Protein AF-0000000080321360 (afdb_homodimer)

Sequence (866 aa):
MTESREVYEKALEIHRKYEGKVEVLPKIPYRGLEDFTYLYTPGVARACEEIEKNSDKAYELTWKSNSIAIVTDGSRTLGLGDIGSLASLPVMEGKALIFKLFGGVDAIPLPINEHDADRFIEIVEKISPSFGGINLEDIESPKCFYILEKLKERLDIPVWHDDQQGTATATLAALFGALDVVGKKLDEVRIAVIGVGAANTAAIRLMLEAGVPGDNIVAVDSKGTLYEGREGLEKNKYKMWIAERTNRSKIKGGIREAMRGADVVIAASKPGPGVIRKEWIREMNDDPVIFAEANPVPEILPEEAKEAGARVVGTGRSDYPNQINNSLVFPGIFRGVLTVRAREITDSMAIEAARALYEYAKPRLSEDYIIPRMDEFDVHERVAVRVAEKAIELGVARREMSREELKKEIDRVLDSTHEKVRVLSEVLSTLSPMTESREVYEKALEIHRKYEGKVEVLPKIPYRGLEDFTYLYTPGVARACEEIEKNSDKAYELTWKSNSIAIVTDGSRTLGLGDIGSLASLPVMEGKALIFKLFGGVDAIPLPINEHDADRFIEIVEKISPSFGGINLEDIESPKCFYILEKLKERLDIPVWHDDQQGTATATLAALFGALDVVGKKLDEVRIAVIGVGAANTAAIRLMLEAGVPGDNIVAVDSKGTLYEGREGLEKNKYKMWIAERTNRSKIKGGIREAMRGADVVIAASKPGPGVIRKEWIREMNDDPVIFAEANPVPEILPEEAKEAGARVVGTGRSDYPNQINNSLVFPGIFRGVLTVRAREITDSMAIEAARALYEYAKPRLSEDYIIPRMDEFDVHERVAVRVAEKAIELGVARREMSREELKKEIDRVLDSTHEKVRVLSEVLSTLSP

Organism: NCBI:txid113653

Secondary structure (DSSP, 8-state):
-HHHHHHHHHHHHHHHHHTSSEEEEESS----GGGHHHHSTTTHHHHHHHHHH-GGGHHHHSGGGTEEEEEE-STTBTTTB---TGGGHHHHHHHHHHHHHHH--EEEEEE-----HHHHHHHHHHTGGG-SEEEE-S--TTHHHHHHHHHHHH-SS-EEEIIIIIHHHHHHHHHHHHHHHHT--TTT--EEEE--SHHHHHHHHHHHHHT--GGGEEEEETTEE--TT-TTGGG-HHHHHHHHHS-TT---SSHHHHHTT-SEEEE-SS--TTSS-HHHHTTSPSS-EEEE--SSS-SS-HHHHHHTT-SEEEES-TTSSSB--GGGTHHHHHHHHHHTT-S---HHHHHHHHHHHHHHHGGG-BTTBSS--TT-THHHHHHHHHHHHHHHHHT--SS---HHHHHHHHHHHHHHHHHHHHHHHHHHHHS--/-HHHHHHHHHHHHHHHHHTSSEEEEESS----GGGHHHHSTTTHHHHHHHHHH-GGGHHHHSGGGTEEEEEE-STTBTTTB---TGGGHHHHHHHHHHHHHHH--EEEEEE-----HHHHHHHHHHTGGG-SEEEE-S--TTHHHHHHHHHHHH-SS-EEEIIIIIHHHHHHHHHHHHHHHHT--TTT--EEEE--SHHHHHHHHHHHHHT--GGGEEEEETTEE--TT-TTGGG-HHHHHHHHHS-TT---SSHHHHHTT-SEEEE-SS--TTSS-HHHHTTSPSS-EEEE--SSS-SS-HHHHHHTT-SEEEES-TTSSSB--GGGTHHHHHHHHHHTTBS---HHHHHHHHHHHHHHHGGG-BTTBSS--TT-THHHHHHHHHHHHHHHHHT-BSS---HHHHHHHHHHHHHHHHHHHHHHHHHHTTS--

Solvent-accessible surface area (backbone atoms only — not comparable to full-atom values): 40928 Å² total; per-residue (Å²): 112,70,68,58,49,52,39,28,52,51,16,42,50,50,24,49,53,53,28,21,47,51,40,52,44,70,60,52,59,76,86,53,75,72,51,38,44,29,51,23,75,67,10,25,53,47,52,21,51,49,16,53,76,35,66,72,43,38,48,41,43,20,37,20,36,48,19,28,37,36,34,25,38,10,44,27,34,79,81,73,30,64,54,35,18,59,23,33,42,47,56,36,34,29,51,23,45,47,25,24,77,56,25,46,30,28,41,40,51,41,24,27,66,45,84,52,60,69,60,38,46,51,45,54,63,29,50,37,61,43,34,41,28,38,36,39,40,36,49,38,71,69,59,41,57,56,44,52,54,53,46,48,73,72,40,79,30,23,52,43,42,42,60,22,53,19,34,17,27,28,47,50,12,32,47,52,26,45,29,60,65,68,70,52,52,70,68,71,53,27,34,15,31,36,27,69,44,53,30,41,49,37,28,52,52,49,39,44,75,73,49,31,50,33,61,34,31,30,39,20,46,99,88,18,38,41,22,68,84,50,84,81,35,82,86,34,68,66,59,39,54,46,11,68,51,18,14,71,82,48,65,70,49,40,69,57,56,39,31,48,59,13,34,32,38,45,30,48,48,69,54,24,66,63,70,51,50,49,73,43,53,60,46,25,37,82,64,20,32,40,32,24,41,14,54,91,39,23,20,38,49,66,71,53,42,43,72,33,52,38,55,31,52,30,25,44,42,80,92,44,54,25,40,45,38,31,80,60,32,50,21,8,47,51,38,9,34,39,73,24,50,19,33,56,69,52,70,68,32,39,52,38,28,16,48,38,40,22,60,69,22,54,90,63,53,39,63,63,29,23,35,58,58,73,83,47,63,68,53,22,55,48,18,10,44,43,21,29,52,43,32,43,73,74,63,43,28,76,42,89,72,52,72,67,52,42,50,52,53,52,4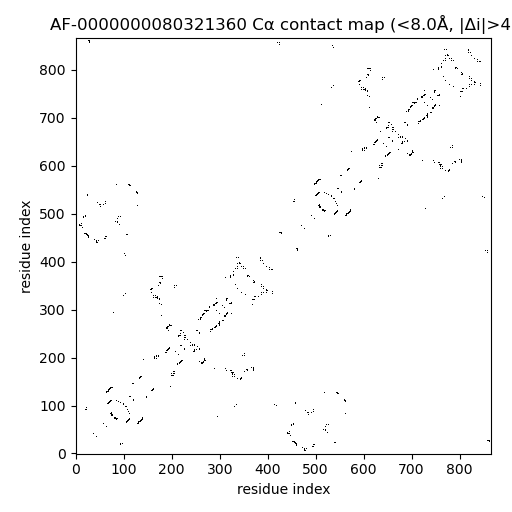6,50,48,42,50,50,40,51,51,53,49,51,56,47,22,58,51,46,70,69,47,80,112,113,71,68,58,49,52,39,28,54,50,16,43,50,51,24,49,54,51,29,21,48,52,39,52,44,70,61,54,58,74,88,53,75,72,52,39,42,29,50,24,74,68,9,28,54,47,51,23,51,50,16,55,76,35,66,72,43,38,50,41,42,20,37,22,37,49,20,29,38,36,35,25,37,9,45,28,34,80,81,72,30,64,54,35,17,59,23,34,42,45,57,36,34,28,50,24,46,48,24,23,78,55,25,46,29,28,42,39,52,41,24,28,67,46,85,52,62,69,60,38,46,51,46,53,61,28,49,38,61,44,34,41,28,40,35,39,40,36,49,37,70,69,59,39,57,55,42,51,56,52,46,47,73,72,38,78,32,22,50,44,40,42,60,22,53,19,34,16,26,26,47,52,12,32,48,55,25,44,29,60,66,68,70,52,53,69,68,71,50,26,35,16,30,37,27,69,43,54,31,40,50,35,27,53,52,49,40,44,75,73,50,32,50,34,61,35,31,30,40,19,47,100,90,20,39,40,21,68,83,51,83,82,36,80,85,35,68,67,60,39,54,46,12,68,50,17,14,73,81,48,65,69,49,38,67,57,56,38,31,48,59,13,34,32,38,45,31,51,48,67,53,25,66,64,69,51,49,49,73,43,53,59,46,25,38,82,65,20,32,39,33,24,40,14,56,92,39,23,19,37,48,63,70,54,42,42,72,32,54,36,55,31,54,29,23,45,43,80,94,44,54,24,41,48,40,30,79,61,32,50,22,8,44,51,37,8,36,38,73,24,50,18,32,55,68,51,71,67,32,38,50,39,29,16,48,38,41,22,60,68,23,55,90,64,53,39,62,64,29,22,35,58,58,74,83,48,63,69,53,23,56,48,18,10,43,44,21,28,50,42,31,43,73,72,63,42,28,76,42,88,71,53,71,67,53,42,48,51,53,52,48,49,48,43,52,52,40,53,51,51,50,50,56,49,23,58,51,47,70,71,47,79,111

Nearest PDB structures (foldseek):
  6zng-assembly1_D  TM=9.434E-01  e=2.049E-44  Bdellovibrio bacteriovorus HD100
  6zng-assembly1_E  TM=9.426E-01  e=1.829E-43  Bdellovibrio bacteriovorus HD100
  6zn4-assembly1_A  TM=9.429E-01  e=2.421E-43  Bdellovibrio bacteriovorus HD100
  6znj-assembly1_B  TM=9.129E-01  e=1.461E-43  Bdellovibrio bacteriovorus HD100
  6zng-assembly1_B  TM=9.429E-01  e=1.233E-42  Bdellovibrio bacteriovorus HD100

Structure (mmCIF, N/CA/C/O backbone):
data_AF-0000000080321360-model_v1
#
loop_
_entity.id
_entity.type
_entity.pdbx_description
1 polymer 'Malic enzyme'
#
loop_
_atom_site.group_PDB
_atom_site.id
_atom_site.type_symbol
_atom_site.label_atom_id
_atom_site.label_alt_id
_atom_site.label_comp_id
_atom_site.label_asym_id
_atom_site.label_entity_id
_atom_site.label_seq_id
_atom_site.pdbx_PDB_ins_code
_atom_site.Cartn_x
_atom_site.Cartn_y
_atom_site.Cartn_z
_atom_site.occupancy
_atom_site.B_iso_or_equiv
_atom_site.auth_seq_id
_atom_site.auth_comp_id
_atom_site.auth_asym_id
_atom_site.auth_atom_id
_atom_site.pdbx_PDB_model_num
ATOM 1 N N . MET A 1 1 ? -25.5 -25.953 -7.059 1 42.69 1 MET A N 1
ATOM 2 C CA . MET A 1 1 ? -26.109 -24.656 -7.324 1 42.69 1 MET A CA 1
ATOM 3 C C . MET A 1 1 ? -26.469 -23.953 -6.023 1 42.69 1 MET A C 1
ATOM 5 O O . MET A 1 1 ? -26.156 -22.766 -5.852 1 42.69 1 MET A O 1
ATOM 9 N N . THR A 1 2 ? -27.188 -24.703 -5.094 1 42.91 2 THR A N 1
ATOM 10 C CA . THR A 1 2 ? -27.656 -24.172 -3.816 1 42.91 2 THR A CA 1
ATOM 11 C C . THR A 1 2 ? -26.484 -23.938 -2.871 1 42.91 2 THR A C 1
ATOM 13 O O . THR A 1 2 ? -26.422 -22.906 -2.199 1 42.91 2 THR A O 1
ATOM 16 N N . GLU A 1 3 ? -25.453 -24.781 -2.842 1 52.53 3 GLU A N 1
ATOM 17 C CA . GLU A 1 3 ? -24.281 -24.703 -1.977 1 52.53 3 GLU A CA 1
ATOM 18 C C . GLU A 1 3 ? -23.375 -23.547 -2.367 1 52.53 3 GLU A C 1
ATOM 20 O O . GLU A 1 3 ? -22.859 -22.828 -1.5 1 52.53 3 GLU A O 1
ATOM 25 N N . SER A 1 4 ? -23.469 -23.344 -3.678 1 69 4 SER A N 1
ATOM 26 C CA . SER A 1 4 ? -22.656 -22.25 -4.184 1 69 4 SER A CA 1
ATOM 27 C C . SER A 1 4 ? -23.266 -20.891 -3.799 1 69 4 SER A C 1
ATOM 29 O O . SER A 1 4 ? -22.547 -19.969 -3.436 1 69 4 SER A O 1
ATOM 31 N N . ARG A 1 5 ? -24.641 -20.953 -3.602 1 77.69 5 ARG A N 1
ATOM 32 C CA . ARG A 1 5 ? -25.328 -19.703 -3.268 1 77.69 5 ARG A CA 1
ATOM 33 C C . ARG A 1 5 ? -25.094 -19.328 -1.81 1 77.69 5 ARG A C 1
ATOM 35 O O . ARG A 1 5 ? -24.891 -18.156 -1.494 1 77.69 5 ARG A O 1
ATOM 42 N N . GLU A 1 6 ? -25.031 -20.312 -0.982 1 87.31 6 GLU A N 1
ATOM 43 C CA . GLU A 1 6 ? -24.812 -20.062 0.44 1 87.31 6 GLU A CA 1
ATOM 44 C C . GLU A 1 6 ? -23.406 -19.547 0.702 1 87.31 6 GLU A C 1
ATOM 46 O O . GLU A 1 6 ? -23.203 -18.672 1.538 1 87.31 6 GLU A O 1
ATOM 51 N N . VAL A 1 7 ? -22.484 -20.062 0.013 1 87.88 7 VAL A N 1
ATOM 52 C CA . VAL A 1 7 ? -21.094 -19.641 0.154 1 87.88 7 VAL A CA 1
ATOM 53 C C . VAL A 1 7 ? -20.953 -18.188 -0.259 1 87.88 7 VAL A C 1
ATOM 55 O O . VAL A 1 7 ? -20.297 -17.391 0.43 1 87.88 7 VAL A O 1
ATOM 58 N N . TYR A 1 8 ? -21.609 -17.812 -1.316 1 90.38 8 TYR A N 1
ATOM 59 C CA . TYR A 1 8 ? -21.516 -16.453 -1.84 1 90.38 8 TYR A CA 1
ATOM 60 C C . TYR A 1 8 ? -22.188 -15.453 -0.896 1 90.38 8 TYR A C 1
ATOM 62 O O . TYR A 1 8 ? -21.656 -14.367 -0.663 1 90.38 8 TYR A O 1
ATOM 70 N N . GLU A 1 9 ? -23.328 -15.797 -0.365 1 94.06 9 GLU A N 1
ATOM 71 C CA . GLU A 1 9 ? -24.016 -14.922 0.568 1 94.06 9 GLU A CA 1
ATOM 72 C C . GLU A 1 9 ? -23.219 -14.742 1.859 1 94.06 9 GLU A C 1
ATOM 74 O O . GLU A 1 9 ? -23.125 -13.641 2.393 1 94.06 9 GLU A O 1
ATOM 79 N N . LYS A 1 10 ? -22.703 -15.852 2.34 1 93.69 10 LYS A N 1
ATOM 80 C CA . LYS A 1 10 ? -21.891 -15.789 3.547 1 93.69 10 LYS A CA 1
ATOM 81 C C . LYS A 1 10 ? -20.625 -14.961 3.311 1 93.69 10 LYS A C 1
ATOM 83 O O . LYS A 1 10 ? -20.203 -14.203 4.18 1 93.69 10 LYS A O 1
ATOM 88 N N . ALA A 1 11 ? -20 -15.141 2.164 1 93.69 11 ALA A N 1
ATOM 89 C CA . ALA A 1 11 ? -18.828 -14.352 1.8 1 93.69 11 ALA A CA 1
ATOM 90 C C . ALA A 1 11 ? -19.141 -12.859 1.837 1 93.69 11 ALA A C 1
ATOM 92 O O . ALA A 1 11 ? -18.375 -12.07 2.391 1 93.69 11 ALA A O 1
ATOM 93 N N . LEU A 1 12 ? -20.281 -12.523 1.243 1 95.88 12 LEU A N 1
ATOM 94 C CA . LEU A 1 12 ? -20.688 -11.125 1.199 1 95.88 12 LEU A CA 1
ATOM 95 C C . LEU A 1 12 ? -20.922 -10.578 2.604 1 95.88 12 LEU A C 1
ATOM 97 O O . LEU A 1 12 ? -20.562 -9.438 2.902 1 95.88 12 LEU A O 1
ATOM 101 N N . GLU A 1 13 ? -21.516 -11.359 3.445 1 95.31 13 GLU A N 1
ATOM 102 C CA . GLU A 1 13 ? -21.766 -10.969 4.828 1 95.31 13 GLU A CA 1
ATOM 103 C C . GLU A 1 13 ? -20.469 -10.703 5.574 1 95.31 13 GLU A C 1
ATOM 105 O O . GLU A 1 13 ? -20.359 -9.719 6.312 1 95.31 13 GLU A O 1
ATOM 110 N N . ILE A 1 14 ? -19.484 -11.539 5.391 1 94.25 14 ILE A N 1
ATOM 111 C CA . ILE A 1 14 ? -18.203 -11.406 6.07 1 94.25 14 ILE A CA 1
ATOM 112 C C . ILE A 1 14 ? -17.484 -10.156 5.578 1 94.25 14 ILE A C 1
ATOM 114 O O . ILE A 1 14 ? -16.953 -9.383 6.379 1 94.25 14 ILE A O 1
ATOM 118 N N . HIS A 1 15 ? -17.5 -9.945 4.27 1 95.56 15 HIS A N 1
ATOM 119 C CA . HIS A 1 15 ? -16.875 -8.758 3.695 1 95.56 15 HIS A CA 1
ATOM 120 C C . HIS A 1 15 ? -17.5 -7.48 4.238 1 95.56 15 HIS A C 1
ATOM 122 O O . HIS A 1 15 ? -16.797 -6.504 4.516 1 95.56 15 HIS A O 1
ATOM 128 N N . ARG A 1 16 ? -18.812 -7.492 4.332 1 95.12 16 ARG A N 1
ATOM 129 C CA . ARG A 1 16 ? -19.531 -6.328 4.844 1 95.12 16 ARG A CA 1
ATOM 130 C C . ARG A 1 16 ? -19.219 -6.102 6.324 1 95.12 16 ARG A C 1
ATOM 132 O O . ARG A 1 16 ? -19.031 -4.965 6.758 1 95.12 16 ARG A O 1
ATOM 139 N N . LYS A 1 17 ? -19.219 -7.203 7.031 1 93.75 17 LYS A N 1
ATOM 140 C CA . LYS A 1 17 ? -19.031 -7.148 8.477 1 93.75 17 LYS A CA 1
ATOM 141 C C . LYS A 1 17 ? -17.672 -6.559 8.836 1 93.75 17 LYS A C 1
ATOM 143 O O . LYS A 1 17 ? -17.562 -5.766 9.773 1 93.75 17 LYS A O 1
ATOM 148 N N . TYR A 1 18 ? -16.656 -6.887 8.086 1 93.94 18 TYR A N 1
ATOM 149 C CA . TYR A 1 18 ? -15.305 -6.516 8.492 1 93.94 18 TYR A CA 1
ATOM 150 C C . TYR A 1 18 ? -14.742 -5.426 7.586 1 93.94 18 TYR A C 1
ATOM 152 O O . TYR A 1 18 ? -13.688 -4.852 7.867 1 93.94 18 TYR A O 1
ATOM 160 N N . GLU A 1 19 ? -15.453 -5.062 6.449 1 94.75 19 GLU A N 1
ATOM 161 C CA . GLU A 1 19 ? -15.062 -4.008 5.52 1 94.75 19 GLU A CA 1
ATOM 162 C C . GLU A 1 19 ? -13.609 -4.184 5.07 1 94.75 19 GLU A C 1
ATOM 164 O O . GLU A 1 19 ? -12.812 -3.246 5.152 1 94.75 19 GLU A O 1
ATOM 169 N N . GLY A 1 20 ? -13.305 -5.398 4.602 1 94.38 20 GLY A N 1
ATOM 170 C CA . GLY A 1 20 ? -11.961 -5.746 4.16 1 94.38 20 GLY A CA 1
ATOM 171 C C . GLY A 1 20 ? -11.352 -6.887 4.953 1 94.38 20 GLY A C 1
ATOM 172 O O . GLY A 1 20 ? -11.953 -7.379 5.906 1 94.38 20 GLY A O 1
ATOM 173 N N . LYS A 1 21 ? -10.133 -7.312 4.551 1 96.94 21 LYS A N 1
ATOM 174 C CA . LYS A 1 21 ? -9.586 -8.547 5.102 1 96.94 21 LYS A CA 1
ATOM 175 C C . LYS A 1 21 ? -8.297 -8.289 5.871 1 96.94 21 LYS A C 1
ATOM 177 O O . LYS A 1 21 ? -7.891 -9.102 6.711 1 96.94 21 LYS A O 1
ATOM 182 N N . VAL A 1 22 ? -7.672 -7.164 5.574 1 97.69 22 VAL A N 1
ATOM 183 C CA . VAL A 1 22 ? -6.379 -6.875 6.184 1 97.69 22 VAL A CA 1
ATOM 184 C C . VAL A 1 22 ? -6.359 -5.441 6.703 1 97.69 22 VAL A C 1
ATOM 186 O O . VAL A 1 22 ? -7.234 -4.641 6.367 1 97.69 22 VAL A O 1
ATOM 189 N N . GLU A 1 23 ? -5.484 -5.141 7.535 1 98.19 23 GLU A N 1
ATOM 190 C CA . GLU A 1 23 ? -5.27 -3.797 8.062 1 98.19 23 GLU A CA 1
ATOM 191 C C . GLU A 1 23 ? -3.799 -3.559 8.383 1 98.19 23 GLU A C 1
ATOM 193 O O . GLU A 1 23 ? -2.994 -4.492 8.367 1 98.19 23 GLU A O 1
ATOM 198 N N . VAL A 1 24 ? -3.418 -2.34 8.562 1 98.38 24 VAL A N 1
ATOM 199 C CA . VAL A 1 24 ? -2.068 -1.93 8.945 1 98.38 24 VAL A CA 1
ATOM 200 C C . VAL A 1 24 ? -1.985 -1.756 10.453 1 98.38 24 VAL A C 1
ATOM 202 O O . VAL A 1 24 ? -2.803 -1.05 11.055 1 98.38 24 VAL A O 1
ATOM 205 N N . LEU A 1 25 ? -1.057 -2.393 11.094 1 98.19 25 LEU A N 1
ATOM 206 C CA . LEU A 1 25 ? -0.852 -2.287 12.539 1 98.19 25 LEU A CA 1
ATOM 207 C C . LEU A 1 25 ? 0.623 -2.08 12.867 1 98.19 25 LEU A C 1
ATOM 209 O O . LEU A 1 25 ? 1.489 -2.314 12.016 1 98.19 25 LEU A O 1
ATOM 213 N N . PRO A 1 26 ? 0.925 -1.599 14.086 1 96.44 26 PRO A N 1
ATOM 214 C CA . PRO A 1 26 ? 2.324 -1.433 14.477 1 96.44 26 PRO A CA 1
ATOM 215 C C . PRO A 1 26 ? 3.082 -2.758 14.539 1 96.44 26 PRO A C 1
ATOM 217 O O . PRO A 1 26 ? 2.527 -3.77 14.977 1 96.44 26 PRO A O 1
ATOM 220 N N . LYS A 1 27 ? 4.238 -2.68 14.055 1 94.94 27 LYS A N 1
ATOM 221 C CA . LYS A 1 27 ? 5.102 -3.848 14.18 1 94.94 27 LYS A CA 1
ATOM 222 C C . LYS A 1 27 ? 6.113 -3.666 15.312 1 94.94 27 LYS A C 1
ATOM 224 O O . LYS A 1 27 ? 7.012 -4.492 15.484 1 94.94 27 LYS A O 1
ATOM 229 N N . ILE A 1 28 ? 6.074 -2.535 16.016 1 94.19 28 ILE A N 1
ATOM 230 C CA . ILE A 1 28 ? 6.871 -2.18 17.188 1 94.19 28 ILE A CA 1
ATOM 231 C C . ILE A 1 28 ? 5.965 -2.029 18.406 1 94.19 28 ILE A C 1
ATOM 233 O O . ILE A 1 28 ? 4.859 -1.495 18.297 1 94.19 28 ILE A O 1
ATOM 237 N N . PRO A 1 29 ? 6.469 -2.527 19.547 1 93.56 29 PRO A N 1
ATOM 238 C CA . PRO A 1 29 ? 5.652 -2.281 20.75 1 93.56 29 PRO A CA 1
ATOM 239 C C . PRO A 1 29 ? 5.484 -0.793 21.047 1 93.56 29 PRO A C 1
ATOM 241 O O . PRO A 1 29 ? 6.465 -0.048 21.078 1 93.56 29 PRO A O 1
ATOM 244 N N . TYR A 1 30 ? 4.254 -0.424 21.219 1 88.94 30 TYR A N 1
ATOM 245 C CA . TYR A 1 30 ? 3.975 0.956 21.609 1 88.94 30 TYR A CA 1
ATOM 246 C C . TYR A 1 30 ? 4.035 1.124 23.109 1 88.94 30 TYR A C 1
ATOM 248 O O . TYR A 1 30 ? 3.311 0.452 23.859 1 88.94 30 TYR A O 1
ATOM 256 N N . ARG A 1 31 ? 4.871 2.021 23.672 1 86.31 31 ARG A N 1
ATOM 257 C CA . ARG A 1 31 ? 5.062 2.191 25.109 1 86.31 31 ARG A CA 1
ATOM 258 C C . ARG A 1 31 ? 4.586 3.566 25.562 1 86.31 31 ARG A C 1
ATOM 260 O O . ARG A 1 31 ? 4.379 3.793 26.766 1 86.31 31 ARG A O 1
ATOM 267 N N . GLY A 1 32 ? 4.461 4.422 24.531 1 84.81 32 GLY A N 1
ATOM 268 C CA . GLY A 1 32 ? 4.027 5.777 24.828 1 84.81 32 GLY A CA 1
ATOM 269 C C . GLY A 1 32 ? 4.469 6.789 23.781 1 84.81 32 GLY A C 1
ATOM 270 O O . GLY A 1 32 ? 5.152 6.438 22.828 1 84.81 32 GLY A O 1
ATOM 271 N N . LEU A 1 33 ? 4.168 7.984 24.016 1 82 33 LEU A N 1
ATOM 272 C CA . LEU A 1 33 ? 4.398 9.055 23.047 1 82 33 LEU A CA 1
ATOM 273 C C . LEU A 1 33 ? 5.891 9.305 22.859 1 82 33 LEU A C 1
ATOM 275 O O . LEU A 1 33 ? 6.316 9.766 21.812 1 82 33 LEU A O 1
ATOM 279 N N . GLU A 1 34 ? 6.625 8.992 23.844 1 83.88 34 GLU A N 1
ATOM 280 C CA . GLU A 1 34 ? 8.07 9.195 23.781 1 83.88 34 GLU A CA 1
ATOM 281 C C . GLU A 1 34 ? 8.688 8.375 22.656 1 83.88 34 GLU A C 1
ATOM 283 O O . GLU A 1 34 ? 9.766 8.711 22.156 1 83.88 34 GLU A O 1
ATOM 288 N N . ASP A 1 35 ? 8 7.359 22.266 1 87.38 35 ASP A N 1
ATOM 289 C CA . ASP A 1 35 ? 8.5 6.496 21.203 1 87.38 35 ASP A CA 1
ATOM 290 C C . ASP A 1 35 ? 8.641 7.273 19.891 1 87.38 35 ASP A C 1
ATOM 292 O O . ASP A 1 35 ? 9.5 6.957 19.062 1 87.38 35 ASP A O 1
ATOM 296 N N . PHE A 1 36 ? 7.867 8.297 19.734 1 87.19 36 PHE A N 1
ATOM 297 C CA . PHE A 1 36 ? 7.844 9.008 18.469 1 87.19 36 PHE A CA 1
ATOM 298 C C . PHE A 1 36 ? 9.086 9.875 18.312 1 87.19 36 PHE A C 1
ATOM 300 O O . PHE A 1 36 ? 9.422 10.289 17.203 1 87.19 36 PHE A O 1
ATOM 307 N N . THR A 1 37 ? 9.789 10.125 19.422 1 86.31 37 THR A N 1
ATOM 308 C CA . THR A 1 37 ? 11.078 10.797 19.344 1 86.31 37 THR A CA 1
ATOM 309 C C . THR A 1 37 ? 12.055 9.984 18.5 1 86.31 37 THR A C 1
ATOM 311 O O . THR A 1 37 ? 12.906 10.547 17.797 1 86.31 37 THR A O 1
ATOM 314 N N . TYR A 1 38 ? 11.812 8.68 18.531 1 89.88 38 TYR A N 1
ATOM 315 C CA . TYR A 1 38 ? 12.703 7.77 17.812 1 89.88 38 TYR A CA 1
ATOM 316 C C . TYR A 1 38 ? 12.078 7.324 16.484 1 89.88 38 TYR A C 1
ATOM 318 O O . TYR A 1 38 ? 12.773 7.18 15.484 1 89.88 38 TYR A O 1
ATOM 326 N N . LEU A 1 39 ? 10.805 7.137 16.516 1 90.56 39 LEU A N 1
ATOM 327 C CA . LEU A 1 39 ? 10.109 6.516 15.398 1 90.56 39 LEU A CA 1
ATOM 328 C C . LEU A 1 39 ? 9.656 7.566 14.391 1 90.56 39 LEU A C 1
ATOM 330 O O . LEU A 1 39 ? 9.32 7.238 13.25 1 90.56 39 LEU A O 1
ATOM 334 N N . TYR A 1 40 ? 9.633 8.781 14.844 1 88.94 40 TYR A N 1
ATOM 335 C CA . TYR A 1 40 ? 9.32 9.93 14.008 1 88.94 40 TYR A CA 1
ATOM 336 C C . TYR A 1 40 ? 10.32 11.055 14.227 1 88.94 40 TYR A C 1
ATOM 338 O O . TYR A 1 40 ? 11.523 10.82 14.312 1 88.94 40 TYR A O 1
ATOM 346 N N . THR A 1 41 ? 9.891 12.375 14.062 1 83.75 41 THR A N 1
ATOM 347 C CA . THR A 1 41 ? 10.844 13.461 14.273 1 83.75 41 THR A CA 1
ATOM 348 C C . THR A 1 41 ? 11.164 13.617 15.758 1 83.75 41 THR A C 1
ATOM 350 O O . THR A 1 41 ? 10.273 13.477 16.609 1 83.75 41 THR A O 1
ATOM 353 N N . PRO A 1 42 ? 12.43 13.734 16.062 1 84.38 42 PRO A N 1
ATOM 354 C CA . PRO A 1 42 ? 13.508 14.031 15.117 1 84.38 42 PRO A CA 1
ATOM 355 C C . PRO A 1 42 ? 14.289 12.789 14.695 1 84.38 42 PRO A C 1
ATOM 357 O O . PRO A 1 42 ? 15.039 12.836 13.719 1 84.38 42 PRO A O 1
ATOM 360 N N . GLY A 1 43 ? 14.148 11.633 15.375 1 88.44 43 GLY A N 1
ATOM 361 C CA . GLY A 1 43 ? 14.977 10.453 15.188 1 88.44 43 GLY A CA 1
ATOM 362 C C . GLY A 1 43 ? 14.906 9.883 13.789 1 88.44 43 GLY A C 1
ATOM 363 O O . GLY A 1 43 ? 15.906 9.391 13.258 1 88.44 43 GLY A O 1
ATOM 364 N N . VAL A 1 44 ? 13.789 10.039 13.172 1 92.5 44 VAL A N 1
ATOM 365 C CA . VAL A 1 44 ? 13.523 9.414 11.875 1 92.5 44 VAL A CA 1
ATOM 366 C C . VAL A 1 44 ? 14.461 10 10.82 1 92.5 44 VAL A C 1
ATOM 368 O O . VAL A 1 44 ? 14.781 9.344 9.828 1 92.5 44 VAL A O 1
ATOM 371 N N . ALA A 1 45 ? 14.938 11.203 10.992 1 91 45 ALA A N 1
ATOM 372 C CA . ALA A 1 45 ? 15.82 11.875 10.047 1 91 45 ALA A CA 1
ATOM 373 C C . ALA A 1 45 ? 17.094 11.062 9.82 1 91 45 ALA A C 1
ATOM 375 O O . ALA A 1 45 ? 17.641 11.047 8.711 1 91 45 ALA A O 1
ATOM 376 N N . ARG A 1 46 ? 17.547 10.453 10.859 1 93.31 46 ARG A N 1
ATOM 377 C CA . ARG A 1 46 ? 18.766 9.672 10.75 1 93.31 46 ARG A CA 1
ATOM 378 C C . ARG A 1 46 ? 18.594 8.492 9.805 1 93.31 46 ARG A C 1
ATOM 380 O O . ARG A 1 46 ? 19.484 8.172 9.023 1 93.31 46 ARG A O 1
ATOM 387 N N . ALA A 1 47 ? 17.516 7.797 9.914 1 96.5 47 ALA A N 1
ATOM 388 C CA . ALA A 1 47 ? 17.219 6.695 9 1 96.5 47 ALA A CA 1
ATOM 389 C C . ALA A 1 47 ? 17.156 7.184 7.555 1 96.5 47 ALA A C 1
ATOM 391 O O . ALA A 1 47 ? 17.688 6.523 6.652 1 96.5 47 ALA A O 1
ATOM 392 N N . CYS A 1 48 ? 16.547 8.344 7.32 1 97.12 48 CYS A N 1
ATOM 393 C CA . CYS A 1 48 ? 16.469 8.922 5.988 1 97.12 48 CYS A CA 1
ATOM 394 C C . CYS A 1 48 ? 17.859 9.211 5.434 1 97.12 48 CYS A C 1
ATOM 396 O O . CYS A 1 48 ? 18.156 8.891 4.281 1 97.12 48 CYS A O 1
ATOM 398 N N . GLU A 1 49 ? 18.656 9.766 6.258 1 96.44 49 GLU A N 1
ATOM 399 C CA . GLU A 1 49 ? 20.016 10.117 5.84 1 96.44 49 GLU A CA 1
ATOM 400 C C . GLU A 1 49 ? 20.812 8.875 5.445 1 96.44 49 GLU A C 1
ATOM 402 O O . GLU A 1 49 ? 21.547 8.891 4.453 1 96.44 49 GLU A O 1
ATOM 407 N N . GLU A 1 50 ? 20.734 7.867 6.242 1 97.62 50 GLU A N 1
ATOM 408 C CA . GLU A 1 50 ? 21.438 6.625 5.945 1 97.62 50 GLU A CA 1
ATOM 409 C C . GLU A 1 50 ? 21 6.047 4.602 1 97.62 50 GLU A C 1
ATOM 411 O O . GLU A 1 50 ? 21.828 5.57 3.826 1 97.62 50 GLU A O 1
ATOM 416 N N . ILE A 1 51 ? 19.75 6.082 4.293 1 98.38 51 ILE A N 1
ATOM 417 C CA . ILE A 1 51 ? 19.219 5.535 3.047 1 98.38 51 ILE A CA 1
ATOM 418 C C . ILE A 1 51 ? 19.641 6.426 1.877 1 98.38 51 ILE A C 1
ATOM 420 O O . ILE A 1 51 ? 19.938 5.93 0.79 1 98.38 51 ILE A O 1
ATOM 424 N N . GLU A 1 52 ? 19.594 7.715 2.113 1 97.88 52 GLU A N 1
ATOM 425 C CA . GLU A 1 52 ? 20.062 8.633 1.078 1 97.88 52 GLU A CA 1
ATOM 426 C C . GLU A 1 52 ? 21.5 8.328 0.671 1 97.88 52 GLU A C 1
ATOM 428 O O . GLU A 1 52 ? 21.844 8.359 -0.514 1 97.88 52 GLU A O 1
ATOM 433 N N . LYS A 1 53 ? 22.328 8 1.657 1 97.88 53 LYS A N 1
ATOM 434 C CA . LYS A 1 53 ? 23.734 7.699 1.425 1 97.88 53 LYS A CA 1
ATOM 435 C C . LYS A 1 53 ? 23.906 6.34 0.753 1 97.88 53 LYS A C 1
ATOM 437 O O . LYS A 1 53 ? 24.812 6.156 -0.072 1 97.88 53 LYS A O 1
ATOM 442 N N . ASN A 1 54 ? 23.109 5.461 1.18 1 98 54 ASN A N 1
ATOM 443 C CA . ASN A 1 54 ? 23.141 4.094 0.666 1 98 54 ASN A CA 1
ATOM 444 C C . ASN A 1 54 ? 21.734 3.508 0.562 1 98 54 ASN A C 1
ATOM 446 O O . ASN A 1 54 ? 21.156 3.074 1.563 1 98 54 ASN A O 1
ATOM 450 N N . SER A 1 55 ? 21.266 3.369 -0.65 1 97 55 SER A N 1
ATOM 451 C CA . SER A 1 55 ? 19.891 2.969 -0.909 1 97 55 SER A CA 1
ATOM 452 C C . SER A 1 55 ? 19.609 1.571 -0.365 1 97 55 SER A C 1
ATOM 454 O O . SER A 1 55 ? 18.469 1.257 -0.007 1 97 55 SER A O 1
ATOM 456 N N . ASP A 1 56 ? 20.594 0.717 -0.211 1 96.62 56 ASP A N 1
ATOM 457 C CA . ASP A 1 56 ? 20.406 -0.646 0.276 1 96.62 56 ASP A CA 1
ATOM 458 C C . ASP A 1 56 ? 19.969 -0.65 1.74 1 96.62 56 ASP A C 1
ATOM 460 O O . ASP A 1 56 ? 19.391 -1.631 2.219 1 96.62 56 ASP A O 1
ATOM 464 N N . LYS A 1 57 ? 20.25 0.449 2.441 1 97.94 57 LYS A N 1
ATOM 465 C CA . LYS A 1 57 ? 19.875 0.549 3.848 1 97.94 57 LYS A CA 1
ATOM 466 C C . LYS A 1 57 ? 18.359 0.564 4.012 1 97.94 57 LYS A C 1
ATOM 468 O O . LYS A 1 57 ? 17.844 0.31 5.105 1 97.94 57 LYS A O 1
ATOM 473 N N . ALA A 1 58 ? 17.656 0.82 2.92 1 98.19 58 ALA A N 1
ATOM 474 C CA . ALA A 1 58 ? 16.188 0.776 2.98 1 98.19 58 ALA A CA 1
ATOM 475 C C . ALA A 1 58 ? 15.703 -0.618 3.361 1 98.19 58 ALA A C 1
ATOM 477 O O . ALA A 1 58 ? 14.68 -0.76 4.031 1 98.19 58 ALA A O 1
ATOM 478 N N . TYR A 1 59 ? 16.438 -1.711 3.002 1 97.62 59 TYR A N 1
ATOM 479 C CA . TYR A 1 59 ? 16.062 -3.084 3.324 1 97.62 59 TYR A CA 1
ATOM 480 C C . TYR A 1 59 ? 16.281 -3.373 4.805 1 97.62 59 TYR A C 1
ATOM 482 O O . TYR A 1 59 ? 15.727 -4.332 5.344 1 97.62 59 TYR A O 1
ATOM 490 N N . GLU A 1 60 ? 17.047 -2.564 5.43 1 97.12 60 GLU A N 1
ATOM 491 C CA . GLU A 1 60 ? 17.406 -2.795 6.828 1 97.12 60 GLU A CA 1
ATOM 492 C C . GLU A 1 60 ? 16.578 -1.918 7.762 1 97.12 60 GLU A C 1
ATOM 494 O O . GLU A 1 60 ? 16.359 -2.275 8.922 1 97.12 60 GLU A O 1
ATOM 499 N N . LEU A 1 61 ? 16.172 -0.761 7.227 1 98.06 61 LEU A N 1
ATOM 500 C CA . LEU A 1 61 ? 15.695 0.262 8.148 1 98.06 61 LEU A CA 1
ATOM 501 C C . LEU A 1 61 ? 14.203 0.504 7.953 1 98.06 61 LEU A C 1
ATOM 503 O O . LEU A 1 61 ? 13.586 1.262 8.711 1 98.06 61 LEU A O 1
ATOM 507 N N . THR A 1 62 ? 13.586 -0.112 6.957 1 98.5 62 THR A N 1
ATOM 508 C CA . THR A 1 62 ? 12.18 0.136 6.652 1 98.5 62 THR A CA 1
ATOM 509 C C . THR A 1 62 ? 11.453 -1.172 6.363 1 98.5 62 THR A C 1
ATOM 511 O O . THR A 1 62 ? 12.07 -2.24 6.34 1 98.5 62 THR A O 1
ATOM 514 N N . TRP A 1 63 ? 10.148 -1.062 6.094 1 98.44 63 TRP A N 1
ATOM 515 C CA . TRP A 1 63 ? 9.344 -2.258 5.844 1 98.44 63 TRP A CA 1
ATOM 516 C C . TRP A 1 63 ? 9.602 -2.805 4.445 1 98.44 63 TRP A C 1
ATOM 518 O O . TRP A 1 63 ? 9.07 -3.854 4.074 1 98.44 63 TRP A O 1
ATOM 528 N N . LYS A 1 64 ? 10.477 -2.125 3.619 1 98.31 64 LYS A N 1
ATOM 529 C CA . LYS A 1 64 ? 10.828 -2.604 2.285 1 98.31 64 LYS A CA 1
ATOM 530 C C . LYS A 1 64 ? 11.344 -4.039 2.336 1 98.31 64 LYS A C 1
ATOM 532 O O . LYS A 1 64 ? 11.125 -4.81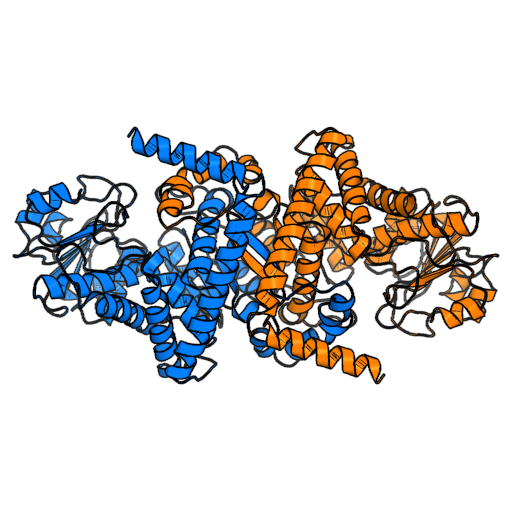2 1.401 1 98.31 64 LYS A O 1
ATOM 537 N N . SER A 1 65 ? 11.883 -4.414 3.41 1 97.62 65 SER A N 1
ATOM 538 C CA . SER A 1 65 ? 12.5 -5.73 3.572 1 97.62 65 SER A CA 1
ATOM 539 C C . SER A 1 65 ? 11.453 -6.84 3.494 1 97.62 65 SER A C 1
ATOM 541 O O . SER A 1 65 ? 11.781 -7.984 3.176 1 97.62 65 SER A O 1
ATOM 543 N N . ASN A 1 66 ? 10.188 -6.473 3.742 1 98.44 66 ASN A N 1
ATOM 544 C CA . ASN A 1 66 ? 9.195 -7.535 3.889 1 98.44 66 ASN A CA 1
ATOM 545 C C . ASN A 1 66 ? 7.883 -7.172 3.201 1 98.44 66 ASN A C 1
ATOM 547 O O . ASN A 1 66 ? 6.887 -7.887 3.342 1 98.44 66 ASN A O 1
ATOM 551 N N . SER A 1 67 ? 7.859 -6.047 2.496 1 98.69 67 SER A N 1
ATOM 552 C CA . SER A 1 67 ? 6.621 -5.609 1.861 1 98.69 67 SER A CA 1
ATOM 553 C C . SER A 1 67 ? 6.656 -5.852 0.356 1 98.69 67 SER A C 1
ATOM 555 O O . SER A 1 67 ? 7.703 -5.699 -0.278 1 98.69 67 SER A O 1
ATOM 557 N N . ILE A 1 68 ? 5.508 -6.211 -0.194 1 98.88 68 ILE A N 1
ATOM 558 C CA . ILE A 1 68 ? 5.355 -6.344 -1.639 1 98.88 68 ILE A CA 1
ATOM 559 C C . ILE A 1 68 ? 4.051 -5.688 -2.086 1 98.88 68 ILE A C 1
ATOM 561 O O . ILE A 1 68 ? 3.178 -5.402 -1.262 1 98.88 68 ILE A O 1
ATOM 565 N N . ALA A 1 69 ? 3.951 -5.367 -3.359 1 98.94 69 ALA A N 1
ATOM 566 C CA . ALA A 1 69 ? 2.705 -4.871 -3.939 1 98.94 69 ALA A CA 1
ATOM 567 C C . ALA A 1 69 ? 2.031 -5.949 -4.789 1 98.94 69 ALA A C 1
ATOM 569 O O . ALA A 1 69 ? 2.695 -6.648 -5.555 1 98.94 69 ALA A O 1
ATOM 570 N N . ILE A 1 70 ? 0.801 -6.152 -4.586 1 98.88 70 ILE A N 1
ATOM 571 C CA . ILE A 1 70 ? -0.022 -6.934 -5.5 1 98.88 70 ILE A CA 1
ATOM 572 C C . ILE A 1 70 ? -0.698 -6.012 -6.508 1 98.88 70 ILE A C 1
ATOM 574 O O . ILE A 1 70 ? -1.632 -5.281 -6.164 1 98.88 70 ILE A O 1
ATOM 578 N N . VAL A 1 71 ? -0.258 -6.055 -7.742 1 98.88 71 VAL A N 1
ATOM 579 C CA . VAL A 1 71 ? -0.756 -5.094 -8.719 1 98.88 71 VAL A CA 1
ATOM 580 C C . VAL A 1 71 ? -1.529 -5.82 -9.812 1 98.88 71 VAL A C 1
ATOM 582 O O . VAL A 1 71 ? -1.188 -6.949 -10.18 1 98.88 71 VAL A O 1
ATOM 585 N N . THR A 1 72 ? -2.592 -5.227 -10.273 1 98.81 72 THR A N 1
ATOM 586 C CA . THR A 1 72 ? -3.473 -5.738 -11.32 1 98.81 72 THR A CA 1
ATOM 587 C C . THR A 1 72 ? -4.168 -4.594 -12.055 1 98.81 72 THR A C 1
ATOM 589 O O . THR A 1 72 ? -4.312 -3.5 -11.508 1 98.81 72 THR A O 1
ATOM 592 N N . ASP A 1 73 ? -4.449 -4.809 -13.312 1 98.56 73 ASP A N 1
ATOM 593 C CA . ASP A 1 73 ? -5.32 -3.855 -14 1 98.56 73 ASP A CA 1
ATOM 594 C C . ASP A 1 73 ? -6.758 -4.363 -14.047 1 98.56 73 ASP A C 1
ATOM 596 O O . ASP A 1 73 ? -7.625 -3.725 -14.656 1 98.56 73 ASP A O 1
ATOM 600 N N . GLY A 1 74 ? -7.004 -5.535 -13.469 1 98.12 74 GLY A N 1
ATOM 601 C CA . GLY A 1 74 ? -8.344 -6.09 -13.352 1 98.12 74 GLY A CA 1
ATOM 602 C C . GLY A 1 74 ? -8.875 -6.645 -14.656 1 98.12 74 GLY A C 1
ATOM 603 O O . GLY A 1 74 ? -10.078 -6.863 -14.797 1 98.12 74 GLY A O 1
ATOM 604 N N . SER A 1 75 ? -8.008 -6.957 -15.602 1 97.81 75 SER A N 1
ATOM 605 C CA . SER A 1 75 ? -8.453 -7.312 -16.938 1 97.81 75 SER A CA 1
ATOM 606 C C . SER A 1 75 ? -8.758 -8.805 -17.047 1 97.81 75 SER A C 1
ATOM 608 O O . SER A 1 75 ? -9.367 -9.25 -18.016 1 97.81 75 SER A O 1
ATOM 610 N N . ARG A 1 76 ? -8.344 -9.594 -16.078 1 94.38 76 ARG A N 1
ATOM 611 C CA . ARG A 1 76 ? -8.633 -11.023 -16.062 1 94.38 76 ARG A CA 1
ATOM 612 C C . ARG A 1 76 ? -8.773 -11.547 -14.641 1 94.38 76 ARG A C 1
ATOM 614 O O . ARG A 1 76 ? -7.996 -12.398 -14.203 1 94.38 76 ARG A O 1
ATOM 621 N N . THR A 1 77 ? -9.852 -11.078 -14 1 92.62 77 THR A N 1
ATOM 622 C CA . THR A 1 77 ? -10.07 -11.422 -12.602 1 92.62 77 THR A CA 1
ATOM 623 C C . THR A 1 77 ? -10.883 -12.711 -12.477 1 92.62 77 THR A C 1
ATOM 625 O O . THR A 1 77 ? -12.062 -12.742 -12.82 1 92.62 77 THR A O 1
ATOM 628 N N . LEU A 1 78 ? -10.234 -13.719 -11.977 1 84.31 78 LEU A N 1
ATOM 629 C CA . LEU A 1 78 ? -10.914 -15 -11.812 1 84.31 78 LEU A CA 1
ATOM 630 C C . LEU A 1 78 ? -11.609 -15.414 -13.102 1 84.31 78 LEU A C 1
ATOM 632 O O . LEU A 1 78 ? -11.047 -15.289 -14.195 1 84.31 78 LEU A O 1
ATOM 636 N N . GLY A 1 79 ? -12.695 -16.031 -13.008 1 79.94 79 GLY A N 1
ATOM 637 C CA . GLY A 1 79 ? -13.5 -16.391 -14.164 1 79.94 79 GLY A CA 1
ATOM 638 C C . GLY A 1 79 ? -14.406 -15.266 -14.633 1 79.94 79 GLY A C 1
ATOM 639 O O . GLY A 1 79 ? -15.117 -15.406 -15.633 1 79.94 79 GLY A O 1
ATOM 640 N N . LEU A 1 80 ? -14.258 -14.047 -14.07 1 87.38 80 LEU A N 1
ATOM 641 C CA . LEU A 1 80 ? -15.148 -12.93 -14.344 1 87.38 80 LEU A CA 1
ATOM 642 C C . LEU A 1 80 ? -14.648 -12.117 -15.539 1 87.38 80 LEU A C 1
ATOM 644 O O . LEU A 1 80 ? -15.414 -11.359 -16.141 1 87.38 80 LEU A O 1
ATOM 648 N N . GLY A 1 81 ? -13.391 -12.273 -15.875 1 90.75 81 GLY A N 1
ATOM 649 C CA . GLY A 1 81 ? -12.844 -11.531 -17 1 90.75 81 GLY A CA 1
ATOM 650 C C . GLY A 1 81 ? -12.398 -10.125 -16.625 1 90.75 81 GLY A C 1
ATOM 651 O O . GLY A 1 81 ? -11.719 -9.938 -15.609 1 90.75 81 GLY A O 1
ATOM 652 N N . ASP A 1 82 ? -12.695 -9.234 -17.562 1 96.06 82 ASP A N 1
ATOM 653 C CA . ASP A 1 82 ? -12.312 -7.848 -17.328 1 96.06 82 ASP A CA 1
ATOM 654 C C . ASP A 1 82 ? -13.391 -7.113 -16.531 1 96.06 82 ASP A C 1
ATOM 656 O O . ASP A 1 82 ? -14.336 -6.57 -17.109 1 96.06 82 ASP A O 1
ATOM 660 N N . ILE A 1 83 ? -13.188 -7.016 -15.258 1 96.88 83 ILE A N 1
ATOM 661 C CA . ILE A 1 83 ? -14.195 -6.359 -14.43 1 96.88 83 ILE A CA 1
ATOM 662 C C . ILE A 1 83 ? -13.648 -5.031 -13.914 1 96.88 83 ILE A C 1
ATOM 664 O O . ILE A 1 83 ? -14.297 -4.348 -13.125 1 96.88 83 ILE A O 1
ATOM 668 N N . GLY A 1 84 ? -12.406 -4.699 -14.297 1 97.44 84 GLY A N 1
ATOM 669 C CA . GLY A 1 84 ? -11.781 -3.451 -13.875 1 97.44 84 GLY A CA 1
ATOM 670 C C . GLY A 1 84 ? -10.961 -3.592 -12.609 1 97.44 84 GLY A C 1
ATOM 671 O O . GLY A 1 84 ? -11.102 -4.574 -11.875 1 97.44 84 GLY A O 1
ATOM 672 N N . SER A 1 85 ? -10.133 -2.555 -12.391 1 97.88 85 SER A N 1
ATOM 673 C CA . SER A 1 85 ? -9.164 -2.578 -11.297 1 97.88 85 SER A CA 1
ATOM 674 C C . SER A 1 85 ? -9.867 -2.541 -9.938 1 97.88 85 SER A C 1
ATOM 676 O O . SER A 1 85 ? -9.539 -3.316 -9.039 1 97.88 85 SER A O 1
ATOM 678 N N . LEU A 1 86 ? -10.867 -1.687 -9.797 1 98.5 86 LEU A N 1
ATOM 679 C CA . LEU A 1 86 ? -11.539 -1.525 -8.516 1 98.5 86 LEU A CA 1
ATOM 680 C C . LEU A 1 86 ? -12.258 -2.811 -8.109 1 98.5 86 LEU A C 1
ATOM 682 O O . LEU A 1 86 ? -12.148 -3.254 -6.965 1 98.5 86 LEU A O 1
ATOM 686 N N . ALA A 1 87 ? -12.953 -3.404 -9.023 1 98.44 87 ALA A N 1
ATOM 687 C CA . ALA A 1 87 ? -13.75 -4.59 -8.727 1 98.44 87 ALA A CA 1
ATOM 688 C C . ALA A 1 87 ? -12.859 -5.797 -8.453 1 98.44 87 ALA A C 1
ATOM 690 O O . ALA A 1 87 ? -13.312 -6.797 -7.891 1 98.44 87 ALA A O 1
ATOM 691 N N . SER A 1 88 ? -11.594 -5.734 -8.797 1 98.38 88 SER A N 1
ATOM 692 C CA . SER A 1 88 ? -10.648 -6.82 -8.555 1 98.38 88 SER A CA 1
ATOM 693 C C . SER A 1 88 ? -10.102 -6.77 -7.129 1 98.38 88 SER A C 1
ATOM 695 O O . SER A 1 88 ? -9.484 -7.727 -6.66 1 98.38 88 SER A O 1
ATOM 697 N N . LEU A 1 89 ? -10.383 -5.723 -6.406 1 98.69 89 LEU A N 1
ATOM 698 C CA . LEU A 1 89 ? -9.742 -5.41 -5.133 1 98.69 89 LEU A CA 1
ATOM 699 C C . LEU A 1 89 ? -9.992 -6.52 -4.117 1 98.69 89 LEU A C 1
ATOM 701 O O . LEU A 1 89 ? -9.086 -6.902 -3.373 1 98.69 89 LEU A O 1
ATOM 705 N N . PRO A 1 90 ? -11.18 -7.148 -4.055 1 98.06 90 PRO A N 1
ATOM 706 C CA . PRO A 1 90 ? -11.391 -8.211 -3.066 1 98.06 90 PRO A CA 1
ATOM 707 C C . PRO A 1 90 ? -10.438 -9.383 -3.246 1 98.06 90 PRO A C 1
ATOM 709 O O . PRO A 1 90 ? -10 -9.984 -2.26 1 98.06 90 PRO A O 1
ATOM 712 N N . VAL A 1 91 ? -10.102 -9.711 -4.461 1 96.88 91 VAL A N 1
ATOM 713 C CA . VAL A 1 91 ? -9.188 -10.812 -4.742 1 96.88 91 VAL A CA 1
ATOM 714 C C . VAL A 1 91 ? -7.789 -10.461 -4.242 1 96.88 91 VAL A C 1
ATOM 716 O O . VAL A 1 91 ? -7.117 -11.289 -3.629 1 96.88 91 VAL A O 1
ATOM 719 N N . MET A 1 92 ? -7.379 -9.203 -4.504 1 98.38 92 MET A N 1
ATOM 720 C CA . MET A 1 92 ? -6.066 -8.75 -4.059 1 98.38 92 MET A CA 1
ATOM 721 C C . MET A 1 92 ? -5.965 -8.789 -2.537 1 98.38 92 MET A C 1
ATOM 723 O O . MET A 1 92 ? -4.922 -9.148 -1.988 1 98.38 92 MET A O 1
AT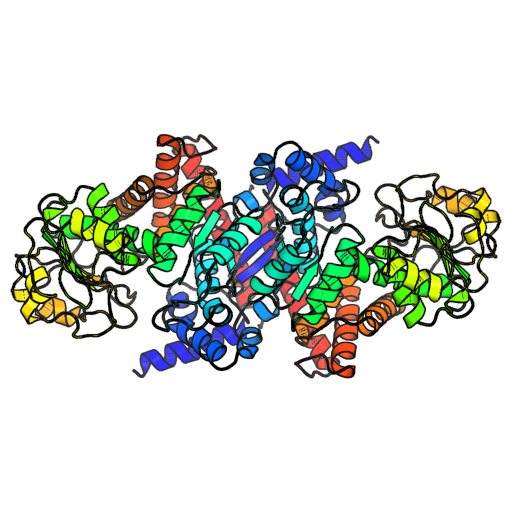OM 727 N N . GLU A 1 93 ? -7.055 -8.445 -1.839 1 98.12 93 GLU A N 1
ATOM 728 C CA . GLU A 1 93 ? -7.074 -8.5 -0.381 1 98.12 93 GLU A CA 1
ATOM 729 C C . GLU A 1 93 ? -6.941 -9.938 0.119 1 98.12 93 GLU A C 1
ATOM 731 O O . GLU A 1 93 ? -6.254 -10.195 1.108 1 98.12 93 GLU A O 1
ATOM 736 N N . GLY A 1 94 ? -7.695 -10.82 -0.544 1 96.25 94 GLY A N 1
ATOM 737 C CA . GLY A 1 94 ? -7.57 -12.219 -0.18 1 96.25 94 GLY A CA 1
ATOM 738 C C . GLY A 1 94 ? -6.156 -12.75 -0.33 1 96.25 94 GLY A C 1
ATOM 739 O O . GLY A 1 94 ? -5.664 -13.477 0.535 1 96.25 94 GLY A O 1
ATOM 740 N N . LYS A 1 95 ? -5.516 -12.398 -1.431 1 96.88 95 LYS A N 1
ATOM 741 C CA . LYS A 1 95 ? -4.133 -12.812 -1.66 1 96.88 95 LYS A CA 1
ATOM 742 C C . LYS A 1 95 ? -3.201 -12.227 -0.6 1 96.88 95 LYS A C 1
ATOM 744 O O . LYS A 1 95 ? -2.219 -12.867 -0.213 1 96.88 95 LYS A O 1
ATOM 749 N N . ALA A 1 96 ? -3.441 -10.992 -0.214 1 98.25 96 ALA A N 1
ATOM 750 C CA . ALA A 1 96 ? -2.641 -10.375 0.838 1 98.25 96 ALA A CA 1
ATOM 751 C C . ALA A 1 96 ? -2.74 -11.164 2.141 1 98.25 96 ALA A C 1
ATOM 753 O O . ALA A 1 96 ? -1.749 -11.32 2.855 1 98.25 96 ALA A O 1
ATOM 754 N N . LEU A 1 97 ? -3.932 -11.609 2.445 1 96.75 97 LEU A N 1
ATOM 755 C CA . LEU A 1 97 ? -4.145 -12.422 3.639 1 96.75 97 LEU A CA 1
ATOM 756 C C . LEU A 1 97 ? -3.35 -13.719 3.562 1 96.75 97 LEU A C 1
ATOM 758 O O . LEU A 1 97 ? -2.717 -14.125 4.543 1 96.75 97 LEU A O 1
ATOM 762 N N . ILE A 1 98 ? -3.348 -14.344 2.451 1 95.5 98 ILE A N 1
ATOM 763 C CA . ILE A 1 98 ? -2.625 -15.594 2.248 1 95.5 98 ILE A CA 1
ATOM 764 C C . ILE A 1 98 ? -1.122 -15.344 2.361 1 95.5 98 ILE A C 1
ATOM 766 O O . ILE A 1 98 ? -0.407 -16.109 3.014 1 95.5 98 ILE A O 1
ATOM 770 N N . PHE A 1 99 ? -0.62 -14.273 1.756 1 97.81 99 PHE A N 1
ATOM 771 C CA . PHE A 1 99 ? 0.784 -13.891 1.856 1 97.81 99 PHE A CA 1
ATOM 772 C C . PHE A 1 99 ? 1.213 -13.789 3.314 1 97.81 99 PHE A C 1
ATOM 774 O O . PHE A 1 99 ? 2.295 -14.25 3.684 1 97.81 99 PHE A O 1
ATOM 781 N N . LYS A 1 100 ? 0.365 -13.188 4.078 1 97.69 100 LYS A N 1
ATOM 782 C CA . LYS A 1 100 ? 0.728 -12.977 5.477 1 97.69 100 LYS A CA 1
ATOM 783 C C . LYS A 1 100 ? 0.689 -14.281 6.258 1 97.69 100 LYS A C 1
ATOM 785 O O . LYS A 1 100 ? 1.648 -14.625 6.957 1 97.69 100 LYS A O 1
ATOM 790 N N . LEU A 1 101 ? -0.351 -15 6.156 1 95.56 101 LEU A N 1
ATOM 791 C CA . LEU A 1 101 ? -0.577 -16.188 6.98 1 95.56 101 LEU A CA 1
ATOM 792 C C . LEU A 1 101 ? 0.46 -17.266 6.68 1 95.56 101 LEU A C 1
ATOM 794 O O . LEU A 1 101 ? 0.949 -17.938 7.594 1 95.56 101 LEU A O 1
ATOM 798 N N . PHE A 1 102 ? 0.805 -17.375 5.375 1 95.75 102 PHE A N 1
ATOM 799 C CA . PHE A 1 102 ? 1.604 -18.531 5.012 1 95.75 102 PHE A CA 1
ATOM 800 C C . PHE A 1 102 ? 3.043 -18.125 4.707 1 95.75 102 PHE A C 1
ATOM 802 O O . PHE A 1 102 ? 3.949 -18.969 4.75 1 95.75 102 PHE A O 1
ATOM 809 N N . GLY A 1 103 ? 3.289 -16.875 4.41 1 97.31 103 GLY A N 1
ATOM 810 C CA . GLY A 1 103 ? 4.633 -16.438 4.066 1 97.31 103 GLY A CA 1
ATOM 811 C C . GLY A 1 103 ? 5.168 -15.375 5.008 1 97.31 103 GLY A C 1
ATOM 812 O O . GLY A 1 103 ? 6.336 -14.992 4.922 1 97.31 103 GLY A O 1
ATOM 813 N N . GLY A 1 104 ? 4.293 -14.828 5.898 1 97.81 104 GLY A N 1
ATOM 814 C CA . GLY A 1 104 ? 4.711 -13.719 6.75 1 97.81 104 GLY A CA 1
ATOM 815 C C . GLY A 1 104 ? 5.055 -12.469 5.969 1 97.81 104 GLY A C 1
ATOM 816 O O . GLY A 1 104 ? 5.898 -11.672 6.395 1 97.81 104 GLY A O 1
ATOM 817 N N . VAL A 1 105 ? 4.484 -12.258 4.844 1 98.69 105 VAL A N 1
ATOM 818 C CA . VAL A 1 105 ? 4.816 -11.18 3.926 1 98.69 105 VAL A CA 1
ATOM 819 C C . VAL A 1 105 ? 3.783 -10.062 4.047 1 98.69 105 VAL A C 1
ATOM 821 O O . VAL A 1 105 ? 2.584 -10.328 4.152 1 98.69 105 VAL A O 1
ATOM 824 N N . ASP A 1 106 ? 4.219 -8.836 4.121 1 98.75 106 ASP A N 1
ATOM 825 C CA . ASP A 1 106 ? 3.334 -7.672 4.133 1 98.75 106 ASP A CA 1
ATOM 826 C C . ASP A 1 106 ? 2.963 -7.254 2.711 1 98.75 106 ASP A C 1
ATOM 828 O O . ASP A 1 106 ? 3.641 -6.418 2.107 1 98.75 106 ASP A O 1
ATOM 832 N N . ALA A 1 107 ? 1.846 -7.785 2.248 1 98.81 107 ALA A N 1
ATOM 833 C CA . ALA A 1 107 ? 1.421 -7.523 0.875 1 98.81 107 ALA A CA 1
ATOM 834 C C . ALA A 1 107 ? 0.343 -6.445 0.83 1 98.81 107 ALA A C 1
ATOM 836 O O . ALA A 1 107 ? -0.599 -6.465 1.627 1 98.81 107 ALA A O 1
ATOM 837 N N . ILE A 1 108 ? 0.473 -5.508 -0.102 1 98.81 108 ILE A N 1
ATOM 838 C CA . ILE A 1 108 ? -0.467 -4.402 -0.258 1 98.81 108 ILE A CA 1
ATOM 839 C C . ILE A 1 108 ? -1.306 -4.613 -1.517 1 98.81 108 ILE A C 1
ATOM 841 O O . ILE A 1 108 ? -0.767 -4.688 -2.623 1 98.81 108 ILE A O 1
ATOM 845 N N . PRO A 1 109 ? -2.652 -4.746 -1.359 1 98.81 109 PRO A N 1
ATOM 846 C CA . PRO A 1 109 ? -3.5 -4.762 -2.553 1 98.81 109 PRO A CA 1
ATOM 847 C C . PRO A 1 109 ? -3.504 -3.426 -3.293 1 98.81 109 PRO A C 1
ATOM 849 O O . PRO A 1 109 ? -3.957 -2.416 -2.746 1 98.81 109 PRO A O 1
ATOM 852 N N . LEU A 1 110 ? -3 -3.441 -4.492 1 98.75 110 LEU A N 1
ATOM 853 C CA . LEU A 1 110 ? -2.807 -2.178 -5.195 1 98.75 110 LEU A CA 1
ATOM 854 C C . LEU A 1 110 ? -3.223 -2.301 -6.656 1 98.75 110 LEU A C 1
ATOM 856 O O . LEU A 1 110 ? -2.383 -2.209 -7.555 1 98.75 110 LEU A O 1
ATOM 860 N N . PRO A 1 111 ? -4.562 -2.438 -6.906 1 98.81 111 PRO A N 1
ATOM 861 C CA . PRO A 1 111 ? -5.004 -2.393 -8.305 1 98.81 111 PRO A CA 1
ATOM 862 C C . PRO A 1 111 ? -4.695 -1.057 -8.977 1 98.81 111 PRO A C 1
ATOM 864 O O . PRO A 1 111 ? -4.797 -0.004 -8.344 1 98.81 111 PRO A O 1
ATOM 867 N N . ILE A 1 112 ? -4.305 -1.071 -10.18 1 98.88 112 ILE A N 1
ATOM 868 C CA . ILE A 1 112 ? -3.926 0.105 -10.953 1 98.88 112 ILE A CA 1
ATOM 869 C C . ILE A 1 112 ? -4.906 0.298 -12.109 1 98.88 112 ILE A C 1
ATOM 871 O O . ILE A 1 112 ? -5.047 -0.581 -12.961 1 98.88 112 ILE A O 1
ATOM 875 N N . ASN A 1 113 ? -5.598 1.45 -12.164 1 98.69 113 ASN A N 1
ATOM 876 C CA . ASN A 1 113 ? -6.582 1.747 -13.195 1 98.69 113 ASN A CA 1
ATOM 877 C C . ASN A 1 113 ? -5.91 2.197 -14.492 1 98.69 113 ASN A C 1
ATOM 879 O O . ASN A 1 113 ? -6.062 3.348 -14.906 1 98.69 113 ASN A O 1
ATOM 883 N N . GLU A 1 114 ? -5.156 1.347 -15.109 1 98.62 114 GLU A N 1
ATOM 884 C CA . GLU A 1 114 ? -4.43 1.567 -16.359 1 98.62 114 GLU A CA 1
ATOM 885 C C . GLU A 1 114 ? -4.352 0.288 -17.188 1 98.62 114 GLU A C 1
ATOM 887 O O . GLU A 1 114 ? -3.805 -0.719 -16.734 1 98.62 114 GLU A O 1
ATOM 892 N N . HIS A 1 115 ? -4.863 0.323 -18.484 1 97.69 115 HIS A N 1
ATOM 893 C CA . HIS A 1 115 ? -4.922 -0.882 -19.297 1 97.69 115 HIS A CA 1
ATOM 894 C C . HIS A 1 115 ? -3.826 -0.877 -20.359 1 97.69 115 HIS A C 1
ATOM 896 O O . HIS A 1 115 ? -3.539 -1.913 -20.969 1 97.69 115 HIS A O 1
ATOM 902 N N . ASP A 1 116 ? -3.25 0.283 -20.609 1 98.31 116 ASP A N 1
ATOM 903 C CA . ASP A 1 116 ? -2.109 0.323 -21.516 1 98.31 116 ASP A CA 1
ATOM 904 C C . ASP A 1 116 ? -0.878 -0.321 -20.875 1 98.31 116 ASP A C 1
ATOM 906 O O . ASP A 1 116 ? -0.45 0.08 -19.797 1 98.31 116 ASP A O 1
ATOM 910 N N . ALA A 1 117 ? -0.288 -1.287 -21.547 1 98.38 117 ALA A N 1
ATOM 911 C CA . ALA A 1 117 ? 0.789 -2.094 -20.969 1 98.38 117 ALA A CA 1
ATOM 912 C C . ALA A 1 117 ? 1.993 -1.227 -20.625 1 98.38 117 ALA A C 1
ATOM 914 O O . ALA A 1 117 ? 2.564 -1.362 -19.531 1 98.38 117 ALA A O 1
ATOM 915 N N . ASP A 1 118 ? 2.402 -0.365 -21.516 1 98.69 118 ASP A N 1
ATOM 916 C CA . ASP A 1 118 ? 3.588 0.457 -21.297 1 98.69 118 ASP A CA 1
ATOM 917 C C . ASP A 1 118 ? 3.381 1.421 -20.141 1 98.69 118 ASP A C 1
ATOM 919 O O . ASP A 1 118 ? 4.273 1.599 -19.297 1 98.69 118 ASP A O 1
ATOM 923 N N . ARG A 1 119 ? 2.24 2.076 -20.094 1 98.56 119 ARG A N 1
ATOM 924 C CA . ARG A 1 119 ? 1.928 2.994 -19 1 98.56 119 ARG A CA 1
ATOM 925 C C . ARG A 1 119 ? 1.821 2.25 -17.672 1 98.56 119 ARG A C 1
ATOM 927 O O . ARG A 1 119 ? 2.277 2.746 -16.641 1 98.56 119 ARG A O 1
ATOM 934 N N . PHE A 1 120 ? 1.159 1.091 -17.766 1 98.81 120 PHE A N 1
ATOM 935 C CA . PHE A 1 120 ? 1.075 0.242 -16.578 1 98.81 120 PHE A CA 1
ATOM 936 C C . PHE A 1 120 ? 2.465 -0.068 -16.031 1 98.81 120 PHE A C 1
ATOM 938 O O . PHE A 1 120 ? 2.711 0.064 -14.836 1 98.81 120 PHE A O 1
ATOM 945 N N . ILE A 1 121 ? 3.396 -0.476 -16.875 1 98.88 121 ILE A N 1
ATOM 946 C CA . ILE A 1 121 ? 4.77 -0.816 -16.516 1 98.88 121 ILE A CA 1
ATOM 947 C C . ILE A 1 121 ? 5.449 0.392 -15.883 1 98.88 121 ILE A C 1
ATOM 949 O O . ILE A 1 121 ? 6.113 0.263 -14.852 1 98.88 121 ILE A O 1
ATOM 953 N N . GLU A 1 122 ? 5.277 1.508 -16.422 1 98.75 122 GLU A N 1
ATOM 954 C CA . GLU A 1 122 ? 5.883 2.727 -15.891 1 98.75 122 GLU A CA 1
ATOM 955 C C . GLU A 1 122 ? 5.359 3.045 -14.492 1 98.75 122 GLU A C 1
ATOM 957 O O . GLU A 1 122 ? 6.133 3.414 -13.602 1 98.75 122 GLU A O 1
ATOM 962 N N . ILE A 1 123 ? 4.098 2.934 -14.32 1 98.88 123 ILE A N 1
ATOM 963 C CA . ILE A 1 123 ? 3.486 3.217 -13.031 1 98.88 123 ILE A CA 1
ATOM 964 C C . ILE A 1 123 ? 4.047 2.264 -11.977 1 98.88 123 ILE A C 1
ATOM 966 O O . ILE A 1 123 ? 4.449 2.693 -10.891 1 98.88 123 ILE A O 1
ATOM 970 N N . VAL A 1 124 ? 4.098 0.994 -12.312 1 98.94 124 VAL A N 1
ATOM 971 C CA . VAL A 1 124 ? 4.609 0.007 -11.367 1 98.94 124 VAL A CA 1
ATOM 972 C C . VAL A 1 124 ? 6.055 0.342 -11.008 1 98.94 124 VAL A C 1
ATOM 974 O O . VAL A 1 124 ? 6.441 0.269 -9.836 1 98.94 124 VAL A O 1
ATOM 977 N N . GLU A 1 125 ? 6.828 0.672 -11.992 1 98.81 125 GLU A N 1
ATOM 978 C CA . GLU A 1 125 ? 8.219 1.04 -11.758 1 98.81 125 GLU A CA 1
ATOM 979 C C . GLU A 1 125 ? 8.32 2.213 -10.789 1 98.81 125 GLU A C 1
ATOM 981 O O . GLU A 1 125 ? 9.133 2.188 -9.852 1 98.81 125 GLU A O 1
ATOM 986 N N . LYS A 1 126 ? 7.492 3.225 -10.938 1 98.88 126 LYS A N 1
ATOM 987 C CA . LYS A 1 126 ? 7.594 4.469 -10.18 1 98.88 126 LYS A CA 1
ATOM 988 C C . LYS A 1 126 ? 7.09 4.285 -8.75 1 98.88 126 LYS A C 1
ATOM 990 O O . LYS A 1 126 ? 7.492 5.02 -7.848 1 98.88 126 LYS A O 1
ATOM 995 N N . ILE A 1 127 ? 6.23 3.283 -8.469 1 98.75 127 ILE A N 1
ATOM 996 C CA . ILE A 1 127 ? 5.699 3.109 -7.125 1 98.75 127 ILE A CA 1
ATOM 997 C C . ILE A 1 127 ? 6.496 2.029 -6.391 1 98.75 127 ILE A C 1
ATOM 999 O O . ILE A 1 127 ? 6.16 1.662 -5.262 1 98.75 127 ILE A O 1
ATOM 1003 N N . SER A 1 128 ? 7.582 1.558 -6.934 1 98.62 128 SER A N 1
ATOM 1004 C CA . SER A 1 128 ? 8.25 0.351 -6.453 1 98.62 128 SER A CA 1
ATOM 1005 C C . SER A 1 128 ? 9.148 0.652 -5.262 1 98.62 128 SER A C 1
ATOM 1007 O O . SER A 1 128 ? 9.594 -0.263 -4.566 1 98.62 128 SER A O 1
ATOM 1009 N N . PRO A 1 129 ? 9.461 1.946 -4.902 1 98.38 129 PRO A N 1
ATOM 1010 C CA . PRO A 1 129 ? 10.453 2.221 -3.857 1 98.38 129 PRO A CA 1
ATOM 1011 C C . PRO A 1 129 ? 10.102 1.562 -2.525 1 98.38 129 PRO A C 1
ATOM 1013 O O . PRO A 1 129 ? 10.992 1.099 -1.81 1 98.38 129 PRO A O 1
ATOM 1016 N N . SER A 1 130 ? 8.875 1.437 -2.221 1 98.31 130 SER A N 1
ATOM 1017 C CA . SER A 1 130 ? 8.445 0.965 -0.908 1 98.31 130 SER A CA 1
ATOM 1018 C C . SER A 1 130 ? 8.531 -0.554 -0.811 1 98.31 130 SER A C 1
ATOM 1020 O O . SER A 1 130 ? 8.383 -1.12 0.275 1 98.31 130 SER A O 1
ATOM 1022 N N . PHE A 1 131 ? 8.797 -1.229 -1.894 1 98.75 131 PHE A N 1
ATOM 1023 C CA . PHE A 1 131 ? 8.508 -2.66 -1.912 1 98.75 131 PHE A CA 1
ATOM 1024 C C . PHE A 1 131 ? 9.773 -3.459 -2.205 1 98.75 131 PHE A C 1
ATOM 1026 O O . PHE A 1 131 ? 10.625 -3.021 -2.982 1 98.75 131 PHE A O 1
ATOM 1033 N N . GLY A 1 132 ? 9.859 -4.613 -1.539 1 98.62 132 GLY A N 1
ATOM 1034 C CA . GLY A 1 132 ? 10.93 -5.562 -1.807 1 98.62 132 GLY A CA 1
ATOM 1035 C C . GLY A 1 132 ? 10.609 -6.523 -2.938 1 98.62 132 GLY A C 1
ATOM 1036 O O . GLY A 1 132 ? 11.453 -7.324 -3.338 1 98.62 132 GLY A O 1
ATOM 1037 N N . GLY A 1 133 ? 9.398 -6.449 -3.471 1 98.81 133 GLY A N 1
ATOM 1038 C CA . GLY A 1 133 ? 8.961 -7.277 -4.582 1 98.81 133 GLY A CA 1
ATOM 1039 C C . GLY A 1 133 ? 7.617 -6.852 -5.148 1 98.81 133 GLY A C 1
ATOM 1040 O O . GLY A 1 133 ? 6.918 -6.035 -4.547 1 98.81 133 GLY A O 1
ATOM 1041 N N . ILE A 1 134 ? 7.305 -7.348 -6.328 1 98.94 134 ILE A N 1
ATOM 1042 C CA . ILE A 1 134 ? 6.047 -7.059 -7.008 1 98.94 134 ILE A CA 1
ATOM 1043 C C . ILE A 1 134 ? 5.359 -8.367 -7.402 1 98.94 134 ILE A C 1
ATOM 1045 O O . ILE A 1 134 ? 5.977 -9.234 -8.023 1 98.94 134 ILE A O 1
ATOM 1049 N N . ASN A 1 135 ? 4.172 -8.516 -7.027 1 98.88 135 ASN A N 1
ATOM 1050 C CA . ASN A 1 135 ? 3.34 -9.633 -7.473 1 98.88 135 ASN A CA 1
ATOM 1051 C C . ASN A 1 135 ? 2.275 -9.172 -8.469 1 98.88 135 ASN A C 1
ATOM 1053 O O . ASN A 1 135 ? 1.346 -8.453 -8.102 1 98.88 135 ASN A O 1
ATOM 1057 N N . LEU A 1 136 ? 2.406 -9.539 -9.711 1 98.81 136 LEU A N 1
ATOM 1058 C CA . LEU A 1 136 ? 1.385 -9.305 -10.727 1 98.81 136 LEU A CA 1
ATOM 1059 C C . LEU A 1 136 ? 0.245 -10.312 -10.586 1 98.81 136 LEU A C 1
ATOM 1061 O O . LEU A 1 136 ? 0.479 -11.484 -10.289 1 98.81 136 LEU A O 1
ATOM 1065 N N . GLU A 1 137 ? -0.944 -9.805 -10.805 1 98.19 137 GLU A N 1
ATOM 1066 C CA . GLU A 1 137 ? -2.123 -10.648 -10.609 1 98.19 137 GLU A CA 1
ATOM 1067 C C . GLU A 1 137 ? -3.229 -10.281 -11.594 1 98.19 137 GLU A C 1
ATOM 1069 O O . GLU A 1 137 ? -3.443 -9.102 -11.891 1 98.19 137 GLU A O 1
ATOM 1074 N N . ASP A 1 138 ? -3.926 -11.203 -12.156 1 96.56 138 ASP A N 1
ATOM 1075 C CA . ASP A 1 138 ? -5.191 -11.031 -12.867 1 96.56 138 ASP A CA 1
ATOM 1076 C C . ASP A 1 138 ? -5.051 -10.039 -14.016 1 96.56 138 ASP A C 1
ATOM 1078 O O . ASP A 1 138 ? -5.848 -9.109 -14.141 1 96.56 138 ASP A O 1
ATOM 1082 N N . ILE A 1 139 ? -4.094 -10.227 -14.812 1 98 139 ILE A N 1
ATOM 1083 C CA . ILE A 1 139 ? -3.879 -9.438 -16.016 1 98 139 ILE A CA 1
ATOM 1084 C C . ILE A 1 139 ? -4.059 -10.32 -17.25 1 98 139 ILE A C 1
ATOM 1086 O O . ILE A 1 139 ? -3.527 -11.43 -17.312 1 98 139 ILE A O 1
ATOM 1090 N N . GLU A 1 140 ? -4.695 -9.906 -18.203 1 95.75 140 GLU A N 1
ATOM 1091 C CA . GLU A 1 140 ? -5.07 -10.688 -19.375 1 95.75 140 GLU A CA 1
ATOM 1092 C C . GLU A 1 140 ? -3.844 -11.062 -20.203 1 95.75 140 GLU A C 1
ATOM 1094 O O . GLU A 1 140 ? -2.891 -10.289 -20.297 1 95.75 140 GLU A O 1
ATOM 1099 N N . SER A 1 141 ? -3.861 -12.273 -20.812 1 92.12 141 SER A N 1
ATOM 1100 C CA . SER A 1 141 ? -2.889 -12.688 -21.812 1 92.12 141 SER A CA 1
ATOM 1101 C C . SER A 1 141 ? -3.248 -12.133 -23.188 1 92.12 141 SER A C 1
ATOM 1103 O O . SER A 1 141 ? -4.426 -11.969 -23.516 1 92.12 141 SER A O 1
ATOM 1105 N N . PRO A 1 142 ? -2.281 -11.719 -24.016 1 93.62 142 PRO A N 1
ATOM 1106 C CA . PRO A 1 142 ? -0.851 -11.953 -23.812 1 93.62 142 PRO A CA 1
ATOM 1107 C C . PRO A 1 142 ? -0.147 -10.773 -23.156 1 93.62 142 PRO A C 1
ATOM 1109 O O . PRO A 1 142 ? 1.064 -10.82 -22.922 1 93.62 142 PRO A O 1
ATOM 1112 N N . LYS A 1 143 ? -0.912 -9.703 -22.859 1 95.5 143 LYS A N 1
ATOM 1113 C CA . LYS A 1 143 ? -0.368 -8.484 -22.266 1 95.5 143 LYS A CA 1
ATOM 1114 C C . LYS A 1 143 ? 0.432 -8.797 -21 1 95.5 143 LYS A C 1
ATOM 1116 O O . LYS A 1 143 ? 1.467 -8.172 -20.75 1 95.5 143 LYS A O 1
ATOM 1121 N N . CYS A 1 144 ? -0.038 -9.711 -20.25 1 97.5 144 CYS A N 1
ATOM 1122 C CA . CYS A 1 144 ? 0.582 -10.047 -18.969 1 97.5 144 CYS A CA 1
ATOM 1123 C C . CYS A 1 144 ? 2 -10.562 -19.172 1 97.5 144 CYS A C 1
ATOM 1125 O O . CYS A 1 144 ? 2.873 -10.336 -18.328 1 97.5 144 CYS A O 1
ATOM 1127 N N . PHE A 1 145 ? 2.303 -11.258 -20.312 1 97.75 145 PHE A N 1
ATOM 1128 C CA . PHE A 1 145 ? 3.645 -11.758 -20.594 1 97.75 145 PHE A CA 1
ATOM 1129 C C . PHE A 1 145 ? 4.621 -10.602 -20.797 1 97.75 145 PHE A C 1
ATOM 1131 O O . PHE A 1 145 ? 5.719 -10.602 -20.234 1 97.75 145 PHE A O 1
ATOM 1138 N N . TYR A 1 146 ? 4.156 -9.672 -21.594 1 97.81 146 TYR A N 1
ATOM 1139 C CA . TYR A 1 146 ? 4.957 -8.492 -21.906 1 97.81 146 TYR A CA 1
ATOM 1140 C C . TYR A 1 146 ? 5.238 -7.684 -20.641 1 97.81 146 TYR A C 1
ATOM 1142 O O . TYR A 1 146 ? 6.371 -7.266 -20.406 1 97.81 146 TYR A O 1
ATOM 1150 N N . ILE A 1 147 ? 4.297 -7.5 -19.812 1 98.69 147 ILE A N 1
ATOM 1151 C CA . ILE A 1 147 ? 4.414 -6.734 -18.578 1 98.69 147 ILE A CA 1
ATOM 1152 C C . ILE A 1 147 ? 5.418 -7.41 -17.641 1 98.69 147 ILE A C 1
ATOM 1154 O O . ILE A 1 147 ? 6.309 -6.754 -17.094 1 98.69 147 ILE A O 1
ATOM 1158 N N . LEU A 1 148 ? 5.258 -8.68 -17.5 1 98.62 148 LEU A N 1
ATOM 1159 C CA . LEU A 1 148 ? 6.176 -9.43 -16.641 1 98.62 148 LEU A CA 1
ATOM 1160 C C . LEU A 1 148 ? 7.609 -9.305 -17.141 1 98.62 148 LEU A C 1
ATOM 1162 O O . LEU A 1 148 ? 8.516 -9 -16.359 1 98.62 148 LEU A O 1
ATOM 1166 N N . GLU A 1 149 ? 7.797 -9.547 -18.406 1 97.88 149 GLU A N 1
ATOM 1167 C CA . GLU A 1 149 ? 9.117 -9.492 -19.016 1 97.88 149 GLU A CA 1
ATOM 1168 C C . GLU A 1 149 ? 9.758 -8.117 -18.812 1 97.88 149 GLU A C 1
ATOM 1170 O O . GLU A 1 149 ? 10.906 -8.023 -18.359 1 97.88 149 GLU A O 1
ATOM 1175 N N . LYS A 1 150 ? 9.047 -7.078 -19.109 1 98.69 150 LYS A N 1
ATOM 1176 C CA . LYS A 1 150 ? 9.594 -5.723 -19.078 1 98.69 150 LYS A CA 1
ATOM 1177 C C . LYS A 1 150 ? 9.852 -5.273 -17.641 1 98.69 150 LYS A C 1
ATOM 1179 O O . LYS A 1 150 ? 10.844 -4.586 -17.359 1 98.69 150 LYS A O 1
ATOM 1184 N N . LEU A 1 151 ? 9.023 -5.621 -16.672 1 98.81 151 LEU A N 1
ATOM 1185 C CA . LEU A 1 151 ? 9.227 -5.23 -15.289 1 98.81 151 LEU A CA 1
ATOM 1186 C C . LEU A 1 151 ? 10.422 -5.965 -14.688 1 98.81 151 LEU A C 1
ATOM 1188 O O . LEU A 1 151 ? 11.156 -5.402 -13.875 1 98.81 151 LEU A O 1
ATOM 1192 N N . LYS A 1 152 ? 10.602 -7.242 -15.07 1 98.44 152 LYS A N 1
ATOM 1193 C CA . LYS A 1 152 ? 11.781 -7.977 -14.617 1 98.44 152 LYS A CA 1
ATOM 1194 C C . LYS A 1 152 ? 13.062 -7.301 -15.094 1 98.44 152 LYS A C 1
ATOM 1196 O O . LYS A 1 152 ? 14.07 -7.293 -14.383 1 98.44 152 LYS A O 1
ATOM 1201 N N . GLU A 1 153 ? 13.016 -6.754 -16.297 1 98.12 153 GLU A N 1
ATOM 1202 C CA . GLU A 1 153 ? 14.172 -6.074 -16.875 1 98.12 153 GLU A CA 1
ATOM 1203 C C . GLU A 1 153 ? 14.43 -4.738 -16.188 1 98.12 153 GLU A C 1
ATOM 1205 O O . GLU A 1 153 ? 15.578 -4.34 -16 1 98.12 153 GLU A O 1
ATOM 1210 N N . ARG A 1 154 ? 13.398 -4.102 -15.781 1 98.06 154 ARG A N 1
ATOM 1211 C CA . ARG A 1 154 ? 13.492 -2.703 -15.375 1 98.06 154 ARG A CA 1
ATOM 1212 C C . ARG A 1 154 ? 13.711 -2.586 -13.867 1 98.06 154 ARG A C 1
ATOM 1214 O O . ARG A 1 154 ? 14.234 -1.576 -13.391 1 98.06 154 ARG A O 1
ATOM 1221 N N . LEU A 1 155 ? 13.312 -3.561 -13.109 1 98.31 155 LEU A N 1
ATOM 1222 C CA . LEU A 1 155 ? 13.375 -3.465 -11.656 1 98.31 155 LEU A CA 1
ATOM 1223 C C . LEU A 1 155 ? 14.484 -4.352 -11.102 1 98.31 155 LEU A C 1
ATOM 1225 O O . LEU A 1 155 ? 14.766 -5.422 -11.648 1 98.31 155 LEU A O 1
ATOM 1229 N N . ASP A 1 156 ? 15.047 -3.938 -9.992 1 97.38 156 ASP A N 1
ATOM 1230 C CA . ASP A 1 156 ? 16.094 -4.691 -9.312 1 97.38 156 ASP A CA 1
ATOM 1231 C C . ASP A 1 156 ? 15.539 -5.434 -8.102 1 97.38 156 ASP A C 1
ATOM 1233 O O . ASP A 1 156 ? 16.234 -5.621 -7.105 1 97.38 156 ASP A O 1
ATOM 1237 N N . ILE A 1 157 ? 14.273 -5.68 -8.055 1 98.62 157 ILE A N 1
ATOM 1238 C CA . ILE A 1 157 ? 13.562 -6.488 -7.07 1 98.62 157 ILE A CA 1
ATOM 1239 C C . ILE A 1 157 ? 12.789 -7.602 -7.781 1 98.62 157 ILE A C 1
ATOM 1241 O O . ILE A 1 157 ? 12.539 -7.52 -8.984 1 98.62 157 ILE A O 1
ATOM 1245 N N . PRO A 1 158 ? 12.438 -8.688 -7.07 1 98.75 158 PRO A N 1
ATOM 1246 C CA . PRO A 1 158 ? 11.703 -9.773 -7.711 1 98.75 158 PRO A CA 1
ATOM 1247 C C . PRO A 1 158 ? 10.336 -9.344 -8.227 1 98.75 158 PRO A C 1
ATOM 1249 O O . PRO A 1 158 ? 9.586 -8.672 -7.508 1 98.75 158 PRO A O 1
ATOM 1252 N N . VAL A 1 159 ? 10.102 -9.664 -9.445 1 98.88 159 VAL A N 1
ATOM 1253 C CA . VAL A 1 159 ? 8.789 -9.523 -10.062 1 98.88 159 VAL A CA 1
ATOM 1254 C C . VAL A 1 159 ? 8.234 -10.906 -10.422 1 98.88 159 VAL A C 1
ATOM 1256 O O . VAL A 1 159 ? 8.922 -11.703 -11.062 1 98.88 159 VAL A O 1
ATOM 1259 N N . TRP A 1 160 ? 7.051 -11.156 -9.969 1 98.5 160 TRP A N 1
ATOM 1260 C CA . TRP A 1 160 ? 6.395 -12.461 -10.055 1 98.5 160 TRP A CA 1
ATOM 1261 C C . TRP A 1 160 ? 4.957 -12.312 -10.547 1 98.5 160 TRP A C 1
ATOM 1263 O O . TRP A 1 160 ? 4.254 -11.383 -10.156 1 98.5 160 TRP A O 1
ATOM 1273 N N . HIS A 1 161 ? 4.551 -13.07 -11.5 1 98.31 161 HIS A N 1
ATOM 1274 C CA . HIS A 1 161 ? 3.145 -13.156 -11.875 1 98.31 161 HIS A CA 1
ATOM 1275 C C . HIS A 1 161 ? 2.527 -14.469 -11.406 1 98.31 161 HIS A C 1
ATOM 1277 O O . HIS A 1 161 ? 2.701 -15.508 -12.047 1 98.31 161 HIS A O 1
ATOM 1283 N N . ASP A 1 162 ? 1.707 -14.391 -10.445 1 96.81 162 ASP A N 1
ATOM 1284 C CA . ASP A 1 162 ? 1.279 -15.594 -9.734 1 96.81 162 ASP A CA 1
ATOM 1285 C C . ASP A 1 162 ? 0.412 -16.469 -10.633 1 96.81 162 ASP A C 1
ATOM 1287 O O . ASP A 1 162 ? 0.543 -17.703 -10.617 1 96.81 162 ASP A O 1
ATOM 1291 N N . ASP A 1 163 ? -0.46 -15.875 -11.43 1 94.94 163 ASP A N 1
ATOM 1292 C CA . ASP A 1 163 ? -1.319 -16.641 -12.328 1 94.94 163 ASP A CA 1
ATOM 1293 C C . ASP A 1 163 ? -0.491 -17.422 -13.344 1 94.94 163 ASP A C 1
ATOM 1295 O O . ASP A 1 163 ? -0.903 -18.5 -13.797 1 94.94 163 ASP A O 1
ATOM 1299 N N . GLN A 1 164 ? 0.622 -16.938 -13.68 1 96.69 164 GLN A N 1
ATOM 1300 C CA . GLN A 1 164 ? 1.531 -17.609 -14.609 1 96.69 164 GLN A CA 1
ATOM 1301 C C . GLN A 1 164 ? 2.473 -18.547 -13.875 1 96.69 164 GLN A C 1
ATOM 1303 O O . GLN A 1 164 ? 2.271 -19.766 -13.883 1 96.69 164 GLN A O 1
ATOM 1308 N N . GLN A 1 165 ? 3.32 -17.953 -13.125 1 98.19 165 GLN A N 1
ATOM 1309 C CA . GLN A 1 165 ? 4.473 -18.641 -12.562 1 98.19 165 GLN A CA 1
ATOM 1310 C C . GLN A 1 165 ? 4.082 -19.469 -11.336 1 98.19 165 GLN A C 1
ATOM 1312 O O . GLN A 1 165 ? 4.574 -20.578 -11.148 1 98.19 165 GLN A O 1
ATOM 1317 N N . GLY A 1 166 ? 3.234 -18.891 -10.531 1 98 166 GLY A N 1
ATOM 1318 C CA . GLY A 1 166 ? 2.752 -19.641 -9.383 1 98 166 GLY A CA 1
ATOM 1319 C C . GLY A 1 166 ? 1.981 -20.891 -9.766 1 98 166 GLY A C 1
ATOM 1320 O O . GLY A 1 166 ? 2.24 -21.969 -9.227 1 98 166 GLY A O 1
ATOM 1321 N N . THR A 1 167 ? 1.062 -20.719 -10.695 1 97 167 THR A N 1
ATOM 1322 C CA . THR A 1 167 ? 0.267 -21.859 -11.164 1 97 167 THR A CA 1
ATOM 1323 C C . THR A 1 167 ? 1.154 -22.891 -11.844 1 97 167 THR A C 1
ATOM 1325 O O . THR A 1 167 ? 1.003 -24.094 -11.617 1 97 167 THR A O 1
ATOM 1328 N N . ALA A 1 168 ? 2.051 -22.422 -12.633 1 98.5 168 ALA A N 1
ATOM 1329 C CA . ALA A 1 168 ? 2.975 -23.312 -13.328 1 98.5 168 ALA A CA 1
ATOM 1330 C C . ALA A 1 168 ? 3.805 -24.125 -12.336 1 98.5 168 ALA A C 1
ATOM 1332 O O . ALA A 1 168 ? 4.039 -25.328 -12.547 1 98.5 168 ALA A O 1
ATOM 1333 N N . THR A 1 169 ? 4.262 -23.484 -11.297 1 98.75 169 THR A N 1
ATOM 1334 C CA . THR A 1 169 ? 5.09 -24.125 -10.289 1 98.75 169 THR A CA 1
ATOM 1335 C C . THR A 1 169 ? 4.297 -25.203 -9.555 1 98.75 169 THR A C 1
ATOM 1337 O O . THR A 1 169 ? 4.793 -26.312 -9.344 1 98.75 169 THR A O 1
ATOM 1340 N N . ALA A 1 170 ? 3.119 -24.875 -9.164 1 98.44 170 ALA A N 1
ATOM 1341 C CA . ALA A 1 170 ? 2.256 -25.859 -8.516 1 98.44 170 ALA A CA 1
ATOM 1342 C C . ALA A 1 170 ? 1.979 -27.031 -9.438 1 98.44 170 ALA A C 1
ATOM 1344 O O . ALA A 1 170 ? 1.979 -28.188 -9 1 98.44 170 ALA A O 1
ATOM 1345 N N . THR A 1 171 ? 1.706 -26.719 -10.695 1 98.69 171 THR A N 1
ATOM 1346 C CA . THR A 1 171 ? 1.431 -27.75 -11.695 1 98.69 171 THR A CA 1
ATOM 1347 C C . THR A 1 171 ? 2.627 -28.688 -11.852 1 98.69 171 THR A C 1
ATOM 1349 O O . THR A 1 171 ? 2.463 -29.906 -11.914 1 98.69 171 THR A O 1
ATOM 1352 N N . LEU A 1 172 ? 3.789 -28.141 -11.922 1 98.88 172 LEU A N 1
ATOM 1353 C CA . LEU A 1 172 ? 5 -28.938 -12.055 1 98.88 172 LEU A CA 1
ATOM 1354 C C . LEU A 1 172 ? 5.195 -29.828 -10.828 1 98.88 172 LEU A C 1
ATOM 1356 O O . LEU A 1 172 ? 5.578 -31 -10.953 1 98.88 172 LEU A O 1
ATOM 1360 N N . ALA A 1 173 ? 4.98 -29.25 -9.648 1 98.81 173 ALA A N 1
ATOM 1361 C CA . ALA A 1 173 ? 5.082 -30.031 -8.422 1 98.81 173 ALA A CA 1
ATOM 1362 C C . ALA A 1 173 ? 4.129 -31.219 -8.453 1 98.81 173 ALA A C 1
ATOM 1364 O O . ALA A 1 173 ? 4.52 -32.344 -8.125 1 98.81 173 ALA A O 1
ATOM 1365 N N . ALA A 1 174 ? 2.902 -30.938 -8.82 1 98.81 174 ALA A N 1
ATOM 1366 C CA . ALA A 1 174 ? 1.899 -32 -8.93 1 98.81 174 ALA A CA 1
ATOM 1367 C C . ALA A 1 174 ? 2.322 -33.062 -9.953 1 98.81 174 ALA A C 1
ATOM 1369 O O . ALA A 1 174 ? 2.084 -34.25 -9.75 1 98.81 174 ALA A O 1
ATOM 1370 N N . LEU A 1 175 ? 2.887 -32.594 -11.039 1 98.88 175 LEU A N 1
ATOM 1371 C CA . LEU A 1 175 ? 3.355 -33.531 -12.078 1 98.88 175 LEU A CA 1
ATOM 1372 C C . LEU A 1 175 ? 4.414 -34.469 -11.531 1 98.88 175 LEU A C 1
ATOM 1374 O O . LEU A 1 175 ? 4.359 -35.688 -11.781 1 98.88 175 LEU A O 1
ATOM 1378 N N . PHE A 1 176 ? 5.398 -33.938 -10.773 1 98.81 176 PHE A N 1
ATOM 1379 C CA . PHE A 1 176 ? 6.406 -34.781 -10.141 1 98.81 176 PHE A CA 1
ATOM 1380 C C . PHE A 1 176 ? 5.746 -35.844 -9.297 1 98.81 176 PHE A C 1
ATOM 1382 O O . PHE A 1 176 ? 6.082 -37.031 -9.406 1 98.81 176 PHE A O 1
ATOM 1389 N N . GLY A 1 177 ? 4.82 -35.406 -8.453 1 98.81 177 GLY A N 1
ATOM 1390 C CA . GLY A 1 177 ? 4.145 -36.344 -7.574 1 98.81 177 GLY A CA 1
ATOM 1391 C C . GLY A 1 177 ? 3.342 -37.406 -8.32 1 98.81 177 GLY A C 1
ATOM 1392 O O . GLY A 1 177 ? 3.406 -38.594 -8 1 98.81 177 GLY A O 1
ATOM 1393 N N . ALA A 1 178 ? 2.586 -36.938 -9.32 1 98.88 178 ALA A N 1
ATOM 1394 C CA . ALA A 1 178 ? 1.732 -37.844 -10.102 1 98.88 178 ALA A CA 1
ATOM 1395 C C . ALA A 1 178 ? 2.564 -38.875 -10.852 1 98.88 178 ALA A C 1
ATOM 1397 O O . ALA A 1 178 ? 2.197 -40.062 -10.898 1 98.88 178 ALA A O 1
ATOM 1398 N N . LEU A 1 179 ? 3.635 -38.5 -11.477 1 98.81 179 LEU A N 1
ATOM 1399 C CA . LEU A 1 179 ? 4.496 -39.406 -12.227 1 98.81 179 LEU A CA 1
ATOM 1400 C C . LEU A 1 179 ? 5.105 -40.438 -11.305 1 98.81 179 LEU A C 1
ATOM 1402 O O . LEU A 1 179 ? 5.25 -41.625 -11.695 1 98.81 179 LEU A O 1
ATOM 1406 N N . ASP A 1 180 ? 5.516 -39.969 -10.133 1 98.69 180 ASP A N 1
ATOM 1407 C CA . ASP A 1 180 ? 6.039 -40.906 -9.148 1 98.69 180 ASP A CA 1
ATOM 1408 C C . ASP A 1 180 ? 4.992 -41.969 -8.781 1 98.69 180 ASP A C 1
ATOM 1410 O O . ASP A 1 180 ? 5.301 -43.156 -8.703 1 98.69 180 ASP A O 1
ATOM 1414 N N . VAL A 1 181 ? 3.75 -41.562 -8.586 1 98.69 181 VAL A N 1
ATOM 1415 C CA . VAL A 1 181 ? 2.654 -42.469 -8.195 1 98.69 181 VAL A CA 1
ATOM 1416 C C . VAL A 1 181 ? 2.406 -43.469 -9.297 1 98.69 181 VAL A C 1
ATOM 1418 O O . VAL A 1 181 ? 2.189 -44.656 -9.016 1 98.69 181 VAL A O 1
ATOM 1421 N N . VAL A 1 182 ? 2.43 -43.094 -10.586 1 98.56 182 VAL A N 1
ATOM 1422 C CA . VAL A 1 182 ? 2.047 -43.969 -11.68 1 98.56 182 VAL A CA 1
ATOM 1423 C C . VAL A 1 182 ? 3.289 -44.656 -12.242 1 98.56 182 VAL A C 1
ATOM 1425 O O . VAL A 1 182 ? 3.189 -45.469 -13.164 1 98.56 182 VAL A O 1
ATOM 1428 N N . GLY A 1 183 ? 4.441 -44.312 -11.734 1 98.31 183 GLY A N 1
ATOM 1429 C CA . GLY A 1 183 ? 5.68 -44.969 -12.102 1 98.31 183 GLY A CA 1
ATOM 1430 C C . GLY A 1 183 ? 6.18 -44.562 -13.477 1 98.31 183 GLY A C 1
ATOM 1431 O O . GLY A 1 183 ? 6.66 -45.406 -14.242 1 98.31 183 GLY A O 1
ATOM 1432 N N . LYS A 1 184 ? 6.035 -43.375 -13.859 1 98.44 184 LYS A N 1
ATOM 1433 C CA . LYS A 1 184 ? 6.508 -42.875 -15.148 1 98.44 184 LYS A CA 1
ATOM 1434 C C . LYS A 1 184 ? 7.602 -41.812 -14.953 1 98.44 184 LYS A C 1
ATOM 1436 O O . LYS A 1 184 ? 7.723 -41.25 -13.875 1 98.44 184 LYS A O 1
ATOM 1441 N N . LYS A 1 185 ? 8.375 -41.594 -15.969 1 98.31 185 LYS A N 1
ATOM 1442 C CA . LYS A 1 185 ? 9.516 -40.688 -15.891 1 98.31 185 LYS A CA 1
ATOM 1443 C C . LYS A 1 185 ? 9.234 -39.375 -16.641 1 98.31 185 LYS A C 1
ATOM 1445 O O . LYS A 1 185 ? 8.609 -39.406 -17.703 1 98.31 185 LYS A O 1
ATOM 1450 N N . LEU A 1 186 ? 9.773 -38.344 -16.109 1 98.25 186 LEU A N 1
ATOM 1451 C CA . LEU A 1 186 ? 9.531 -37 -16.609 1 98.25 186 LEU A CA 1
ATOM 1452 C C . LEU A 1 186 ? 10.008 -36.875 -18.047 1 98.25 186 LEU A C 1
ATOM 1454 O O . LEU A 1 186 ? 9.398 -36.156 -18.859 1 98.25 186 LEU A O 1
ATOM 1458 N N . ASP A 1 187 ? 11.062 -37.531 -18.406 1 97.81 187 ASP A N 1
ATOM 1459 C CA . ASP A 1 187 ? 11.68 -37.344 -19.719 1 97.81 187 ASP A CA 1
ATOM 1460 C C . ASP A 1 187 ? 11.109 -38.344 -20.734 1 97.81 187 ASP A C 1
ATOM 1462 O O . ASP A 1 187 ? 11.555 -38.375 -21.891 1 97.81 187 ASP A O 1
ATOM 1466 N N . GLU A 1 188 ? 10.094 -39.094 -20.375 1 98.06 188 GLU A N 1
ATOM 1467 C CA . GLU A 1 188 ? 9.516 -40.094 -21.266 1 98.06 188 GLU A CA 1
ATOM 1468 C C . GLU A 1 188 ? 8.031 -39.812 -21.5 1 98.06 188 GLU A C 1
ATOM 1470 O O . GLU A 1 188 ? 7.465 -40.281 -22.5 1 98.06 188 GLU A O 1
ATOM 1475 N N . VAL A 1 189 ? 7.438 -39.125 -20.641 1 98.12 189 VAL A N 1
ATOM 1476 C CA . VAL A 1 189 ? 5.984 -39 -20.672 1 98.12 189 VAL A CA 1
ATOM 1477 C C . VAL A 1 189 ? 5.574 -38.062 -21.797 1 98.12 189 VAL A C 1
ATOM 1479 O O . VAL A 1 189 ? 6.273 -37.094 -22.094 1 98.12 189 VAL A O 1
ATOM 1482 N N . ARG A 1 190 ? 4.449 -38.375 -22.406 1 98.56 190 ARG A N 1
ATOM 1483 C CA . ARG A 1 190 ? 3.795 -37.5 -23.359 1 98.56 190 ARG A CA 1
ATOM 1484 C C . ARG A 1 190 ? 2.713 -36.656 -22.688 1 98.56 190 ARG A C 1
ATOM 1486 O O . ARG A 1 190 ? 1.859 -37.188 -21.984 1 98.56 190 ARG A O 1
ATOM 1493 N N . ILE A 1 191 ? 2.764 -35.344 -22.953 1 98.88 191 ILE A N 1
ATOM 1494 C CA . ILE A 1 191 ? 1.895 -34.438 -22.219 1 98.88 191 ILE A CA 1
ATOM 1495 C C . ILE A 1 191 ? 1.044 -33.625 -23.188 1 98.88 191 ILE A C 1
ATOM 1497 O O . ILE A 1 191 ? 1.575 -33 -24.094 1 98.88 191 ILE A O 1
ATOM 1501 N N . ALA A 1 192 ? -0.26 -33.719 -23.047 1 98.88 192 ALA A N 1
ATOM 1502 C CA . ALA A 1 192 ? -1.182 -32.812 -23.734 1 98.88 192 ALA A CA 1
ATOM 1503 C C . ALA A 1 192 ? -1.522 -31.609 -22.875 1 98.88 192 ALA A C 1
ATOM 1505 O O . ALA A 1 192 ? -1.909 -31.75 -21.719 1 98.88 192 ALA A O 1
ATOM 1506 N N . VAL A 1 193 ? -1.312 -30.438 -23.391 1 98.88 193 VAL A N 1
ATOM 1507 C CA . VAL A 1 193 ? -1.635 -29.203 -22.688 1 98.88 193 VAL A CA 1
ATOM 1508 C C . VAL A 1 193 ? -2.83 -28.531 -23.344 1 98.88 193 VAL A C 1
ATOM 1510 O O . VAL A 1 193 ? -2.754 -28.125 -24.516 1 98.88 193 VAL A O 1
ATOM 1513 N N . ILE A 1 194 ? -3.914 -28.406 -22.609 1 98.44 194 ILE A N 1
ATOM 1514 C CA . ILE A 1 194 ? -5.148 -27.844 -23.141 1 98.44 194 ILE A CA 1
ATOM 1515 C C . ILE A 1 194 ? -5.316 -26.406 -22.656 1 98.44 194 ILE A C 1
ATOM 1517 O O . ILE A 1 194 ? -5.531 -26.172 -21.453 1 98.44 194 ILE A O 1
ATOM 1521 N N . GLY A 1 195 ? -5.293 -25.484 -23.562 1 96.38 195 GLY A N 1
ATOM 1522 C CA . GLY A 1 195 ? -5.266 -24.062 -23.25 1 96.38 195 GLY A CA 1
ATOM 1523 C C . GLY A 1 195 ? -3.863 -23.484 -23.172 1 96.38 195 GLY A C 1
ATOM 1524 O O . GLY A 1 195 ? -3.014 -24.016 -22.438 1 96.38 195 GLY A O 1
ATOM 1525 N N . VAL A 1 196 ? -3.652 -22.469 -23.922 1 94.81 196 VAL A N 1
ATOM 1526 C CA . VAL A 1 196 ? -2.326 -21.859 -23.938 1 94.81 196 VAL A CA 1
ATOM 1527 C C . VAL A 1 196 ? -2.42 -20.406 -23.484 1 94.81 196 VAL A C 1
ATOM 1529 O O . VAL A 1 196 ? -1.988 -19.5 -24.188 1 94.81 196 VAL A O 1
ATOM 1532 N N . GLY A 1 197 ? -3.008 -20.234 -22.312 1 92.31 197 GLY A N 1
ATOM 1533 C CA . GLY A 1 197 ? -3.025 -18.938 -21.656 1 92.31 197 GLY A CA 1
ATOM 1534 C C . GLY A 1 197 ? -1.811 -18.703 -20.781 1 92.31 197 GLY A C 1
ATOM 1535 O O . GLY A 1 197 ? -0.746 -19.281 -21.016 1 92.31 197 GLY A O 1
ATOM 1536 N N . ALA A 1 198 ? -1.994 -17.812 -19.828 1 92.44 198 ALA A N 1
ATOM 1537 C CA . ALA A 1 198 ? -0.907 -17.375 -18.953 1 92.44 198 ALA A CA 1
ATOM 1538 C C . ALA A 1 198 ? -0.338 -18.547 -18.156 1 92.44 198 ALA A C 1
ATOM 1540 O O . ALA A 1 198 ? 0.876 -18.766 -18.141 1 92.44 198 ALA A O 1
ATOM 1541 N N . ALA A 1 199 ? -1.169 -19.297 -17.562 1 94.81 199 ALA A N 1
ATOM 1542 C CA . ALA A 1 199 ? -0.748 -20.391 -16.688 1 94.81 199 ALA A CA 1
ATOM 1543 C C . ALA A 1 199 ? 0.003 -21.469 -17.469 1 94.81 199 ALA A C 1
ATOM 1545 O O . ALA A 1 199 ? 1.125 -21.828 -17.109 1 94.81 199 ALA A O 1
ATOM 1546 N N . ASN A 1 200 ? -0.554 -21.953 -18.562 1 97.62 200 ASN A N 1
ATOM 1547 C CA . ASN A 1 200 ? 0.016 -23.094 -19.266 1 97.62 200 ASN A CA 1
ATOM 1548 C C . ASN A 1 200 ? 1.229 -22.672 -20.094 1 97.62 200 ASN A C 1
ATOM 1550 O O . ASN A 1 200 ? 2.129 -23.484 -20.344 1 97.62 200 ASN A O 1
ATOM 1554 N N . THR A 1 201 ? 1.242 -21.422 -20.578 1 97.38 201 THR A N 1
ATOM 1555 C CA . THR A 1 201 ? 2.467 -20.953 -21.203 1 97.38 201 THR A CA 1
ATOM 1556 C C . THR A 1 201 ? 3.646 -21.047 -20.234 1 97.38 201 THR A C 1
ATOM 1558 O O . THR A 1 201 ? 4.715 -21.531 -20.609 1 97.38 201 THR A O 1
ATOM 1561 N N . ALA A 1 202 ? 3.424 -20.625 -19.031 1 97.81 202 ALA A N 1
ATOM 1562 C CA . ALA A 1 202 ? 4.465 -20.719 -18.016 1 97.81 202 ALA A CA 1
ATOM 1563 C C . ALA A 1 202 ? 4.75 -22.172 -17.641 1 97.81 202 ALA A C 1
ATOM 1565 O O . ALA A 1 202 ? 5.898 -22.547 -17.406 1 97.81 202 ALA A O 1
ATOM 1566 N N . ALA A 1 203 ? 3.725 -22.969 -17.594 1 98.5 203 ALA A N 1
ATOM 1567 C CA . ALA A 1 203 ? 3.9 -24.375 -17.25 1 98.5 203 ALA A CA 1
ATOM 1568 C C . ALA A 1 203 ? 4.754 -25.094 -18.297 1 98.5 203 ALA A C 1
ATOM 1570 O O . ALA A 1 203 ? 5.629 -25.891 -17.938 1 98.5 203 ALA A O 1
ATOM 1571 N N . ILE A 1 204 ? 4.445 -24.844 -19.578 1 98.62 204 ILE A N 1
ATOM 1572 C CA . ILE A 1 204 ? 5.219 -25.438 -20.672 1 98.62 204 ILE A CA 1
ATOM 1573 C C . ILE A 1 204 ? 6.688 -25.047 -20.531 1 98.62 204 ILE A C 1
ATOM 1575 O O . ILE A 1 204 ? 7.578 -25.891 -20.641 1 98.62 204 ILE A O 1
ATOM 1579 N N . ARG A 1 205 ? 6.93 -23.797 -20.266 1 97.81 205 ARG A N 1
ATOM 1580 C CA . ARG A 1 205 ? 8.289 -23.297 -20.109 1 97.81 205 ARG A CA 1
ATOM 1581 C C . ARG A 1 205 ? 9 -24.031 -18.969 1 97.81 205 ARG A C 1
ATOM 1583 O O . ARG A 1 205 ? 10.133 -24.484 -19.125 1 97.81 205 ARG A O 1
ATOM 1590 N N . LEU A 1 206 ? 8.352 -24.156 -17.828 1 98.38 206 LEU A N 1
ATOM 1591 C CA . LEU A 1 206 ? 8.953 -24.797 -16.672 1 98.38 206 LEU A CA 1
ATOM 1592 C C . LEU A 1 206 ? 9.195 -26.281 -16.938 1 98.38 206 LEU A C 1
ATOM 1594 O O . LEU A 1 206 ? 10.211 -26.828 -16.516 1 98.38 206 LEU A O 1
ATOM 1598 N N . MET A 1 207 ? 8.25 -26.906 -17.594 1 98.56 207 MET A N 1
ATOM 1599 C CA . MET A 1 207 ? 8.406 -28.328 -17.906 1 98.56 207 MET A CA 1
ATOM 1600 C C . MET A 1 207 ? 9.609 -28.562 -18.812 1 98.56 207 MET A C 1
ATOM 1602 O O . MET A 1 207 ? 10.391 -29.484 -18.594 1 98.56 207 MET A O 1
ATOM 1606 N N . LEU A 1 208 ? 9.711 -27.688 -19.844 1 98.44 208 LEU A N 1
ATOM 1607 C CA . LEU A 1 208 ? 10.859 -27.781 -20.734 1 98.44 208 LEU A CA 1
ATOM 1608 C C . LEU A 1 208 ? 12.164 -27.625 -19.969 1 98.44 208 LEU A C 1
ATOM 1610 O O . LEU A 1 208 ? 13.102 -28.406 -20.141 1 98.44 208 LEU A O 1
ATOM 1614 N N . GLU A 1 209 ? 12.219 -26.641 -19.078 1 98 209 GLU A N 1
ATOM 1615 C CA . GLU A 1 209 ? 13.406 -26.375 -18.281 1 98 209 GLU A CA 1
ATOM 1616 C C . GLU A 1 209 ? 13.688 -27.516 -17.297 1 98 209 GLU A C 1
ATOM 1618 O O . GLU A 1 209 ? 14.844 -27.781 -16.969 1 98 209 GLU A O 1
ATOM 1623 N N . ALA A 1 210 ? 12.641 -28.141 -16.875 1 98.06 210 ALA A N 1
ATOM 1624 C CA . ALA A 1 210 ? 12.766 -29.219 -15.898 1 98.06 210 ALA A CA 1
ATOM 1625 C C . ALA A 1 210 ? 13.203 -30.516 -16.562 1 98.06 210 ALA A C 1
ATOM 1627 O O . ALA A 1 210 ? 13.578 -31.469 -15.891 1 98.06 210 ALA A O 1
ATOM 1628 N N . GLY A 1 211 ? 13.055 -30.609 -17.922 1 97.69 211 GLY A N 1
ATOM 1629 C CA . GLY A 1 211 ? 13.633 -31.766 -18.578 1 97.69 211 GLY A CA 1
ATOM 1630 C C . GLY A 1 211 ? 12.633 -32.531 -19.438 1 97.69 211 GLY A C 1
ATOM 1631 O O . GLY A 1 211 ? 12.969 -33.531 -20.031 1 97.69 211 GLY A O 1
ATOM 1632 N N . VAL A 1 212 ? 11.414 -32.031 -19.531 1 98.44 212 VAL A N 1
ATOM 1633 C CA . VAL A 1 212 ? 10.469 -32.656 -20.453 1 98.44 212 VAL A CA 1
ATOM 1634 C C . VAL A 1 212 ? 10.891 -32.375 -21.891 1 98.44 212 VAL A C 1
ATOM 1636 O O . VAL A 1 212 ? 11.086 -31.234 -22.281 1 98.44 212 VAL A O 1
ATOM 1639 N N . PRO A 1 213 ? 11.047 -33.438 -22.656 1 98.19 213 PRO A N 1
ATOM 1640 C CA . PRO A 1 213 ? 11.375 -33.188 -24.062 1 98.19 213 PRO A CA 1
ATOM 1641 C C . PRO A 1 213 ? 10.281 -32.406 -24.781 1 98.19 213 PRO A C 1
ATOM 1643 O O . PRO A 1 213 ? 9.094 -32.719 -24.656 1 98.19 213 PRO A O 1
ATOM 1646 N N . GLY A 1 214 ? 10.656 -31.438 -25.531 1 98 214 GLY A N 1
ATOM 1647 C CA . GLY A 1 214 ? 9.711 -30.578 -26.234 1 98 214 GLY A CA 1
ATOM 1648 C C . GLY A 1 214 ? 8.766 -31.344 -27.125 1 98 214 GLY A C 1
ATOM 1649 O O . GLY A 1 214 ? 7.582 -31.016 -27.219 1 98 214 GLY A O 1
ATOM 1650 N N . ASP A 1 215 ? 9.289 -32.281 -27.781 1 96.94 215 ASP A N 1
ATOM 1651 C CA . ASP A 1 215 ? 8.492 -33.062 -28.719 1 96.94 215 ASP A CA 1
ATOM 1652 C C . ASP A 1 215 ? 7.41 -33.875 -28 1 96.94 215 ASP A C 1
ATOM 1654 O O . ASP A 1 215 ? 6.473 -34.375 -28.641 1 96.94 215 ASP A O 1
ATOM 1658 N N . ASN A 1 216 ? 7.566 -34.062 -26.688 1 98 216 ASN A N 1
ATOM 1659 C CA . ASN A 1 216 ? 6.609 -34.844 -25.922 1 98 216 ASN A CA 1
ATOM 1660 C C . ASN A 1 216 ? 5.445 -33.969 -25.438 1 98 216 ASN A C 1
ATOM 1662 O O . ASN A 1 216 ? 4.547 -34.469 -24.75 1 98 216 ASN A O 1
ATOM 1666 N N . ILE A 1 217 ? 5.449 -32.688 -25.766 1 98.81 217 ILE A N 1
ATOM 1667 C CA . ILE A 1 217 ? 4.383 -31.797 -25.359 1 98.81 217 ILE A CA 1
ATOM 1668 C C . ILE A 1 217 ? 3.568 -31.375 -26.578 1 98.81 217 ILE A C 1
ATOM 1670 O O . ILE A 1 217 ? 4.125 -30.891 -27.578 1 98.81 217 ILE A O 1
ATOM 1674 N N . VAL A 1 218 ? 2.303 -31.578 -26.531 1 98.75 218 VAL A N 1
ATOM 1675 C CA . VAL A 1 218 ? 1.389 -31.062 -27.547 1 98.75 218 VAL A CA 1
ATOM 1676 C C . VAL A 1 218 ? 0.392 -30.094 -26.906 1 98.75 218 VAL A C 1
ATOM 1678 O O . VAL A 1 218 ? -0.469 -30.516 -26.125 1 98.75 218 VAL A O 1
ATOM 1681 N N . ALA A 1 219 ? 0.539 -28.859 -27.266 1 98.62 219 ALA A N 1
ATOM 1682 C CA . ALA A 1 219 ? -0.352 -27.844 -26.719 1 98.62 219 ALA A CA 1
ATOM 1683 C C . ALA A 1 219 ? -1.464 -27.516 -27.719 1 98.62 219 ALA A C 1
ATOM 1685 O O . ALA A 1 219 ? -1.253 -27.547 -28.938 1 98.62 219 ALA A O 1
ATOM 1686 N N . VAL A 1 220 ? -2.643 -27.188 -27.172 1 97.81 220 VAL A N 1
ATOM 1687 C CA . VAL A 1 220 ? -3.814 -26.906 -28 1 97.81 220 VAL A CA 1
ATOM 1688 C C . VAL A 1 220 ? -4.441 -25.578 -27.562 1 97.81 220 VAL A C 1
ATOM 1690 O O . VAL A 1 220 ? -4.633 -25.344 -26.359 1 97.81 220 VAL A O 1
ATOM 1693 N N . ASP A 1 221 ? -4.703 -24.719 -28.5 1 95.81 221 ASP A N 1
ATOM 1694 C CA . ASP A 1 221 ? -5.52 -23.531 -28.219 1 95.81 221 ASP A CA 1
ATOM 1695 C C . ASP A 1 221 ? -6.883 -23.625 -28.891 1 95.81 221 ASP A C 1
ATOM 1697 O O . ASP A 1 221 ? -7.309 -24.719 -29.297 1 95.81 221 ASP A O 1
ATOM 1701 N N . SER A 1 222 ? -7.676 -22.562 -28.938 1 93.56 222 SER A N 1
ATOM 1702 C CA . SER A 1 222 ? -9.047 -22.594 -29.422 1 93.56 222 SER A CA 1
ATOM 1703 C C . SER A 1 222 ? -9.102 -22.906 -30.922 1 93.56 222 SER A C 1
ATOM 1705 O O . SER A 1 222 ? -10.148 -23.297 -31.438 1 93.56 222 SER A O 1
ATOM 1707 N N . LYS A 1 223 ? -7.926 -22.812 -31.578 1 94.44 223 LYS A N 1
ATOM 1708 C CA . LYS A 1 223 ? -7.898 -23.031 -33.031 1 94.44 223 LYS A CA 1
ATOM 1709 C C . LYS A 1 223 ? -7.23 -24.375 -33.375 1 94.44 223 LYS A C 1
ATOM 1711 O O . LYS A 1 223 ? -7.129 -24.734 -34.531 1 94.44 223 LYS A O 1
ATOM 1716 N N . GLY A 1 224 ? -6.727 -25.016 -32.281 1 96.75 224 GLY A N 1
ATOM 1717 C CA . GLY A 1 224 ? -6.129 -26.328 -32.531 1 96.75 224 GLY A CA 1
ATOM 1718 C C . GLY A 1 224 ? -4.746 -26.453 -31.906 1 96.75 224 GLY A C 1
ATOM 1719 O O . GLY A 1 224 ? -4.328 -25.625 -31.109 1 96.75 224 GLY A O 1
ATOM 1720 N N . THR A 1 225 ? -4.066 -27.562 -32.344 1 98.06 225 THR A N 1
ATOM 1721 C CA . THR A 1 225 ? -2.744 -27.859 -31.812 1 98.06 225 THR A CA 1
ATOM 1722 C C . THR A 1 225 ? -1.72 -26.844 -32.281 1 98.06 225 THR A C 1
ATOM 1724 O O . THR A 1 225 ? -1.832 -26.312 -33.406 1 98.06 225 THR A O 1
ATOM 1727 N N . LEU A 1 226 ? -0.819 -26.547 -31.469 1 98 226 LEU A N 1
ATOM 1728 C CA . LEU A 1 226 ? 0.288 -25.672 -31.828 1 98 226 LEU A CA 1
ATOM 1729 C C . LEU A 1 226 ? 1.44 -26.469 -32.438 1 98 226 LEU A C 1
ATOM 1731 O O . LEU A 1 226 ? 1.853 -27.484 -31.875 1 98 226 LEU A O 1
ATOM 1735 N N . TYR A 1 227 ? 1.962 -26.016 -33.531 1 96.88 227 TYR A N 1
ATOM 1736 C CA . TYR A 1 227 ? 3.123 -26.594 -34.188 1 96.88 227 TYR A CA 1
ATOM 1737 C C . TYR A 1 227 ? 3.775 -25.562 -35.125 1 96.88 227 TYR A C 1
ATOM 1739 O O . TYR A 1 227 ? 3.139 -24.594 -35.531 1 96.88 227 TYR A O 1
ATOM 1747 N N . GLU A 1 228 ? 5.086 -25.812 -35.281 1 95.19 228 GLU A N 1
ATOM 1748 C CA . GLU A 1 228 ? 5.805 -24.891 -36.156 1 95.19 228 GLU A CA 1
ATOM 1749 C C . GLU A 1 228 ? 5.164 -24.844 -37.562 1 95.19 228 GLU A C 1
ATOM 1751 O O . GLU A 1 228 ? 4.941 -25.875 -38.188 1 95.19 228 GLU A O 1
ATOM 1756 N N . GLY A 1 229 ? 4.828 -23.656 -37.969 1 92.94 229 GLY A N 1
ATOM 1757 C CA . GLY A 1 229 ? 4.25 -23.5 -39.312 1 92.94 229 GLY A CA 1
ATOM 1758 C C . GLY A 1 229 ? 2.738 -23.359 -39.281 1 92.94 229 GLY A C 1
ATOM 1759 O O . GLY A 1 229 ? 2.117 -23.094 -40.312 1 92.94 229 GLY A O 1
ATOM 1760 N N . ARG A 1 230 ? 2.158 -23.562 -38.125 1 94.19 230 ARG A N 1
ATOM 1761 C CA . ARG A 1 230 ? 0.716 -23.359 -38.062 1 94.19 230 ARG A CA 1
ATOM 1762 C C . ARG A 1 230 ? 0.349 -21.922 -38.438 1 94.19 230 ARG A C 1
ATOM 1764 O O . ARG A 1 230 ? 0.914 -20.969 -37.906 1 94.19 230 ARG A O 1
ATOM 1771 N N . GLU A 1 231 ? -0.617 -21.781 -39.219 1 90.62 231 GLU A N 1
ATOM 1772 C CA . GLU A 1 231 ? -1.041 -20.469 -39.719 1 90.62 231 GLU A CA 1
ATOM 1773 C C . GLU A 1 231 ? -1.688 -19.656 -38.594 1 90.62 231 GLU A C 1
ATOM 1775 O O . GLU A 1 231 ? -2.449 -20.188 -37.781 1 90.62 231 GLU A O 1
ATOM 1780 N N . GLY A 1 232 ? -1.316 -18.438 -38.531 1 90.25 232 GLY A N 1
ATOM 1781 C CA . GLY A 1 232 ? -1.995 -17.531 -37.594 1 90.25 232 GLY A CA 1
ATOM 1782 C C . GLY A 1 232 ? -1.233 -17.328 -36.312 1 90.25 232 GLY A C 1
ATOM 1783 O O . GLY A 1 232 ? -1.588 -16.453 -35.5 1 90.25 232 GLY A O 1
ATOM 1784 N N . LEU A 1 233 ? -0.187 -18.094 -36.094 1 91.5 233 LEU A N 1
ATOM 1785 C CA . LEU A 1 233 ? 0.568 -17.969 -34.875 1 91.5 233 LEU A CA 1
ATOM 1786 C C . LEU A 1 233 ? 1.576 -16.828 -34.938 1 91.5 233 LEU A C 1
ATOM 1788 O O . LEU A 1 233 ? 2.117 -16.406 -33.938 1 91.5 233 LEU A O 1
ATOM 1792 N N . GLU A 1 234 ? 1.778 -16.281 -36.094 1 85.44 234 GLU A N 1
ATOM 1793 C CA . GLU A 1 234 ? 2.859 -15.336 -36.344 1 85.44 234 GLU A CA 1
ATOM 1794 C C . GLU A 1 234 ? 2.658 -14.047 -35.531 1 85.44 234 GLU A C 1
ATOM 1796 O O . GLU A 1 234 ? 3.625 -13.375 -35.188 1 85.44 234 GLU A O 1
ATOM 1801 N N . LYS A 1 235 ? 1.465 -13.742 -35.188 1 84.56 235 LYS A N 1
ATOM 1802 C CA . LYS A 1 235 ? 1.167 -12.469 -34.531 1 84.56 235 LYS A CA 1
ATOM 1803 C C . LYS A 1 235 ? 1.344 -12.586 -33.031 1 84.56 235 LYS A C 1
ATOM 1805 O O . LYS A 1 235 ? 1.364 -11.578 -32.312 1 84.56 235 LYS A O 1
ATOM 1810 N N . ASN A 1 236 ? 1.562 -13.867 -32.562 1 92.44 236 ASN A N 1
ATOM 1811 C CA . ASN A 1 236 ? 1.74 -14.117 -31.141 1 92.44 236 ASN A CA 1
ATOM 1812 C C . ASN A 1 236 ? 3.084 -14.781 -30.859 1 92.44 236 ASN A C 1
ATOM 1814 O O . ASN A 1 236 ? 3.211 -16 -30.938 1 92.44 236 ASN A O 1
ATOM 1818 N N . LYS A 1 237 ? 4.008 -13.93 -30.484 1 93.81 237 LYS A N 1
ATOM 1819 C CA . LYS A 1 237 ? 5.375 -14.414 -30.328 1 93.81 237 LYS A CA 1
ATOM 1820 C C . LYS A 1 237 ? 5.465 -15.477 -29.234 1 93.81 237 LYS A C 1
ATOM 1822 O O . LYS A 1 237 ? 6.332 -16.359 -29.297 1 93.81 237 LYS A O 1
ATOM 1827 N N . TYR A 1 238 ? 4.605 -15.461 -28.297 1 94.81 238 TYR A N 1
ATOM 1828 C CA . TYR A 1 238 ? 4.641 -16.422 -27.203 1 94.81 238 TYR A CA 1
ATOM 1829 C C . TYR A 1 238 ? 4.133 -17.781 -27.672 1 94.81 238 TYR A C 1
ATOM 1831 O O . TYR A 1 238 ? 4.699 -18.828 -27.312 1 94.81 238 TYR A O 1
ATOM 1839 N N . LYS A 1 239 ? 3.074 -17.828 -28.438 1 95.56 239 LYS A N 1
ATOM 1840 C CA . LYS A 1 239 ? 2.588 -19.094 -28.984 1 95.56 239 LYS A CA 1
ATOM 1841 C C . LYS A 1 239 ? 3.564 -19.641 -30.031 1 95.56 239 LYS A C 1
ATOM 1843 O O . LYS A 1 239 ? 3.713 -20.859 -30.156 1 95.56 239 LYS A O 1
ATOM 1848 N N . MET A 1 240 ? 4.199 -18.672 -30.766 1 95.69 240 MET A N 1
ATOM 1849 C CA . MET A 1 240 ? 5.234 -19.109 -31.703 1 95.69 240 MET A CA 1
ATOM 1850 C C . MET A 1 240 ? 6.375 -19.812 -30.969 1 95.69 240 MET A C 1
ATOM 1852 O O . MET A 1 240 ? 6.887 -20.828 -31.422 1 95.69 240 MET A O 1
ATOM 1856 N N . TRP A 1 241 ? 6.758 -19.219 -29.875 1 96.31 241 TRP A N 1
ATOM 1857 C CA . TRP A 1 241 ? 7.797 -19.812 -29.031 1 96.31 241 TRP A CA 1
ATOM 1858 C C . TRP A 1 241 ? 7.438 -21.234 -28.641 1 96.31 241 TRP A C 1
ATOM 1860 O O . TRP A 1 241 ? 8.281 -22.141 -28.688 1 96.31 241 TRP A O 1
ATOM 1870 N N . ILE A 1 242 ? 6.199 -21.5 -28.281 1 97.38 242 ILE A N 1
ATOM 1871 C CA . ILE A 1 242 ? 5.727 -22.828 -27.891 1 97.38 242 ILE A CA 1
ATOM 1872 C C . ILE A 1 242 ? 5.746 -23.766 -29.094 1 97.38 242 ILE A C 1
ATOM 1874 O O . ILE A 1 242 ? 6.25 -24.891 -29 1 97.38 242 ILE A O 1
ATOM 1878 N N . ALA A 1 243 ? 5.242 -23.281 -30.172 1 97.19 243 ALA A N 1
ATOM 1879 C CA . ALA A 1 243 ? 5.141 -24.094 -31.391 1 97.19 243 ALA A CA 1
ATOM 1880 C C . ALA A 1 243 ? 6.52 -24.547 -31.859 1 97.19 243 ALA A C 1
ATOM 1882 O O . ALA A 1 243 ? 6.68 -25.656 -32.375 1 97.19 243 ALA A O 1
ATOM 1883 N N . GLU A 1 244 ? 7.461 -23.703 -31.703 1 96.94 244 GLU A N 1
ATOM 1884 C CA . GLU A 1 244 ? 8.82 -23.969 -32.156 1 96.94 244 GLU A CA 1
ATOM 1885 C C . GLU A 1 244 ? 9.523 -24.953 -31.25 1 96.94 244 GLU A C 1
ATOM 1887 O O . GLU A 1 244 ? 10.477 -25.625 -31.656 1 96.94 244 GLU A O 1
ATOM 1892 N N . ARG A 1 245 ? 9.023 -25.094 -30.062 1 97.69 245 ARG A N 1
ATOM 1893 C CA . ARG A 1 245 ? 9.781 -25.859 -29.078 1 97.69 245 ARG A CA 1
ATOM 1894 C C . ARG A 1 245 ? 9.023 -27.125 -28.672 1 97.69 245 ARG A C 1
ATOM 1896 O O . ARG A 1 245 ? 9.562 -27.984 -27.969 1 97.69 245 ARG A O 1
ATOM 1903 N N . THR A 1 246 ? 7.816 -27.172 -29.125 1 98.19 246 THR A N 1
ATOM 1904 C CA . THR A 1 246 ? 7 -28.344 -28.797 1 98.19 246 THR A CA 1
ATOM 1905 C C . THR A 1 246 ? 6.41 -28.953 -30.078 1 98.19 246 THR A C 1
ATOM 1907 O O . THR A 1 246 ? 6.492 -28.359 -31.156 1 98.19 246 THR A O 1
ATOM 1910 N N . ASN A 1 247 ? 5.906 -30.203 -29.938 1 98.19 247 ASN A N 1
ATOM 1911 C CA . ASN A 1 247 ? 5.156 -30.859 -31 1 98.19 247 ASN A CA 1
ATOM 1912 C C . ASN A 1 247 ? 5.934 -30.859 -32.312 1 98.19 247 ASN A C 1
ATOM 1914 O O . ASN A 1 247 ? 5.422 -30.422 -33.344 1 98.19 247 ASN A O 1
ATOM 1918 N N . ARG A 1 248 ? 7.125 -31.297 -32.188 1 94.69 248 ARG A N 1
ATOM 1919 C CA . ARG A 1 248 ? 7.969 -31.328 -33.375 1 94.69 248 ARG A CA 1
ATOM 1920 C C . ARG A 1 248 ? 7.414 -32.281 -34.406 1 94.69 248 ARG A C 1
ATOM 1922 O O . ARG A 1 248 ? 7.652 -32.125 -35.625 1 94.69 248 ARG A O 1
ATOM 1929 N N . SER A 1 249 ? 6.719 -33.25 -33.969 1 95.12 249 SER A N 1
ATOM 1930 C CA . SER A 1 249 ? 6.082 -34.219 -34.844 1 95.12 249 SER A CA 1
ATOM 1931 C C . SER A 1 249 ? 4.898 -33.594 -35.594 1 95.12 249 SER A C 1
ATOM 1933 O O . SER A 1 249 ? 4.309 -34.219 -36.469 1 95.12 249 SER A O 1
ATOM 1935 N N . LYS A 1 250 ? 4.469 -32.438 -35.188 1 96.81 250 LYS A N 1
ATOM 1936 C CA . LYS A 1 250 ? 3.441 -31.625 -35.812 1 96.81 250 LYS A CA 1
ATOM 1937 C C . LYS A 1 250 ? 2.09 -32.344 -35.781 1 96.81 250 LYS A C 1
ATOM 1939 O O . LYS A 1 250 ? 1.398 -32.406 -36.812 1 96.81 250 LYS A O 1
ATOM 1944 N N . ILE A 1 251 ? 1.835 -32.938 -34.719 1 97.44 251 ILE A N 1
ATOM 1945 C CA . ILE A 1 251 ? 0.5 -33.5 -34.531 1 97.44 251 ILE A CA 1
ATOM 1946 C C . ILE A 1 251 ? -0.549 -32.406 -34.75 1 97.44 251 ILE A C 1
ATOM 1948 O O . ILE A 1 251 ? -0.491 -31.359 -34.125 1 97.44 251 ILE A O 1
ATOM 1952 N N . LYS A 1 252 ? -1.509 -32.656 -35.656 1 97.44 252 LYS A N 1
ATOM 1953 C CA . LYS A 1 252 ? -2.539 -31.688 -36.031 1 97.44 252 LYS A CA 1
ATOM 1954 C C . LYS A 1 252 ? -3.902 -32.094 -35.469 1 97.44 252 LYS A C 1
ATOM 1956 O O . LYS A 1 252 ? -4.152 -33.312 -35.281 1 97.44 252 LYS A O 1
ATOM 1961 N N . GLY A 1 253 ? -4.73 -31.109 -35.281 1 97.44 253 GLY A N 1
ATOM 1962 C CA . GLY A 1 253 ? -6.074 -31.359 -34.781 1 97.44 253 GLY A CA 1
ATOM 1963 C C . GLY A 1 253 ? -6.426 -30.531 -33.562 1 97.44 253 GLY A C 1
ATOM 1964 O O . GLY A 1 253 ? -6.035 -29.375 -33.469 1 97.44 253 GLY A O 1
ATOM 1965 N N . GLY A 1 254 ? -7.234 -31.141 -32.719 1 97.56 254 GLY A N 1
ATOM 1966 C CA . GLY A 1 254 ? -7.695 -30.469 -31.531 1 97.56 254 GLY A CA 1
ATOM 1967 C C . GLY A 1 254 ? -7.328 -31.203 -30.25 1 97.56 254 GLY A C 1
ATOM 1968 O O . GLY A 1 254 ? -6.258 -31.812 -30.172 1 97.56 254 GLY A O 1
ATOM 1969 N N . ILE A 1 255 ? -8.172 -31.109 -29.297 1 98.31 255 ILE A N 1
ATOM 1970 C CA . ILE A 1 255 ? -7.934 -31.656 -27.969 1 98.31 255 ILE A CA 1
ATOM 1971 C C . ILE A 1 255 ? -7.82 -33.188 -28.062 1 98.31 255 ILE A C 1
ATOM 1973 O O . ILE A 1 255 ? -6.922 -33.781 -27.469 1 98.31 255 ILE A O 1
ATOM 1977 N N . ARG A 1 256 ? -8.664 -33.781 -28.828 1 98.25 256 ARG A N 1
ATOM 1978 C CA . ARG A 1 256 ? -8.664 -35.219 -28.953 1 98.25 256 ARG A CA 1
ATOM 1979 C C . ARG A 1 256 ? -7.324 -35.719 -29.469 1 98.25 256 ARG A C 1
ATOM 1981 O O . ARG A 1 256 ? -6.754 -36.688 -28.922 1 98.25 256 ARG A O 1
ATOM 1988 N N . GLU A 1 257 ? -6.891 -35.156 -30.562 1 98.31 257 GLU A N 1
ATOM 1989 C CA . GLU A 1 257 ? -5.641 -35.594 -31.188 1 98.31 257 GLU A CA 1
ATOM 1990 C C . GLU A 1 257 ? -4.453 -35.375 -30.25 1 98.31 257 GLU A C 1
ATOM 1992 O O . GLU A 1 257 ? -3.529 -36.188 -30.219 1 98.31 257 GLU A O 1
ATOM 1997 N N . ALA A 1 258 ? -4.473 -34.312 -29.5 1 98.44 258 ALA A N 1
ATOM 1998 C CA . ALA A 1 258 ? -3.41 -34.031 -28.547 1 98.44 258 ALA A CA 1
ATOM 1999 C C . ALA A 1 258 ? -3.406 -35.062 -27.422 1 98.44 258 ALA A C 1
ATOM 2001 O O . ALA A 1 258 ? -2.344 -35.469 -26.938 1 98.44 258 ALA A O 1
ATOM 2002 N N . MET A 1 259 ? -4.574 -35.5 -27.031 1 98.62 259 MET A N 1
ATOM 2003 C CA . MET A 1 259 ? -4.715 -36.406 -25.875 1 98.62 259 MET A CA 1
ATOM 2004 C C . MET A 1 259 ? -4.445 -37.844 -26.266 1 98.62 259 MET A C 1
ATOM 2006 O O . MET A 1 259 ? -4.078 -38.656 -25.422 1 98.62 259 MET A O 1
ATOM 2010 N N . ARG A 1 260 ? -4.652 -38.125 -27.562 1 98.31 260 ARG A N 1
ATOM 2011 C CA . ARG A 1 260 ? -4.449 -39.5 -28.016 1 98.31 260 ARG A CA 1
ATOM 2012 C C . ARG A 1 260 ? -3.023 -39.969 -27.734 1 98.31 260 ARG A C 1
ATOM 2014 O O . ARG A 1 260 ? -2.066 -39.375 -28.234 1 98.31 260 ARG A O 1
ATOM 2021 N N . GLY A 1 261 ? -2.891 -40.969 -26.891 1 98.12 261 GLY A N 1
ATOM 2022 C CA . GLY A 1 261 ? -1.586 -41.531 -26.578 1 98.12 261 GLY A CA 1
ATOM 2023 C C . GLY A 1 261 ? -0.808 -40.719 -25.562 1 98.12 261 GLY A C 1
ATOM 2024 O O . GLY A 1 261 ? 0.376 -40.969 -25.328 1 98.12 261 GLY A O 1
ATOM 2025 N N . ALA A 1 262 ? -1.391 -39.75 -25.016 1 98.69 262 ALA A N 1
ATOM 2026 C CA . ALA A 1 262 ? -0.733 -38.969 -23.969 1 98.69 262 ALA A CA 1
ATOM 2027 C C . ALA A 1 262 ? -0.746 -39.719 -22.641 1 98.69 262 ALA A C 1
ATOM 2029 O O . ALA A 1 262 ? -1.599 -40.594 -22.406 1 98.69 262 ALA A O 1
ATOM 2030 N N . ASP A 1 263 ? 0.203 -39.469 -21.797 1 98.81 263 ASP A N 1
ATOM 2031 C CA . ASP A 1 263 ? 0.249 -39.969 -20.438 1 98.81 263 ASP A CA 1
ATOM 2032 C C . ASP A 1 263 ? -0.4 -39 -19.453 1 98.81 263 ASP A C 1
ATOM 2034 O O . ASP A 1 263 ? -0.972 -39.438 -18.453 1 98.81 263 ASP A O 1
ATOM 2038 N N . VAL A 1 264 ? -0.221 -37.75 -19.719 1 98.88 264 VAL A N 1
ATOM 2039 C CA . VAL A 1 264 ? -0.658 -36.688 -18.828 1 98.88 264 VAL A CA 1
ATOM 2040 C C . VAL A 1 264 ? -1.408 -35.625 -19.625 1 98.88 264 VAL A C 1
ATOM 2042 O O . VAL A 1 264 ? -1.019 -35.281 -20.75 1 98.88 264 VAL A O 1
ATOM 2045 N N . VAL A 1 265 ? -2.471 -35.094 -19.047 1 98.88 265 VAL A N 1
ATOM 2046 C CA . VAL A 1 265 ? -3.172 -33.938 -19.562 1 98.88 265 VAL A CA 1
ATOM 2047 C C . VAL A 1 265 ? -3.119 -32.812 -18.531 1 98.88 265 VAL A C 1
ATOM 2049 O O . VAL A 1 265 ? -3.383 -33.031 -17.344 1 98.88 265 VAL A O 1
ATOM 2052 N N . ILE A 1 266 ? -2.701 -31.672 -18.922 1 98.81 266 ILE A N 1
ATOM 2053 C CA . ILE A 1 266 ? -2.752 -30.453 -18.125 1 98.81 266 ILE A CA 1
ATOM 2054 C C . ILE A 1 266 ? -3.66 -29.422 -18.797 1 98.81 266 ILE A C 1
ATOM 2056 O O . ILE A 1 266 ? -3.32 -28.875 -19.844 1 98.81 266 ILE A O 1
ATOM 2060 N N . ALA A 1 267 ? -4.77 -29.203 -18.156 1 98.25 267 ALA A N 1
ATOM 2061 C CA . ALA A 1 267 ? -5.75 -28.297 -18.734 1 98.25 267 ALA A CA 1
ATOM 2062 C C . ALA A 1 267 ? -5.961 -27.062 -17.859 1 98.25 267 ALA A C 1
ATOM 2064 O O . ALA A 1 267 ? -6.184 -27.188 -16.656 1 98.25 267 ALA A O 1
ATOM 2065 N N . ALA A 1 268 ? -5.766 -25.938 -18.359 1 95.06 268 ALA A N 1
ATOM 2066 C CA . ALA A 1 268 ? -6.129 -24.625 -17.812 1 95.06 268 ALA A CA 1
ATOM 2067 C C . ALA A 1 268 ? -6.781 -23.75 -18.891 1 95.06 268 ALA A C 1
ATOM 2069 O O . ALA A 1 268 ? -6.16 -22.812 -19.391 1 95.06 268 ALA A O 1
ATOM 2070 N N . SER A 1 269 ? -7.988 -24.031 -19.219 1 92.94 269 SER A N 1
ATOM 2071 C CA . SER A 1 269 ? -8.711 -23.453 -20.344 1 92.94 269 SER A CA 1
ATOM 2072 C C . SER A 1 269 ? -10.094 -22.969 -19.922 1 92.94 269 SER A C 1
ATOM 2074 O O . SER A 1 269 ? -10.25 -22.375 -18.844 1 92.94 269 SER A O 1
ATOM 2076 N N . LYS A 1 270 ? -11.008 -23.016 -20.828 1 88.44 270 LYS A N 1
ATOM 2077 C CA . LYS A 1 270 ? -12.367 -22.594 -20.5 1 88.44 270 LYS A CA 1
ATOM 2078 C C . LYS A 1 270 ? -12.977 -23.516 -19.438 1 88.44 270 LYS A C 1
ATOM 2080 O O . LYS A 1 270 ? -12.805 -24.734 -19.484 1 88.44 270 LYS A O 1
ATOM 2085 N N . PRO A 1 271 ? -13.656 -22.844 -18.5 1 86.25 271 PRO A N 1
ATOM 2086 C CA . PRO A 1 271 ? -14.328 -23.672 -17.5 1 86.25 271 PRO A CA 1
ATOM 2087 C C . PRO A 1 271 ? -15.422 -24.547 -18.109 1 86.25 271 PRO A C 1
ATOM 2089 O O . PRO A 1 271 ? -16.078 -24.156 -19.078 1 86.25 271 PRO A O 1
ATOM 2092 N N . GLY A 1 272 ? -15.766 -25.641 -17.656 1 84.94 272 GLY A N 1
ATOM 2093 C CA . GLY A 1 272 ? -16.844 -26.469 -18.172 1 84.94 272 GLY A CA 1
ATOM 2094 C C . GLY A 1 272 ? -16.656 -27.953 -17.875 1 84.94 272 GLY A C 1
ATOM 2095 O O . GLY A 1 272 ? -15.555 -28.484 -18.031 1 84.94 272 GLY A O 1
ATOM 2096 N N . PRO A 1 273 ? -17.719 -28.328 -17.359 1 86 273 PRO A N 1
ATOM 2097 C CA . PRO A 1 273 ? -17.531 -29.75 -17.609 1 86 273 PRO A CA 1
ATOM 2098 C C . PRO A 1 273 ? -17.734 -30.109 -19.078 1 86 273 PRO A C 1
ATOM 2100 O O . PRO A 1 273 ? -18.281 -29.312 -19.844 1 86 273 PRO A O 1
ATOM 2103 N N . GLY A 1 274 ? -17.125 -30.922 -19.484 1 91.5 274 GLY A N 1
ATOM 2104 C CA . GLY A 1 274 ? -17.344 -31.406 -20.844 1 91.5 274 GLY A CA 1
ATOM 2105 C C . GLY A 1 274 ? -16.312 -30.906 -21.844 1 91.5 274 GLY A C 1
ATOM 2106 O O . GLY A 1 274 ? -16.344 -31.281 -23.016 1 91.5 274 GLY A O 1
ATOM 2107 N N . VAL A 1 275 ? -15.461 -30.047 -21.375 1 95.38 275 VAL A N 1
ATOM 2108 C CA . VAL A 1 275 ? -14.383 -29.578 -22.234 1 95.38 275 VAL A CA 1
ATOM 2109 C C . VAL A 1 275 ? -13.477 -30.75 -22.609 1 95.38 275 VAL A C 1
ATOM 2111 O O . VAL A 1 275 ? -13.07 -30.891 -23.766 1 95.38 275 VAL A O 1
ATOM 2114 N N . ILE A 1 276 ? -13.18 -31.547 -21.656 1 97.88 276 ILE A N 1
ATOM 2115 C CA . ILE A 1 276 ? -12.508 -32.844 -21.875 1 97.88 276 ILE A CA 1
ATOM 2116 C C . ILE A 1 276 ? -13.531 -33.969 -21.812 1 97.88 276 ILE A C 1
ATOM 2118 O O . ILE A 1 276 ? -14.312 -34.062 -20.859 1 97.88 276 ILE A O 1
ATOM 2122 N N . ARG A 1 277 ? -13.492 -34.781 -22.75 1 97.56 277 ARG A N 1
ATOM 2123 C CA . ARG A 1 277 ? -14.484 -35.844 -22.844 1 97.56 277 ARG A CA 1
ATOM 2124 C C . ARG A 1 277 ? -13.922 -37.156 -22.344 1 97.56 277 ARG A C 1
ATOM 2126 O O . ARG A 1 277 ? -12.734 -37.438 -22.516 1 97.56 277 ARG A O 1
ATOM 2133 N N . LYS A 1 278 ? -14.844 -38 -21.797 1 97.75 278 LYS A N 1
ATOM 2134 C CA . LYS A 1 278 ? -14.469 -39.281 -21.234 1 97.75 278 LYS A CA 1
ATOM 2135 C C . LYS A 1 278 ? -13.805 -40.188 -22.297 1 97.75 278 LYS A C 1
ATOM 2137 O O . LYS A 1 278 ? -12.82 -40.875 -22.016 1 97.75 278 LYS A O 1
ATOM 2142 N N . GLU A 1 279 ? -14.398 -40.062 -23.5 1 97.69 279 GLU A N 1
ATOM 2143 C CA . GLU A 1 279 ? -13.922 -40.906 -24.594 1 97.69 279 GLU A CA 1
ATOM 2144 C C . GLU A 1 279 ? -12.469 -40.594 -24.938 1 97.69 279 GLU A C 1
ATOM 2146 O O . GLU A 1 279 ? -11.719 -41.5 -25.359 1 97.69 279 GLU A O 1
ATOM 2151 N N . TRP A 1 280 ? -12.062 -39.406 -24.75 1 98.5 280 TRP A N 1
ATOM 2152 C CA . TRP A 1 280 ? -10.695 -39 -25.078 1 98.5 280 TRP A CA 1
ATOM 2153 C C . TRP A 1 280 ? -9.711 -39.562 -24.047 1 98.5 280 TRP A C 1
ATOM 2155 O O . TRP A 1 280 ? -8.562 -39.844 -24.375 1 98.5 280 TRP A O 1
ATOM 2165 N N . ILE A 1 281 ? -10.086 -39.688 -22.781 1 98.5 281 ILE A N 1
ATOM 2166 C CA . ILE A 1 281 ? -9.25 -40.25 -21.719 1 98.5 281 ILE A CA 1
ATOM 2167 C C . ILE A 1 281 ? -8.969 -41.719 -22.016 1 98.5 281 ILE A C 1
ATOM 2169 O O . ILE A 1 281 ? -7.859 -42.219 -21.781 1 98.5 281 ILE A O 1
ATOM 2173 N N . ARG A 1 282 ? -9.953 -42.406 -22.578 1 98 282 ARG A N 1
ATOM 2174 C CA . ARG A 1 282 ? -9.836 -43.844 -22.875 1 98 282 ARG A CA 1
ATOM 2175 C C . ARG A 1 282 ? -8.805 -44.094 -23.969 1 98 282 ARG A C 1
ATOM 2177 O O . ARG A 1 282 ? -8.312 -45.188 -24.125 1 98 282 ARG A O 1
ATOM 2184 N N . GLU A 1 283 ? -8.531 -43.031 -24.703 1 98.31 283 GLU A N 1
ATOM 2185 C CA . GLU A 1 283 ? -7.574 -43.156 -25.797 1 98.31 283 GLU A CA 1
ATOM 2186 C C . GLU A 1 283 ? -6.16 -42.812 -25.328 1 98.31 283 GLU A C 1
ATOM 2188 O O . GLU A 1 283 ? -5.203 -42.938 -26.094 1 98.31 283 GLU A O 1
ATOM 2193 N N . MET A 1 284 ? -5.949 -42.438 -24.062 1 98.69 284 MET A N 1
ATOM 2194 C CA . MET A 1 284 ? -4.641 -42.125 -23.484 1 98.69 284 MET A CA 1
ATOM 2195 C C . MET A 1 284 ? -3.885 -43.406 -23.141 1 98.69 284 MET A C 1
ATOM 2197 O O . MET A 1 284 ? -4.445 -44.5 -23.203 1 98.69 284 MET A O 1
ATOM 2201 N N . ASN A 1 285 ? -2.594 -43.312 -22.891 1 98.38 285 ASN A N 1
ATOM 2202 C CA . ASN A 1 285 ? -1.787 -44.438 -22.422 1 98.38 285 ASN A CA 1
ATOM 2203 C C . ASN A 1 285 ? -2.234 -44.906 -21.047 1 98.38 285 ASN A C 1
ATOM 2205 O O . ASN A 1 285 ? -3.057 -44.25 -20.391 1 98.38 285 ASN A O 1
ATOM 2209 N N . ASP A 1 286 ? -1.724 -46.062 -20.578 1 97.88 286 ASP A N 1
ATOM 2210 C CA . ASP A 1 286 ? -2.098 -46.656 -19.312 1 97.88 286 ASP A CA 1
ATOM 2211 C C . ASP A 1 286 ? -1.819 -45.688 -18.156 1 97.88 286 ASP A C 1
ATOM 2213 O O . ASP A 1 286 ? -0.865 -44.906 -18.203 1 97.88 286 ASP A O 1
ATOM 2217 N N . ASP A 1 287 ? -2.684 -45.75 -17.125 1 98.31 287 ASP A N 1
ATOM 2218 C CA . ASP A 1 287 ? -2.564 -44.969 -15.898 1 98.31 287 ASP A CA 1
ATOM 2219 C C . ASP A 1 287 ? -2.516 -43.469 -16.203 1 98.31 287 ASP A C 1
ATOM 2221 O O . ASP A 1 287 ? -1.607 -42.781 -15.758 1 98.31 287 ASP A O 1
ATOM 2225 N N . PRO A 1 288 ? -3.518 -43.031 -16.938 1 98.62 288 PRO A N 1
ATOM 2226 C CA . PRO A 1 288 ? -3.533 -41.594 -17.344 1 98.62 288 PRO A CA 1
ATOM 2227 C C . PRO A 1 288 ? -3.617 -40.656 -16.156 1 98.62 288 PRO A C 1
ATOM 2229 O O . PRO A 1 288 ? -4.316 -40.938 -15.188 1 98.62 288 PRO A O 1
ATOM 2232 N N . VAL A 1 289 ? -2.926 -39.562 -16.219 1 98.88 289 VAL A N 1
ATOM 2233 C CA . VAL A 1 289 ? -2.953 -38.5 -15.25 1 98.88 289 VAL A CA 1
ATOM 2234 C C . VAL A 1 289 ? -3.699 -37.281 -15.828 1 98.88 289 VAL A C 1
ATOM 2236 O O . VAL A 1 289 ? -3.396 -36.844 -16.938 1 98.88 289 VAL A O 1
ATOM 2239 N N . ILE A 1 290 ? -4.695 -36.75 -15.086 1 98.88 290 ILE A N 1
ATOM 2240 C CA . ILE A 1 290 ? -5.508 -35.656 -15.57 1 98.88 290 ILE A CA 1
ATOM 2241 C C . ILE A 1 290 ? -5.438 -34.5 -14.586 1 98.88 290 ILE A C 1
ATOM 2243 O O . ILE A 1 290 ? -5.883 -34.594 -13.438 1 98.88 290 ILE A O 1
ATOM 2247 N N . PHE A 1 291 ? -4.863 -33.375 -15 1 98.75 291 PHE A N 1
ATOM 2248 C CA . PHE A 1 291 ? -4.98 -32.094 -14.281 1 98.75 291 PHE A CA 1
ATOM 2249 C C . PHE A 1 291 ? -5.996 -31.203 -14.953 1 98.75 291 PHE A C 1
ATOM 2251 O O . PHE A 1 291 ? -5.723 -30.625 -16.016 1 98.75 291 PHE A O 1
ATOM 2258 N N . ALA A 1 292 ? -7.184 -31.094 -14.422 1 97.94 292 ALA A N 1
ATOM 2259 C CA . ALA A 1 292 ? -8.234 -30.188 -14.867 1 97.94 292 ALA A CA 1
ATOM 2260 C C . ALA A 1 292 ? -8.32 -28.953 -13.961 1 97.94 292 ALA A C 1
ATOM 2262 O O . ALA A 1 292 ? -9.047 -28.969 -12.961 1 97.94 292 ALA A O 1
ATOM 2263 N N . GLU A 1 293 ? -7.684 -27.844 -14.398 1 94.94 293 GLU A N 1
ATOM 2264 C CA . GLU A 1 293 ? -7.355 -26.797 -13.438 1 94.94 293 GLU A CA 1
ATOM 2265 C C . GLU A 1 293 ? -8.273 -25.594 -13.602 1 94.94 293 GLU A C 1
ATOM 2267 O O . GLU A 1 293 ? -8.125 -24.594 -12.898 1 94.94 293 GLU A O 1
ATOM 2272 N N . ALA A 1 294 ? -9.227 -25.672 -14.547 1 90.5 294 ALA A N 1
ATOM 2273 C CA . ALA A 1 294 ? -10.148 -24.547 -14.727 1 90.5 294 ALA A CA 1
ATOM 2274 C C . ALA A 1 294 ? -11.008 -24.344 -13.484 1 90.5 294 ALA A C 1
ATOM 2276 O O . ALA A 1 294 ? -11.422 -25.312 -12.836 1 90.5 294 ALA A O 1
ATOM 2277 N N . ASN A 1 295 ? -11.195 -23.094 -13.172 1 81.62 295 ASN A N 1
ATOM 2278 C CA . ASN A 1 295 ? -12.117 -22.688 -12.109 1 81.62 295 ASN A CA 1
ATOM 2279 C C . ASN A 1 295 ? -13.25 -21.828 -12.664 1 81.62 295 ASN A C 1
ATOM 2281 O O . ASN A 1 295 ? -13.07 -21.109 -13.641 1 81.62 295 ASN A O 1
ATOM 2285 N N . PRO A 1 296 ? -14.344 -21.906 -12.039 1 77.62 296 PRO A N 1
ATOM 2286 C CA . PRO A 1 296 ? -14.719 -22.703 -10.867 1 77.62 296 PRO A CA 1
ATOM 2287 C C . PRO A 1 296 ? -15.07 -24.141 -11.219 1 77.62 296 PRO A C 1
ATOM 2289 O O . PRO A 1 296 ? -15.109 -25 -10.336 1 77.62 296 PRO A O 1
ATOM 2292 N N . VAL A 1 297 ? -15.422 -24.375 -12.5 1 85.5 297 VAL A N 1
ATOM 2293 C CA . VAL A 1 297 ? -15.766 -25.734 -12.93 1 85.5 297 VAL A CA 1
ATOM 2294 C C . VAL A 1 297 ? -14.633 -26.312 -13.773 1 85.5 297 VAL A C 1
ATOM 2296 O O . VAL A 1 297 ? -14.312 -25.781 -14.836 1 85.5 297 VAL A O 1
ATOM 2299 N N . PRO A 1 298 ? -14.109 -27.406 -13.273 1 93.31 298 PRO A N 1
ATOM 2300 C CA . PRO A 1 298 ? -13.008 -28 -14.031 1 93.31 298 PRO A CA 1
ATOM 2301 C C . PRO A 1 298 ? -13.422 -28.453 -15.422 1 93.31 298 PRO A C 1
ATOM 2303 O O . PRO A 1 298 ? -14.609 -28.656 -15.68 1 93.31 298 PRO A O 1
ATOM 2306 N N . GLU A 1 299 ? -12.516 -28.656 -16.312 1 96.56 299 GLU A N 1
ATOM 2307 C CA . GLU A 1 299 ? -12.734 -29.047 -17.703 1 96.56 299 GLU A CA 1
ATOM 2308 C C . GLU A 1 299 ? -13.445 -30.391 -17.781 1 96.56 299 GLU A C 1
ATOM 2310 O O . GLU A 1 299 ? -14.141 -30.672 -18.75 1 96.56 299 GLU A O 1
ATOM 2315 N N . ILE A 1 300 ? -13.195 -31.188 -16.766 1 97.31 300 ILE A N 1
ATOM 2316 C CA . ILE A 1 300 ? -13.883 -32.469 -16.516 1 97.31 300 ILE A CA 1
ATOM 2317 C C . ILE A 1 300 ? -13.969 -32.719 -15.016 1 97.31 300 ILE A C 1
ATOM 2319 O O . ILE A 1 300 ? -13.023 -32.438 -14.273 1 97.31 300 ILE A O 1
ATOM 2323 N N . LEU A 1 301 ? -15.094 -33.188 -14.609 1 95.69 301 LEU A N 1
ATOM 2324 C CA . LEU A 1 301 ? -15.227 -33.5 -13.188 1 95.69 301 LEU A CA 1
ATOM 2325 C C . LEU A 1 301 ? -14.367 -34.719 -12.82 1 95.69 301 LEU A C 1
ATOM 2327 O O . LEU A 1 301 ? -14.258 -35.656 -13.602 1 95.69 301 LEU A O 1
ATOM 2331 N N . PRO A 1 302 ? -13.766 -34.656 -11.625 1 96.62 302 PRO A N 1
ATOM 2332 C CA . PRO A 1 302 ? -12.883 -35.75 -11.203 1 96.62 302 PRO A CA 1
ATOM 2333 C C . PRO A 1 302 ? -13.562 -37.125 -11.289 1 96.62 302 PRO A C 1
ATOM 2335 O O . PRO A 1 302 ? -12.938 -38.094 -11.703 1 96.62 302 PRO A O 1
ATOM 2338 N N . GLU A 1 303 ? -14.859 -37.188 -10.914 1 96.88 303 GLU A N 1
ATOM 2339 C CA . GLU A 1 303 ? -15.594 -38.438 -10.961 1 96.88 303 GLU A CA 1
ATOM 2340 C C . GLU A 1 303 ? -15.695 -38.969 -12.391 1 96.88 303 GLU A C 1
ATOM 2342 O O . GLU A 1 303 ? -15.57 -40.156 -12.625 1 96.88 303 GLU A O 1
ATOM 2347 N N . GLU A 1 304 ? -15.93 -38.062 -13.281 1 97.69 304 GLU A N 1
ATOM 2348 C CA . GLU A 1 304 ? -16.031 -38.438 -14.688 1 97.69 304 GLU A CA 1
ATOM 2349 C C . GLU A 1 304 ? -14.688 -38.906 -15.234 1 97.69 304 GLU A C 1
ATOM 2351 O O . GLU A 1 304 ? -14.625 -39.875 -16 1 97.69 304 GLU A O 1
ATOM 2356 N N . ALA A 1 305 ? -13.633 -38.25 -14.883 1 98.38 305 ALA A N 1
ATOM 2357 C CA . ALA A 1 305 ? -12.289 -38.625 -15.32 1 98.38 305 ALA A CA 1
ATOM 2358 C C . ALA A 1 305 ? -11.914 -40 -14.812 1 98.38 305 ALA A C 1
ATOM 2360 O O . ALA A 1 305 ? -11.367 -40.812 -15.562 1 98.38 305 ALA A O 1
ATOM 2361 N N . LYS A 1 306 ? -12.188 -40.25 -13.57 1 98 306 LYS A N 1
ATOM 2362 C CA . LYS A 1 306 ? -11.898 -41.562 -12.969 1 98 306 LYS A CA 1
ATOM 2363 C C . LYS A 1 306 ? -12.703 -42.656 -13.633 1 98 306 LYS A C 1
ATOM 2365 O O . LYS A 1 306 ? -12.188 -43.75 -13.875 1 98 306 LYS A O 1
ATOM 2370 N N . GLU A 1 307 ? -13.969 -42.281 -13.852 1 97.81 307 GLU A N 1
ATOM 2371 C CA . GLU A 1 307 ? -14.82 -43.25 -14.555 1 97.81 307 GLU A CA 1
ATOM 2372 C C . GLU A 1 307 ? -14.242 -43.594 -15.922 1 97.81 307 GLU A C 1
ATOM 2374 O O . GLU A 1 307 ? -14.383 -44.75 -16.375 1 97.81 307 GLU A O 1
ATOM 2379 N N . ALA A 1 308 ? -13.648 -42.688 -16.484 1 98.06 308 ALA A N 1
ATOM 2380 C CA . ALA A 1 308 ? -13.102 -42.844 -17.828 1 98.06 308 ALA A CA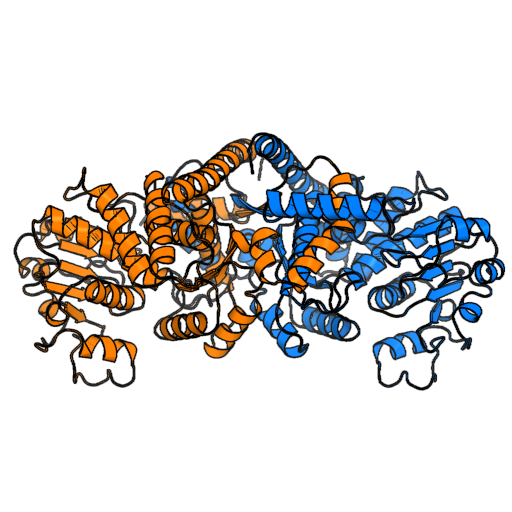 1
ATOM 2381 C C . ALA A 1 308 ? -11.75 -43.562 -17.797 1 98.06 308 ALA A C 1
ATOM 2383 O O . ALA A 1 308 ? -11.18 -43.875 -18.828 1 98.06 308 ALA A O 1
ATOM 2384 N N . GLY A 1 309 ? -11.203 -43.781 -16.594 1 98.06 309 GLY A N 1
ATOM 2385 C CA . GLY A 1 309 ? -9.992 -44.562 -16.484 1 98.06 309 GLY A CA 1
ATOM 2386 C C . GLY A 1 309 ? -8.805 -43.781 -15.953 1 98.06 309 GLY A C 1
ATOM 2387 O O . GLY A 1 309 ? -7.707 -44.344 -15.82 1 98.06 309 GLY A O 1
ATOM 2388 N N . ALA A 1 310 ? -8.953 -42.562 -15.594 1 98.62 310 ALA A N 1
ATOM 2389 C CA . ALA A 1 310 ? -7.852 -41.781 -15.055 1 98.62 310 ALA A CA 1
ATOM 2390 C C . ALA A 1 310 ? -7.363 -42.344 -13.727 1 98.62 310 ALA A C 1
ATOM 2392 O O . ALA A 1 310 ? -8.164 -42.719 -12.867 1 98.62 310 ALA A O 1
ATOM 2393 N N . ARG A 1 311 ? -6.105 -42.5 -13.594 1 98.56 311 ARG A N 1
ATOM 2394 C CA . ARG A 1 311 ? -5.512 -43.031 -12.375 1 98.56 311 ARG A CA 1
ATOM 2395 C C . ARG A 1 311 ? -5.352 -41.938 -11.32 1 98.56 311 ARG A C 1
ATOM 2397 O O . ARG A 1 311 ? -5.57 -42.188 -10.133 1 98.56 311 ARG A O 1
ATOM 2404 N N . VAL A 1 312 ? -4.832 -40.812 -11.688 1 98.75 312 VAL A N 1
ATOM 2405 C CA . VAL A 1 312 ? -4.629 -39.656 -10.828 1 98.75 312 VAL A CA 1
ATOM 2406 C C . VAL A 1 312 ? -5.332 -38.438 -11.422 1 98.75 312 VAL A C 1
ATOM 2408 O O . VAL A 1 312 ? -5.238 -38.188 -12.625 1 98.75 312 VAL A O 1
ATOM 2411 N N . VAL A 1 313 ? -6.082 -37.75 -10.594 1 98.69 313 VAL A N 1
ATOM 2412 C CA . VAL A 1 313 ? -6.797 -36.562 -11.031 1 98.69 313 VAL A CA 1
ATOM 2413 C C . VAL A 1 313 ? -6.5 -35.375 -10.086 1 98.69 313 VAL A C 1
ATOM 2415 O O . VAL A 1 313 ? -6.535 -35.562 -8.867 1 98.69 313 VAL A O 1
ATOM 2418 N N . GLY A 1 314 ? -6.059 -34.281 -10.648 1 97.75 314 GLY A N 1
ATOM 2419 C CA . GLY A 1 314 ? -5.914 -33.031 -9.914 1 97.75 314 GLY A CA 1
ATOM 2420 C C . GLY A 1 314 ? -6.766 -31.906 -10.469 1 97.75 314 GLY A C 1
ATOM 2421 O O . GLY A 1 314 ? -7.016 -31.844 -11.672 1 97.75 314 GLY A O 1
ATOM 2422 N N . THR A 1 315 ? -7.203 -31.047 -9.633 1 95.62 315 THR A N 1
ATOM 2423 C CA . THR A 1 315 ? -7.965 -29.875 -10.023 1 95.62 315 THR A CA 1
ATOM 2424 C C . THR A 1 315 ? -7.492 -28.641 -9.258 1 95.62 315 THR A C 1
ATOM 2426 O O . THR A 1 315 ? -6.574 -28.719 -8.438 1 95.62 315 THR A O 1
ATOM 2429 N N . GLY A 1 316 ? -8.102 -27.5 -9.602 1 90.19 316 GLY A N 1
ATOM 2430 C CA . GLY A 1 316 ? -7.824 -26.281 -8.852 1 90.19 316 GLY A CA 1
ATOM 2431 C C . GLY A 1 316 ? -8.688 -26.141 -7.609 1 90.19 316 GLY A C 1
ATOM 2432 O O . GLY A 1 316 ? -8.492 -25.219 -6.816 1 90.19 316 GLY A O 1
ATOM 2433 N N . ARG A 1 317 ? -9.508 -27.078 -7.367 1 84.06 317 ARG A N 1
ATOM 2434 C CA . ARG A 1 317 ? -10.523 -26.938 -6.328 1 84.06 317 ARG A CA 1
ATOM 2435 C C . ARG A 1 317 ? -10.07 -27.594 -5.031 1 84.06 317 ARG A C 1
ATOM 2437 O O . ARG A 1 317 ? -9.445 -28.672 -5.059 1 84.06 317 ARG A O 1
ATOM 2444 N N . SER A 1 318 ? -10.508 -26.969 -3.947 1 80.31 318 SER A N 1
ATOM 2445 C CA . SER A 1 318 ? -10.07 -27.438 -2.639 1 80.31 318 SER A CA 1
ATOM 2446 C C . SER A 1 318 ? -10.93 -28.594 -2.145 1 80.31 318 SER A C 1
ATOM 2448 O O . SER A 1 318 ? -10.531 -29.328 -1.246 1 80.31 318 SER A O 1
ATOM 2450 N N . ASP A 1 319 ? -12.141 -28.734 -2.672 1 80.81 319 ASP A N 1
ATOM 2451 C CA . ASP A 1 319 ? -13.047 -29.781 -2.195 1 80.81 319 ASP A CA 1
ATOM 2452 C C . ASP A 1 319 ? -12.711 -31.125 -2.828 1 80.81 319 ASP A C 1
ATOM 2454 O O . ASP A 1 319 ? -13.328 -32.125 -2.504 1 80.81 319 ASP A O 1
ATOM 2458 N N . TYR A 1 320 ? -11.727 -31.188 -3.715 1 89.19 320 TYR A N 1
ATOM 2459 C CA . TYR A 1 320 ? -11.211 -32.406 -4.297 1 89.19 320 TYR A CA 1
ATOM 2460 C C . TYR A 1 320 ? -9.797 -32.719 -3.801 1 89.19 320 TYR A C 1
ATOM 2462 O O . TYR A 1 320 ? -9.086 -31.797 -3.389 1 89.19 320 TYR A O 1
ATOM 2470 N N . PRO A 1 321 ? -9.469 -33.875 -3.816 1 94 321 PRO A N 1
ATOM 2471 C CA . PRO A 1 321 ? -8.047 -34.156 -3.578 1 94 321 PRO A CA 1
ATOM 2472 C C . PRO A 1 321 ? -7.141 -33.531 -4.633 1 94 321 PRO A C 1
ATOM 2474 O O . PRO A 1 321 ? -7.602 -33.188 -5.715 1 94 321 PRO A O 1
ATOM 2477 N N . ASN A 1 322 ? -5.863 -33.406 -4.324 1 97.12 322 ASN A N 1
ATOM 2478 C CA . ASN A 1 322 ? -4.848 -32.969 -5.27 1 97.12 322 ASN A CA 1
ATOM 2479 C C . ASN A 1 322 ? -5.172 -31.578 -5.816 1 97.12 322 ASN A C 1
ATOM 2481 O O . ASN A 1 322 ? -5.188 -31.359 -7.031 1 97.12 322 ASN A O 1
ATOM 2485 N N . GLN A 1 323 ? -5.352 -30.672 -4.91 1 93.69 323 GLN A N 1
ATOM 2486 C CA . GLN A 1 323 ? -5.574 -29.297 -5.34 1 93.69 323 GLN A CA 1
ATOM 2487 C C . GLN A 1 323 ? -4.289 -28.672 -5.879 1 93.69 323 GLN A C 1
ATOM 2489 O O . GLN A 1 323 ? -3.311 -28.531 -5.141 1 93.69 323 GLN A O 1
ATOM 2494 N N . ILE A 1 324 ? -4.305 -28.375 -7.098 1 96.44 324 ILE A N 1
ATOM 2495 C CA . ILE A 1 324 ? -3.201 -27.656 -7.738 1 96.44 324 ILE A CA 1
ATOM 2496 C C . ILE A 1 324 ? -3.471 -26.156 -7.711 1 96.44 324 ILE A C 1
ATOM 2498 O O . ILE A 1 324 ? -4.191 -25.641 -8.562 1 96.44 324 ILE A O 1
ATOM 2502 N N . ASN A 1 325 ? -2.828 -25.547 -6.785 1 92.75 325 ASN A N 1
ATOM 2503 C CA . ASN A 1 325 ? -3.129 -24.141 -6.52 1 92.75 325 ASN A CA 1
ATOM 2504 C C . ASN A 1 325 ? -1.868 -23.359 -6.18 1 92.75 325 ASN A C 1
ATOM 2506 O O . ASN A 1 325 ? -0.993 -23.844 -5.469 1 92.75 325 ASN A O 1
ATOM 2510 N N . ASN A 1 326 ? -1.864 -22.188 -6.703 1 95.44 326 ASN A N 1
ATOM 2511 C CA . ASN A 1 326 ? -0.663 -21.375 -6.531 1 95.44 326 ASN A CA 1
ATOM 2512 C C . ASN A 1 326 ? -0.51 -20.891 -5.09 1 95.44 326 ASN A C 1
ATOM 2514 O O . ASN A 1 326 ? 0.562 -20.438 -4.691 1 95.44 326 ASN A O 1
ATOM 2518 N N . SER A 1 327 ? -1.487 -21.047 -4.191 1 92.44 327 SER A N 1
ATOM 2519 C CA . SER A 1 327 ? -1.397 -20.688 -2.777 1 92.44 327 SER A CA 1
ATOM 2520 C C . SER A 1 327 ? -0.34 -21.531 -2.066 1 92.44 327 SER A C 1
ATOM 2522 O O . SER A 1 327 ? 0.142 -21.156 -0.997 1 92.44 327 SER A O 1
ATOM 2524 N N . LEU A 1 328 ? 0.012 -22.625 -2.684 1 94.75 328 LEU A N 1
ATOM 2525 C CA . LEU A 1 328 ? 1.063 -23.469 -2.141 1 94.75 328 LEU A CA 1
ATOM 2526 C C . LEU A 1 328 ? 2.443 -22.938 -2.5 1 94.75 328 LEU A C 1
ATOM 2528 O O . LEU A 1 328 ? 3.449 -23.359 -1.932 1 94.75 328 LEU A O 1
ATOM 2532 N N . VAL A 1 329 ? 2.438 -21.938 -3.4 1 97.81 329 VAL A N 1
ATOM 2533 C CA . VAL A 1 329 ? 3.707 -21.578 -4.027 1 97.81 329 VAL A CA 1
ATOM 2534 C C . VAL A 1 329 ? 4.109 -20.172 -3.627 1 97.81 329 VAL A C 1
ATOM 2536 O O . VAL A 1 329 ? 5.137 -19.969 -2.975 1 97.81 329 VAL A O 1
ATOM 2539 N N . PHE A 1 330 ? 3.285 -19.188 -3.85 1 97.94 330 PHE A N 1
ATOM 2540 C CA . PHE A 1 330 ? 3.721 -17.797 -3.838 1 97.94 330 PHE A CA 1
ATOM 2541 C C . PHE A 1 330 ? 4.109 -17.359 -2.43 1 97.94 330 PHE A C 1
ATOM 2543 O O . PHE A 1 330 ? 5.047 -16.578 -2.252 1 97.94 330 PHE A O 1
ATOM 2550 N N . PRO A 1 331 ? 3.451 -17.812 -1.338 1 97.5 331 PRO A N 1
ATOM 2551 C CA . PRO A 1 331 ? 3.914 -17.375 -0.021 1 97.5 331 PRO A CA 1
ATOM 2552 C C . PRO A 1 331 ? 5.352 -17.797 0.274 1 97.5 331 PRO A C 1
ATOM 2554 O O . PRO A 1 331 ? 6.156 -16.984 0.733 1 97.5 331 PRO A O 1
ATOM 2557 N N . GLY A 1 332 ? 5.602 -19.062 -0.026 1 98.12 332 GLY A N 1
ATOM 2558 C CA . GLY A 1 332 ? 6.949 -19.578 0.204 1 98.12 332 GLY A CA 1
ATOM 2559 C C . GLY A 1 332 ? 7.988 -18.922 -0.688 1 98.12 332 GLY A C 1
ATOM 2560 O O . GLY A 1 332 ? 9.102 -18.641 -0.244 1 98.12 332 GLY A O 1
ATOM 2561 N N . ILE A 1 333 ? 7.625 -18.719 -1.948 1 98.75 333 ILE A N 1
ATOM 2562 C CA . ILE A 1 333 ? 8.531 -18.094 -2.896 1 98.75 333 ILE A CA 1
ATOM 2563 C C . ILE A 1 333 ? 8.93 -16.703 -2.385 1 98.75 333 ILE A C 1
ATOM 2565 O O . ILE A 1 333 ? 10.125 -16.391 -2.295 1 98.75 333 ILE A O 1
ATOM 2569 N N . PHE A 1 334 ? 8.023 -15.898 -2.01 1 98.88 334 PHE A N 1
ATOM 2570 C CA . PHE A 1 334 ? 8.328 -14.531 -1.6 1 98.88 334 PHE A CA 1
ATOM 2571 C C . PHE A 1 334 ? 9.008 -14.516 -0.235 1 98.88 334 PHE A C 1
ATOM 2573 O O . PHE A 1 334 ? 9.852 -13.656 0.03 1 98.88 334 PHE A O 1
ATOM 2580 N N . ARG A 1 335 ? 8.602 -15.445 0.694 1 98.75 335 ARG A N 1
ATOM 2581 C CA . ARG A 1 335 ? 9.336 -15.547 1.95 1 98.75 335 ARG A CA 1
ATOM 2582 C C . ARG A 1 335 ? 10.812 -15.812 1.698 1 98.75 335 ARG A C 1
ATOM 2584 O O . ARG A 1 335 ? 11.68 -15.195 2.328 1 98.75 335 ARG A O 1
ATOM 2591 N N . GLY A 1 336 ? 11.07 -16.703 0.757 1 98.88 336 GLY A N 1
ATOM 2592 C CA . GLY A 1 336 ? 12.453 -17.031 0.429 1 98.88 336 GLY A CA 1
ATOM 2593 C C . GLY A 1 336 ? 13.203 -15.867 -0.189 1 98.88 336 GLY A C 1
ATOM 2594 O O . GLY A 1 336 ? 14.281 -15.492 0.286 1 98.88 336 GLY A O 1
ATOM 2595 N N . VAL A 1 337 ? 12.633 -15.234 -1.208 1 98.88 337 VAL A N 1
ATOM 2596 C CA . VAL A 1 337 ? 13.359 -14.219 -1.963 1 98.88 337 VAL A CA 1
ATOM 2597 C C . VAL A 1 337 ? 13.516 -12.953 -1.115 1 98.88 337 VAL A C 1
ATOM 2599 O O . VAL A 1 337 ? 14.523 -12.25 -1.217 1 98.88 337 VAL A O 1
ATOM 2602 N N . LEU A 1 338 ? 12.547 -12.648 -0.264 1 98.81 338 LEU A N 1
ATOM 2603 C CA . LEU A 1 338 ? 12.672 -11.484 0.61 1 98.81 338 LEU A CA 1
ATOM 2604 C C . LEU A 1 338 ? 13.727 -11.719 1.684 1 98.81 338 LEU A C 1
ATOM 2606 O O . LEU A 1 338 ? 14.461 -10.805 2.055 1 98.81 338 LEU A O 1
ATOM 2610 N N . THR A 1 339 ? 13.789 -12.969 2.162 1 98.69 339 THR A N 1
ATOM 2611 C CA . THR A 1 339 ? 14.75 -13.305 3.207 1 98.69 339 THR A CA 1
ATOM 2612 C C . THR A 1 339 ? 16.172 -13.031 2.738 1 98.69 339 THR A C 1
ATOM 2614 O O . THR A 1 339 ? 17 -12.562 3.514 1 98.69 339 THR A O 1
ATOM 2617 N N . VAL A 1 340 ? 16.438 -13.273 1.49 1 98.69 340 VAL A N 1
ATOM 2618 C CA . VAL A 1 340 ? 17.812 -13.125 1.006 1 98.69 340 VAL A CA 1
ATOM 2619 C C . VAL A 1 340 ? 17.906 -11.883 0.128 1 98.69 340 VAL A C 1
ATOM 2621 O O . VAL A 1 340 ? 18.938 -11.664 -0.536 1 98.69 340 VAL A O 1
ATOM 2624 N N . ARG A 1 341 ? 16.875 -11.07 0.091 1 98.31 341 ARG A N 1
ATOM 2625 C CA . ARG A 1 341 ? 16.828 -9.844 -0.702 1 98.31 341 ARG A CA 1
ATOM 2626 C C . ARG A 1 341 ? 17.234 -10.109 -2.146 1 98.31 341 ARG A C 1
ATOM 2628 O O . ARG A 1 341 ? 18.109 -9.438 -2.684 1 98.31 341 ARG A O 1
ATOM 2635 N N . ALA A 1 342 ? 16.547 -11.086 -2.75 1 98.75 342 ALA A N 1
ATOM 2636 C CA . ALA A 1 342 ? 16.859 -11.492 -4.117 1 98.75 342 ALA A CA 1
ATOM 2637 C C . ALA A 1 342 ? 16.5 -10.383 -5.109 1 98.75 342 ALA A C 1
ATOM 2639 O O . ALA A 1 342 ? 15.5 -9.688 -4.93 1 98.75 342 ALA A O 1
ATOM 2640 N N . ARG A 1 343 ? 17.188 -10.305 -6.258 1 98.25 343 ARG A N 1
ATOM 2641 C CA . ARG A 1 343 ? 16.969 -9.305 -7.293 1 98.25 343 ARG A CA 1
ATOM 2642 C C . ARG A 1 343 ? 15.906 -9.781 -8.281 1 98.25 343 ARG A C 1
ATOM 2644 O O . ARG A 1 343 ? 15.297 -8.969 -8.984 1 98.25 343 ARG A O 1
ATOM 2651 N N . GLU A 1 344 ? 15.711 -11.055 -8.32 1 98.38 344 GLU A N 1
ATOM 2652 C CA . GLU A 1 344 ? 14.766 -11.633 -9.273 1 98.38 344 GLU A CA 1
ATOM 2653 C C . GLU A 1 344 ? 14.312 -13.023 -8.828 1 98.38 344 GLU A C 1
ATOM 2655 O O . GLU A 1 344 ? 14.852 -13.57 -7.863 1 98.38 344 GLU A O 1
ATOM 2660 N N . ILE A 1 345 ? 13.328 -13.555 -9.453 1 98.5 345 ILE A N 1
ATOM 2661 C CA . ILE A 1 345 ? 12.891 -14.945 -9.359 1 98.5 345 ILE A CA 1
ATOM 2662 C C . ILE A 1 345 ? 13.078 -15.633 -10.711 1 98.5 345 ILE A C 1
ATOM 2664 O O . ILE A 1 345 ? 12.508 -15.195 -11.719 1 98.5 345 ILE A O 1
ATOM 2668 N N . THR A 1 346 ? 13.82 -16.625 -10.75 1 98.06 346 THR A N 1
ATOM 2669 C CA . THR A 1 346 ? 14.109 -17.328 -12 1 98.06 346 THR A CA 1
ATOM 2670 C C . THR A 1 346 ? 13.273 -18.594 -12.125 1 98.06 346 THR A C 1
ATOM 2672 O O . THR A 1 346 ? 12.664 -19.047 -11.148 1 98.06 346 THR A O 1
ATOM 2675 N N . ASP A 1 347 ? 13.297 -19.172 -13.328 1 97.94 347 ASP A N 1
ATOM 2676 C CA . ASP A 1 347 ? 12.633 -20.453 -13.547 1 97.94 347 ASP A CA 1
ATOM 2677 C C . ASP A 1 347 ? 13.258 -21.562 -12.688 1 97.94 347 ASP A C 1
ATOM 2679 O O . ASP A 1 347 ? 12.555 -22.438 -12.188 1 97.94 347 ASP A O 1
ATOM 2683 N N . SER A 1 348 ? 14.562 -21.469 -12.5 1 98.5 348 SER A N 1
ATOM 2684 C CA . SER A 1 348 ? 15.258 -22.453 -11.672 1 98.5 348 SER A CA 1
ATOM 2685 C C . SER A 1 348 ? 14.766 -22.391 -10.227 1 98.5 348 SER A C 1
ATOM 2687 O O . SER A 1 348 ? 14.648 -23.422 -9.57 1 98.5 348 SER A O 1
ATOM 2689 N N . MET A 1 349 ? 14.539 -21.219 -9.758 1 98.75 349 MET A N 1
ATOM 2690 C CA . MET A 1 349 ? 14 -21.047 -8.406 1 98.75 349 MET A CA 1
ATOM 2691 C C . MET A 1 349 ? 12.594 -21.625 -8.305 1 98.75 349 MET A C 1
ATOM 2693 O O . MET A 1 349 ? 12.242 -22.25 -7.309 1 98.75 349 MET A O 1
ATOM 2697 N N . ALA A 1 350 ? 11.812 -21.406 -9.359 1 98.81 350 ALA A N 1
ATOM 2698 C CA . ALA A 1 350 ? 10.461 -21.969 -9.398 1 98.81 350 ALA A CA 1
ATOM 2699 C C . ALA A 1 350 ? 10.516 -23.5 -9.406 1 98.81 350 ALA A C 1
ATOM 2701 O O . ALA A 1 350 ? 9.719 -24.156 -8.727 1 98.81 350 ALA A O 1
ATOM 2702 N N . ILE A 1 351 ? 11.43 -24.078 -10.141 1 98.75 351 ILE A N 1
ATOM 2703 C CA . ILE A 1 351 ? 11.586 -25.531 -10.219 1 98.75 351 ILE A CA 1
ATOM 2704 C C . ILE A 1 351 ? 11.984 -26.078 -8.852 1 98.75 351 ILE A C 1
ATOM 2706 O O . ILE A 1 351 ? 11.484 -27.125 -8.43 1 98.75 351 ILE A O 1
ATOM 2710 N N . GLU A 1 352 ? 12.875 -25.328 -8.18 1 98.69 352 GLU A N 1
ATOM 2711 C CA . GLU A 1 352 ? 13.258 -25.75 -6.84 1 98.69 352 GLU A CA 1
ATOM 2712 C C . GLU A 1 352 ? 12.07 -25.719 -5.887 1 98.69 352 GLU A C 1
ATOM 2714 O O . GLU A 1 352 ? 11.953 -26.578 -4.996 1 98.69 352 GLU A O 1
ATOM 2719 N N . ALA A 1 353 ? 11.266 -24.719 -6.012 1 98.81 353 ALA A N 1
ATOM 2720 C CA . ALA A 1 353 ? 10.039 -24.672 -5.219 1 98.81 353 ALA A CA 1
ATOM 2721 C C . ALA A 1 353 ? 9.164 -25.891 -5.492 1 98.81 353 ALA A C 1
ATOM 2723 O O . ALA A 1 353 ? 8.648 -26.516 -4.559 1 98.81 353 ALA A O 1
ATOM 2724 N N . ALA A 1 354 ? 8.969 -26.234 -6.77 1 98.81 354 ALA A N 1
ATOM 2725 C CA . ALA A 1 354 ? 8.18 -27.406 -7.152 1 98.81 354 ALA A CA 1
ATOM 2726 C C . ALA A 1 354 ? 8.773 -28.688 -6.574 1 98.81 354 ALA A C 1
ATOM 2728 O O . ALA A 1 354 ? 8.047 -29.547 -6.086 1 98.81 354 ALA A O 1
ATOM 2729 N N . ARG A 1 355 ? 10.078 -28.812 -6.602 1 98.69 355 ARG A N 1
ATOM 2730 C CA . ARG A 1 355 ? 10.758 -29.984 -6.047 1 98.69 355 ARG A CA 1
ATOM 2731 C C . ARG A 1 355 ? 10.547 -30.078 -4.539 1 98.69 355 ARG A C 1
ATOM 2733 O O . ARG A 1 355 ? 10.367 -31.172 -3.998 1 98.69 355 ARG A O 1
ATOM 2740 N N . ALA A 1 356 ? 10.641 -28.906 -3.922 1 98.5 356 ALA A N 1
ATOM 2741 C CA . ALA A 1 356 ? 10.414 -28.891 -2.479 1 98.5 356 ALA A CA 1
ATOM 2742 C C . ALA A 1 356 ? 9.023 -29.406 -2.137 1 98.5 356 ALA A C 1
ATOM 2744 O O . ALA A 1 356 ? 8.852 -30.156 -1.177 1 98.5 356 ALA A O 1
ATOM 2745 N N . LEU A 1 357 ? 8.047 -28.953 -2.863 1 98.56 357 LEU A N 1
ATOM 2746 C CA . LEU A 1 357 ? 6.68 -29.422 -2.656 1 98.56 357 LEU A CA 1
ATOM 2747 C C . LEU A 1 357 ? 6.582 -30.922 -2.871 1 98.56 357 LEU A C 1
ATOM 2749 O O . LEU A 1 357 ? 5.992 -31.641 -2.055 1 98.56 357 LEU A O 1
ATOM 2753 N N . TYR A 1 358 ? 7.191 -31.422 -3.922 1 98.5 358 TYR A N 1
ATOM 2754 C CA . TYR A 1 358 ? 7.188 -32.844 -4.25 1 98.5 358 TYR A CA 1
ATOM 2755 C C . TYR A 1 358 ? 7.863 -33.656 -3.154 1 98.5 358 TYR A C 1
ATOM 2757 O O . TYR A 1 358 ? 7.324 -34.688 -2.699 1 98.5 358 TYR A O 1
ATOM 2765 N N . GLU A 1 359 ? 8.977 -33.188 -2.74 1 98.38 359 GLU A N 1
ATOM 2766 C CA . GLU A 1 359 ? 9.734 -33.906 -1.714 1 98.38 359 GLU A CA 1
ATOM 2767 C C . GLU A 1 359 ? 8.953 -33.969 -0.402 1 98.38 359 GLU A C 1
ATOM 2769 O O . GLU A 1 359 ? 9.047 -34.969 0.327 1 98.38 359 GLU A O 1
ATOM 2774 N N . TYR A 1 360 ? 8.281 -32.906 -0.137 1 97.88 360 TYR A N 1
ATOM 2775 C CA . TYR A 1 360 ? 7.445 -32.875 1.061 1 97.88 360 TYR A CA 1
ATOM 2776 C C . TYR A 1 360 ? 6.348 -33.938 0.974 1 97.88 360 TYR A C 1
ATOM 2778 O O . TYR A 1 360 ? 6.047 -34.594 1.962 1 97.88 360 TYR A O 1
ATOM 2786 N N . ALA A 1 361 ? 5.773 -34.094 -0.181 1 98 361 ALA A N 1
ATOM 2787 C CA . ALA A 1 361 ? 4.648 -35 -0.372 1 98 361 ALA A CA 1
ATOM 2788 C C . ALA A 1 361 ? 5.133 -36.438 -0.563 1 98 361 ALA A C 1
ATOM 2790 O O . ALA A 1 361 ? 4.375 -37.375 -0.344 1 98 361 ALA A O 1
ATOM 2791 N N . LYS A 1 362 ? 6.309 -36.719 -0.931 1 98.06 362 LYS A N 1
ATOM 2792 C CA . LYS A 1 362 ? 6.852 -37.969 -1.442 1 98.06 362 LYS A CA 1
ATOM 2793 C C . LYS A 1 362 ? 6.578 -39.125 -0.477 1 98.06 362 LYS A C 1
ATOM 2795 O O . LYS A 1 362 ? 6.121 -40.188 -0.889 1 98.06 362 LYS A O 1
ATOM 2800 N N . PRO A 1 363 ? 6.789 -38.906 0.843 1 98 363 PRO A N 1
ATOM 2801 C CA . PRO A 1 363 ? 6.586 -40.031 1.761 1 98 363 PRO A CA 1
ATOM 2802 C C . PRO A 1 363 ? 5.129 -40.469 1.838 1 98 363 PRO A C 1
ATOM 2804 O O . PRO A 1 363 ? 4.84 -41.562 2.316 1 98 363 PRO A O 1
ATOM 2807 N N . ARG A 1 364 ? 4.18 -39.656 1.346 1 97.94 364 ARG A N 1
ATOM 2808 C CA . ARG A 1 364 ? 2.76 -39.938 1.515 1 97.94 364 ARG A CA 1
ATOM 2809 C C . ARG A 1 364 ? 2.047 -40 0.168 1 97.94 364 ARG A C 1
ATOM 2811 O O . ARG A 1 364 ? 0.817 -39.938 0.107 1 97.94 364 ARG A O 1
ATOM 2818 N N . LEU A 1 365 ? 2.756 -40.094 -0.861 1 98.38 365 LEU A N 1
ATOM 2819 C CA . LEU A 1 365 ? 2.184 -40.031 -2.201 1 98.38 365 LEU A CA 1
ATOM 2820 C C . LEU A 1 365 ? 1.127 -41.125 -2.4 1 98.38 365 LEU A C 1
ATOM 2822 O O . LEU A 1 365 ? 1.297 -42.25 -1.938 1 98.38 365 LEU A O 1
ATOM 2826 N N . SER A 1 366 ? 0.1 -40.781 -2.947 1 98.56 366 SER A N 1
ATOM 2827 C CA . SER A 1 366 ? -0.997 -41.656 -3.369 1 98.56 366 SER A CA 1
ATOM 2828 C C . SER A 1 366 ? -1.795 -41.031 -4.504 1 98.56 366 SER A C 1
ATOM 2830 O O . SER A 1 366 ? -1.522 -39.906 -4.906 1 98.56 366 SER A O 1
ATOM 2832 N N . GLU A 1 367 ? -2.721 -41.75 -5 1 98.31 367 GLU A N 1
ATOM 2833 C CA . GLU A 1 367 ? -3.545 -41.219 -6.09 1 98.31 367 GLU A CA 1
ATOM 2834 C C . GLU A 1 367 ? -4.328 -40 -5.66 1 98.31 367 GLU A C 1
ATOM 2836 O O . GLU A 1 367 ? -4.688 -39.156 -6.492 1 98.31 367 GLU A O 1
ATOM 2841 N N . ASP A 1 368 ? -4.469 -39.875 -4.332 1 97.88 368 ASP A N 1
ATOM 2842 C CA . ASP A 1 368 ? -5.277 -38.75 -3.82 1 97.88 368 ASP A CA 1
ATOM 2843 C C . ASP A 1 368 ? -4.414 -37.75 -3.09 1 97.88 368 ASP A C 1
ATOM 2845 O O . ASP A 1 368 ? -4.93 -36.875 -2.389 1 97.88 368 ASP A O 1
ATOM 2849 N N . TYR A 1 369 ? -3.115 -37.875 -3.184 1 98.19 369 TYR A N 1
ATOM 2850 C CA . TYR A 1 369 ? -2.164 -36.969 -2.555 1 98.19 369 TYR A CA 1
ATOM 2851 C C . TYR A 1 369 ? -0.865 -36.906 -3.348 1 98.19 369 TYR A C 1
ATOM 2853 O O . TYR A 1 369 ? 0.109 -37.594 -3.016 1 98.19 369 TYR A O 1
ATOM 2861 N N . ILE A 1 370 ? -0.85 -36.031 -4.324 1 98.62 370 ILE A N 1
ATOM 2862 C CA . ILE A 1 370 ? 0.326 -35.938 -5.18 1 98.62 370 ILE A CA 1
ATOM 2863 C C . ILE A 1 370 ? 1.031 -34.594 -4.938 1 98.62 370 ILE A C 1
ATOM 2865 O O . ILE A 1 370 ? 2.115 -34.344 -5.477 1 98.62 370 ILE A O 1
ATOM 2869 N N . ILE A 1 371 ? 0.485 -33.719 -4.223 1 98.25 371 ILE A N 1
ATOM 2870 C CA . ILE A 1 371 ? 0.963 -32.375 -3.848 1 98.25 371 ILE A CA 1
ATOM 2871 C C . ILE A 1 371 ? 0.42 -32 -2.471 1 98.25 371 ILE A C 1
ATOM 2873 O O . ILE A 1 371 ? -0.674 -32.438 -2.092 1 98.25 371 ILE A O 1
ATOM 2877 N N . PRO A 1 372 ? 1.173 -31.328 -1.697 1 97.12 372 PRO A N 1
ATOM 2878 C CA . PRO A 1 372 ? 0.698 -30.984 -0.352 1 97.12 372 PRO A CA 1
ATOM 2879 C C . PRO A 1 372 ? -0.574 -30.141 -0.367 1 97.12 372 PRO A C 1
ATOM 2881 O O . PRO A 1 372 ? -0.941 -29.594 -1.409 1 97.12 372 PRO A O 1
ATOM 2884 N N . ARG A 1 373 ? -1.135 -30.109 0.798 1 90.94 373 ARG A N 1
ATOM 2885 C CA . ARG A 1 373 ? -2.271 -29.219 1.024 1 90.94 373 ARG A CA 1
ATOM 2886 C C . ARG A 1 373 ? -1.814 -27.891 1.6 1 90.94 373 ARG A C 1
ATOM 2888 O O . ARG A 1 373 ? -0.797 -27.812 2.291 1 90.94 373 ARG A O 1
ATOM 2895 N N . MET A 1 374 ? -2.57 -26.891 1.367 1 83.19 374 MET A N 1
ATOM 2896 C CA . MET A 1 374 ? -2.197 -25.531 1.757 1 83.19 374 MET A CA 1
ATOM 2897 C C . MET A 1 374 ? -2.121 -25.391 3.273 1 83.19 374 MET A C 1
ATOM 2899 O O . MET A 1 374 ? -1.404 -24.547 3.793 1 83.19 374 MET A O 1
ATOM 2903 N N . ASP A 1 375 ? -2.891 -26.203 4.012 1 80.56 375 ASP A N 1
ATOM 2904 C CA . ASP A 1 375 ? -2.953 -26.094 5.465 1 80.56 375 ASP A CA 1
ATOM 2905 C C . ASP A 1 375 ? -1.789 -26.828 6.129 1 80.56 375 ASP A C 1
ATOM 2907 O O . ASP A 1 375 ? -1.676 -26.844 7.355 1 80.56 375 ASP A O 1
ATOM 2911 N N . GLU A 1 376 ? -1.047 -27.453 5.262 1 90.31 376 GLU A N 1
ATOM 2912 C CA . GLU A 1 376 ? 0.203 -28 5.777 1 90.31 376 GLU A CA 1
ATOM 2913 C C . GLU A 1 376 ? 1.289 -26.938 5.844 1 90.31 376 GLU A C 1
ATOM 2915 O O . GLU A 1 376 ? 2.148 -26.859 4.961 1 90.31 376 GLU A O 1
ATOM 2920 N N . PHE A 1 377 ? 1.349 -26.219 6.914 1 87.25 377 PHE A N 1
ATOM 2921 C CA . PHE A 1 377 ? 2.055 -24.953 7.051 1 87.25 377 PHE A CA 1
ATOM 2922 C C . PHE A 1 377 ? 3.557 -25.156 6.879 1 87.25 377 PHE A C 1
ATOM 2924 O O . PHE A 1 377 ? 4.254 -24.266 6.391 1 87.25 377 PHE A O 1
ATOM 2931 N N . ASP A 1 378 ? 4.035 -26.312 7.219 1 92.81 378 ASP A N 1
ATOM 2932 C CA . ASP A 1 378 ? 5.473 -26.578 7.164 1 92.81 378 ASP A CA 1
ATOM 2933 C C . ASP A 1 378 ? 5.984 -26.531 5.727 1 92.81 378 ASP A C 1
ATOM 2935 O O . ASP A 1 378 ? 7.172 -26.297 5.492 1 92.81 378 ASP A O 1
ATOM 2939 N N . VAL A 1 379 ? 5.094 -26.734 4.82 1 94.75 379 VAL A N 1
ATOM 2940 C CA . VAL A 1 379 ? 5.488 -26.812 3.418 1 94.75 379 VAL A CA 1
ATOM 2941 C C . VAL A 1 379 ? 5.988 -25.453 2.943 1 94.75 379 VAL A C 1
ATOM 2943 O O . VAL A 1 379 ? 6.918 -25.375 2.141 1 94.75 379 VAL A O 1
ATOM 2946 N N . HIS A 1 380 ? 5.387 -24.375 3.426 1 95.62 380 HIS A N 1
ATOM 2947 C CA . HIS A 1 380 ? 5.75 -23.031 2.992 1 95.62 380 HIS A CA 1
ATOM 2948 C C . HIS A 1 380 ? 7.172 -22.688 3.418 1 95.62 380 HIS A C 1
ATOM 2950 O O . HIS A 1 380 ? 7.906 -22.031 2.668 1 95.62 380 HIS A O 1
ATOM 2956 N N . GLU A 1 381 ? 7.539 -23.125 4.598 1 96.75 381 GLU A N 1
ATOM 2957 C CA . GLU A 1 381 ? 8.906 -22.922 5.07 1 96.75 381 GLU A CA 1
ATOM 2958 C C . GLU A 1 381 ? 9.906 -23.656 4.18 1 96.75 381 GLU A C 1
ATOM 2960 O O . GLU A 1 381 ? 10.961 -23.109 3.84 1 96.75 381 GLU A O 1
ATOM 2965 N N . ARG A 1 382 ? 9.547 -24.875 3.863 1 97.31 382 ARG A N 1
ATOM 2966 C CA . ARG A 1 382 ? 10.438 -25.688 3.039 1 97.31 382 ARG A CA 1
ATOM 2967 C C . ARG A 1 382 ? 10.648 -25.047 1.669 1 97.31 382 ARG A C 1
ATOM 2969 O O . ARG A 1 382 ? 11.773 -25 1.167 1 97.31 382 ARG A O 1
ATOM 2976 N N . VAL A 1 383 ? 9.578 -24.594 1.076 1 98.5 383 VAL A N 1
ATOM 2977 C CA . VAL A 1 383 ? 9.664 -23.906 -0.209 1 98.5 383 VAL A CA 1
ATOM 2978 C C . VAL A 1 383 ? 10.547 -22.672 -0.077 1 98.5 383 VAL A C 1
ATOM 2980 O O . VAL A 1 383 ? 11.422 -22.438 -0.908 1 98.5 383 VAL A O 1
ATOM 2983 N N . ALA A 1 384 ? 10.359 -21.906 0.96 1 98.81 384 ALA A N 1
ATOM 2984 C CA . ALA A 1 384 ? 11.094 -20.672 1.178 1 98.81 384 ALA A CA 1
ATOM 2985 C C . ALA A 1 384 ? 12.594 -20.922 1.279 1 98.81 384 ALA A C 1
ATOM 2987 O O . ALA A 1 384 ? 13.391 -20.234 0.648 1 98.81 384 ALA A O 1
ATOM 2988 N N . VAL A 1 385 ? 12.938 -21.922 2.064 1 98.69 385 VAL A N 1
ATOM 2989 C CA . VAL A 1 385 ? 14.344 -22.234 2.273 1 98.69 385 VAL A CA 1
ATOM 2990 C C . VAL A 1 385 ? 14.984 -22.656 0.947 1 98.69 385 VAL A C 1
ATOM 2992 O O . VAL A 1 385 ? 16.062 -22.172 0.594 1 98.69 385 VAL A O 1
ATOM 2995 N N . ARG A 1 386 ? 14.312 -23.516 0.215 1 98.69 386 ARG A N 1
ATOM 2996 C CA . ARG A 1 386 ? 14.844 -24.031 -1.041 1 98.69 386 ARG A CA 1
ATOM 2997 C C . ARG A 1 386 ? 15 -22.922 -2.07 1 98.69 386 ARG A C 1
ATOM 2999 O O . ARG A 1 386 ? 15.969 -22.906 -2.83 1 98.69 386 ARG A O 1
ATOM 3006 N N . VAL A 1 387 ? 14.047 -22.062 -2.143 1 98.88 387 VAL A N 1
ATOM 3007 C CA . VAL A 1 387 ? 14.078 -20.938 -3.078 1 98.88 387 VAL A CA 1
ATOM 3008 C C . VAL A 1 387 ? 15.211 -19.984 -2.709 1 98.88 387 VAL A C 1
ATOM 3010 O O . VAL A 1 387 ? 15.953 -19.531 -3.58 1 98.88 387 VAL A O 1
ATOM 3013 N N . ALA A 1 388 ? 15.367 -19.688 -1.418 1 98.88 388 ALA A N 1
ATOM 3014 C CA . ALA A 1 388 ? 16.438 -18.812 -0.945 1 98.88 388 ALA A CA 1
ATOM 3015 C C . ALA A 1 388 ? 17.812 -19.406 -1.267 1 98.88 388 ALA A C 1
ATOM 3017 O O . ALA A 1 388 ? 18.703 -18.703 -1.731 1 98.88 388 ALA A O 1
ATOM 3018 N N . GLU A 1 389 ? 17.938 -20.688 -1.016 1 98.81 389 GLU A N 1
ATOM 3019 C CA . GLU A 1 389 ? 19.188 -21.375 -1.323 1 98.81 389 GLU A CA 1
ATOM 3020 C C . GLU A 1 389 ? 19.531 -21.266 -2.807 1 98.81 389 GLU A C 1
ATOM 3022 O O . GLU A 1 389 ? 20.672 -21 -3.172 1 98.81 389 GLU A O 1
ATOM 3027 N N . LYS A 1 390 ? 18.547 -21.469 -3.617 1 98.81 390 LYS A N 1
ATOM 3028 C CA . LYS A 1 390 ? 18.766 -21.406 -5.059 1 98.81 390 LYS A CA 1
ATOM 3029 C C . LYS A 1 390 ? 19.125 -19.984 -5.496 1 98.81 390 LYS A C 1
ATOM 3031 O O . LYS A 1 390 ? 19.953 -19.797 -6.391 1 98.81 390 LYS A O 1
ATOM 3036 N N . ALA A 1 391 ? 18.453 -19.016 -4.914 1 98.81 391 ALA A N 1
ATOM 3037 C CA . ALA A 1 391 ? 18.797 -17.625 -5.211 1 98.81 391 ALA A CA 1
ATOM 3038 C C . ALA A 1 391 ? 20.266 -17.328 -4.91 1 98.81 391 ALA A C 1
ATOM 3040 O O . ALA A 1 391 ? 20.938 -16.656 -5.688 1 98.81 391 ALA A O 1
ATOM 3041 N N . ILE A 1 392 ? 20.75 -17.797 -3.789 1 98.75 392 ILE A N 1
ATOM 3042 C CA . ILE A 1 392 ? 22.141 -17.609 -3.383 1 98.75 392 ILE A CA 1
ATOM 3043 C C . ILE A 1 392 ? 23.062 -18.328 -4.371 1 98.75 392 ILE A C 1
ATOM 3045 O O . ILE A 1 392 ? 24.047 -17.75 -4.832 1 98.75 392 ILE A O 1
ATOM 3049 N N . GLU A 1 393 ? 22.719 -19.547 -4.648 1 98.69 393 GLU A N 1
ATOM 3050 C CA . GLU A 1 393 ? 23.5 -20.344 -5.582 1 98.69 393 GLU A CA 1
ATOM 3051 C C . GLU A 1 393 ? 23.641 -19.641 -6.926 1 98.69 393 GLU A C 1
ATOM 3053 O O . GLU A 1 393 ? 24.719 -19.641 -7.527 1 98.69 393 GLU A O 1
ATOM 3058 N N . LEU A 1 394 ? 22.594 -19.016 -7.387 1 98.38 394 LEU A N 1
ATOM 3059 C CA . LEU A 1 394 ? 22.562 -18.391 -8.711 1 98.38 394 LEU A CA 1
ATOM 3060 C C . LEU A 1 394 ? 23.188 -17.016 -8.672 1 98.38 394 LEU A C 1
ATOM 3062 O O . LEU A 1 394 ? 23.375 -16.375 -9.719 1 98.38 394 LEU A O 1
ATOM 3066 N N . GLY A 1 395 ? 23.453 -16.469 -7.512 1 98.25 395 GLY A N 1
ATOM 3067 C CA . GLY A 1 395 ? 24.094 -15.172 -7.379 1 98.25 395 GLY A CA 1
ATOM 3068 C C . GLY A 1 395 ? 23.125 -14.008 -7.492 1 98.25 395 GLY A C 1
ATOM 3069 O O . GLY A 1 395 ? 23.547 -12.867 -7.723 1 98.25 395 GLY A O 1
ATOM 3070 N N . VAL A 1 396 ? 21.859 -14.266 -7.34 1 98.25 396 VAL A N 1
ATOM 3071 C CA . VAL A 1 396 ? 20.875 -13.188 -7.477 1 98.25 396 VAL A CA 1
ATOM 3072 C C . VAL A 1 396 ? 20.469 -12.688 -6.094 1 98.25 396 VAL A C 1
ATOM 3074 O O . VAL A 1 396 ? 19.719 -11.719 -5.98 1 98.25 396 VAL A O 1
ATOM 3077 N N . ALA A 1 397 ? 20.938 -13.273 -5.012 1 98.25 397 ALA A N 1
ATOM 3078 C CA . ALA A 1 397 ? 20.672 -12.859 -3.639 1 98.25 397 ALA A CA 1
ATOM 3079 C C . ALA A 1 397 ? 21.641 -11.766 -3.203 1 98.25 397 ALA A C 1
ATOM 3081 O O . ALA A 1 397 ? 22.828 -11.797 -3.549 1 98.25 397 ALA A O 1
ATOM 3082 N N . ARG A 1 398 ? 21.188 -10.797 -2.42 1 96.56 398 ARG A N 1
ATOM 3083 C CA . ARG A 1 398 ? 22.047 -9.75 -1.875 1 96.56 398 ARG A CA 1
ATOM 3084 C C . ARG A 1 398 ? 22.609 -10.148 -0.517 1 96.56 398 ARG A C 1
ATOM 3086 O O . ARG A 1 398 ? 23.562 -9.531 -0.024 1 96.56 398 ARG A O 1
ATOM 3093 N N . ARG A 1 399 ? 21.984 -11.195 0.049 1 96.5 399 ARG A N 1
ATOM 3094 C CA . ARG A 1 399 ? 22.453 -11.742 1.323 1 96.5 399 ARG A CA 1
ATOM 3095 C C . ARG A 1 399 ? 22.859 -13.203 1.18 1 96.5 399 ARG A C 1
ATOM 3097 O O . ARG A 1 399 ? 22.156 -14 0.57 1 96.5 399 ARG A O 1
ATOM 3104 N N . GLU A 1 400 ? 24.016 -13.492 1.789 1 96.88 400 GLU A N 1
ATOM 3105 C CA . GLU A 1 400 ? 24.469 -14.883 1.863 1 96.88 400 GLU A CA 1
ATOM 3106 C C . GLU A 1 400 ? 24.203 -15.477 3.242 1 96.88 400 GLU A C 1
ATOM 3108 O O . GLU A 1 400 ? 24.531 -14.867 4.262 1 96.88 400 GLU A O 1
ATOM 3113 N N . MET A 1 401 ? 23.547 -16.594 3.17 1 97.69 401 MET A N 1
ATOM 3114 C CA . MET A 1 401 ? 23.188 -17.297 4.402 1 97.69 401 MET A CA 1
ATOM 3115 C C . MET A 1 401 ? 23.344 -18.797 4.234 1 97.69 401 MET A C 1
ATOM 3117 O O . MET A 1 401 ? 23.125 -19.328 3.145 1 97.69 401 MET A O 1
ATOM 3121 N N . SER A 1 402 ? 23.75 -19.422 5.359 1 98.12 402 SER A N 1
ATOM 3122 C CA . SER A 1 402 ? 23.719 -20.875 5.359 1 98.12 402 SER A CA 1
ATOM 3123 C C . SER A 1 402 ? 22.297 -21.406 5.465 1 98.12 402 SER A C 1
ATOM 3125 O O . SER A 1 402 ? 21.375 -20.656 5.812 1 98.12 402 SER A O 1
ATOM 3127 N N . ARG A 1 403 ? 22.156 -22.672 5.105 1 97.06 403 ARG A N 1
ATOM 3128 C CA . ARG A 1 403 ? 20.828 -23.297 5.219 1 97.06 403 ARG A CA 1
ATOM 3129 C C . ARG A 1 403 ? 20.297 -23.172 6.637 1 97.06 403 ARG A C 1
ATOM 3131 O O . ARG A 1 403 ? 19.094 -22.922 6.832 1 97.06 403 ARG A O 1
ATOM 3138 N N . GLU A 1 404 ? 21.156 -23.344 7.594 1 97.81 404 GLU A N 1
ATOM 3139 C CA . GLU A 1 404 ? 20.75 -23.25 8.992 1 97.81 404 GLU A CA 1
ATOM 3140 C C . GLU A 1 404 ? 20.281 -21.844 9.344 1 97.81 404 GLU A C 1
ATOM 3142 O O . GLU A 1 404 ? 19.281 -21.672 10.047 1 97.81 404 GLU A O 1
ATOM 3147 N N . GLU A 1 405 ? 20.984 -20.922 8.836 1 98.06 405 GLU A N 1
ATOM 3148 C CA . GLU A 1 405 ? 20.609 -19.531 9.062 1 98.06 405 GLU A CA 1
ATOM 3149 C C . GLU A 1 405 ? 19.266 -19.203 8.398 1 98.06 405 GLU A C 1
ATOM 3151 O O . GLU A 1 405 ? 18.438 -18.5 8.977 1 98.06 405 GLU A O 1
ATOM 3156 N N . LEU A 1 406 ? 19.125 -19.672 7.211 1 98.44 406 LEU A N 1
ATOM 3157 C CA . LEU A 1 406 ? 17.875 -19.484 6.484 1 98.44 406 LEU A CA 1
ATOM 3158 C C . LEU A 1 406 ? 16.703 -20.062 7.254 1 98.44 406 LEU A C 1
ATOM 3160 O O . LEU A 1 406 ? 15.68 -19.391 7.434 1 98.44 406 LEU A O 1
ATOM 3164 N N . LYS A 1 407 ? 16.859 -21.297 7.668 1 97.69 407 LYS A N 1
ATOM 3165 C CA . LYS A 1 407 ? 15.789 -21.969 8.406 1 97.69 407 LYS A CA 1
ATOM 3166 C C . LYS A 1 407 ? 15.43 -21.188 9.672 1 97.69 407 LYS A C 1
ATOM 3168 O O . LYS A 1 407 ? 14.258 -20.984 9.977 1 97.69 407 LYS A O 1
ATOM 3173 N N . LYS A 1 408 ? 16.453 -20.734 10.375 1 97 408 LYS A N 1
ATOM 3174 C CA . LYS A 1 408 ? 16.234 -19.984 11.617 1 97 408 LYS A CA 1
ATOM 3175 C C . LYS A 1 408 ? 15.492 -18.688 11.352 1 97 408 LYS A C 1
ATOM 3177 O O . LYS A 1 408 ? 14.555 -18.344 12.07 1 97 408 LYS A O 1
ATOM 3182 N N . GLU A 1 409 ? 15.93 -18 10.359 1 96.69 409 GLU A N 1
ATOM 3183 C CA . GLU A 1 409 ? 15.336 -16.703 10.039 1 96.69 409 GLU A CA 1
ATOM 3184 C C . GLU A 1 409 ? 13.898 -16.859 9.547 1 96.69 409 GLU A C 1
ATOM 3186 O O . GLU A 1 409 ? 13.008 -16.109 9.953 1 96.69 409 GLU A O 1
ATOM 3191 N N . ILE A 1 410 ? 13.656 -17.781 8.688 1 98 410 ILE A N 1
ATOM 3192 C CA . ILE A 1 410 ? 12.336 -18 8.125 1 98 410 ILE A CA 1
ATOM 3193 C C . ILE A 1 410 ? 11.375 -18.484 9.211 1 98 410 ILE A C 1
ATOM 3195 O O . ILE A 1 410 ? 10.242 -18.016 9.297 1 98 410 ILE A O 1
ATOM 3199 N N . ASP A 1 411 ? 11.852 -19.375 10.078 1 96.25 411 ASP A N 1
ATOM 3200 C CA . ASP A 1 411 ? 11.055 -19.844 11.203 1 96.25 411 ASP A CA 1
ATOM 3201 C C . ASP A 1 411 ? 10.695 -18.672 12.133 1 96.25 411 ASP A C 1
ATOM 3203 O O . ASP A 1 411 ? 9.562 -18.594 12.625 1 96.25 411 ASP A O 1
ATOM 3207 N N . ARG A 1 412 ? 11.648 -17.875 12.344 1 95.19 412 ARG A N 1
ATOM 3208 C CA . ARG A 1 412 ? 11.414 -16.719 13.211 1 95.19 412 ARG A CA 1
ATOM 3209 C C . ARG A 1 412 ? 10.273 -15.859 12.68 1 95.19 412 ARG A C 1
ATOM 3211 O O . ARG A 1 412 ? 9.375 -15.477 13.438 1 95.19 412 ARG A O 1
ATOM 3218 N N . VAL A 1 413 ? 10.32 -15.547 11.406 1 96.06 413 VAL A N 1
ATOM 3219 C CA . VAL A 1 413 ? 9.32 -14.688 10.789 1 96.06 413 VAL A CA 1
ATOM 3220 C C . VAL A 1 413 ? 7.953 -15.359 10.836 1 96.06 413 VAL A C 1
ATOM 3222 O O . VAL A 1 413 ? 6.957 -14.734 11.203 1 96.06 413 VAL A O 1
ATOM 3225 N N . LEU A 1 414 ? 7.887 -16.625 10.492 1 96.5 414 LEU A N 1
ATOM 3226 C CA . LEU A 1 414 ? 6.617 -17.328 10.422 1 96.5 414 LEU A CA 1
ATOM 3227 C C . LEU A 1 414 ? 6.035 -17.547 11.82 1 96.5 414 LEU A C 1
ATOM 3229 O O . LEU A 1 414 ? 4.832 -17.375 12.023 1 96.5 414 LEU A O 1
ATOM 3233 N N . ASP A 1 415 ? 6.883 -17.906 12.789 1 95.06 415 ASP A N 1
ATOM 3234 C CA . ASP A 1 415 ? 6.422 -18.094 14.164 1 95.06 415 ASP A CA 1
ATOM 3235 C C . ASP A 1 415 ? 5.867 -16.781 14.734 1 95.06 415 ASP A C 1
ATOM 3237 O O . ASP A 1 415 ? 4.828 -16.781 15.398 1 95.06 415 ASP A O 1
ATOM 3241 N N . SER A 1 416 ? 6.645 -15.75 14.508 1 95.56 416 SER A N 1
ATOM 3242 C CA . SER A 1 416 ? 6.188 -14.438 14.961 1 95.56 416 SER A CA 1
ATOM 3243 C C . SER A 1 416 ? 4.836 -14.086 14.352 1 95.56 416 SER A C 1
ATOM 3245 O O . SER A 1 416 ? 3.941 -13.602 15.055 1 95.56 416 SER A O 1
ATOM 3247 N N . THR A 1 417 ? 4.695 -14.312 13.078 1 96 417 THR A N 1
ATOM 3248 C CA . THR A 1 417 ? 3.453 -14.023 12.375 1 96 417 THR A CA 1
ATOM 3249 C C . THR A 1 417 ? 2.301 -14.836 12.953 1 96 417 THR A C 1
ATOM 3251 O O . THR A 1 417 ? 1.229 -14.297 13.234 1 96 417 THR A O 1
ATOM 3254 N N . HIS A 1 418 ? 2.5 -16.109 13.156 1 94.94 418 HIS A N 1
ATOM 3255 C CA . HIS A 1 418 ? 1.444 -16.984 13.648 1 94.94 418 HIS A CA 1
ATOM 3256 C C . HIS A 1 418 ? 1.028 -16.609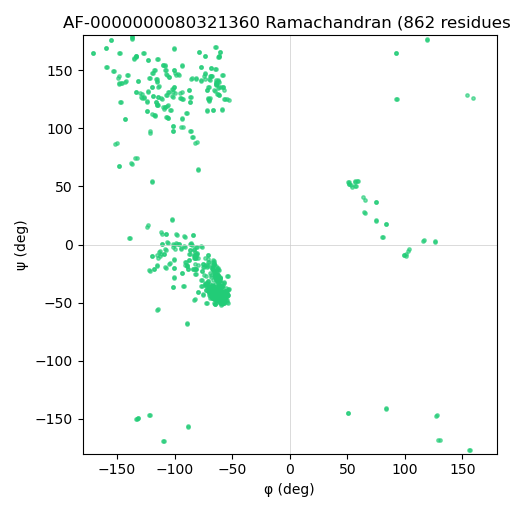 15.07 1 94.94 418 HIS A C 1
ATOM 3258 O O . HIS A 1 418 ? -0.154 -16.688 15.414 1 94.94 418 HIS A O 1
ATOM 3264 N N . GLU A 1 419 ? 1.996 -16.219 15.859 1 96.06 419 GLU A N 1
ATOM 3265 C CA . GLU A 1 419 ? 1.673 -15.789 17.219 1 96.06 419 GLU A CA 1
ATOM 3266 C C . GLU A 1 419 ? 0.858 -14.5 17.219 1 96.06 419 GLU A C 1
ATOM 3268 O O . GLU A 1 419 ? -0.113 -14.367 17.953 1 96.06 419 GLU A O 1
ATOM 3273 N N . LYS A 1 420 ? 1.26 -13.547 16.438 1 96.62 420 LYS A N 1
ATOM 3274 C CA . LYS A 1 420 ? 0.517 -12.289 16.328 1 96.62 420 LYS A CA 1
ATOM 3275 C C . LYS A 1 420 ? -0.907 -12.539 15.836 1 96.62 420 LYS A C 1
ATOM 3277 O O . LYS A 1 420 ? -1.86 -11.961 16.359 1 96.62 420 LYS A O 1
ATOM 3282 N N . VAL A 1 421 ? -1.031 -13.383 14.797 1 95.94 421 VAL A N 1
ATOM 3283 C CA . VAL A 1 421 ? -2.342 -13.688 14.227 1 95.94 421 VAL A CA 1
ATOM 3284 C C . VAL A 1 421 ? -3.211 -14.375 15.273 1 95.94 421 VAL A C 1
ATOM 3286 O O . VAL A 1 421 ? -4.406 -14.102 15.375 1 95.94 421 VAL A O 1
ATOM 3289 N N . ARG A 1 422 ? -2.613 -15.258 16 1 95.12 422 ARG A N 1
ATOM 3290 C CA . ARG A 1 422 ? -3.352 -15.953 17.047 1 95.12 422 ARG A CA 1
ATOM 3291 C C . ARG A 1 422 ? -3.924 -14.977 18.062 1 95.12 422 ARG A C 1
ATOM 3293 O O . ARG A 1 422 ? -5.121 -15.008 18.359 1 95.12 422 ARG A O 1
ATOM 3300 N N . VAL A 1 423 ? -3.146 -14.078 18.609 1 95.38 423 VAL A N 1
ATOM 3301 C CA . VAL A 1 423 ? -3.58 -13.156 19.641 1 95.38 423 VAL A CA 1
ATOM 3302 C C . VAL A 1 423 ? -4.598 -12.172 19.078 1 95.38 423 VAL A C 1
ATOM 3304 O O . VAL A 1 423 ? -5.578 -11.828 19.734 1 95.38 423 VAL A O 1
ATOM 3307 N N . LEU A 1 424 ? -4.344 -11.727 17.875 1 95.81 424 LEU A N 1
ATOM 3308 C CA . LEU A 1 424 ? -5.277 -10.812 17.234 1 95.81 424 LEU A CA 1
ATOM 3309 C C . LEU A 1 424 ? -6.625 -11.484 17 1 95.81 424 LEU A C 1
ATOM 3311 O O . LEU A 1 424 ? -7.676 -10.852 17.125 1 95.81 424 LEU A O 1
ATOM 3315 N N . SER A 1 425 ? -6.582 -12.758 16.578 1 95.06 425 SER A N 1
ATOM 3316 C CA . SER A 1 425 ? -7.82 -13.492 16.344 1 95.06 425 SER A CA 1
ATOM 3317 C C . SER A 1 425 ? -8.648 -13.594 17.625 1 95.06 425 SER A C 1
ATOM 3319 O O . SER A 1 425 ? -9.883 -13.523 17.578 1 95.06 425 SER A O 1
ATOM 3321 N N . GLU A 1 426 ? -7.996 -13.742 18.734 1 94.06 426 GLU A N 1
ATOM 3322 C CA . GLU A 1 426 ? -8.68 -13.805 20.016 1 94.06 426 GLU A CA 1
ATOM 3323 C C . GLU A 1 426 ? -9.367 -12.484 20.344 1 94.06 426 GLU A C 1
ATOM 3325 O O . GLU A 1 426 ? -10.516 -12.461 20.781 1 94.06 426 GLU A O 1
ATOM 3330 N N . VAL A 1 427 ? -8.688 -11.453 20.078 1 93.44 427 VAL A N 1
ATOM 3331 C CA . VAL A 1 427 ? -9.227 -10.125 20.344 1 93.44 427 VAL A CA 1
ATOM 3332 C C . VAL A 1 427 ? -10.383 -9.828 19.391 1 93.44 427 VAL A C 1
ATOM 3334 O O . VAL A 1 427 ? -11.422 -9.312 19.797 1 93.44 427 VAL A O 1
ATOM 3337 N N . LEU A 1 428 ? -10.203 -10.156 18.125 1 92.06 428 LEU A N 1
ATOM 3338 C CA . LEU A 1 428 ? -11.195 -9.875 17.094 1 92.06 428 LEU A CA 1
ATOM 3339 C C . LEU A 1 428 ? -12.484 -10.648 17.344 1 92.06 428 LEU A C 1
ATOM 3341 O O . LEU A 1 428 ? -13.57 -10.172 17.016 1 92.06 428 LEU A O 1
ATOM 3345 N N . SER A 1 429 ? -12.375 -11.75 17.938 1 90 429 SER A N 1
ATOM 3346 C CA . SER A 1 429 ? -13.539 -12.562 18.234 1 90 429 SER A CA 1
ATOM 3347 C C . SER A 1 429 ? -14.391 -11.945 19.344 1 90 429 SER A C 1
ATOM 3349 O O . SER A 1 429 ? -15.578 -12.258 19.469 1 90 429 SER A O 1
ATOM 3351 N N . THR A 1 430 ? -13.781 -11.039 20.078 1 87.69 430 THR A N 1
ATOM 3352 C CA . THR A 1 430 ? -14.5 -10.406 21.172 1 87.69 430 THR A CA 1
ATOM 3353 C C . THR A 1 430 ? -15 -9.023 20.781 1 87.69 430 THR A C 1
ATOM 3355 O O . THR A 1 430 ? -15.891 -8.461 21.422 1 87.69 430 THR A O 1
ATOM 3358 N N . LEU A 1 431 ? -14.344 -8.578 19.781 1 81.69 431 LEU A N 1
ATOM 3359 C CA . LEU A 1 431 ? -14.695 -7.234 19.328 1 81.69 431 LEU A CA 1
ATOM 3360 C C . LEU A 1 431 ? -15.859 -7.281 18.344 1 81.69 431 LEU A C 1
ATOM 3362 O O . LEU A 1 431 ? -15.961 -8.203 17.531 1 81.69 431 LEU A O 1
ATOM 3366 N N . SER A 1 432 ? -16.891 -6.559 18.547 1 69.44 432 SER A N 1
ATOM 3367 C CA . SER A 1 432 ? -17.953 -6.41 17.547 1 69.44 432 SER A CA 1
ATOM 3368 C C . SER A 1 432 ? -17.469 -5.594 16.344 1 69.44 432 SER A C 1
ATOM 3370 O O . SER A 1 432 ? -16.844 -4.551 16.516 1 69.44 432 SER A O 1
ATOM 3372 N N . PRO A 1 433 ? -17.609 -6.227 15.133 1 63.53 433 PRO A N 1
ATOM 3373 C CA . PRO A 1 433 ? -17.203 -5.383 14.016 1 63.53 433 PRO A CA 1
ATOM 3374 C C . PRO A 1 433 ? -18.047 -4.121 13.883 1 63.53 433 PRO A C 1
ATOM 3376 O O . PRO A 1 433 ? -19.203 -4.105 14.305 1 63.53 433 PRO A O 1
ATOM 3379 N N . MET B 1 1 ? 23.531 19.094 21.359 1 42.12 1 MET B N 1
ATOM 3380 C CA . MET B 1 1 ? 24.344 18.406 20.359 1 42.12 1 MET B CA 1
ATOM 3381 C C . MET B 1 1 ? 24.469 16.922 20.688 1 42.12 1 MET B C 1
ATOM 3383 O O . MET B 1 1 ? 24.266 16.062 19.812 1 42.12 1 MET B O 1
ATOM 3387 N N . THR B 1 2 ? 24.844 16.625 22.016 1 41.19 2 THR B N 1
ATOM 3388 C CA . THR B 1 2 ? 25.062 15.258 22.5 1 41.19 2 THR B CA 1
ATOM 3389 C C . THR B 1 2 ? 23.734 14.508 22.609 1 41.19 2 THR B C 1
ATOM 3391 O O . THR B 1 2 ? 23.641 13.344 22.219 1 41.19 2 THR B O 1
ATOM 3394 N N . GLU B 1 3 ? 22.641 15.141 23.016 1 51.34 3 GLU B N 1
ATOM 3395 C CA . GLU B 1 3 ? 21.312 14.562 23.203 1 51.34 3 GLU B CA 1
ATOM 3396 C C . GLU B 1 3 ? 20.672 14.219 21.859 1 51.34 3 GLU B C 1
ATOM 3398 O O . GLU B 1 3 ? 20.062 13.156 21.719 1 51.34 3 GLU B O 1
ATOM 3403 N N . SER B 1 4 ? 21.094 15.07 20.953 1 69.5 4 SER B N 1
ATOM 3404 C CA . SER B 1 4 ? 20.562 14.844 19.609 1 69.5 4 SER B CA 1
ATOM 3405 C C . SER B 1 4 ? 21.203 13.617 18.969 1 69.5 4 SER B C 1
ATOM 3407 O O . SER B 1 4 ? 20.531 12.828 18.297 1 69.5 4 SER B O 1
ATOM 3409 N N . ARG B 1 5 ? 22.5 13.344 19.453 1 77.69 5 ARG B N 1
ATOM 3410 C CA . ARG B 1 5 ? 23.219 12.219 18.875 1 77.69 5 ARG B CA 1
ATOM 3411 C C . ARG B 1 5 ? 22.688 10.891 19.422 1 77.69 5 ARG B C 1
ATOM 3413 O O . ARG B 1 5 ? 22.531 9.922 18.672 1 77.69 5 ARG B O 1
ATOM 3420 N N . GLU B 1 6 ? 22.312 10.898 20.656 1 87.5 6 GLU B N 1
ATOM 3421 C CA . GLU B 1 6 ? 21.797 9.688 21.297 1 87.5 6 GLU B CA 1
ATOM 3422 C C . GLU B 1 6 ? 20.438 9.312 20.719 1 87.5 6 GLU B C 1
ATOM 3424 O O . GLU B 1 6 ? 20.141 8.133 20.516 1 87.5 6 GLU B O 1
ATOM 3429 N N . VAL B 1 7 ? 19.656 10.266 20.484 1 87.94 7 VAL B N 1
ATOM 3430 C CA . VAL B 1 7 ? 18.328 10.047 19.922 1 87.94 7 VAL B CA 1
ATOM 3431 C C . VAL B 1 7 ? 18.453 9.43 18.531 1 87.94 7 VAL B C 1
ATOM 3433 O O . VAL B 1 7 ? 17.734 8.477 18.188 1 87.94 7 VAL B O 1
ATOM 3436 N N . TYR B 1 8 ? 19.375 9.922 17.766 1 90.38 8 TYR B N 1
ATOM 3437 C CA . TYR B 1 8 ? 19.562 9.453 16.391 1 90.38 8 TYR B CA 1
ATOM 3438 C C . TYR B 1 8 ? 20.094 8.023 16.359 1 90.38 8 TYR B C 1
ATOM 3440 O O . TYR B 1 8 ? 19.641 7.203 15.562 1 90.38 8 TYR B O 1
ATOM 3448 N N . GLU B 1 9 ? 21.031 7.715 17.219 1 94.06 9 GLU B N 1
ATOM 3449 C CA . GLU B 1 9 ? 21.578 6.363 17.281 1 94.06 9 GLU B CA 1
ATOM 3450 C C . GLU B 1 9 ? 20.531 5.359 17.75 1 94.06 9 GLU B C 1
ATOM 3452 O O . GLU B 1 9 ? 20.438 4.254 17.203 1 94.06 9 GLU B O 1
ATOM 3457 N N . LYS B 1 10 ? 19.797 5.773 18.75 1 93.62 10 LYS B N 1
ATOM 3458 C CA . LYS B 1 10 ? 18.719 4.906 19.234 1 93.62 10 LYS B CA 1
ATOM 3459 C C . LYS B 1 10 ? 17.656 4.695 18.172 1 93.62 10 LYS B C 1
ATOM 3461 O O . LYS B 1 10 ? 17.125 3.594 18.031 1 93.62 10 LYS B O 1
ATOM 3466 N N . ALA B 1 11 ? 17.297 5.738 17.469 1 93.62 11 ALA B N 1
ATOM 3467 C CA . ALA B 1 11 ? 16.344 5.633 16.375 1 93.62 11 ALA B CA 1
ATOM 3468 C C . ALA B 1 11 ? 16.797 4.613 15.336 1 93.62 11 ALA B C 1
ATOM 3470 O O . ALA B 1 11 ? 16 3.773 14.891 1 93.62 11 ALA B O 1
ATOM 3471 N N . LEU B 1 12 ? 18.078 4.719 14.992 1 95.81 12 LEU B N 1
ATOM 3472 C CA . LEU B 1 12 ? 18.625 3.805 13.992 1 95.81 12 LEU B CA 1
ATOM 3473 C C . LEU B 1 12 ? 18.594 2.365 14.5 1 95.81 12 LEU B C 1
ATOM 3475 O O . LEU B 1 12 ? 18.297 1.444 13.727 1 95.81 12 LEU B O 1
ATOM 3479 N N . GLU B 1 13 ? 18.875 2.17 15.742 1 95.31 13 GLU B N 1
ATOM 3480 C CA . GLU B 1 13 ? 18.844 0.84 16.344 1 95.31 13 GLU B CA 1
ATOM 3481 C C . GLU B 1 13 ? 17.438 0.249 16.297 1 95.31 13 GLU B C 1
ATOM 3483 O O . GLU B 1 13 ? 17.266 -0.93 15.977 1 95.31 13 GLU B O 1
ATOM 3488 N N . ILE B 1 14 ? 16.438 1.035 16.578 1 94.25 14 ILE B N 1
ATOM 3489 C CA . ILE B 1 14 ? 15.055 0.576 16.594 1 94.25 14 ILE B CA 1
ATOM 3490 C C . ILE B 1 14 ? 14.617 0.22 15.164 1 94.25 14 ILE B C 1
ATOM 3492 O O . ILE B 1 14 ? 14 -0.822 14.945 1 94.25 14 ILE B O 1
ATOM 3496 N N . HIS B 1 15 ? 14.969 1.07 14.219 1 95.56 15 HIS B N 1
ATOM 3497 C CA . HIS B 1 15 ? 14.633 0.813 12.82 1 95.56 15 HIS B CA 1
ATOM 3498 C C . HIS B 1 15 ? 15.258 -0.492 12.336 1 95.56 15 HIS B C 1
ATOM 3500 O O . HIS B 1 15 ? 14.617 -1.254 11.609 1 95.56 15 HIS B O 1
ATOM 3506 N N . ARG B 1 16 ? 16.5 -0.706 12.719 1 95.06 16 ARG B N 1
ATOM 3507 C CA . ARG B 1 16 ? 17.203 -1.922 12.32 1 95.06 16 ARG B CA 1
ATOM 3508 C C . ARG B 1 16 ? 16.578 -3.15 12.977 1 95.06 16 ARG B C 1
ATOM 3510 O O . ARG B 1 16 ? 16.422 -4.191 12.336 1 95.06 16 ARG B O 1
ATOM 3517 N N . LYS B 1 17 ? 16.281 -2.975 14.242 1 93.75 17 LYS B N 1
ATOM 3518 C CA . LYS B 1 17 ? 15.758 -4.086 15.039 1 93.75 17 LYS B CA 1
ATOM 3519 C C . LYS B 1 17 ? 14.43 -4.586 14.484 1 93.75 17 LYS B C 1
ATOM 3521 O O . LYS B 1 17 ? 14.188 -5.793 14.422 1 93.75 17 LYS B O 1
ATOM 3526 N N . TYR B 1 18 ? 13.586 -3.691 14.031 1 93.94 18 TYR B N 1
ATOM 3527 C CA . TYR B 1 18 ? 12.227 -4.082 13.672 1 93.94 18 TYR B CA 1
ATOM 3528 C C . TYR B 1 18 ? 12.031 -4.031 12.164 1 93.94 18 TYR B C 1
ATOM 3530 O O . TYR B 1 18 ? 11.008 -4.492 11.656 1 93.94 18 TYR B O 1
ATOM 3538 N N . GLU B 1 19 ? 13.016 -3.486 11.367 1 94.75 19 GLU B N 1
ATOM 3539 C CA . GLU B 1 19 ? 12.977 -3.412 9.906 1 94.75 19 GLU B CA 1
ATOM 3540 C C . GLU B 1 19 ? 11.664 -2.793 9.422 1 94.75 19 GLU B C 1
ATOM 3542 O O . GLU B 1 19 ? 10.977 -3.365 8.578 1 94.75 19 GLU B O 1
ATOM 3547 N N . GLY B 1 20 ? 11.359 -1.625 9.992 1 94.44 20 GLY B N 1
ATOM 3548 C CA . GLY B 1 20 ? 10.133 -0.91 9.672 1 94.44 20 GLY B CA 1
ATOM 3549 C C . GLY B 1 20 ? 9.227 -0.714 10.867 1 94.44 20 GLY B C 1
ATOM 3550 O O . GLY B 1 20 ? 9.523 -1.189 11.969 1 94.44 20 GLY B O 1
ATOM 3551 N N . LYS B 1 21 ? 8.102 0.006 10.672 1 96.94 21 LYS B N 1
ATOM 3552 C CA . LYS B 1 21 ? 7.309 0.447 11.812 1 96.94 21 LYS B CA 1
ATOM 3553 C C . LYS B 1 21 ? 5.91 -0.16 11.781 1 96.94 21 LYS B C 1
ATOM 3555 O O . LYS B 1 21 ? 5.23 -0.222 12.812 1 96.94 21 LYS B O 1
ATOM 3560 N N . VAL B 1 22 ? 5.5 -0.592 10.602 1 97.69 22 VAL B N 1
ATOM 3561 C CA . VAL B 1 22 ? 4.137 -1.096 10.445 1 97.69 22 VAL B CA 1
ATOM 3562 C C . VAL B 1 22 ? 4.156 -2.412 9.672 1 97.69 22 VAL B C 1
ATOM 3564 O O . VAL B 1 22 ? 5.172 -2.771 9.07 1 97.69 22 VAL B O 1
ATOM 3567 N N . GLU B 1 23 ? 3.15 -3.135 9.75 1 98.19 23 GLU B N 1
ATOM 3568 C CA . GLU B 1 23 ? 2.969 -4.371 9 1 98.19 23 GLU B CA 1
ATOM 3569 C C . GLU B 1 23 ? 1.498 -4.605 8.664 1 98.19 23 GLU B C 1
ATOM 3571 O O . GLU B 1 23 ? 0.622 -3.902 9.172 1 98.19 23 GLU B O 1
ATOM 3576 N N . VAL B 1 24 ? 1.223 -5.492 7.762 1 98.38 24 VAL B N 1
ATOM 3577 C CA . VAL B 1 24 ? -0.123 -5.891 7.363 1 98.38 24 VAL B CA 1
ATOM 3578 C C . VAL B 1 24 ? -0.541 -7.145 8.133 1 98.38 24 VAL B C 1
ATOM 3580 O O . VAL B 1 24 ? 0.184 -8.141 8.148 1 98.38 24 VAL B O 1
ATOM 3583 N N . LEU B 1 25 ? -1.664 -7.109 8.789 1 98.19 25 LEU B N 1
ATOM 3584 C CA . LEU B 1 25 ? -2.189 -8.242 9.539 1 98.19 25 LEU B CA 1
ATOM 3585 C C . LEU B 1 25 ? -3.668 -8.461 9.234 1 98.19 25 LEU B C 1
ATOM 3587 O O . LEU B 1 25 ? -4.328 -7.574 8.688 1 98.19 25 LEU B O 1
ATOM 3591 N N . PRO B 1 26 ? -4.191 -9.656 9.539 1 96.38 26 PRO B N 1
ATOM 3592 C CA . PRO B 1 26 ? -5.617 -9.906 9.328 1 96.38 26 PRO B CA 1
ATOM 3593 C C . PRO B 1 26 ? -6.512 -9.016 10.18 1 96.38 26 PRO B C 1
ATOM 3595 O O . PRO B 1 26 ? -6.191 -8.75 11.344 1 96.38 26 PRO B O 1
ATOM 3598 N N . LYS B 1 27 ? -7.5 -8.57 9.555 1 94.88 27 LYS B N 1
ATOM 3599 C CA . LYS B 1 27 ? -8.492 -7.809 10.305 1 94.88 27 LYS B CA 1
ATOM 3600 C C . LYS B 1 27 ? -9.711 -8.664 10.633 1 94.88 27 LYS B C 1
ATOM 3602 O O . LYS B 1 27 ? -10.703 -8.164 11.164 1 94.88 27 LYS B O 1
ATOM 3607 N N . ILE B 1 28 ? -9.727 -9.93 10.219 1 94.25 28 ILE B N 1
ATOM 3608 C CA . ILE B 1 28 ? -10.734 -10.945 10.484 1 94.25 28 ILE B CA 1
ATOM 3609 C C . ILE B 1 28 ? -10.125 -12.07 11.328 1 94.25 28 ILE B C 1
ATOM 3611 O O . ILE B 1 28 ? -8.977 -12.461 11.117 1 94.25 28 ILE B O 1
ATOM 3615 N N . PRO B 1 29 ? -10.945 -12.555 12.281 1 93.62 29 PRO B N 1
ATOM 3616 C CA . PRO B 1 29 ? -10.414 -13.711 13.008 1 93.62 29 PRO B CA 1
ATOM 3617 C C . PRO B 1 29 ? -10.156 -14.914 12.102 1 93.62 29 PRO B C 1
ATOM 3619 O O . PRO B 1 29 ? -11.031 -15.305 11.328 1 93.62 29 PRO B O 1
ATOM 3622 N N . TYR B 1 30 ? -8.977 -15.422 12.203 1 89.12 30 TYR B N 1
ATOM 3623 C CA . TYR B 1 30 ? -8.648 -16.625 11.453 1 89.12 30 TYR B CA 1
ATOM 3624 C C . TYR B 1 30 ? -9.039 -17.875 12.234 1 89.12 30 TYR B C 1
ATOM 3626 O O . TYR B 1 30 ? -8.578 -18.078 13.359 1 89.12 30 TYR B O 1
ATOM 3634 N N . ARG B 1 31 ? -9.883 -18.781 11.695 1 86.25 31 ARG B N 1
ATOM 3635 C CA . ARG B 1 31 ? -10.391 -19.953 12.398 1 86.25 31 ARG B CA 1
ATOM 3636 C C . ARG B 1 31 ? -9.883 -21.234 11.75 1 86.25 31 ARG B C 1
ATOM 3638 O O . ARG B 1 31 ? -9.938 -22.312 12.352 1 86.25 31 ARG B O 1
ATOM 3645 N N . GLY B 1 32 ? -9.438 -21.031 10.492 1 84.75 32 GLY B N 1
ATOM 3646 C CA . GLY B 1 32 ? -8.945 -22.172 9.758 1 84.75 32 GLY B CA 1
ATOM 3647 C C . GLY B 1 32 ? -9.008 -22 8.25 1 84.75 32 GLY B C 1
ATOM 3648 O O . GLY B 1 32 ? -9.477 -20.953 7.766 1 84.75 32 GLY B O 1
ATOM 3649 N N . LEU B 1 33 ? -8.648 -22.984 7.559 1 81.81 33 LEU B N 1
ATOM 3650 C CA . LEU B 1 33 ? -8.516 -22.922 6.105 1 81.81 33 LEU B CA 1
ATOM 3651 C C . LEU B 1 33 ? -9.883 -22.781 5.445 1 81.81 33 LEU B C 1
ATOM 3653 O O . LEU B 1 33 ? -9.992 -22.234 4.344 1 81.81 33 LEU B O 1
ATOM 3657 N N . GLU B 1 34 ? -10.859 -23.219 6.117 1 83.81 34 GLU B N 1
ATOM 3658 C CA . GLU B 1 34 ? -12.211 -23.141 5.574 1 83.81 34 GLU B CA 1
ATOM 3659 C C . GLU B 1 34 ? -12.641 -21.688 5.359 1 83.81 34 GLU B C 1
ATOM 3661 O O . GLU B 1 34 ? -13.516 -21.406 4.543 1 83.81 34 GLU B O 1
ATOM 3666 N N . ASP B 1 35 ? -12 -20.828 6.055 1 87.31 35 ASP B N 1
ATOM 3667 C CA . ASP B 1 35 ? -12.32 -19.406 5.938 1 87.31 35 ASP B CA 1
ATOM 3668 C C . ASP B 1 35 ? -12.055 -18.906 4.52 1 87.31 35 ASP B C 1
ATOM 3670 O O . ASP B 1 35 ? -12.719 -17.969 4.055 1 87.31 35 ASP B O 1
ATOM 3674 N N . PHE B 1 36 ? -11.164 -19.531 3.844 1 87.19 36 PHE B N 1
ATOM 3675 C CA . PHE B 1 36 ? -10.758 -19.031 2.537 1 87.19 36 PHE B CA 1
ATOM 3676 C C . PHE B 1 36 ? -11.828 -19.328 1.488 1 87.19 36 PHE B C 1
ATOM 3678 O O . PHE B 1 36 ? -11.844 -18.719 0.42 1 87.19 36 PHE B O 1
ATOM 3685 N N . THR B 1 37 ? -12.742 -20.25 1.811 1 86.38 37 THR B N 1
ATOM 3686 C CA . THR B 1 37 ? -13.891 -20.484 0.939 1 86.38 37 THR B CA 1
ATOM 3687 C C . THR B 1 37 ? -14.727 -19.203 0.815 1 86.38 37 THR B C 1
ATOM 3689 O O . THR B 1 37 ? -15.312 -18.938 -0.237 1 86.38 37 THR B O 1
ATOM 3692 N N . TYR B 1 38 ? -14.641 -18.422 1.878 1 90 38 TYR B N 1
ATOM 3693 C CA . TYR B 1 38 ? -15.422 -17.188 1.922 1 90 38 TYR B CA 1
ATOM 3694 C C . TYR B 1 38 ? -14.562 -15.977 1.597 1 90 38 TYR B C 1
ATOM 3696 O O . TYR B 1 38 ? -15.023 -15.039 0.938 1 90 38 TYR B O 1
ATOM 3704 N N . LEU B 1 39 ? -13.359 -16.031 2.043 1 90.69 39 LEU B N 1
ATOM 3705 C CA . LEU B 1 39 ? -12.492 -14.852 1.993 1 90.69 39 LEU B CA 1
ATOM 3706 C C . LEU B 1 39 ? -11.695 -14.82 0.692 1 90.69 39 LEU B C 1
ATOM 3708 O O . LEU B 1 39 ? -11.133 -13.781 0.328 1 90.69 39 LEU B O 1
ATOM 3712 N N . TYR B 1 40 ? -11.641 -15.945 0.068 1 88.81 40 TYR B N 1
ATOM 3713 C CA . TYR B 1 40 ? -11.008 -16.094 -1.238 1 88.81 40 TYR B CA 1
ATOM 3714 C C . TYR B 1 40 ? -11.898 -16.875 -2.189 1 88.81 40 TYR B C 1
ATOM 3716 O O . TYR B 1 40 ? -13.117 -16.672 -2.227 1 88.81 40 TYR B O 1
ATOM 3724 N N . THR B 1 41 ? -11.305 -17.641 -3.193 1 83.69 41 THR B N 1
ATOM 3725 C CA . THR B 1 41 ? -12.148 -18.391 -4.109 1 83.69 41 THR B CA 1
ATOM 3726 C C . THR B 1 41 ? -12.789 -19.594 -3.4 1 83.69 41 THR B C 1
ATOM 3728 O O . THR B 1 41 ? -12.148 -20.234 -2.568 1 83.69 41 THR B O 1
ATOM 3731 N N . PRO B 1 42 ? -14.07 -19.75 -3.596 1 84.38 42 PRO B N 1
ATOM 3732 C CA . PRO B 1 42 ? -14.859 -19.109 -4.652 1 84.38 42 PRO B CA 1
ATOM 3733 C C . PRO B 1 42 ? -15.656 -17.906 -4.156 1 84.38 42 PRO B C 1
ATOM 3735 O O . PRO B 1 42 ? -16.156 -17.109 -4.961 1 84.38 42 PRO B O 1
ATOM 3738 N N . GLY B 1 43 ? -15.797 -17.688 -2.834 1 88.5 43 GLY B N 1
ATOM 3739 C CA . GLY B 1 43 ? -16.688 -16.688 -2.246 1 88.5 43 GLY B CA 1
ATOM 3740 C C . GLY B 1 43 ? -16.359 -15.273 -2.652 1 88.5 43 GLY B C 1
ATOM 3741 O O . GLY B 1 43 ? -17.25 -14.445 -2.834 1 88.5 43 GLY B O 1
ATOM 3742 N N . VAL B 1 44 ? -15.117 -15.023 -2.889 1 92.5 44 VAL B N 1
ATOM 3743 C CA . VAL B 1 44 ? -14.617 -13.68 -3.146 1 92.5 44 VAL B CA 1
ATOM 3744 C C . VAL B 1 44 ? -15.211 -13.148 -4.453 1 92.5 44 VAL B C 1
ATOM 3746 O O . VAL B 1 44 ? -15.359 -11.938 -4.629 1 92.5 44 VAL B O 1
ATOM 3749 N N . ALA B 1 45 ? -15.586 -14.008 -5.367 1 91 45 ALA B N 1
ATOM 3750 C CA . ALA B 1 45 ? -16.141 -13.617 -6.656 1 91 45 ALA B CA 1
ATOM 3751 C C . ALA B 1 45 ? -17.406 -12.781 -6.477 1 91 45 ALA B C 1
ATOM 3753 O O . ALA B 1 45 ? -17.672 -11.875 -7.266 1 91 45 ALA B O 1
ATOM 3754 N N . ARG B 1 46 ? -18.141 -13.125 -5.488 1 93.38 46 ARG B N 1
ATOM 3755 C CA . ARG B 1 46 ? -19.391 -12.406 -5.246 1 93.38 46 ARG B CA 1
ATOM 3756 C C . ARG B 1 46 ? -19.125 -10.953 -4.879 1 93.38 46 ARG B C 1
ATOM 3758 O O . ARG B 1 46 ? -19.844 -10.055 -5.328 1 93.38 46 ARG B O 1
ATOM 3765 N N . ALA B 1 47 ? -18.188 -10.719 -4.039 1 96.56 47 ALA B N 1
ATOM 3766 C CA . ALA B 1 47 ? -17.812 -9.352 -3.691 1 96.56 47 ALA B CA 1
ATOM 3767 C C . ALA B 1 47 ? -17.359 -8.57 -4.926 1 96.56 47 ALA B C 1
ATOM 3769 O O . ALA B 1 47 ? -17.734 -7.406 -5.098 1 96.56 47 ALA B O 1
ATOM 3770 N N . CYS B 1 48 ? -16.578 -9.203 -5.801 1 97.19 48 CYS B N 1
ATOM 3771 C CA . CYS B 1 48 ? -16.125 -8.578 -7.039 1 97.19 48 CYS B CA 1
ATOM 3772 C C . CYS B 1 48 ? -17.312 -8.18 -7.918 1 97.19 48 CYS B C 1
ATOM 3774 O O . CYS B 1 48 ? -17.359 -7.066 -8.445 1 97.19 48 CYS B O 1
ATOM 3776 N N . GLU B 1 49 ? -18.219 -9.07 -8.031 1 96.5 49 GLU B N 1
ATOM 3777 C CA . GLU B 1 49 ? -19.391 -8.828 -8.867 1 96.5 49 GLU B CA 1
ATOM 3778 C C . GLU B 1 49 ? -20.203 -7.645 -8.352 1 96.5 49 GLU B C 1
ATOM 3780 O O . GLU B 1 49 ? -20.672 -6.816 -9.133 1 96.5 49 GLU B O 1
ATOM 3785 N N . GLU B 1 50 ? -20.438 -7.609 -7.078 1 97.62 50 GLU B N 1
ATOM 3786 C CA . GLU B 1 50 ? -21.188 -6.508 -6.488 1 97.62 50 GLU B CA 1
ATOM 3787 C C . GLU B 1 50 ? -20.516 -5.168 -6.758 1 97.62 50 GLU B C 1
ATOM 3789 O O . GLU B 1 50 ? -21.188 -4.18 -7.059 1 97.62 50 GLU B O 1
ATOM 3794 N N . ILE B 1 51 ? -19.219 -5.102 -6.672 1 98.38 51 ILE B N 1
ATOM 3795 C CA . ILE B 1 51 ? -18.469 -3.865 -6.891 1 98.38 51 ILE B CA 1
ATOM 3796 C C . ILE B 1 51 ? -18.5 -3.502 -8.375 1 98.38 51 ILE B C 1
ATOM 3798 O O . ILE B 1 51 ? -18.594 -2.324 -8.727 1 98.38 51 ILE B O 1
ATOM 3802 N N . GLU B 1 52 ? -18.375 -4.508 -9.203 1 97.88 52 GLU B N 1
ATOM 3803 C CA . GLU B 1 52 ? -18.484 -4.262 -10.641 1 97.88 52 GLU B CA 1
ATOM 3804 C C . GLU B 1 52 ? -19.812 -3.596 -10.992 1 97.88 52 GLU B C 1
ATOM 3806 O O . GLU B 1 52 ? -19.844 -2.684 -11.82 1 97.88 52 GLU B O 1
ATOM 3811 N N . LYS B 1 53 ? -20.875 -4.039 -10.344 1 97.88 53 LYS B N 1
ATOM 3812 C CA . LYS B 1 53 ? -22.219 -3.512 -10.586 1 97.88 53 LYS B CA 1
ATOM 3813 C C . LYS B 1 53 ? -22.375 -2.111 -10 1 97.88 53 LYS B C 1
ATOM 3815 O O . LYS B 1 53 ? -23.062 -1.268 -10.578 1 97.88 53 LYS B O 1
ATOM 3820 N N . ASN B 1 54 ? -21.797 -1.959 -8.883 1 98 54 ASN B N 1
ATOM 3821 C CA . ASN B 1 54 ? -21.859 -0.69 -8.172 1 98 54 ASN B CA 1
ATOM 3822 C C . ASN B 1 54 ? -20.531 -0.39 -7.457 1 98 54 ASN B C 1
ATOM 3824 O O . ASN B 1 54 ? -20.266 -0.935 -6.383 1 98 54 ASN B O 1
ATOM 3828 N N . SER B 1 55 ? -19.828 0.562 -7.988 1 97.06 55 SER B N 1
ATOM 3829 C CA . SER B 1 55 ? -18.469 0.861 -7.52 1 97.06 55 SER B CA 1
ATOM 3830 C C . SER B 1 55 ? -18.484 1.317 -6.062 1 97.06 55 SER B C 1
ATOM 3832 O O . SER B 1 55 ? -17.5 1.121 -5.34 1 97.06 55 SER B O 1
ATOM 3834 N N . ASP B 1 56 ? -19.562 1.865 -5.547 1 96.62 56 ASP B N 1
ATOM 3835 C CA . ASP B 1 56 ? -19.656 2.352 -4.176 1 96.62 56 ASP B CA 1
ATOM 3836 C C . ASP B 1 56 ? -19.578 1.197 -3.178 1 96.62 56 ASP B C 1
ATOM 3838 O O . ASP B 1 56 ? -19.234 1.399 -2.01 1 96.62 56 ASP B O 1
ATOM 3842 N N . LYS B 1 57 ? -19.891 -0.008 -3.648 1 97.94 57 LYS B N 1
ATOM 3843 C CA . LYS B 1 57 ? -19.844 -1.181 -2.779 1 97.94 57 LYS B CA 1
ATOM 3844 C C . LYS B 1 57 ? -18.422 -1.486 -2.336 1 97.94 57 LYS B C 1
ATOM 3846 O O . LYS B 1 57 ? -18.219 -2.209 -1.358 1 97.94 57 LYS B O 1
ATOM 3851 N N . ALA B 1 58 ? -17.453 -0.913 -3.029 1 98.19 58 ALA B N 1
ATOM 3852 C CA . ALA B 1 58 ? -16.062 -1.096 -2.615 1 98.19 58 ALA B CA 1
ATOM 3853 C C . ALA B 1 58 ? -15.836 -0.545 -1.211 1 98.19 58 ALA B C 1
ATOM 3855 O O . ALA B 1 58 ? -15.023 -1.08 -0.455 1 98.19 58 ALA B O 1
ATOM 3856 N N . TYR B 1 59 ? -16.578 0.522 -0.775 1 97.62 59 TYR B N 1
ATOM 3857 C CA . TYR B 1 59 ? -16.453 1.117 0.55 1 97.62 59 TYR B CA 1
ATOM 3858 C C . TYR B 1 59 ? -17.031 0.206 1.619 1 97.62 59 TYR B C 1
ATOM 3860 O O . TYR B 1 59 ? -16.734 0.35 2.805 1 97.62 59 TYR B O 1
ATOM 3868 N N . GLU B 1 60 ? -17.844 -0.701 1.202 1 97.19 60 GLU B N 1
ATOM 3869 C CA . GLU B 1 60 ? -18.547 -1.571 2.137 1 97.19 60 GLU B CA 1
ATOM 3870 C C . GLU B 1 60 ? -17.875 -2.936 2.238 1 97.19 60 GLU B C 1
ATOM 3872 O O . GLU B 1 60 ? -17.969 -3.613 3.264 1 97.19 60 GLU B O 1
ATOM 3877 N N . LEU B 1 61 ? -17.219 -3.316 1.135 1 98.06 61 LEU B N 1
ATOM 3878 C CA . LEU B 1 61 ? -16.859 -4.727 1.031 1 98.06 61 LEU B CA 1
ATOM 3879 C C . LEU B 1 61 ? -15.336 -4.898 1.086 1 98.06 61 LEU B C 1
ATOM 3881 O O . LEU B 1 61 ? -14.836 -6.027 1.116 1 98.06 61 LEU B O 1
ATOM 3885 N N . THR B 1 62 ? -14.578 -3.822 1.09 1 98.5 62 THR B N 1
ATOM 3886 C CA . THR B 1 62 ? -13.125 -3.908 1.048 1 98.5 62 THR B CA 1
ATOM 3887 C C . THR B 1 62 ? -12.5 -2.928 2.033 1 98.5 62 THR B C 1
ATOM 3889 O O . THR B 1 62 ? -13.203 -2.152 2.682 1 98.5 62 THR B O 1
ATOM 3892 N N . TRP B 1 63 ? -11.156 -2.934 2.094 1 98.44 63 TRP B N 1
ATOM 3893 C CA . TRP B 1 63 ? -10.461 -2.066 3.035 1 98.44 63 TRP B CA 1
ATOM 3894 C C . TRP B 1 63 ? -10.438 -0.625 2.537 1 98.44 63 TRP B C 1
ATOM 3896 O O . TRP B 1 63 ? -9.953 0.271 3.227 1 98.44 63 TRP B O 1
ATOM 3906 N N . LYS B 1 64 ? -11.016 -0.346 1.31 1 98.31 64 LYS B N 1
ATOM 3907 C CA . LYS B 1 64 ? -11.102 1.011 0.776 1 98.31 64 LYS B CA 1
ATOM 3908 C C . LYS B 1 64 ? -11.766 1.953 1.772 1 98.31 64 LYS B C 1
ATOM 3910 O O . LYS B 1 64 ? -11.43 3.137 1.839 1 98.31 64 LYS B O 1
ATOM 3915 N N . SER B 1 65 ? -12.578 1.443 2.588 1 97.62 65 SER B N 1
ATOM 3916 C CA . SER B 1 65 ? -13.359 2.23 3.543 1 97.62 65 SER B CA 1
ATOM 3917 C C . SER B 1 65 ? -12.453 2.887 4.578 1 97.62 65 SER B C 1
ATOM 3919 O O . SER B 1 65 ? -12.82 3.896 5.184 1 97.62 65 SER B O 1
ATOM 3921 N N . ASN B 1 66 ? -11.234 2.324 4.75 1 98.44 66 ASN B N 1
ATOM 3922 C CA . ASN B 1 66 ? -10.43 2.783 5.875 1 98.44 66 ASN B CA 1
ATOM 3923 C C . ASN B 1 66 ? -8.961 2.922 5.496 1 98.44 66 ASN B C 1
ATOM 3925 O O . ASN B 1 66 ? -8.109 3.154 6.359 1 98.44 66 ASN B O 1
ATOM 3929 N N . SER B 1 67 ? -8.648 2.73 4.215 1 98.69 67 SER B N 1
ATOM 3930 C CA . SER B 1 67 ? -7.254 2.795 3.789 1 98.69 67 SER B CA 1
ATOM 3931 C C . SER B 1 67 ? -6.961 4.094 3.047 1 98.69 67 SER B C 1
ATOM 3933 O O . SER B 1 67 ? -7.809 4.594 2.303 1 98.69 67 SER B O 1
ATOM 3935 N N . ILE B 1 68 ? -5.77 4.617 3.25 1 98.88 68 ILE B N 1
ATOM 3936 C CA . ILE B 1 68 ? -5.301 5.781 2.508 1 98.88 68 ILE B CA 1
ATOM 3937 C C . ILE B 1 68 ? -3.861 5.555 2.047 1 98.88 68 ILE B C 1
ATOM 3939 O O . ILE B 1 68 ? -3.178 4.66 2.545 1 98.88 68 ILE B O 1
ATOM 3943 N N . ALA B 1 69 ? -3.43 6.297 1.052 1 98.94 69 ALA B N 1
ATOM 3944 C CA . ALA B 1 69 ? -2.035 6.285 0.619 1 98.94 69 ALA B CA 1
ATOM 3945 C C . ALA B 1 69 ? -1.306 7.543 1.08 1 98.94 69 ALA B C 1
ATOM 3947 O O . ALA B 1 69 ? -1.846 8.648 0.992 1 98.94 69 ALA B O 1
ATOM 3948 N N . ILE B 1 70 ? -0.19 7.387 1.647 1 98.88 70 ILE B N 1
ATOM 3949 C CA . ILE B 1 70 ? 0.733 8.492 1.881 1 98.88 70 ILE B CA 1
ATOM 3950 C C . ILE B 1 70 ? 1.726 8.586 0.724 1 98.88 70 ILE B C 1
ATOM 3952 O O . ILE B 1 70 ? 2.623 7.75 0.596 1 98.88 70 ILE B O 1
ATOM 3956 N N . VAL B 1 71 ? 1.585 9.609 -0.091 1 98.88 71 VAL B N 1
ATOM 3957 C CA . VAL B 1 71 ? 2.402 9.672 -1.299 1 98.88 71 VAL B CA 1
ATOM 3958 C C . VAL B 1 71 ? 3.326 10.891 -1.232 1 98.88 71 VAL B C 1
ATOM 3960 O O . VAL B 1 71 ? 2.957 11.93 -0.68 1 98.88 71 VAL B O 1
ATOM 3963 N N . THR B 1 72 ? 4.527 10.742 -1.711 1 98.81 72 THR B N 1
ATOM 3964 C CA . THR B 1 72 ? 5.566 11.766 -1.753 1 98.81 72 THR B CA 1
ATOM 3965 C C . THR B 1 72 ? 6.539 11.5 -2.902 1 98.81 72 THR B C 1
ATOM 3967 O O . THR B 1 72 ? 6.668 10.367 -3.367 1 98.81 72 THR B O 1
ATOM 3970 N N . ASP B 1 73 ? 7.086 12.562 -3.441 1 98.56 73 ASP B N 1
ATOM 3971 C CA . ASP B 1 73 ? 8.188 12.367 -4.375 1 98.56 73 ASP B CA 1
ATOM 3972 C C . ASP B 1 73 ? 9.539 12.57 -3.682 1 98.56 73 ASP B C 1
ATOM 3974 O O . ASP B 1 73 ? 10.586 12.516 -4.328 1 98.56 73 ASP B O 1
ATOM 3978 N N . GLY B 1 74 ? 9.508 12.859 -2.387 1 98.12 74 GLY B N 1
ATOM 3979 C CA . GLY B 1 74 ? 10.711 12.977 -1.579 1 98.12 74 GLY B CA 1
ATOM 3980 C C . GLY B 1 74 ? 11.477 14.266 -1.825 1 98.12 74 GLY B C 1
ATOM 3981 O O . GLY B 1 74 ? 12.648 14.383 -1.461 1 98.12 74 GLY B O 1
ATOM 3982 N N . SER B 1 75 ? 10.82 15.281 -2.367 1 97.81 75 SER B N 1
ATOM 3983 C CA . SER B 1 75 ? 11.531 16.484 -2.809 1 97.81 75 SER B CA 1
ATOM 3984 C C . SER B 1 75 ? 11.68 17.484 -1.673 1 97.81 75 SER B C 1
ATOM 3986 O O . SER B 1 75 ? 12.438 18.453 -1.782 1 97.81 75 SER B O 1
ATOM 3988 N N . ARG B 1 76 ? 10.961 17.297 -0.579 1 94.31 76 ARG B N 1
ATOM 3989 C CA . ARG B 1 76 ? 11.078 18.172 0.576 1 94.31 76 ARG B CA 1
ATOM 3990 C C . ARG B 1 76 ? 10.828 17.422 1.874 1 94.31 76 ARG B C 1
ATOM 3992 O O . ARG B 1 76 ? 9.875 17.719 2.6 1 94.31 76 ARG B O 1
ATOM 3999 N N . THR B 1 77 ? 11.773 16.516 2.164 1 92.62 77 THR B N 1
ATOM 4000 C CA . THR B 1 77 ? 11.609 15.641 3.328 1 92.62 77 THR B CA 1
ATOM 4001 C C . THR B 1 77 ? 12.219 16.297 4.57 1 92.62 77 THR B C 1
ATOM 4003 O O . THR B 1 77 ? 13.438 16.438 4.668 1 92.62 77 THR B O 1
ATOM 4006 N N . LEU B 1 78 ? 11.359 16.641 5.488 1 84.25 78 LEU B N 1
ATOM 4007 C CA . LEU B 1 78 ? 11.828 17.266 6.723 1 84.25 78 LEU B CA 1
ATOM 4008 C C . LEU B 1 78 ? 12.766 18.438 6.418 1 84.25 78 LEU B C 1
ATOM 4010 O O . LEU B 1 78 ? 12.484 19.234 5.527 1 84.25 78 LEU B O 1
ATOM 4014 N N . GLY B 1 79 ? 13.719 18.641 7.191 1 79.69 79 GLY B N 1
ATOM 4015 C CA . GLY B 1 79 ? 14.727 19.656 6.949 1 79.69 79 GLY B CA 1
ATOM 4016 C C . GLY B 1 79 ? 15.836 19.172 6.027 1 79.69 79 GLY B C 1
ATOM 4017 O O . GLY B 1 79 ? 16.75 19.938 5.699 1 79.69 79 GLY B O 1
ATOM 4018 N N . LEU B 1 80 ? 15.695 17.984 5.418 1 87.31 80 LEU B N 1
ATOM 4019 C CA . LEU B 1 80 ? 16.75 17.359 4.613 1 87.31 80 LEU B CA 1
ATOM 4020 C C . LEU B 1 80 ? 16.641 17.797 3.156 1 87.31 80 LEU B C 1
ATOM 4022 O O . LEU B 1 80 ? 17.609 17.688 2.398 1 87.31 80 LEU B O 1
ATOM 4026 N N . GLY B 1 81 ? 15.484 18.312 2.77 1 90.69 81 GLY B N 1
ATOM 4027 C CA . GLY B 1 81 ? 15.312 18.75 1.394 1 90.69 81 GLY B CA 1
ATOM 4028 C C . GLY B 1 81 ? 14.945 17.609 0.454 1 90.69 81 GLY B C 1
ATOM 4029 O O . GLY B 1 81 ? 14.07 16.797 0.763 1 90.69 81 GLY B O 1
ATOM 4030 N N . ASP B 1 82 ? 15.547 17.719 -0.733 1 96.06 82 ASP B N 1
ATOM 4031 C CA . ASP B 1 82 ? 15.281 16.688 -1.729 1 96.06 82 ASP B CA 1
ATOM 4032 C C . ASP B 1 82 ? 16.219 15.492 -1.551 1 96.06 82 ASP B C 1
ATOM 4034 O O . ASP B 1 82 ? 17.328 15.484 -2.09 1 96.06 82 ASP B O 1
ATOM 4038 N N . ILE B 1 83 ? 15.734 14.484 -0.895 1 96.94 83 ILE B N 1
ATOM 4039 C CA . ILE B 1 83 ? 16.578 13.32 -0.652 1 96.94 83 ILE B CA 1
ATOM 4040 C C . ILE B 1 83 ? 16.078 12.133 -1.472 1 96.94 83 ILE B C 1
ATOM 4042 O O . ILE B 1 83 ? 16.594 11.023 -1.351 1 96.94 83 ILE B O 1
ATOM 4046 N N . GLY B 1 84 ? 15.008 12.352 -2.254 1 97.5 84 GLY B N 1
ATOM 4047 C CA . GLY B 1 84 ? 14.453 11.305 -3.088 1 97.5 84 GLY B CA 1
ATOM 4048 C C . GLY B 1 84 ? 13.336 10.523 -2.408 1 97.5 84 GLY B C 1
ATOM 4049 O O . GLY B 1 84 ? 13.188 10.586 -1.185 1 97.5 84 GLY B O 1
ATOM 4050 N N . SER B 1 85 ? 12.602 9.781 -3.258 1 97.94 85 SER B N 1
ATOM 4051 C CA . SER B 1 85 ? 11.414 9.07 -2.799 1 97.94 85 SER B CA 1
ATOM 4052 C C . SER B 1 85 ? 11.781 7.941 -1.838 1 97.94 85 SER B C 1
ATOM 4054 O O . SER B 1 85 ? 11.164 7.797 -0.78 1 97.94 85 SER B O 1
ATOM 4056 N N . LEU B 1 86 ? 12.812 7.176 -2.162 1 98.5 86 LEU B N 1
ATOM 4057 C CA . LEU B 1 86 ? 13.172 6.023 -1.344 1 98.5 86 LEU B CA 1
ATOM 4058 C C . LEU B 1 86 ? 13.633 6.469 0.043 1 98.5 86 LEU B C 1
ATOM 4060 O O . LEU B 1 86 ? 13.203 5.898 1.051 1 98.5 86 LEU B O 1
ATOM 4064 N N . ALA B 1 87 ? 14.445 7.469 0.109 1 98.44 87 ALA B N 1
ATOM 4065 C CA . ALA B 1 87 ? 15.016 7.922 1.375 1 98.44 87 ALA B CA 1
ATOM 4066 C C . ALA B 1 87 ? 13.953 8.586 2.246 1 98.44 87 ALA B C 1
ATOM 4068 O O . ALA B 1 87 ? 14.148 8.758 3.453 1 98.44 87 ALA B O 1
ATOM 4069 N N . SER B 1 88 ? 12.82 8.945 1.687 1 98.38 88 SER B N 1
ATOM 4070 C CA . SER B 1 88 ? 11.727 9.555 2.438 1 98.38 88 SER B CA 1
ATOM 4071 C C . SER B 1 88 ? 10.875 8.508 3.139 1 98.38 88 SER B C 1
ATOM 4073 O O . SER B 1 88 ? 10.07 8.836 4.008 1 98.38 88 SER B O 1
ATOM 4075 N N . LEU B 1 89 ? 11.086 7.258 2.85 1 98.69 89 LEU B N 1
ATOM 4076 C CA . LEU B 1 89 ? 10.203 6.164 3.238 1 98.69 89 LEU B CA 1
ATOM 4077 C C . LEU B 1 89 ? 10.078 6.074 4.754 1 98.69 89 LEU B C 1
ATOM 4079 O O . LEU B 1 89 ? 8.984 5.855 5.285 1 98.69 89 LEU B O 1
ATOM 4083 N N . PRO B 1 90 ? 11.156 6.301 5.547 1 98.06 90 PRO B N 1
ATOM 4084 C CA . PRO B 1 90 ? 11.008 6.207 7 1 98.06 90 PRO B CA 1
ATOM 4085 C C . PRO B 1 90 ? 9.992 7.207 7.559 1 98.06 90 PRO B C 1
ATOM 4087 O O . PRO B 1 90 ? 9.281 6.895 8.516 1 98.06 90 PRO B O 1
ATOM 4090 N N . VAL B 1 91 ? 9.922 8.375 6.988 1 96.88 91 VAL B N 1
ATOM 4091 C CA . VAL B 1 91 ? 8.984 9.398 7.441 1 96.88 91 VAL B CA 1
ATOM 4092 C C . VAL B 1 91 ? 7.551 8.953 7.145 1 96.88 91 VAL B C 1
ATOM 4094 O O . VAL B 1 91 ? 6.664 9.094 7.988 1 96.88 91 VAL B O 1
ATOM 4097 N N . MET B 1 92 ? 7.359 8.383 5.938 1 98.38 92 MET B N 1
ATOM 4098 C CA . MET B 1 92 ? 6.035 7.902 5.555 1 98.38 92 MET B CA 1
ATOM 4099 C C . MET B 1 92 ? 5.574 6.785 6.484 1 98.38 92 MET B C 1
ATOM 4101 O O . MET B 1 92 ? 4.398 6.719 6.848 1 98.38 92 MET B O 1
ATOM 4105 N N . GLU B 1 93 ? 6.5 5.914 6.902 1 98.12 93 GLU B N 1
ATOM 4106 C CA . GLU B 1 93 ? 6.168 4.844 7.836 1 98.12 93 GLU B CA 1
ATOM 4107 C C . GLU B 1 93 ? 5.762 5.402 9.195 1 98.12 93 GLU B C 1
ATOM 4109 O O . GLU B 1 93 ? 4.836 4.891 9.828 1 98.12 93 GLU B O 1
ATOM 4114 N N . GLY B 1 94 ? 6.551 6.387 9.641 1 96.25 94 GLY B N 1
ATOM 4115 C CA . GLY B 1 94 ? 6.184 7.027 10.898 1 96.25 94 GLY B CA 1
ATOM 4116 C C . GLY B 1 94 ? 4.797 7.637 10.867 1 96.25 94 GLY B C 1
ATOM 4117 O O . GLY B 1 94 ? 4.039 7.508 11.836 1 96.25 94 GLY B O 1
ATOM 4118 N N . LYS B 1 95 ? 4.477 8.312 9.781 1 96.88 95 LYS B N 1
ATOM 4119 C CA . LYS B 1 95 ? 3.15 8.906 9.625 1 96.88 95 LYS B CA 1
ATOM 4120 C C . LYS B 1 95 ? 2.068 7.832 9.609 1 96.88 95 LYS B C 1
ATOM 4122 O O . LYS B 1 95 ? 0.958 8.055 10.094 1 96.88 95 LYS B O 1
ATOM 4127 N N . ALA B 1 96 ? 2.346 6.719 8.977 1 98.25 96 ALA B N 1
ATOM 4128 C CA . ALA B 1 96 ? 1.393 5.613 8.961 1 98.25 96 ALA B CA 1
ATOM 4129 C C . ALA B 1 96 ? 1.096 5.121 10.375 1 98.25 96 ALA B C 1
ATOM 4131 O O . ALA B 1 96 ? -0.047 4.789 10.695 1 98.25 96 ALA B O 1
ATOM 4132 N N . LEU B 1 97 ? 2.123 5.055 11.18 1 96.75 97 LEU B N 1
ATOM 4133 C CA . LEU B 1 97 ? 1.958 4.648 12.57 1 96.75 97 LEU B CA 1
ATOM 4134 C C . LEU B 1 97 ? 1.062 5.629 13.32 1 96.75 97 LEU B C 1
ATOM 4136 O O . LEU B 1 97 ? 0.175 5.215 14.07 1 96.75 97 LEU B O 1
ATOM 4140 N N . ILE B 1 98 ? 1.253 6.867 13.109 1 95.44 98 ILE B N 1
ATOM 4141 C CA . ILE B 1 98 ? 0.462 7.906 13.766 1 95.44 98 ILE B CA 1
ATOM 4142 C C . ILE B 1 98 ? -0.988 7.824 13.289 1 95.44 98 ILE B C 1
ATOM 4144 O O . ILE B 1 98 ? -1.916 7.898 14.102 1 95.44 98 ILE B O 1
ATOM 4148 N N . PHE B 1 99 ? -1.211 7.648 12 1 97.75 99 PHE B N 1
ATOM 4149 C CA . PHE B 1 99 ? -2.547 7.48 11.438 1 97.75 99 PHE B CA 1
ATOM 4150 C C . PHE B 1 99 ? -3.293 6.355 12.141 1 97.75 99 PHE B C 1
ATOM 4152 O O . PHE B 1 99 ? -4.477 6.492 12.461 1 97.75 99 PHE B O 1
ATOM 4159 N N . LYS B 1 100 ? -2.594 5.297 12.352 1 97.69 100 LYS B N 1
ATOM 4160 C CA . LYS B 1 100 ? -3.25 4.141 12.961 1 97.69 100 LYS B CA 1
ATOM 4161 C C . LYS B 1 100 ? -3.543 4.387 14.438 1 97.69 100 LYS B C 1
ATOM 4163 O O . LYS B 1 100 ? -4.668 4.184 14.891 1 97.69 100 LYS B O 1
ATOM 4168 N N . LEU B 1 101 ? -2.584 4.809 15.164 1 95.56 101 LEU B N 1
ATOM 4169 C CA . LEU B 1 101 ? -2.693 4.922 16.609 1 95.56 101 LEU B CA 1
ATOM 4170 C C . LEU B 1 101 ? -3.744 5.953 17 1 95.56 101 LEU B C 1
ATOM 4172 O O . LEU B 1 101 ? -4.508 5.746 17.953 1 95.56 101 LEU B O 1
ATOM 4176 N N . PHE B 1 102 ? -3.785 7.051 16.203 1 95.69 102 PHE B N 1
ATOM 4177 C CA . PHE B 1 102 ? -4.602 8.164 16.688 1 95.69 102 PHE B CA 1
ATOM 4178 C C . PHE B 1 102 ? -5.875 8.289 15.852 1 95.69 102 PHE B C 1
ATOM 4180 O O . PHE B 1 102 ? -6.852 8.898 16.297 1 95.69 102 PHE B O 1
ATOM 4187 N N . GLY B 1 103 ? -5.898 7.738 14.672 1 97.25 103 GLY B N 1
ATOM 4188 C CA . GLY B 1 103 ? -7.066 7.863 13.812 1 97.25 103 GLY B CA 1
ATOM 4189 C C . GLY B 1 103 ? -7.688 6.527 13.445 1 97.25 103 GLY B C 1
ATOM 4190 O O . GLY B 1 103 ? -8.758 6.48 12.836 1 97.25 103 GLY B O 1
ATOM 4191 N N . GLY B 1 104 ? -6.984 5.395 13.773 1 97.75 104 GLY B N 1
ATOM 4192 C CA . GLY B 1 104 ? -7.469 4.09 13.359 1 97.75 104 GLY B CA 1
ATOM 4193 C C . GLY B 1 104 ? -7.473 3.91 11.852 1 97.75 104 GLY B C 1
ATOM 4194 O O . GLY B 1 104 ? -8.289 3.162 11.312 1 97.75 104 GLY B O 1
ATOM 4195 N N . VAL B 1 105 ? -6.637 4.578 11.148 1 98.69 105 VAL B N 1
ATOM 4196 C CA . VAL B 1 105 ? -6.625 4.609 9.688 1 98.69 105 VAL B CA 1
ATOM 4197 C C . VAL B 1 105 ? -5.531 3.689 9.156 1 98.69 105 VAL B C 1
ATOM 4199 O O . VAL B 1 105 ? -4.426 3.646 9.711 1 98.69 105 VAL B O 1
ATOM 4202 N N . ASP B 1 106 ? -5.828 2.891 8.18 1 98.75 106 ASP B N 1
ATOM 4203 C CA . ASP B 1 106 ? -4.848 2.041 7.512 1 98.75 106 ASP B CA 1
ATOM 4204 C C . ASP B 1 106 ? -4.109 2.809 6.414 1 98.75 106 ASP B C 1
ATOM 4206 O O . ASP B 1 106 ? -4.539 2.812 5.258 1 98.75 106 ASP B O 1
ATOM 4210 N N . ALA B 1 107 ? -2.984 3.373 6.797 1 98.81 107 ALA B N 1
ATOM 4211 C CA . ALA B 1 107 ? -2.223 4.199 5.863 1 98.81 107 ALA B CA 1
ATOM 4212 C C . ALA B 1 107 ? -1.051 3.422 5.27 1 98.81 107 ALA B C 1
ATOM 4214 O O . ALA B 1 107 ? -0.331 2.729 5.992 1 98.81 107 ALA B O 1
ATOM 4215 N N . ILE B 1 108 ? -0.852 3.541 3.959 1 98.88 108 ILE B N 1
ATOM 4216 C CA . ILE B 1 108 ? 0.214 2.846 3.246 1 98.88 108 ILE B CA 1
ATOM 4217 C C . ILE B 1 108 ? 1.295 3.842 2.834 1 98.88 108 ILE B C 1
ATOM 4219 O O . ILE B 1 108 ? 1.025 4.789 2.09 1 98.88 108 ILE B O 1
ATOM 4223 N N . PRO B 1 109 ? 2.545 3.656 3.35 1 98.81 109 PRO B N 1
ATOM 4224 C CA . PRO B 1 109 ? 3.643 4.48 2.834 1 98.81 109 PRO B CA 1
ATOM 4225 C C . PRO B 1 109 ? 3.971 4.18 1.374 1 98.81 109 PRO B C 1
ATOM 4227 O O . PRO B 1 109 ? 4.398 3.066 1.05 1 98.81 109 PRO B O 1
ATOM 4230 N N . LEU B 1 110 ? 3.758 5.152 0.536 1 98.75 110 LEU B N 1
ATOM 4231 C CA . LEU B 1 110 ? 3.879 4.895 -0.895 1 98.75 110 LEU B CA 1
ATOM 4232 C C . LEU B 1 110 ? 4.613 6.035 -1.591 1 98.75 110 LEU B C 1
ATOM 4234 O O . LEU B 1 110 ? 4.027 6.75 -2.408 1 98.75 110 LEU B O 1
ATOM 4238 N N . PRO B 1 111 ? 5.953 6.164 -1.318 1 98.81 111 PRO B N 1
ATOM 4239 C CA . PRO B 1 111 ? 6.715 7.145 -2.096 1 98.81 111 PRO B CA 1
ATOM 4240 C C . PRO B 1 111 ? 6.727 6.832 -3.59 1 98.81 111 PRO B C 1
ATOM 4242 O O . PRO B 1 111 ? 6.793 5.66 -3.979 1 98.81 111 PRO B O 1
ATOM 4245 N N . ILE B 1 112 ? 6.621 7.793 -4.402 1 98.88 112 ILE B N 1
ATOM 4246 C CA . ILE B 1 112 ? 6.57 7.664 -5.855 1 98.88 112 ILE B CA 1
ATOM 4247 C C . ILE B 1 112 ? 7.809 8.305 -6.473 1 98.88 112 ILE B C 1
ATOM 4249 O O . ILE B 1 112 ? 8.055 9.5 -6.289 1 98.88 112 ILE B O 1
ATOM 4253 N N . ASN B 1 113 ? 8.617 7.531 -7.215 1 98.69 113 ASN B N 1
ATOM 4254 C CA . ASN B 1 113 ? 9.844 8.016 -7.836 1 98.69 113 ASN B CA 1
ATOM 4255 C C . ASN B 1 113 ? 9.555 8.781 -9.125 1 98.69 113 ASN B C 1
ATOM 4257 O O . ASN B 1 113 ? 9.93 8.344 -10.211 1 98.69 113 ASN B O 1
ATOM 4261 N N . GLU B 1 114 ? 8.883 9.891 -9.031 1 98.62 114 GLU B N 1
ATOM 4262 C CA . GLU B 1 114 ? 8.5 10.773 -10.133 1 98.62 114 GLU B CA 1
ATOM 4263 C C . GLU B 1 114 ? 8.477 12.227 -9.68 1 98.62 114 GLU B C 1
ATOM 4265 O O . GLU B 1 114 ? 7.727 12.594 -8.773 1 98.62 114 GLU B O 1
ATOM 4270 N N . HIS B 1 115 ? 9.281 13.133 -10.367 1 97.62 115 HIS B N 1
ATOM 4271 C CA . HIS B 1 115 ? 9.391 14.523 -9.945 1 97.62 115 HIS B CA 1
ATOM 4272 C C . HIS B 1 115 ? 8.586 15.445 -10.852 1 97.62 115 HIS B C 1
ATOM 4274 O O . HIS B 1 115 ? 8.328 16.594 -10.5 1 97.62 115 HIS B O 1
ATOM 4280 N N . ASP B 1 116 ? 8.211 14.945 -12.016 1 98.31 116 ASP B N 1
ATOM 4281 C CA . ASP B 1 116 ? 7.328 15.734 -12.867 1 98.31 116 ASP B CA 1
ATOM 4282 C C . ASP B 1 116 ? 5.922 15.805 -12.289 1 98.31 116 ASP B C 1
ATOM 4284 O O . ASP B 1 116 ? 5.293 14.773 -12.031 1 98.31 116 ASP B O 1
ATOM 4288 N N . ALA B 1 117 ? 5.402 17 -12.094 1 98.38 117 ALA B N 1
ATOM 4289 C CA . ALA B 1 117 ? 4.141 17.203 -11.391 1 98.38 117 ALA B CA 1
ATOM 4290 C C . ALA B 1 117 ? 2.988 16.516 -12.117 1 98.38 117 ALA B C 1
ATOM 4292 O O . ALA B 1 117 ? 2.164 15.844 -11.492 1 98.38 117 ALA B O 1
ATOM 4293 N N . ASP B 1 118 ? 2.9 16.688 -13.414 1 98.69 118 ASP B N 1
ATOM 4294 C CA . ASP B 1 118 ? 1.793 16.125 -14.18 1 98.69 118 ASP B CA 1
ATOM 4295 C C . ASP B 1 118 ? 1.826 14.594 -14.148 1 98.69 118 ASP B C 1
ATOM 4297 O O . ASP B 1 118 ? 0.789 13.945 -13.992 1 98.69 118 ASP B O 1
ATOM 4301 N N . ARG B 1 119 ? 2.984 14.016 -14.352 1 98.56 119 ARG B N 1
ATOM 4302 C CA . ARG B 1 119 ? 3.133 12.57 -14.312 1 98.56 119 ARG B CA 1
ATOM 4303 C C . ARG B 1 119 ? 2.838 12.023 -12.914 1 98.56 119 ARG B C 1
ATOM 4305 O O . ARG B 1 119 ? 2.207 10.977 -12.773 1 98.56 119 ARG B O 1
ATOM 4312 N N . PHE B 1 120 ? 3.377 12.766 -11.938 1 98.81 120 PHE B N 1
ATOM 4313 C CA . PHE B 1 120 ? 3.086 12.406 -10.555 1 98.81 120 PHE B CA 1
ATOM 4314 C C . PHE B 1 120 ? 1.581 12.344 -10.312 1 98.81 120 PHE B C 1
ATOM 4316 O O . PHE B 1 120 ? 1.076 11.375 -9.742 1 98.81 120 PHE B O 1
ATOM 4323 N N . ILE B 1 121 ? 0.837 13.344 -10.742 1 98.88 121 ILE B N 1
ATOM 4324 C CA . ILE B 1 121 ? -0.61 13.445 -10.594 1 98.88 121 ILE B CA 1
ATOM 4325 C C . ILE B 1 121 ? -1.285 12.266 -11.273 1 98.88 121 ILE B C 1
ATOM 4327 O O . ILE B 1 121 ? -2.182 11.633 -10.711 1 98.88 121 ILE B O 1
ATOM 4331 N N . GLU B 1 122 ? -0.869 11.938 -12.406 1 98.75 122 GLU B N 1
ATOM 4332 C CA . GLU B 1 122 ? -1.442 10.82 -13.156 1 98.75 122 GLU B CA 1
ATOM 4333 C C . GLU B 1 122 ? -1.231 9.5 -12.422 1 98.75 122 GLU B C 1
ATOM 4335 O O . GLU B 1 122 ? -2.145 8.672 -12.344 1 98.75 122 GLU B O 1
ATOM 4340 N N . ILE B 1 123 ? -0.063 9.289 -11.945 1 98.88 123 ILE B N 1
ATOM 4341 C CA . ILE B 1 123 ? 0.252 8.062 -11.227 1 98.88 123 ILE B CA 1
ATOM 4342 C C . ILE B 1 123 ? -0.643 7.934 -9.992 1 98.88 123 ILE B C 1
ATOM 4344 O O . ILE B 1 123 ? -1.239 6.883 -9.758 1 98.88 123 ILE B O 1
ATOM 4348 N N . VAL B 1 124 ? -0.752 9.016 -9.242 1 98.94 124 VAL B N 1
ATOM 4349 C CA . VAL B 1 124 ? -1.579 8.992 -8.039 1 98.94 124 VAL B CA 1
ATOM 4350 C C . VAL B 1 124 ? -3.023 8.664 -8.414 1 98.94 124 VAL B C 1
ATOM 4352 O O . VAL B 1 124 ? -3.68 7.867 -7.738 1 98.94 124 VAL B O 1
ATOM 4355 N N . GLU B 1 125 ? -3.5 9.281 -9.453 1 98.81 125 GLU B N 1
ATOM 4356 C CA . GLU B 1 125 ? -4.859 9.016 -9.914 1 98.81 125 GLU B CA 1
ATOM 4357 C C . GLU B 1 125 ? -5.059 7.539 -10.234 1 98.81 125 GLU B C 1
ATOM 4359 O O . GLU B 1 125 ? -6.059 6.941 -9.844 1 98.81 125 GLU B O 1
ATOM 4364 N N . LYS B 1 126 ? -4.105 6.914 -10.891 1 98.88 126 LYS B N 1
ATOM 4365 C CA . LYS B 1 126 ? -4.246 5.551 -11.398 1 98.88 126 LYS B CA 1
ATOM 4366 C C . LYS B 1 126 ? -4.117 4.531 -10.273 1 98.88 126 LYS B C 1
ATOM 4368 O O . LYS B 1 126 ? -4.641 3.42 -10.375 1 98.88 126 LYS B O 1
ATOM 4373 N N . ILE B 1 127 ? -3.465 4.855 -9.148 1 98.75 127 ILE B N 1
ATOM 4374 C CA . ILE B 1 127 ? -3.291 3.889 -8.07 1 98.75 127 ILE B CA 1
ATOM 4375 C C . ILE B 1 127 ? -4.352 4.117 -6.992 1 98.75 127 ILE B C 1
ATOM 4377 O O . ILE B 1 127 ? -4.336 3.461 -5.949 1 98.75 127 ILE B O 1
ATOM 4381 N N . SER B 1 128 ? -5.324 4.957 -7.215 1 98.62 128 SER B N 1
ATOM 4382 C CA . SER B 1 128 ? -6.215 5.445 -6.168 1 98.62 128 SER B CA 1
ATOM 4383 C C . SER B 1 128 ? -7.332 4.449 -5.883 1 98.62 128 SER B C 1
ATOM 4385 O O . SER B 1 128 ? -8.031 4.562 -4.871 1 98.62 128 SER B O 1
ATOM 4387 N N . PRO B 1 129 ? -7.57 3.381 -6.715 1 98.38 129 PRO B N 1
ATOM 4388 C CA . PRO B 1 129 ? -8.742 2.523 -6.523 1 98.38 129 PRO B CA 1
ATOM 4389 C C . PRO B 1 129 ? -8.789 1.897 -5.133 1 98.38 129 PRO B C 1
ATOM 4391 O O . PRO B 1 129 ? -9.867 1.75 -4.555 1 98.38 129 PRO B O 1
ATOM 4394 N N . SER B 1 130 ? -7.695 1.613 -4.562 1 98.31 130 SER B N 1
ATOM 4395 C CA . SER B 1 130 ? -7.641 0.871 -3.305 1 98.31 130 SER B CA 1
ATOM 4396 C C . SER B 1 130 ? -7.91 1.782 -2.113 1 98.31 130 SER B C 1
ATOM 4398 O O . SER B 1 130 ? -8.086 1.307 -0.988 1 98.31 130 SER B O 1
ATOM 4400 N N . PHE B 1 131 ? -7.992 3.066 -2.322 1 98.75 131 PHE B N 1
ATOM 4401 C CA . PHE B 1 131 ? -7.871 3.969 -1.184 1 98.75 131 PHE B CA 1
ATOM 4402 C C . PHE B 1 131 ? -9.109 4.844 -1.053 1 98.75 131 PHE B C 1
ATOM 4404 O O . PHE B 1 131 ? -9.703 5.25 -2.057 1 98.75 131 PHE B O 1
ATOM 4411 N N . GLY B 1 132 ? -9.477 5.09 0.203 1 98.62 132 GLY B N 1
ATOM 4412 C CA . GLY B 1 132 ? -10.555 6.023 0.511 1 98.62 132 GLY B CA 1
ATOM 4413 C C . GLY B 1 132 ? -10.078 7.461 0.625 1 98.62 132 GLY B C 1
ATOM 4414 O O . GLY B 1 132 ? -10.891 8.375 0.784 1 98.62 132 GLY B O 1
ATOM 4415 N N . GLY B 1 133 ? -8.781 7.688 0.527 1 98.81 133 GLY B N 1
ATOM 4416 C CA . GLY B 1 133 ? -8.188 9.016 0.58 1 98.81 133 GLY B CA 1
ATOM 4417 C C . GLY B 1 133 ? -6.711 9.023 0.225 1 98.81 133 GLY B C 1
ATOM 4418 O O . GLY B 1 133 ? -6.082 7.961 0.139 1 98.81 133 GLY B O 1
ATOM 4419 N N . ILE B 1 134 ? -6.184 10.195 -0.048 1 98.94 134 ILE B N 1
ATOM 4420 C CA . ILE B 1 134 ? -4.777 10.391 -0.385 1 98.94 134 ILE B CA 1
ATOM 4421 C C . ILE B 1 134 ? -4.172 11.453 0.53 1 98.94 134 ILE B C 1
ATOM 4423 O O . ILE B 1 134 ? -4.715 12.547 0.667 1 98.94 134 ILE B O 1
ATOM 4427 N N . ASN B 1 135 ? -3.129 11.133 1.156 1 98.88 135 ASN B N 1
ATOM 4428 C CA . ASN B 1 135 ? -2.344 12.094 1.929 1 98.88 135 ASN B CA 1
ATOM 4429 C C . ASN B 1 135 ? -1.031 12.438 1.23 1 98.88 135 ASN B C 1
ATOM 4431 O O . ASN B 1 135 ? -0.14 11.594 1.126 1 98.88 135 ASN B O 1
ATOM 4435 N N . LEU B 1 136 ? -0.911 13.633 0.725 1 98.81 136 LEU B N 1
ATOM 4436 C CA . LEU B 1 136 ? 0.341 14.141 0.173 1 98.81 136 LEU B CA 1
ATOM 4437 C C . LEU B 1 136 ? 1.297 14.555 1.286 1 98.81 136 LEU B C 1
ATOM 4439 O O . LEU B 1 136 ? 0.87 15.109 2.301 1 98.81 136 LEU B O 1
ATOM 4443 N N . GLU B 1 137 ? 2.551 14.258 1.059 1 98.12 137 GLU B N 1
ATOM 4444 C CA . GLU B 1 137 ? 3.551 14.516 2.09 1 98.12 137 GLU B CA 1
ATOM 4445 C C . GLU B 1 137 ? 4.891 14.914 1.475 1 98.12 137 GLU B C 1
ATOM 4447 O O . GLU B 1 137 ? 5.297 14.359 0.453 1 98.12 137 GLU B O 1
ATOM 4452 N N . ASP B 1 138 ? 5.59 15.859 1.991 1 96.5 138 ASP B N 1
ATOM 4453 C CA . ASP B 1 138 ? 6.996 16.156 1.732 1 96.5 138 ASP B CA 1
ATOM 4454 C C . ASP B 1 138 ? 7.242 16.391 0.245 1 96.5 138 ASP B C 1
ATOM 4456 O O . ASP B 1 138 ? 8.148 15.797 -0.344 1 96.5 138 ASP B O 1
ATOM 4460 N N . ILE B 1 139 ? 6.48 17.219 -0.332 1 98 139 ILE B N 1
ATOM 4461 C CA . ILE B 1 139 ? 6.648 17.656 -1.716 1 98 139 ILE B CA 1
ATOM 4462 C C . ILE B 1 139 ? 7.016 19.141 -1.756 1 98 139 ILE B C 1
ATOM 4464 O O . ILE B 1 139 ? 6.398 19.953 -1.073 1 98 139 ILE B O 1
ATOM 4468 N N . GLU B 1 140 ? 7.902 19.516 -2.51 1 95.62 140 GLU B N 1
ATOM 4469 C CA . GLU B 1 140 ? 8.453 20.859 -2.537 1 95.62 140 GLU B CA 1
ATOM 4470 C C . GLU B 1 140 ? 7.43 21.875 -3.047 1 95.62 140 GLU B C 1
ATOM 4472 O O . GLU B 1 140 ? 6.613 21.547 -3.912 1 95.62 140 GLU B O 1
ATOM 4477 N N . SER B 1 141 ? 7.465 23.094 -2.494 1 92.06 141 SER B N 1
ATOM 4478 C CA . SER B 1 141 ? 6.715 24.234 -3.016 1 92.06 141 SER B CA 1
ATOM 4479 C C . SER B 1 141 ? 7.441 24.875 -4.188 1 92.06 141 SER B C 1
ATOM 4481 O O . SER B 1 141 ? 8.672 24.875 -4.238 1 92.06 141 SER B O 1
ATOM 4483 N N . PRO B 1 142 ? 6.754 25.359 -5.227 1 93.5 142 PRO B N 1
ATOM 4484 C CA . PRO B 1 142 ? 5.297 25.516 -5.254 1 93.5 142 PRO B CA 1
ATOM 4485 C C . PRO B 1 142 ? 4.59 24.328 -5.918 1 93.5 142 PRO B C 1
ATOM 4487 O O . PRO B 1 142 ? 3.363 24.328 -6.031 1 93.5 142 PRO B O 1
ATOM 4490 N N . LYS B 1 143 ? 5.371 23.328 -6.367 1 95.44 143 LYS B N 1
ATOM 4491 C CA . LYS B 1 143 ? 4.844 22.156 -7.066 1 95.44 143 LYS B CA 1
ATOM 4492 C C . LYS B 1 143 ? 3.738 21.484 -6.254 1 95.44 143 LYS B C 1
ATOM 4494 O O . LYS B 1 143 ? 2.75 21.016 -6.816 1 95.44 143 LYS B O 1
ATOM 4499 N N . CYS B 1 144 ? 3.914 21.453 -4.988 1 97.44 144 CYS B N 1
ATOM 4500 C CA . CYS B 1 144 ? 2.98 20.766 -4.105 1 97.44 144 CYS B CA 1
ATOM 4501 C C . CYS B 1 144 ? 1.6 21.422 -4.168 1 97.44 144 CYS B C 1
ATOM 4503 O O . CYS B 1 144 ? 0.584 20.734 -4.027 1 97.44 144 CYS B O 1
ATOM 4505 N N . PHE B 1 145 ? 1.503 22.766 -4.41 1 97.69 145 PHE B N 1
ATOM 4506 C CA . PHE B 1 145 ? 0.216 23.438 -4.516 1 97.69 145 PHE B CA 1
ATOM 4507 C C . PHE B 1 145 ? -0.55 22.953 -5.742 1 97.69 145 PHE B C 1
ATOM 4509 O O . PHE B 1 145 ? -1.742 22.656 -5.656 1 97.69 145 PHE B O 1
ATOM 4516 N N . TYR B 1 146 ? 0.185 22.922 -6.828 1 97.81 146 TYR B N 1
ATOM 4517 C CA . TYR B 1 146 ? -0.386 22.484 -8.094 1 97.81 146 TYR B CA 1
ATOM 4518 C C . TYR B 1 146 ? -0.86 21.031 -8.008 1 97.81 146 TYR B C 1
ATOM 4520 O O . TYR B 1 146 ? -1.966 20.703 -8.445 1 97.81 146 TYR B O 1
ATOM 4528 N N . ILE B 1 147 ? -0.125 20.188 -7.422 1 98.69 147 ILE B N 1
ATOM 4529 C CA . ILE B 1 147 ? -0.445 18.766 -7.277 1 98.69 147 ILE B CA 1
ATOM 4530 C C . ILE B 1 147 ? -1.708 18.609 -6.434 1 98.69 147 ILE B C 1
ATOM 4532 O O . ILE B 1 147 ? -2.623 17.875 -6.809 1 98.69 147 ILE B O 1
ATOM 4536 N N . LEU B 1 148 ? -1.729 19.297 -5.34 1 98.62 148 LEU B N 1
ATOM 4537 C CA . LEU B 1 148 ? -2.896 19.219 -4.469 1 98.62 148 LEU B CA 1
ATOM 4538 C C . LEU B 1 148 ? -4.152 19.688 -5.207 1 98.62 148 LEU B C 1
ATOM 4540 O O . LEU B 1 148 ? -5.18 19 -5.172 1 98.62 148 LEU B O 1
ATOM 4544 N N . GLU B 1 149 ? -4.059 20.812 -5.832 1 97.88 149 GLU B N 1
ATOM 4545 C CA . GLU B 1 149 ? -5.188 21.391 -6.562 1 97.88 149 GLU B CA 1
ATOM 4546 C C . GLU B 1 149 ? -5.699 20.422 -7.625 1 97.88 149 GLU B C 1
ATOM 4548 O O . GLU B 1 149 ? -6.898 20.141 -7.695 1 97.88 149 GLU B O 1
ATOM 4553 N N . LYS B 1 150 ? -4.836 19.906 -8.438 1 98.69 150 LYS B N 1
ATOM 4554 C CA . LYS B 1 150 ? -5.219 19.062 -9.562 1 98.69 150 LYS B CA 1
ATOM 4555 C C . LYS B 1 150 ? -5.754 17.719 -9.094 1 98.69 150 LYS B C 1
ATOM 4557 O O . LYS B 1 150 ? -6.695 17.188 -9.68 1 98.69 150 LYS B O 1
ATOM 4562 N N . LEU B 1 151 ? -5.219 17.125 -8.047 1 98.81 151 LEU B N 1
ATOM 4563 C CA . LEU B 1 151 ? -5.699 15.844 -7.547 1 98.81 151 LEU B CA 1
ATOM 4564 C C . LEU B 1 151 ? -7.078 15.992 -6.91 1 98.81 151 LEU B C 1
ATOM 4566 O O . LEU B 1 151 ? -7.914 15.094 -7.008 1 98.81 151 LEU B O 1
ATOM 4570 N N . LYS B 1 152 ? -7.293 17.125 -6.207 1 98.44 152 LYS B N 1
ATOM 4571 C CA . LYS B 1 152 ? -8.617 17.375 -5.656 1 98.44 152 LYS B CA 1
ATOM 4572 C C . LYS B 1 152 ? -9.672 17.453 -6.762 1 98.44 152 LYS B C 1
ATOM 4574 O O . LYS B 1 152 ? -10.812 17.016 -6.57 1 98.44 152 LYS B O 1
ATOM 4579 N N . GLU B 1 153 ? -9.281 18 -7.898 1 98.12 153 GLU B N 1
ATOM 4580 C CA . GLU B 1 153 ? -10.188 18.125 -9.039 1 98.12 153 GLU B CA 1
ATOM 4581 C C . GLU B 1 153 ? -10.453 16.781 -9.695 1 98.12 153 GLU B C 1
ATOM 4583 O O . GLU B 1 153 ? -11.562 16.516 -10.156 1 98.12 153 GLU B O 1
ATOM 4588 N N . ARG B 1 154 ? -9.484 15.953 -9.688 1 98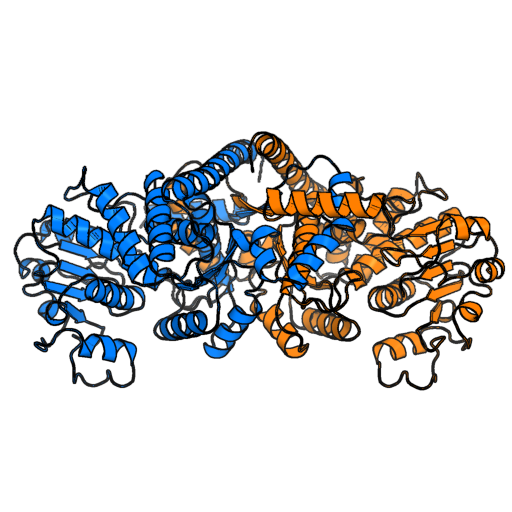.06 154 ARG B N 1
ATOM 4589 C CA . ARG B 1 154 ? -9.516 14.75 -10.516 1 98.06 154 ARG B CA 1
ATOM 4590 C C . ARG B 1 154 ? -10.07 13.562 -9.742 1 98.06 154 ARG B C 1
ATOM 4592 O O . ARG B 1 154 ? -10.57 12.602 -10.344 1 98.06 154 ARG B O 1
ATOM 4599 N N . LEU B 1 155 ? -9.977 13.578 -8.453 1 98.31 155 LEU B N 1
ATOM 4600 C CA . LEU B 1 155 ? -10.367 12.414 -7.66 1 98.31 155 LEU B CA 1
ATOM 4601 C C . LEU B 1 155 ? -11.664 12.688 -6.91 1 98.31 155 LEU B C 1
ATOM 4603 O O . LEU B 1 155 ? -11.93 13.828 -6.508 1 98.31 155 LEU B O 1
ATOM 4607 N N . ASP B 1 156 ? -12.422 11.648 -6.684 1 97.44 156 ASP B N 1
ATOM 4608 C CA . ASP B 1 156 ? -13.672 11.734 -5.945 1 97.44 156 ASP B CA 1
ATOM 4609 C C . ASP B 1 156 ? -13.508 11.227 -4.516 1 97.44 156 ASP B C 1
ATOM 4611 O O . ASP B 1 156 ? -14.445 10.672 -3.934 1 97.44 156 ASP B O 1
ATOM 4615 N N . ILE B 1 157 ? -12.336 11.203 -3.996 1 98.62 157 ILE B N 1
ATOM 4616 C CA . ILE B 1 157 ? -11.969 10.898 -2.617 1 98.62 157 ILE B CA 1
ATOM 4617 C C . ILE B 1 157 ? -11.18 12.07 -2.025 1 98.62 157 ILE B C 1
ATOM 4619 O O . ILE B 1 157 ? -10.641 12.898 -2.76 1 98.62 157 ILE B O 1
ATOM 4623 N N . PRO B 1 158 ? -11.117 12.188 -0.687 1 98.75 158 PRO B N 1
ATOM 4624 C CA . PRO B 1 158 ? -10.383 13.289 -0.077 1 98.75 158 PRO B CA 1
ATOM 4625 C C . PRO B 1 158 ? -8.883 13.25 -0.393 1 98.75 158 PRO B C 1
ATOM 4627 O O . PRO B 1 158 ? -8.258 12.195 -0.288 1 98.75 158 PRO B O 1
ATOM 4630 N N . VAL B 1 159 ? -8.406 14.352 -0.837 1 98.88 159 VAL B N 1
ATOM 4631 C CA . VAL B 1 159 ? -6.98 14.586 -1.011 1 98.88 159 VAL B CA 1
ATOM 4632 C C . VAL B 1 159 ? -6.516 15.68 -0.056 1 98.88 159 VAL B C 1
ATOM 4634 O O . VAL B 1 159 ? -7.113 16.766 -0 1 98.88 159 VAL B O 1
ATOM 4637 N N . TRP B 1 160 ? -5.508 15.375 0.695 1 98.5 160 TRP B N 1
ATOM 4638 C CA . TRP B 1 160 ? -5.004 16.203 1.784 1 98.5 160 TRP B CA 1
ATOM 4639 C C . TRP B 1 160 ? -3.484 16.328 1.717 1 98.5 160 TRP B C 1
ATOM 4641 O O . TRP B 1 160 ? -2.789 15.352 1.423 1 98.5 160 TRP B O 1
ATOM 4651 N N . HIS B 1 161 ? -2.961 17.484 1.805 1 98.25 161 HIS B N 1
ATOM 4652 C CA . HIS B 1 161 ? -1.523 17.672 1.979 1 98.25 161 HIS B CA 1
ATOM 4653 C C . HIS B 1 161 ? -1.19 18.094 3.404 1 98.25 161 HIS B C 1
ATOM 4655 O O . HIS B 1 161 ? -1.33 19.266 3.758 1 98.25 161 HIS B O 1
ATOM 4661 N N . ASP B 1 162 ? -0.61 17.234 4.129 1 96.69 162 ASP B N 1
ATOM 4662 C CA . ASP B 1 162 ? -0.496 17.422 5.574 1 96.69 162 ASP B CA 1
ATOM 4663 C C . ASP B 1 162 ? 0.449 18.578 5.902 1 96.69 162 ASP B C 1
ATOM 4665 O O . ASP B 1 162 ? 0.173 19.375 6.797 1 96.69 162 ASP B O 1
ATOM 4669 N N . ASP B 1 163 ? 1.543 18.703 5.172 1 94.69 163 ASP B N 1
ATOM 4670 C CA . ASP B 1 163 ? 2.496 19.781 5.41 1 94.69 163 ASP B CA 1
ATOM 4671 C C . ASP B 1 163 ? 1.847 21.141 5.184 1 94.69 163 ASP B C 1
ATOM 4673 O O . ASP B 1 163 ? 2.23 22.141 5.812 1 94.69 163 ASP B O 1
ATOM 4677 N N . GLN B 1 164 ? 0.907 21.203 4.352 1 96.69 164 GLN B N 1
ATOM 4678 C CA . GLN B 1 164 ? 0.174 22.438 4.066 1 96.69 164 GLN B CA 1
ATOM 4679 C C . GLN B 1 164 ? -1.02 22.594 5.004 1 96.69 164 GLN B C 1
ATOM 4681 O O . GLN B 1 164 ? -0.959 23.359 5.969 1 96.69 164 GLN B O 1
ATOM 4686 N N . GLN B 1 165 ? -1.942 21.719 4.789 1 98.19 165 GLN B N 1
ATOM 4687 C CA . GLN B 1 165 ? -3.266 21.875 5.387 1 98.19 165 GLN B CA 1
ATOM 4688 C C . GLN B 1 165 ? -3.264 21.438 6.848 1 98.19 165 GLN B C 1
ATOM 4690 O O . GLN B 1 165 ? -3.914 22.047 7.691 1 98.19 165 GLN B O 1
ATOM 4695 N N . GLY B 1 166 ? -2.57 20.359 7.109 1 97.94 166 GLY B N 1
ATOM 4696 C CA . GLY B 1 166 ? -2.455 19.922 8.484 1 97.94 166 GLY B CA 1
ATOM 4697 C C . GLY B 1 166 ? -1.763 20.922 9.383 1 97.94 166 GLY B C 1
ATOM 4698 O O . GLY B 1 166 ? -2.258 21.234 10.469 1 97.94 166 GLY B O 1
ATOM 4699 N N . THR B 1 167 ? -0.642 21.422 8.914 1 96.88 167 THR B N 1
ATOM 4700 C CA . THR B 1 167 ? 0.112 22.422 9.672 1 96.88 167 THR B CA 1
ATOM 4701 C C . THR B 1 167 ? -0.699 23.703 9.836 1 96.88 167 THR B C 1
ATOM 4703 O O . THR B 1 167 ? -0.741 24.281 10.922 1 96.88 167 THR B O 1
ATOM 4706 N N . ALA B 1 168 ? -1.33 24.094 8.797 1 98.5 168 ALA B N 1
ATOM 4707 C CA . ALA B 1 168 ? -2.158 25.297 8.828 1 98.5 168 ALA B CA 1
ATOM 4708 C C . ALA B 1 168 ? -3.283 25.156 9.852 1 98.5 168 ALA B C 1
ATOM 4710 O O . ALA B 1 168 ? -3.594 26.109 10.57 1 98.5 168 ALA B O 1
ATOM 4711 N N . THR B 1 169 ? -3.893 24 9.875 1 98.75 169 THR B N 1
ATOM 4712 C CA . THR B 1 169 ? -5.004 23.75 10.781 1 98.75 169 THR B CA 1
ATOM 4713 C C . THR B 1 169 ? -4.535 23.781 12.234 1 98.75 169 THR B C 1
ATOM 4715 O O . THR B 1 169 ? -5.184 24.391 13.086 1 98.75 169 THR B O 1
ATOM 4718 N N . ALA B 1 170 ? -3.451 23.156 12.5 1 98.38 170 ALA B N 1
ATOM 4719 C CA . ALA B 1 170 ? -2.879 23.203 13.844 1 98.38 170 ALA B CA 1
ATOM 4720 C C . ALA B 1 170 ? -2.527 24.625 14.242 1 98.38 170 ALA B C 1
ATOM 4722 O O . ALA B 1 170 ? -2.762 25.031 15.383 1 98.38 170 ALA B O 1
ATOM 4723 N N . THR B 1 171 ? -1.938 25.344 13.312 1 98.69 171 THR B N 1
ATOM 4724 C CA . THR B 1 171 ? -1.554 26.734 13.547 1 98.69 171 THR B CA 1
ATOM 4725 C C . THR B 1 171 ? -2.775 27.578 13.883 1 98.69 171 THR B C 1
ATOM 4727 O O . THR B 1 171 ? -2.74 28.406 14.805 1 98.69 171 THR B O 1
ATOM 4730 N N . LEU B 1 172 ? -3.811 27.422 13.141 1 98.88 172 LEU B N 1
ATOM 4731 C CA . LEU B 1 172 ? -5.039 28.156 13.383 1 98.88 172 LEU B CA 1
ATOM 4732 C C . LEU B 1 172 ? -5.617 27.828 14.758 1 98.88 172 LEU B C 1
ATOM 4734 O O . LEU B 1 172 ? -6.09 28.719 15.469 1 98.88 172 LEU B O 1
ATOM 4738 N N . ALA B 1 173 ? -5.629 26.531 15.086 1 98.81 173 ALA B N 1
ATOM 4739 C CA . ALA B 1 173 ? -6.102 26.125 16.406 1 98.81 173 ALA B CA 1
ATOM 4740 C C . ALA B 1 173 ? -5.309 26.812 17.516 1 98.81 173 ALA B C 1
ATOM 4742 O O . ALA B 1 173 ? -5.887 27.312 18.469 1 98.81 173 ALA B O 1
ATOM 4743 N N . ALA B 1 174 ? -4.012 26.781 17.359 1 98.81 174 ALA B N 1
ATOM 4744 C CA . ALA B 1 174 ? -3.137 27.422 18.344 1 98.81 174 ALA B CA 1
ATOM 4745 C C . ALA B 1 174 ? -3.424 28.922 18.422 1 98.81 174 ALA B C 1
ATOM 4747 O O . ALA B 1 174 ? -3.375 29.516 19.5 1 98.81 174 ALA B O 1
ATOM 4748 N N . LEU B 1 175 ? -3.658 29.516 17.266 1 98.88 175 LEU B N 1
ATOM 4749 C CA . LEU B 1 175 ? -3.969 30.953 17.219 1 98.88 175 LEU B CA 1
ATOM 4750 C C . LEU B 1 175 ? -5.227 31.25 18.031 1 98.88 175 LEU B C 1
ATOM 4752 O O . LEU B 1 175 ? -5.25 32.219 18.797 1 98.88 175 LEU B O 1
ATOM 4756 N N . PHE B 1 176 ? -6.297 30.453 17.844 1 98.81 176 PHE B N 1
ATOM 4757 C CA . PHE B 1 176 ? -7.512 30.625 18.641 1 98.81 176 PHE B CA 1
ATOM 4758 C C . PHE B 1 176 ? -7.195 30.609 20.125 1 98.81 176 PHE B C 1
ATOM 4760 O O . PHE B 1 176 ? -7.629 31.484 20.875 1 98.81 176 PHE B O 1
ATOM 4767 N N . GLY B 1 177 ? -6.457 29.578 20.516 1 98.81 177 GLY B N 1
ATOM 4768 C CA . GLY B 1 177 ? -6.117 29.453 21.922 1 98.81 177 GLY B CA 1
ATOM 4769 C C . GLY B 1 177 ? -5.281 30.594 22.453 1 98.81 177 GLY B C 1
ATOM 4770 O O . GLY B 1 177 ? -5.551 31.125 23.531 1 98.81 177 GLY B O 1
ATOM 4771 N N . ALA B 1 178 ? -4.266 30.984 21.672 1 98.88 178 ALA B N 1
ATOM 4772 C CA . ALA B 1 178 ? -3.359 32.062 22.078 1 98.88 178 ALA B CA 1
ATOM 4773 C C . ALA B 1 178 ? -4.102 33.375 22.219 1 98.88 178 ALA B C 1
ATOM 4775 O O . ALA B 1 178 ? -3.867 34.125 23.172 1 98.88 178 ALA B O 1
ATOM 4776 N N . LEU B 1 179 ? -4.938 33.719 21.281 1 98.81 179 LEU B N 1
ATOM 4777 C CA . LEU B 1 179 ? -5.691 34.969 21.312 1 98.81 179 LEU B CA 1
ATOM 4778 C C . LEU B 1 179 ? -6.617 35.031 22.531 1 98.81 179 LEU B C 1
ATOM 4780 O O . LEU B 1 179 ? -6.793 36.094 23.141 1 98.81 179 LEU B O 1
ATOM 4784 N N . ASP B 1 180 ? -7.234 33.875 22.781 1 98.69 180 ASP B N 1
ATOM 4785 C CA . ASP B 1 180 ? -8.078 33.781 23.969 1 98.69 180 ASP B CA 1
ATOM 4786 C C . ASP B 1 180 ? -7.27 34.062 25.234 1 98.69 180 ASP B C 1
ATOM 4788 O O . ASP B 1 180 ? -7.719 34.812 26.109 1 98.69 180 ASP B O 1
ATOM 4792 N N . VAL B 1 181 ? -6.074 33.531 25.359 1 98.69 181 VAL B N 1
ATOM 4793 C CA . VAL B 1 181 ? -5.207 33.688 26.516 1 98.69 181 VAL B CA 1
ATOM 4794 C C . VAL B 1 181 ? -4.82 35.156 26.688 1 98.69 181 VAL B C 1
ATOM 4796 O O . VAL B 1 181 ? -4.805 35.656 27.797 1 98.69 181 VAL B O 1
ATOM 4799 N N . VAL B 1 182 ? -4.508 35.844 25.594 1 98.56 182 VAL B N 1
ATOM 4800 C CA . VAL B 1 182 ? -3.982 37.219 25.688 1 98.56 182 VAL B CA 1
ATOM 4801 C C . VAL B 1 182 ? -5.121 38.219 25.562 1 98.56 182 VAL B C 1
ATOM 4803 O O . VAL B 1 182 ? -4.902 39.438 25.641 1 98.56 182 VAL B O 1
ATOM 4806 N N . GLY B 1 183 ? -6.312 37.75 25.344 1 98.31 183 GLY B N 1
ATOM 4807 C CA . GLY B 1 183 ? -7.492 38.594 25.328 1 98.31 183 GLY B CA 1
ATOM 4808 C C . GLY B 1 183 ? -7.609 39.438 24.062 1 98.31 183 GLY B C 1
ATOM 4809 O O . GLY B 1 183 ? -7.984 40.594 24.125 1 98.31 183 GLY B O 1
ATOM 4810 N N . LYS B 1 184 ? -7.242 38.938 22.969 1 98.38 184 LYS B N 1
ATOM 4811 C CA . LYS B 1 184 ? -7.336 39.625 21.688 1 98.38 184 LYS B CA 1
ATOM 4812 C C . LYS B 1 184 ? -8.328 38.938 20.766 1 98.38 184 LYS B C 1
ATOM 4814 O O . LYS B 1 184 ? -8.633 37.75 20.953 1 98.38 184 LYS B O 1
ATOM 4819 N N . LYS B 1 185 ? -8.797 39.656 19.781 1 98.25 185 LYS B N 1
ATOM 4820 C CA . LYS B 1 185 ? -9.82 39.125 18.875 1 98.25 185 LYS B CA 1
ATOM 4821 C C . LYS B 1 185 ? -9.227 38.812 17.5 1 98.25 185 LYS B C 1
ATOM 4823 O O . LYS B 1 185 ? -8.375 39.562 17.016 1 98.25 185 LYS B O 1
ATOM 4828 N N . LEU B 1 186 ? -9.75 37.812 16.906 1 98.25 186 LEU B N 1
ATOM 4829 C CA . LEU B 1 186 ? -9.25 37.312 15.641 1 98.25 186 LEU B CA 1
ATOM 4830 C C . LEU B 1 186 ? -9.359 38.375 14.555 1 98.25 186 LEU B C 1
ATOM 4832 O O . LEU B 1 186 ? -8.5 38.438 13.672 1 98.25 186 LEU B O 1
ATOM 4836 N N . ASP B 1 187 ? -10.367 39.188 14.586 1 97.75 187 ASP B N 1
ATOM 4837 C CA . ASP B 1 187 ? -10.641 40.125 13.508 1 97.75 187 ASP B CA 1
ATOM 4838 C C . ASP B 1 187 ? -9.961 41.469 13.766 1 97.75 187 ASP B C 1
ATOM 4840 O O . ASP B 1 187 ? -10.125 42.406 13 1 97.75 187 ASP B O 1
ATOM 4844 N N . GLU B 1 188 ? -9.148 41.562 14.797 1 98 188 GLU B N 1
ATOM 4845 C CA . GLU B 1 188 ? -8.492 42.812 15.141 1 98 188 GLU B CA 1
ATOM 4846 C C . GLU B 1 188 ? -6.977 42.656 15.148 1 98 188 GLU B C 1
ATOM 4848 O O . GLU B 1 188 ? -6.246 43.625 15.016 1 98 188 GLU B O 1
ATOM 4853 N N . VAL B 1 189 ? -6.52 41.5 15.297 1 98.12 189 VAL B N 1
ATOM 4854 C CA . VAL B 1 189 ? -5.094 41.25 15.516 1 98.12 189 VAL B CA 1
ATOM 4855 C C . VAL B 1 189 ? -4.328 41.469 14.211 1 98.12 189 VAL B C 1
ATOM 4857 O O . VAL B 1 189 ? -4.824 41.156 13.133 1 98.12 189 VAL B O 1
ATOM 4860 N N . ARG B 1 190 ? -3.145 42.031 14.359 1 98.56 190 ARG B N 1
ATOM 4861 C CA . ARG B 1 190 ? -2.186 42.094 13.266 1 98.56 190 ARG B CA 1
ATOM 4862 C C . ARG B 1 190 ? -1.209 40.938 13.289 1 98.56 190 ARG B C 1
ATOM 4864 O O . ARG B 1 190 ? -0.612 40.656 14.328 1 98.56 190 ARG B O 1
ATOM 4871 N N . ILE B 1 191 ? -1.047 40.312 12.141 1 98.88 191 ILE B N 1
ATOM 4872 C CA . ILE B 1 191 ? -0.281 39.062 12.109 1 98.88 191 ILE B CA 1
ATOM 4873 C C . ILE B 1 191 ? 0.86 39.188 11.102 1 98.88 191 ILE B C 1
ATOM 4875 O O . ILE B 1 191 ? 0.634 39.5 9.93 1 98.88 191 ILE B O 1
ATOM 4879 N N . ALA B 1 192 ? 2.086 38.969 11.539 1 98.88 192 ALA B N 1
ATOM 4880 C CA . ALA B 1 192 ? 3.238 38.812 10.656 1 98.88 192 ALA B CA 1
ATOM 4881 C C . ALA B 1 192 ? 3.5 37.344 10.344 1 98.88 192 ALA B C 1
ATOM 4883 O O . ALA B 1 192 ? 3.578 36.531 11.258 1 98.88 192 ALA B O 1
ATOM 4884 N N . VAL B 1 193 ? 3.549 37.031 9.102 1 98.88 193 VAL B N 1
ATOM 4885 C CA . VAL B 1 193 ? 3.832 35.656 8.68 1 98.88 193 VAL B CA 1
ATOM 4886 C C . VAL B 1 193 ? 5.219 35.594 8.039 1 98.88 193 VAL B C 1
ATOM 4888 O O . VAL B 1 193 ? 5.465 36.219 7.008 1 98.88 193 VAL B O 1
ATOM 4891 N N . ILE B 1 194 ? 6.102 34.812 8.664 1 98.44 194 ILE B N 1
ATOM 4892 C CA . ILE B 1 194 ? 7.48 34.75 8.203 1 98.44 194 ILE B CA 1
ATOM 4893 C C . ILE B 1 194 ? 7.695 33.438 7.453 1 98.44 194 ILE B C 1
ATOM 4895 O O . ILE B 1 194 ? 7.648 32.344 8.055 1 98.44 194 ILE B O 1
ATOM 4899 N N . GLY B 1 195 ? 7.988 33.531 6.184 1 96.31 195 GLY B N 1
ATOM 4900 C CA . GLY B 1 195 ? 8.055 32.375 5.305 1 96.31 195 GLY B CA 1
ATOM 4901 C C . GLY B 1 195 ? 6.746 32.094 4.578 1 96.31 195 GLY B C 1
ATOM 4902 O O . GLY B 1 195 ? 5.695 31.953 5.211 1 96.31 195 GLY B O 1
ATOM 4903 N N . VAL B 1 196 ? 6.832 32.031 3.303 1 94.75 196 VAL B N 1
ATOM 4904 C CA . VAL B 1 196 ? 5.625 31.812 2.518 1 94.75 196 VAL B CA 1
ATOM 4905 C C . VAL B 1 196 ? 5.77 30.516 1.718 1 94.75 196 VAL B C 1
ATOM 4907 O O . VAL B 1 196 ? 5.625 30.516 0.493 1 94.75 196 VAL B O 1
ATOM 4910 N N . GLY B 1 197 ? 6.078 29.469 2.436 1 92.25 197 GLY B N 1
ATOM 4911 C CA . GLY B 1 197 ? 6.086 28.141 1.858 1 92.25 197 GLY B CA 1
ATOM 4912 C C . GLY B 1 197 ? 4.734 27.453 1.923 1 92.25 197 GLY B C 1
ATOM 4913 O O . GLY B 1 197 ? 3.695 28.109 1.959 1 92.25 197 GLY B O 1
ATOM 4914 N N . ALA B 1 198 ? 4.793 26.125 1.873 1 92.38 198 ALA B N 1
ATOM 4915 C CA . ALA B 1 198 ? 3.588 25.312 1.81 1 92.38 198 ALA B CA 1
ATOM 4916 C C . ALA B 1 198 ? 2.719 25.516 3.047 1 92.38 198 ALA B C 1
ATOM 4918 O O . ALA B 1 198 ? 1.516 25.766 2.936 1 92.38 198 ALA B O 1
ATOM 4919 N N . ALA B 1 199 ? 3.283 25.453 4.18 1 94.69 199 ALA B N 1
ATOM 4920 C CA . ALA B 1 199 ? 2.547 25.531 5.438 1 94.69 199 ALA B CA 1
ATOM 4921 C C . ALA B 1 199 ? 1.885 26.906 5.605 1 94.69 199 ALA B C 1
ATOM 4923 O O . ALA B 1 199 ? 0.677 26.984 5.84 1 94.69 199 ALA B O 1
ATOM 4924 N N . ASN B 1 200 ? 2.631 27.984 5.445 1 97.5 200 ASN B N 1
ATOM 4925 C CA . ASN B 1 200 ? 2.123 29.312 5.734 1 97.5 200 ASN B CA 1
ATOM 4926 C C . ASN B 1 200 ? 1.192 29.812 4.633 1 97.5 200 ASN B C 1
ATOM 4928 O O . ASN B 1 200 ? 0.292 30.609 4.887 1 97.5 200 ASN B O 1
ATOM 4932 N N . THR B 1 201 ? 1.433 29.375 3.389 1 97.31 201 THR B N 1
ATOM 4933 C CA . THR B 1 201 ? 0.453 29.672 2.352 1 97.31 201 THR B CA 1
ATOM 4934 C C . THR B 1 201 ? -0.924 29.141 2.736 1 97.31 201 THR B C 1
ATOM 4936 O O . THR B 1 201 ? -1.925 29.859 2.625 1 97.31 201 THR B O 1
ATOM 4939 N N . ALA B 1 202 ? -0.95 27.938 3.213 1 97.75 202 ALA B N 1
ATOM 4940 C CA . ALA B 1 202 ? -2.207 27.344 3.654 1 97.75 202 ALA B CA 1
ATOM 4941 C C . ALA B 1 202 ? -2.729 28.016 4.914 1 97.75 202 ALA B C 1
ATOM 4943 O O . ALA B 1 202 ? -3.938 28.203 5.074 1 97.75 202 ALA B O 1
ATOM 4944 N N . ALA B 1 203 ? -1.837 28.375 5.793 1 98.5 203 ALA B N 1
ATOM 4945 C CA . ALA B 1 203 ? -2.244 29.047 7.031 1 98.5 203 ALA B CA 1
ATOM 4946 C C . ALA B 1 203 ? -2.902 30.391 6.734 1 98.5 203 ALA B C 1
ATOM 4948 O O . ALA B 1 203 ? -3.92 30.734 7.34 1 98.5 203 ALA B O 1
ATOM 4949 N N . ILE B 1 204 ? -2.275 31.172 5.824 1 98.56 204 ILE B N 1
ATOM 4950 C CA . ILE B 1 204 ? -2.834 32.469 5.438 1 98.56 204 ILE B CA 1
ATOM 4951 C C . ILE B 1 204 ? -4.238 32.25 4.871 1 98.56 204 ILE B C 1
ATOM 4953 O O . ILE B 1 204 ? -5.168 33 5.238 1 98.56 204 ILE B O 1
ATOM 4957 N N . ARG B 1 205 ? -4.391 31.281 4.027 1 97.75 205 ARG B N 1
ATOM 4958 C CA . ARG B 1 205 ? -5.691 31 3.434 1 97.75 205 ARG B CA 1
ATOM 4959 C C . ARG B 1 205 ? -6.727 30.688 4.508 1 97.75 205 ARG B C 1
ATOM 4961 O O . ARG B 1 205 ? -7.836 31.219 4.492 1 97.75 205 ARG B O 1
ATOM 4968 N N . LEU B 1 206 ? -6.375 29.828 5.445 1 98.38 206 LEU B N 1
ATOM 4969 C CA . LEU B 1 206 ? -7.305 29.438 6.496 1 98.38 206 LEU B CA 1
ATOM 4970 C C . LEU B 1 206 ? -7.641 30.609 7.402 1 98.38 206 LEU B C 1
ATOM 4972 O O . LEU B 1 206 ? -8.781 30.75 7.84 1 98.38 206 LEU B O 1
ATOM 4976 N N . MET B 1 207 ? -6.648 31.422 7.703 1 98.56 207 MET B N 1
ATOM 4977 C CA . MET B 1 207 ? -6.879 32.594 8.555 1 98.56 207 MET B CA 1
ATOM 4978 C C . MET B 1 207 ? -7.852 33.562 7.895 1 98.56 207 MET B C 1
ATOM 4980 O O . MET B 1 207 ? -8.758 34.062 8.547 1 98.56 207 MET B O 1
ATOM 4984 N N . LEU B 1 208 ? -7.617 33.781 6.578 1 98.44 208 LEU B N 1
ATOM 4985 C CA . LEU B 1 208 ? -8.531 34.656 5.84 1 98.44 208 LEU B CA 1
ATOM 4986 C C . LEU B 1 208 ? -9.953 34.094 5.875 1 98.44 208 LEU B C 1
ATOM 4988 O O . LEU B 1 208 ? -10.898 34.844 6.145 1 98.44 208 LEU B O 1
ATOM 4992 N N . GLU B 1 209 ? -10.102 32.781 5.66 1 97.94 209 GLU B N 1
ATOM 4993 C CA . GLU B 1 209 ? -11.406 32.156 5.664 1 97.94 209 GLU B CA 1
ATOM 4994 C C . GLU B 1 209 ? -12.031 32.156 7.055 1 97.94 209 GLU B C 1
ATOM 4996 O O . GLU B 1 209 ? -13.258 32.219 7.188 1 97.94 209 GLU B O 1
ATOM 5001 N N . ALA B 1 210 ? -11.188 32.156 8.031 1 98.06 210 ALA B N 1
ATOM 5002 C CA . ALA B 1 210 ? -11.664 32.094 9.414 1 98.06 210 ALA B CA 1
ATOM 5003 C C . ALA B 1 210 ? -12.07 33.5 9.891 1 98.06 210 ALA B C 1
ATOM 5005 O O . ALA B 1 210 ? -12.695 33.656 10.945 1 98.06 210 ALA B O 1
ATOM 5006 N N . GLY B 1 211 ? -11.625 34.562 9.164 1 97.69 211 GLY B N 1
ATOM 5007 C CA . GLY B 1 211 ? -12.156 35.875 9.5 1 97.69 211 GLY B CA 1
ATOM 5008 C C . GLY B 1 211 ? -11.07 36.906 9.789 1 97.69 211 GLY B C 1
ATOM 5009 O O . GLY B 1 211 ? -11.367 38.031 10.117 1 97.69 211 GLY B O 1
ATOM 5010 N N . VAL B 1 212 ? -9.812 36.531 9.664 1 98.44 212 VAL B N 1
ATOM 5011 C CA . VAL B 1 212 ? -8.758 37.531 9.797 1 98.44 212 VAL B CA 1
ATOM 5012 C C . VAL B 1 212 ? -8.797 38.469 8.609 1 98.44 212 VAL B C 1
ATOM 5014 O O . VAL B 1 212 ? -8.766 38.062 7.457 1 98.44 212 VAL B O 1
ATOM 5017 N N . PRO B 1 213 ? -8.883 39.75 8.914 1 98.19 213 PRO B N 1
ATOM 5018 C CA . PRO B 1 213 ? -8.836 40.688 7.781 1 98.19 213 PRO B CA 1
ATOM 5019 C C . PRO B 1 213 ? -7.523 40.625 7.008 1 98.19 213 PRO B C 1
ATOM 5021 O O . PRO B 1 213 ? -6.449 40.594 7.613 1 98.19 213 PRO B O 1
ATOM 5024 N N . GLY B 1 214 ? -7.605 40.594 5.73 1 98 214 GLY B N 1
ATOM 5025 C CA . GLY B 1 214 ? -6.434 40.469 4.875 1 98 214 GLY B CA 1
ATOM 5026 C C . GLY B 1 214 ? -5.398 41.531 5.129 1 98 214 GLY B C 1
ATOM 5027 O O . GLY B 1 214 ? -4.195 41.281 5.105 1 98 214 GLY B O 1
ATOM 5028 N N . ASP B 1 215 ? -5.855 42.688 5.336 1 97 215 ASP B N 1
ATOM 5029 C CA . ASP B 1 215 ? -4.949 43.812 5.527 1 97 215 ASP B CA 1
ATOM 5030 C C . ASP B 1 215 ? -4.168 43.688 6.832 1 97 215 ASP B C 1
ATOM 5032 O O . ASP B 1 215 ? -3.168 44.375 7.039 1 97 215 ASP B O 1
ATOM 5036 N N . ASN B 1 216 ? -4.648 42.844 7.746 1 98 216 ASN B N 1
ATOM 5037 C CA . ASN B 1 216 ? -3.992 42.625 9.031 1 98 216 ASN B CA 1
ATOM 5038 C C . ASN B 1 216 ? -2.887 41.594 8.953 1 98 216 ASN B C 1
ATOM 5040 O O . ASN B 1 216 ? -2.236 41.281 9.953 1 98 216 ASN B O 1
ATOM 5044 N N . ILE B 1 217 ? -2.67 41.031 7.77 1 98.81 217 ILE B N 1
ATOM 5045 C CA . ILE B 1 217 ? -1.634 40.031 7.586 1 98.81 217 ILE B CA 1
ATOM 5046 C C . ILE B 1 217 ? -0.514 40.594 6.715 1 98.81 217 ILE B C 1
ATOM 5048 O O . ILE B 1 217 ? -0.765 41.094 5.613 1 98.81 217 ILE B O 1
ATOM 5052 N N . VAL B 1 218 ? 0.674 40.531 7.199 1 98.75 218 VAL B N 1
ATOM 5053 C CA . VAL B 1 218 ? 1.854 40.875 6.406 1 98.75 218 VAL B CA 1
ATOM 5054 C C . VAL B 1 218 ? 2.771 39.656 6.305 1 98.75 218 VAL B C 1
ATOM 5056 O O . VAL B 1 218 ? 3.369 39.219 7.301 1 98.75 218 VAL B O 1
ATOM 5059 N N . ALA B 1 219 ? 2.855 39.156 5.121 1 98.62 219 ALA B N 1
ATOM 5060 C CA . ALA B 1 219 ? 3.703 37.969 4.875 1 98.62 219 ALA B CA 1
ATOM 5061 C C . ALA B 1 219 ? 5.047 38.406 4.289 1 98.62 219 ALA B C 1
ATOM 5063 O O . ALA B 1 219 ? 5.129 39.344 3.529 1 98.62 219 ALA B O 1
ATOM 5064 N N . VAL B 1 220 ? 6.09 37.656 4.66 1 97.81 220 VAL B N 1
ATOM 5065 C CA . VAL B 1 220 ? 7.449 37.938 4.223 1 97.81 220 VAL B CA 1
ATOM 5066 C C . VAL B 1 220 ? 8.094 36.688 3.631 1 97.81 220 VAL B C 1
ATOM 5068 O O . VAL B 1 220 ? 8.023 35.625 4.223 1 97.81 220 VAL B O 1
ATOM 5071 N N . ASP B 1 221 ? 8.648 36.812 2.459 1 95.81 221 ASP B N 1
ATOM 5072 C CA . ASP B 1 221 ? 9.5 35.75 1.934 1 95.81 221 ASP B CA 1
ATOM 5073 C C . ASP B 1 221 ? 10.961 36.188 1.915 1 95.81 221 ASP B C 1
ATOM 5075 O O . ASP B 1 221 ? 11.352 37.125 2.598 1 95.81 221 ASP B O 1
ATOM 5079 N N . SER B 1 222 ? 11.859 35.438 1.266 1 93.62 222 SER B N 1
ATOM 5080 C CA . SER B 1 222 ? 13.305 35.656 1.313 1 93.62 222 SER B CA 1
ATOM 5081 C C . SER B 1 222 ? 13.672 37 0.655 1 93.62 222 SER B C 1
ATOM 5083 O O . SER B 1 222 ? 14.766 37.5 0.879 1 93.62 222 SER B O 1
ATOM 5085 N N . LYS B 1 223 ? 12.711 37.562 -0.087 1 94.44 223 LYS B N 1
ATOM 5086 C CA . LYS B 1 223 ? 13 38.812 -0.803 1 94.44 223 LYS B CA 1
ATOM 5087 C C . LYS B 1 223 ? 12.289 40 -0.162 1 94.44 223 LYS B C 1
ATOM 5089 O O . LYS B 1 223 ? 12.414 41.125 -0.63 1 94.44 223 LYS B O 1
ATOM 5094 N N . GLY B 1 224 ? 11.492 39.656 0.868 1 96.75 224 GLY B N 1
ATOM 5095 C CA . GLY B 1 224 ? 10.82 40.75 1.57 1 96.75 224 GLY B CA 1
ATOM 5096 C C . GLY B 1 224 ? 9.328 40.531 1.717 1 96.75 224 GLY B C 1
ATOM 5097 O O . GLY B 1 224 ? 8.828 39.406 1.476 1 96.75 224 GLY B O 1
ATOM 5098 N N . THR B 1 225 ? 8.648 41.625 2.129 1 98.06 225 THR B N 1
ATOM 5099 C CA . THR B 1 225 ? 7.211 41.562 2.371 1 98.06 225 THR B CA 1
ATOM 5100 C C . THR B 1 225 ? 6.449 41.375 1.062 1 98.06 225 THR B C 1
ATOM 5102 O O . THR B 1 225 ? 6.883 41.875 0.014 1 98.06 225 THR B O 1
ATOM 5105 N N . LEU B 1 226 ? 5.418 40.656 1.129 1 98 226 LEU B N 1
ATOM 5106 C CA . LEU B 1 226 ? 4.531 40.5 -0.017 1 98 226 LEU B CA 1
ATOM 5107 C C . LEU B 1 226 ? 3.473 41.594 -0.058 1 98 226 LEU B C 1
ATOM 5109 O O . LEU B 1 226 ? 2.828 41.875 0.954 1 98 226 LEU B O 1
ATOM 5113 N N . TYR B 1 227 ? 3.281 42.188 -1.186 1 96.88 227 TYR B N 1
ATOM 5114 C CA . TYR B 1 227 ? 2.256 43.219 -1.439 1 96.88 227 TYR B CA 1
ATOM 5115 C C . TYR B 1 227 ? 1.963 43.312 -2.932 1 96.88 227 TYR B C 1
ATOM 5117 O O . TYR B 1 227 ? 2.785 42.938 -3.764 1 96.88 227 TYR B O 1
ATOM 5125 N N . GLU B 1 228 ? 0.698 43.75 -3.166 1 95.19 228 GLU B N 1
ATOM 5126 C CA . GLU B 1 228 ? 0.316 43.906 -4.566 1 95.19 228 GLU B CA 1
ATOM 5127 C C . GLU B 1 228 ? 1.27 44.844 -5.289 1 95.19 228 GLU B C 1
ATOM 5129 O O . GLU B 1 228 ? 1.505 45.969 -4.836 1 95.19 228 GLU B O 1
ATOM 5134 N N . GLY B 1 229 ? 1.833 44.375 -6.367 1 92.81 229 GLY B N 1
ATOM 5135 C CA . GLY B 1 229 ? 2.723 45.219 -7.156 1 92.81 229 GLY B CA 1
ATOM 5136 C C . GLY B 1 229 ? 4.191 44.938 -6.895 1 92.81 229 GLY B C 1
ATOM 5137 O O . GLY B 1 229 ? 5.062 45.5 -7.574 1 92.81 229 GLY B O 1
ATOM 5138 N N . ARG B 1 230 ? 4.449 44.156 -5.898 1 94.12 230 ARG B N 1
ATOM 5139 C CA . ARG B 1 230 ? 5.848 43.781 -5.672 1 94.12 230 ARG B CA 1
ATOM 5140 C C . ARG B 1 230 ? 6.445 43.125 -6.902 1 94.12 230 ARG B C 1
ATOM 5142 O O . ARG B 1 230 ? 5.879 42.156 -7.422 1 94.12 230 ARG B O 1
ATOM 5149 N N . GLU B 1 231 ? 7.59 43.531 -7.273 1 90.56 231 GLU B N 1
ATOM 5150 C CA . GLU B 1 231 ? 8.258 43 -8.461 1 90.56 231 GLU B CA 1
ATOM 5151 C C . GLU B 1 231 ? 8.711 41.562 -8.234 1 90.56 231 GLU B C 1
ATOM 5153 O O . GLU B 1 231 ? 9.195 41.219 -7.156 1 90.56 231 GLU B O 1
ATOM 5158 N N . GLY B 1 232 ? 8.477 40.75 -9.211 1 90.12 232 GLY B N 1
ATOM 5159 C CA . GLY B 1 232 ? 9.016 39.406 -9.156 1 90.12 232 GLY B CA 1
ATOM 5160 C C . GLY B 1 232 ? 7.996 38.375 -8.703 1 90.12 232 GLY B C 1
ATOM 5161 O O . GLY B 1 232 ? 8.25 37.156 -8.781 1 90.12 232 GLY B O 1
ATOM 5162 N N . LEU B 1 233 ? 6.848 38.812 -8.242 1 91.38 233 LEU B N 1
ATOM 5163 C CA . LEU B 1 233 ? 5.836 37.875 -7.754 1 91.38 233 LEU B CA 1
ATOM 5164 C C . LEU B 1 233 ? 5.012 37.312 -8.906 1 91.38 233 LEU B C 1
ATOM 5166 O O . LEU B 1 233 ? 4.301 36.344 -8.742 1 91.38 233 LEU B O 1
ATOM 5170 N N . GLU B 1 234 ? 5.16 37.844 -10.07 1 85.25 234 GLU B N 1
ATOM 5171 C CA . GLU B 1 234 ? 4.289 37.531 -11.203 1 85.25 234 GLU B CA 1
ATOM 5172 C C . GLU B 1 234 ? 4.449 36.094 -11.641 1 85.25 234 GLU B C 1
ATOM 5174 O O . GLU B 1 234 ? 3.516 35.5 -12.18 1 85.25 234 GLU B O 1
ATOM 5179 N N . LYS B 1 235 ? 5.539 35.5 -11.367 1 84.56 235 LYS B N 1
ATOM 5180 C CA . LYS B 1 235 ? 5.82 34.156 -11.844 1 84.56 235 LYS B CA 1
ATOM 5181 C C . LYS B 1 235 ? 5.277 33.094 -10.883 1 84.56 235 LYS B C 1
ATOM 5183 O O . LYS B 1 235 ? 5.203 31.922 -11.227 1 84.56 235 LYS B O 1
ATOM 5188 N N . ASN B 1 236 ? 4.809 33.594 -9.703 1 92.38 236 ASN B N 1
ATOM 5189 C CA . ASN B 1 236 ? 4.262 32.719 -8.688 1 92.38 236 ASN B CA 1
ATOM 5190 C C . ASN B 1 236 ? 2.822 33.062 -8.336 1 92.38 236 ASN B C 1
ATOM 5192 O O . ASN B 1 236 ? 2.584 33.938 -7.488 1 92.38 236 ASN B O 1
ATOM 5196 N N . LYS B 1 237 ? 1.94 32.344 -8.969 1 93.62 237 LYS B N 1
ATOM 5197 C CA . LYS B 1 237 ? 0.529 32.688 -8.844 1 93.62 237 LYS B CA 1
ATOM 5198 C C . LYS B 1 237 ? 0.062 32.562 -7.395 1 93.62 237 LYS B C 1
ATOM 5200 O O . LYS B 1 237 ? -0.858 33.281 -6.973 1 93.62 237 LYS B O 1
ATOM 5205 N N . TYR B 1 238 ? 0.665 31.75 -6.633 1 94.75 238 TYR B N 1
ATOM 5206 C CA . TYR B 1 238 ? 0.26 31.547 -5.242 1 94.75 238 TYR B CA 1
ATOM 5207 C C . TYR B 1 238 ? 0.705 32.719 -4.375 1 94.75 238 TYR B C 1
ATOM 5209 O O . TYR B 1 238 ? -0.043 33.188 -3.508 1 94.75 238 TYR B O 1
ATOM 5217 N N . LYS B 1 239 ? 1.91 33.188 -4.551 1 95.56 239 LYS B N 1
ATOM 5218 C CA . LYS B 1 239 ? 2.373 34.375 -3.82 1 95.56 239 LYS B CA 1
ATOM 5219 C C . LYS B 1 239 ? 1.616 35.625 -4.258 1 95.56 239 LYS B C 1
ATOM 5221 O O . LYS B 1 239 ? 1.365 36.531 -3.451 1 95.56 239 LYS B O 1
ATOM 5226 N N . MET B 1 240 ? 1.286 35.625 -5.598 1 95.69 240 MET B N 1
ATOM 5227 C CA . MET B 1 240 ? 0.463 36.75 -6.082 1 95.69 240 MET B CA 1
ATOM 5228 C C . MET B 1 240 ? -0.89 36.75 -5.379 1 95.69 240 MET B C 1
ATOM 5230 O O . MET B 1 240 ? -1.386 37.844 -5.008 1 95.69 240 MET B O 1
ATOM 5234 N N . TRP B 1 241 ? -1.456 35.594 -5.254 1 96.25 241 TRP B N 1
ATOM 5235 C CA . TRP B 1 241 ? -2.727 35.469 -4.547 1 96.25 241 TRP B CA 1
ATOM 5236 C C . TRP B 1 241 ? -2.631 36.031 -3.141 1 96.25 241 TRP B C 1
ATOM 5238 O O . TRP B 1 241 ? -3.529 36.75 -2.693 1 96.25 241 TRP B O 1
ATOM 5248 N N . ILE B 1 242 ? -1.553 35.812 -2.428 1 97.31 242 ILE B N 1
ATOM 5249 C CA . ILE B 1 242 ? -1.342 36.281 -1.07 1 97.31 242 ILE B CA 1
ATOM 5250 C C . ILE B 1 242 ? -1.173 37.812 -1.094 1 97.31 242 ILE B C 1
ATOM 5252 O O . ILE B 1 242 ? -1.804 38.531 -0.309 1 97.31 242 ILE B O 1
ATOM 5256 N N . ALA B 1 243 ? -0.372 38.281 -1.997 1 97.19 243 ALA B N 1
ATOM 5257 C CA . ALA B 1 243 ? -0.077 39.688 -2.098 1 97.19 243 ALA B CA 1
ATOM 5258 C C . ALA B 1 243 ? -1.345 40.5 -2.373 1 97.19 243 ALA B C 1
ATOM 5260 O O . ALA B 1 243 ? -1.497 41.625 -1.881 1 97.19 243 ALA B O 1
ATOM 5261 N N . GLU B 1 244 ? -2.201 39.938 -3.137 1 96.88 244 GLU B N 1
ATOM 5262 C CA . GLU B 1 244 ? -3.43 40.625 -3.531 1 96.88 244 GLU B CA 1
ATOM 5263 C C . GLU B 1 244 ? -4.441 40.656 -2.391 1 96.88 244 GLU B C 1
ATOM 5265 O O . GLU B 1 244 ? -5.332 41.5 -2.357 1 96.88 244 GLU B O 1
ATOM 5270 N N . ARG B 1 245 ? -4.258 39.781 -1.45 1 97.62 245 ARG B N 1
ATOM 5271 C CA . ARG B 1 245 ? -5.301 39.594 -0.444 1 97.62 245 ARG B CA 1
ATOM 5272 C C . ARG B 1 245 ? -4.809 40.031 0.934 1 97.62 245 ARG B C 1
ATOM 5274 O O . ARG B 1 245 ? -5.594 40.094 1.883 1 97.62 245 ARG B O 1
ATOM 5281 N N . THR B 1 246 ? -3.549 40.25 0.987 1 98.19 246 THR B N 1
ATOM 5282 C CA . THR B 1 246 ? -2.967 40.688 2.258 1 98.19 246 THR B CA 1
ATOM 5283 C C . THR B 1 246 ? -2.166 41.969 2.086 1 98.19 246 THR B C 1
ATOM 5285 O O . THR B 1 246 ? -1.923 42.406 0.961 1 98.19 246 THR B O 1
ATOM 5288 N N . ASN B 1 247 ? -1.854 42.625 3.24 1 98.19 247 ASN B N 1
ATOM 5289 C CA . ASN B 1 247 ? -0.95 43.75 3.262 1 98.19 247 ASN B CA 1
ATOM 5290 C C . ASN B 1 247 ? -1.39 44.844 2.273 1 98.19 247 ASN B C 1
ATOM 5292 O O . ASN B 1 247 ? -0.6 45.281 1.435 1 98.19 247 ASN B O 1
ATOM 5296 N N . ARG B 1 248 ? -2.619 45.156 2.398 1 94.69 248 ARG B N 1
ATOM 5297 C CA . ARG B 1 248 ? -3.152 46.156 1.494 1 94.69 248 ARG B CA 1
ATOM 5298 C C . ARG B 1 248 ? -2.48 47.531 1.725 1 94.69 248 ARG B C 1
ATOM 5300 O O . ARG B 1 248 ? -2.406 48.344 0.813 1 94.69 248 ARG B O 1
ATOM 5307 N N . SER B 1 249 ? -2.02 47.719 2.891 1 95.12 249 SER B N 1
ATOM 5308 C CA . SER B 1 249 ? -1.301 48.969 3.223 1 95.12 249 SER B CA 1
ATOM 5309 C C . SER B 1 249 ? 0.086 48.969 2.588 1 95.12 249 SER B C 1
ATOM 5311 O O . SER B 1 249 ? 0.792 49.969 2.656 1 95.12 249 SER B O 1
ATOM 5313 N N . LYS B 1 250 ? 0.53 47.844 2.066 1 96.81 250 LYS B N 1
ATOM 5314 C CA . LYS B 1 250 ? 1.767 47.719 1.306 1 96.81 250 LYS B CA 1
ATOM 5315 C C . LYS B 1 250 ? 2.986 48 2.176 1 96.81 250 LYS B C 1
ATOM 5317 O O . LYS B 1 250 ? 3.889 48.719 1.767 1 96.81 250 LYS B O 1
ATOM 5322 N N . ILE B 1 251 ? 2.912 47.562 3.361 1 97.5 251 ILE B N 1
ATOM 5323 C CA . ILE B 1 251 ? 4.094 47.625 4.215 1 97.5 251 ILE B CA 1
ATOM 5324 C C . ILE B 1 251 ? 5.281 46.969 3.506 1 97.5 251 ILE B C 1
ATOM 5326 O O . ILE B 1 251 ? 5.195 45.812 3.066 1 97.5 251 ILE B O 1
ATOM 5330 N N . LYS B 1 252 ? 6.398 47.719 3.355 1 97.44 252 LYS B N 1
ATOM 5331 C CA . LYS B 1 252 ? 7.586 47.25 2.646 1 97.44 252 LYS B CA 1
ATOM 5332 C C . LYS B 1 252 ? 8.727 46.969 3.619 1 97.44 252 LYS B C 1
ATOM 5334 O O . LYS B 1 252 ? 8.797 47.531 4.699 1 97.44 252 LYS B O 1
ATOM 5339 N N . GLY B 1 253 ? 9.586 46.062 3.18 1 97.44 253 GLY B N 1
ATOM 5340 C CA . GLY B 1 253 ? 10.742 45.688 3.982 1 97.44 253 GLY B CA 1
ATOM 5341 C C . GLY B 1 253 ? 10.891 44.219 4.188 1 97.44 253 GLY B C 1
ATOM 5342 O O . GLY B 1 253 ? 10.617 43.406 3.277 1 97.44 253 GLY B O 1
ATOM 5343 N N . GLY B 1 254 ? 11.398 43.875 5.355 1 97.62 254 GLY B N 1
ATOM 5344 C CA . GLY B 1 254 ? 11.633 42.469 5.688 1 97.62 254 GLY B CA 1
ATOM 5345 C C . GLY B 1 254 ? 10.898 42.031 6.934 1 97.62 254 GLY B C 1
ATOM 5346 O O . GLY B 1 254 ? 9.773 42.469 7.191 1 97.62 254 GLY B O 1
ATOM 5347 N N . ILE B 1 255 ? 11.492 41.156 7.637 1 98.31 255 ILE B N 1
ATOM 5348 C CA . ILE B 1 255 ? 10.891 40.531 8.805 1 98.31 255 ILE B CA 1
ATOM 5349 C C . ILE B 1 255 ? 10.633 41.594 9.875 1 98.31 255 ILE B C 1
ATOM 5351 O O . ILE B 1 255 ? 9.562 41.625 10.484 1 98.31 255 ILE B O 1
ATOM 5355 N N . ARG B 1 256 ? 11.562 42.469 10.055 1 98.19 256 ARG B N 1
ATOM 5356 C CA . ARG B 1 256 ? 11.43 43.5 11.086 1 98.19 256 ARG B CA 1
ATOM 5357 C C . ARG B 1 256 ? 10.211 44.375 10.836 1 98.19 256 ARG B C 1
ATOM 5359 O O . ARG B 1 256 ? 9.422 44.625 11.75 1 98.19 256 ARG B O 1
ATOM 5366 N N . GLU B 1 257 ? 10.102 44.875 9.625 1 98.31 257 GLU B N 1
ATOM 5367 C CA . GLU B 1 257 ? 9 45.75 9.273 1 98.31 257 GLU B CA 1
ATOM 5368 C C . GLU B 1 257 ? 7.656 45.031 9.406 1 98.31 257 GLU B C 1
ATOM 5370 O O . GLU B 1 257 ? 6.664 45.656 9.82 1 98.31 257 GLU B O 1
ATOM 5375 N N . ALA B 1 258 ? 7.613 43.781 9.047 1 98.44 258 ALA B N 1
ATOM 5376 C CA . ALA B 1 258 ? 6.391 43 9.18 1 98.44 258 ALA B CA 1
ATOM 5377 C C . ALA B 1 258 ? 6.008 42.812 10.641 1 98.44 258 ALA B C 1
ATOM 5379 O O . ALA B 1 258 ? 4.82 42.812 10.984 1 98.44 258 ALA B O 1
ATOM 5380 N N . MET B 1 259 ? 6.992 42.656 11.5 1 98.62 259 MET B N 1
ATOM 5381 C CA . MET B 1 259 ? 6.758 42.344 12.906 1 98.62 259 MET B CA 1
ATOM 5382 C C . MET B 1 259 ? 6.426 43.594 13.695 1 98.62 259 MET B C 1
ATOM 5384 O O . MET B 1 259 ? 5.781 43.531 14.742 1 98.62 259 MET B O 1
ATOM 5388 N N . ARG B 1 260 ? 6.898 44.75 13.18 1 98.31 260 ARG B N 1
ATOM 5389 C CA . ARG B 1 260 ? 6.656 46 13.906 1 98.31 260 ARG B CA 1
ATOM 5390 C C . ARG B 1 260 ? 5.16 46.25 14.086 1 98.31 260 ARG B C 1
ATOM 5392 O O . ARG B 1 260 ? 4.422 46.344 13.102 1 98.31 260 ARG B O 1
ATOM 5399 N N . GLY B 1 261 ? 4.723 46.25 15.336 1 98.12 261 GLY B N 1
ATOM 5400 C CA . GLY B 1 261 ? 3.328 46.531 15.648 1 98.12 261 GLY B CA 1
ATOM 5401 C C . GLY B 1 261 ? 2.43 45.312 15.453 1 98.12 261 GLY B C 1
ATOM 5402 O O . GLY B 1 261 ? 1.203 45.438 15.516 1 98.12 261 GLY B O 1
ATOM 5403 N N . ALA B 1 262 ? 2.963 44.219 15.188 1 98.62 262 ALA B N 1
ATOM 5404 C CA . ALA B 1 262 ? 2.168 43 15.086 1 98.62 262 ALA B CA 1
ATOM 5405 C C . ALA B 1 262 ? 1.782 42.469 16.469 1 98.62 262 ALA B C 1
ATOM 5407 O O . ALA B 1 262 ? 2.457 42.75 17.453 1 98.62 262 ALA B O 1
ATOM 5408 N N . ASP B 1 263 ? 0.697 41.781 16.547 1 98.81 263 ASP B N 1
ATOM 5409 C CA . ASP B 1 263 ? 0.272 41.094 17.766 1 98.81 263 ASP B CA 1
ATOM 5410 C C . ASP B 1 263 ? 0.777 39.656 17.766 1 98.81 263 ASP B C 1
ATOM 5412 O O . ASP B 1 263 ? 1.045 39.094 18.844 1 98.81 263 ASP B O 1
ATOM 5416 N N . VAL B 1 264 ? 0.804 39.062 16.641 1 98.88 264 VAL B N 1
ATOM 5417 C CA . VAL B 1 264 ? 1.137 37.656 16.469 1 98.88 264 VAL B CA 1
ATOM 5418 C C . VAL B 1 264 ? 2.168 37.5 15.352 1 98.88 264 VAL B C 1
ATOM 5420 O O . VAL B 1 264 ? 2.088 38.156 14.328 1 98.88 264 VAL B O 1
ATOM 5423 N N . VAL B 1 265 ? 3.117 36.594 15.562 1 98.88 265 VAL B N 1
ATOM 5424 C CA . VAL B 1 265 ? 4.047 36.156 14.531 1 98.88 265 VAL B CA 1
ATOM 5425 C C . VAL B 1 265 ? 3.877 34.656 14.297 1 98.88 265 VAL B C 1
ATOM 5427 O O . VAL B 1 265 ? 3.824 33.875 15.25 1 98.88 265 VAL B O 1
ATOM 5430 N N . ILE B 1 266 ? 3.695 34.281 13.094 1 98.81 266 ILE B N 1
ATOM 5431 C CA . ILE B 1 266 ? 3.691 32.875 12.672 1 98.81 266 ILE B CA 1
ATOM 5432 C C . ILE B 1 266 ? 4.844 32.625 11.703 1 98.81 266 ILE B C 1
ATOM 5434 O O . ILE B 1 266 ? 4.824 33.094 10.57 1 98.81 266 ILE B O 1
ATOM 5438 N N . ALA B 1 267 ? 5.785 31.875 12.18 1 98.25 267 ALA B N 1
ATOM 5439 C CA . ALA B 1 267 ? 6.977 31.625 11.367 1 98.25 267 ALA B CA 1
ATOM 5440 C C . ALA B 1 267 ? 7.109 30.156 11.016 1 98.25 267 ALA B C 1
ATOM 5442 O O . ALA B 1 267 ? 7.023 29.281 11.898 1 98.25 267 ALA B O 1
ATOM 5443 N N . ALA B 1 268 ? 7.168 29.812 9.805 1 95 268 ALA B N 1
ATOM 5444 C CA . ALA B 1 268 ? 7.543 28.531 9.227 1 95 268 ALA B CA 1
ATOM 5445 C C . ALA B 1 268 ? 8.531 28.703 8.078 1 95 268 ALA B C 1
ATOM 5447 O O . ALA B 1 268 ? 8.164 28.562 6.91 1 95 268 ALA B O 1
ATOM 5448 N N . SER B 1 269 ? 9.734 29 8.367 1 92.88 269 SER B N 1
ATOM 5449 C CA . SER B 1 269 ? 10.766 29.406 7.414 1 92.88 269 SER B CA 1
ATOM 5450 C C . SER B 1 269 ? 12.055 28.625 7.637 1 92.88 269 SER B C 1
ATOM 5452 O O . SER B 1 269 ? 12.016 27.406 7.879 1 92.88 269 SER B O 1
ATOM 5454 N N . LYS B 1 270 ? 13.141 29.219 7.352 1 88.19 270 LYS B N 1
ATOM 5455 C CA . LYS B 1 270 ? 14.422 28.562 7.566 1 88.19 270 LYS B CA 1
ATOM 5456 C C . LYS B 1 270 ? 14.656 28.281 9.047 1 88.19 270 LYS B C 1
ATOM 5458 O O . LYS B 1 270 ? 14.352 29.125 9.898 1 88.19 270 LYS B O 1
ATOM 5463 N N . PRO B 1 271 ? 15.188 27.062 9.25 1 86.25 271 PRO B N 1
ATOM 5464 C CA . PRO B 1 271 ? 15.5 26.781 10.648 1 86.25 271 PRO B CA 1
ATOM 5465 C C . PRO B 1 271 ? 16.594 27.688 11.211 1 86.25 271 PRO B C 1
ATOM 5467 O O . PRO B 1 271 ? 17.484 28.109 10.477 1 86.25 271 PRO B O 1
ATOM 5470 N N . GLY B 1 272 ? 16.703 28.031 12.383 1 84.12 272 GLY B N 1
ATOM 5471 C CA . GLY B 1 272 ? 17.75 28.859 12.945 1 84.12 272 GLY B CA 1
ATOM 5472 C C . GLY B 1 272 ? 17.359 29.5 14.266 1 84.12 272 GLY B C 1
ATOM 5473 O O . GLY B 1 272 ? 16.25 30.047 14.391 1 84.12 272 GLY B O 1
ATOM 5474 N N . PRO B 1 273 ? 18.203 29.219 15.07 1 85.81 273 PRO B N 1
ATOM 5475 C CA . PRO B 1 273 ? 17.906 30.359 15.945 1 85.81 273 PRO B CA 1
ATOM 5476 C C . PRO B 1 273 ? 18.406 31.688 15.367 1 85.81 273 PRO B C 1
ATOM 5478 O O . PRO B 1 273 ? 19.219 31.688 14.438 1 85.81 273 PRO B O 1
ATOM 5481 N N . GLY B 1 274 ? 17.844 32.594 15.57 1 91.44 274 GLY B N 1
ATOM 5482 C CA . GLY B 1 274 ? 18.328 33.906 15.172 1 91.44 274 GLY B CA 1
ATOM 5483 C C . GLY B 1 274 ? 17.625 34.469 13.945 1 91.44 274 GLY B C 1
ATOM 5484 O O . GLY B 1 274 ? 17.906 35.594 13.523 1 91.44 274 GLY B O 1
ATOM 5485 N N . VAL B 1 275 ? 16.766 33.688 13.375 1 95.38 275 VAL B N 1
ATOM 5486 C CA . VAL B 1 275 ? 15.984 34.156 12.242 1 95.38 275 VAL B CA 1
ATOM 5487 C C . VAL B 1 275 ? 15.078 35.312 12.695 1 95.38 275 VAL B C 1
ATOM 5489 O O . VAL B 1 275 ? 14.945 36.312 12 1 95.38 275 VAL B O 1
ATOM 5492 N N . ILE B 1 276 ? 14.469 35.125 13.812 1 97.88 276 ILE B N 1
ATOM 5493 C CA . ILE B 1 276 ? 13.727 36.156 14.492 1 97.88 276 ILE B CA 1
ATOM 5494 C C . ILE B 1 276 ? 14.578 36.75 15.625 1 97.88 276 ILE B C 1
ATOM 5496 O O . ILE B 1 276 ? 15.102 36 16.453 1 97.88 276 ILE B O 1
ATOM 5500 N N . ARG B 1 277 ? 14.664 37.969 15.664 1 97.56 277 ARG B N 1
ATOM 5501 C CA . ARG B 1 277 ? 15.523 38.625 16.656 1 97.56 277 ARG B CA 1
ATOM 5502 C C . ARG B 1 277 ? 14.711 39.156 17.828 1 97.56 277 ARG B C 1
ATOM 5504 O O . ARG B 1 277 ? 13.578 39.594 17.656 1 97.56 277 ARG B O 1
ATOM 5511 N N . LYS B 1 278 ? 15.383 39.188 19 1 97.75 278 LYS B N 1
ATOM 5512 C CA . LYS B 1 278 ? 14.75 39.625 20.234 1 97.75 278 LYS B CA 1
ATOM 5513 C C . LYS B 1 278 ? 14.258 41.062 20.109 1 97.75 278 LYS B C 1
ATOM 5515 O O . LYS B 1 278 ? 13.164 41.406 20.562 1 97.75 278 LYS B O 1
ATOM 5520 N N . GLU B 1 279 ? 15.141 41.844 19.422 1 97.69 279 GLU B N 1
ATOM 5521 C CA . GLU B 1 279 ? 14.836 43.281 19.297 1 97.69 279 GLU B CA 1
ATOM 5522 C C . GLU B 1 279 ? 13.547 43.5 18.5 1 97.69 279 GLU B C 1
ATOM 5524 O O . GLU B 1 279 ? 12.828 44.469 18.734 1 97.69 279 GLU B O 1
ATOM 5529 N N . TRP B 1 280 ? 13.25 42.625 17.594 1 98.5 280 TRP B N 1
ATOM 5530 C CA . TRP B 1 280 ? 12.047 42.781 16.781 1 98.5 280 TRP B CA 1
ATOM 5531 C C . TRP B 1 280 ? 10.797 42.469 17.594 1 98.5 280 TRP B C 1
ATOM 5533 O O . TRP B 1 280 ? 9.727 43.031 17.344 1 98.5 280 TRP B O 1
ATOM 5543 N N . ILE B 1 281 ? 10.836 41.531 18.562 1 98.5 281 ILE B N 1
ATOM 5544 C CA . ILE B 1 281 ? 9.719 41.188 19.422 1 98.5 281 ILE B CA 1
ATOM 5545 C C . ILE B 1 281 ? 9.359 42.375 20.312 1 98.5 281 ILE B C 1
ATOM 5547 O O . ILE B 1 281 ? 8.18 42.625 20.547 1 98.5 281 ILE B O 1
ATOM 5551 N N . ARG B 1 282 ? 10.367 43.156 20.719 1 98.06 282 ARG B N 1
ATOM 5552 C CA . ARG B 1 282 ? 10.172 44.312 21.594 1 98.06 282 ARG B CA 1
ATOM 5553 C C . ARG B 1 282 ? 9.406 45.406 20.875 1 98.06 282 ARG B C 1
ATOM 5555 O O . ARG B 1 282 ? 8.836 46.281 21.516 1 98.06 282 ARG B O 1
ATOM 5562 N N . GLU B 1 283 ? 9.43 45.312 19.562 1 98.31 283 GLU B N 1
ATOM 5563 C CA . GLU B 1 283 ? 8.742 46.312 18.766 1 98.31 283 GLU B CA 1
ATOM 5564 C C . GLU B 1 283 ? 7.305 45.906 18.469 1 98.31 283 GLU B C 1
ATOM 5566 O O . GLU B 1 283 ? 6.547 46.688 17.859 1 98.31 283 GLU B O 1
ATOM 5571 N N . MET B 1 284 ? 6.844 44.719 18.891 1 98.69 284 MET B N 1
ATOM 5572 C CA . MET B 1 284 ? 5.48 44.25 18.688 1 98.69 284 MET B CA 1
ATOM 5573 C C . MET B 1 284 ? 4.523 44.875 19.688 1 98.69 284 MET B C 1
ATOM 5575 O O . MET B 1 284 ? 4.957 45.562 20.625 1 98.69 284 MET B O 1
ATOM 5579 N N . ASN B 1 285 ? 3.223 44.781 19.469 1 98.38 285 ASN B N 1
ATOM 5580 C CA . ASN B 1 285 ? 2.209 45.25 20.406 1 98.38 285 ASN B CA 1
ATOM 5581 C C . ASN B 1 285 ? 2.266 44.438 21.719 1 98.38 285 ASN B C 1
ATOM 5583 O O . ASN B 1 285 ? 2.977 43.438 21.812 1 98.38 285 ASN B O 1
ATOM 5587 N N . ASP B 1 286 ? 1.539 44.875 22.75 1 97.88 286 ASP B N 1
ATOM 5588 C CA . ASP B 1 286 ? 1.537 44.25 24.062 1 97.88 286 ASP B CA 1
ATOM 5589 C C . ASP B 1 286 ? 1.099 42.812 23.984 1 97.88 286 ASP B C 1
ATOM 5591 O O . ASP B 1 286 ? 0.271 42.438 23.141 1 97.88 286 ASP B O 1
ATOM 5595 N N . ASP B 1 287 ? 1.687 41.969 24.859 1 98.31 287 ASP B N 1
ATOM 5596 C CA . ASP B 1 287 ? 1.367 40.562 24.969 1 98.31 287 ASP B CA 1
ATOM 5597 C C . ASP B 1 287 ? 1.559 39.844 23.641 1 98.31 287 ASP B C 1
ATOM 5599 O O . ASP B 1 287 ? 0.653 39.125 23.172 1 98.31 287 ASP B O 1
ATOM 5603 N N . PRO B 1 288 ? 2.748 39.969 23.094 1 98.62 288 PRO B N 1
ATOM 5604 C CA . PRO B 1 288 ? 3.016 39.375 21.781 1 98.62 288 PRO B CA 1
ATOM 5605 C C . PRO B 1 288 ? 2.92 37.844 21.812 1 98.62 288 PRO B C 1
ATOM 5607 O O . PRO B 1 288 ? 3.334 37.219 22.781 1 98.62 288 PRO B O 1
ATOM 5610 N N . VAL B 1 289 ? 2.395 37.281 20.781 1 98.88 289 VAL B N 1
ATOM 5611 C CA . VAL B 1 289 ? 2.312 35.844 20.547 1 98.88 289 VAL B CA 1
ATOM 5612 C C . VAL B 1 289 ? 3.307 35.438 19.469 1 98.88 289 VAL B C 1
ATOM 5614 O O . VAL B 1 289 ? 3.328 36.031 18.391 1 98.88 289 VAL B O 1
ATOM 5617 N N . ILE B 1 290 ? 4.145 34.406 19.766 1 98.88 290 ILE B N 1
ATOM 5618 C CA . ILE B 1 290 ? 5.168 33.969 18.812 1 98.88 290 ILE B CA 1
ATOM 5619 C C . ILE B 1 290 ? 5 32.5 18.516 1 98.88 290 ILE B C 1
ATOM 5621 O O . ILE B 1 290 ? 5.145 31.656 19.406 1 98.88 290 ILE B O 1
ATOM 5625 N N . PHE B 1 291 ? 4.664 32.156 17.281 1 98.75 291 PHE B N 1
ATOM 5626 C CA . PHE B 1 291 ? 4.75 30.781 16.781 1 98.75 291 PHE B CA 1
ATOM 5627 C C . PHE B 1 291 ? 5.988 30.594 15.922 1 98.75 291 PHE B C 1
ATOM 5629 O O . PHE B 1 291 ? 6.035 31.062 14.781 1 98.75 291 PHE B O 1
ATOM 5636 N N . ALA B 1 292 ? 7.027 30 16.453 1 97.88 292 ALA B N 1
ATOM 5637 C CA . ALA B 1 292 ? 8.25 29.641 15.742 1 97.88 292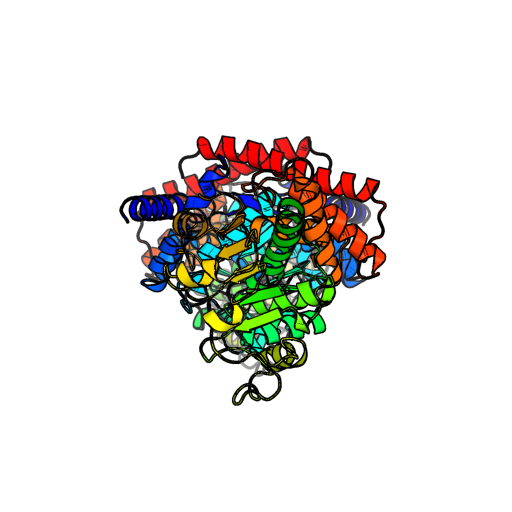 ALA B CA 1
ATOM 5638 C C . ALA B 1 292 ? 8.258 28.156 15.391 1 97.88 292 ALA B C 1
ATOM 5640 O O . ALA B 1 292 ? 8.719 27.328 16.172 1 97.88 292 ALA B O 1
ATOM 5641 N N . GLU B 1 293 ? 7.871 27.828 14.125 1 94.94 293 GLU B N 1
ATOM 5642 C CA . GLU B 1 293 ? 7.445 26.469 13.836 1 94.94 293 GLU B CA 1
ATOM 5643 C C . GLU B 1 293 ? 8.508 25.719 13.031 1 94.94 293 GLU B C 1
ATOM 5645 O O . GLU B 1 293 ? 8.305 24.562 12.672 1 94.94 293 GLU B O 1
ATOM 5650 N N . ALA B 1 294 ? 9.641 26.375 12.758 1 90.44 294 ALA B N 1
ATOM 5651 C CA . ALA B 1 294 ? 10.703 25.703 12.016 1 90.44 294 ALA B CA 1
ATOM 5652 C C . ALA B 1 294 ? 11.266 24.516 12.812 1 90.44 294 ALA B C 1
ATOM 5654 O O . ALA B 1 294 ? 11.398 24.609 14.039 1 90.44 294 ALA B O 1
ATOM 5655 N N . ASN B 1 295 ? 11.508 23.453 12.094 1 81.5 295 ASN B N 1
ATOM 5656 C CA . ASN B 1 295 ? 12.188 22.297 12.648 1 81.5 295 ASN B CA 1
ATOM 5657 C C . ASN B 1 295 ? 13.516 22.031 11.938 1 81.5 295 ASN B C 1
ATOM 5659 O O . ASN B 1 295 ? 13.656 22.328 10.75 1 81.5 295 ASN B O 1
ATOM 5663 N N . PRO B 1 296 ? 14.414 21.5 12.633 1 77.69 296 PRO B N 1
ATOM 5664 C CA . PRO B 1 296 ? 14.414 21.078 14.039 1 77.69 296 PRO B CA 1
ATOM 5665 C C . PRO B 1 296 ? 14.664 22.219 15 1 77.69 296 PRO B C 1
ATOM 5667 O O . PRO B 1 296 ? 14.398 22.109 16.203 1 77.69 296 PRO B O 1
ATOM 5670 N N . VAL B 1 297 ? 15.273 23.312 14.5 1 85.38 297 VAL B N 1
ATOM 5671 C CA . VAL B 1 297 ? 15.555 24.469 15.352 1 85.38 297 VAL B CA 1
ATOM 5672 C C . VAL B 1 297 ? 14.594 25.609 15.008 1 85.38 297 VAL B C 1
ATOM 5674 O O . VAL B 1 297 ? 14.594 26.094 13.875 1 85.38 297 VAL B O 1
ATOM 5677 N N . PRO B 1 298 ? 13.844 25.984 16 1 93.31 298 PRO B N 1
ATOM 5678 C CA . PRO B 1 298 ? 12.891 27.062 15.727 1 93.31 298 PRO B CA 1
ATOM 5679 C C . PRO B 1 298 ? 13.578 28.359 15.32 1 93.31 298 PRO B C 1
ATOM 5681 O O . PRO B 1 298 ? 14.766 28.562 15.602 1 93.31 298 PRO B O 1
ATOM 5684 N N . GLU B 1 299 ? 12.891 29.266 14.711 1 96.5 299 GLU B N 1
ATOM 5685 C CA . GLU B 1 299 ? 13.391 30.547 14.219 1 96.5 299 GLU B CA 1
ATOM 5686 C C . GLU B 1 299 ? 13.945 31.406 15.359 1 96.5 299 GLU B C 1
ATOM 5688 O O . GLU B 1 299 ? 14.82 32.25 15.141 1 96.5 299 GLU B O 1
ATOM 5693 N N . ILE B 1 300 ? 13.367 31.172 16.531 1 97.31 300 ILE B N 1
ATOM 5694 C CA . ILE B 1 300 ? 13.836 31.719 17.797 1 97.31 300 ILE B CA 1
ATOM 5695 C C . ILE B 1 300 ? 13.531 30.75 18.922 1 97.31 300 ILE B C 1
ATOM 5697 O O . ILE B 1 300 ? 12.477 30.109 18.938 1 97.31 300 ILE B O 1
ATOM 5701 N N . LEU B 1 301 ? 14.469 30.625 19.797 1 95.75 301 LEU B N 1
ATOM 5702 C CA . LEU B 1 301 ? 14.219 29.734 20.938 1 95.75 301 LEU B CA 1
ATOM 5703 C C . LEU B 1 301 ? 13.172 30.328 21.875 1 95.75 301 LEU B C 1
ATOM 5705 O O . LEU B 1 301 ? 13.141 31.547 22.078 1 95.75 301 LEU B O 1
ATOM 5709 N N . PRO B 1 302 ? 12.32 29.438 22.422 1 96.62 302 PRO B N 1
ATOM 5710 C CA . PRO B 1 302 ? 11.25 29.938 23.281 1 96.62 302 PRO B CA 1
ATOM 5711 C C . PRO B 1 302 ? 11.766 30.797 24.438 1 96.62 302 PRO B C 1
ATOM 5713 O O . PRO B 1 302 ? 11.156 31.812 24.766 1 96.62 302 PRO B O 1
ATOM 5716 N N . GLU B 1 303 ? 12.922 30.406 25.016 1 96.88 303 GLU B N 1
ATOM 5717 C CA . GLU B 1 303 ? 13.5 31.172 26.109 1 96.88 303 GLU B CA 1
ATOM 5718 C C . GLU B 1 303 ? 13.875 32.594 25.672 1 96.88 303 GLU B C 1
ATOM 5720 O O . GLU B 1 303 ? 13.672 33.562 26.406 1 96.88 303 GLU B O 1
ATOM 5725 N N . GLU B 1 304 ? 14.422 32.656 24.5 1 97.69 304 GLU B N 1
ATOM 5726 C CA . GLU B 1 304 ? 14.812 33.938 23.953 1 97.69 304 GLU B CA 1
ATOM 5727 C C . GLU B 1 304 ? 13.586 34.812 23.656 1 97.69 304 GLU B C 1
ATOM 5729 O O . GLU B 1 304 ? 13.602 36.031 23.891 1 97.69 304 GLU B O 1
ATOM 5734 N N . ALA B 1 305 ? 12.57 34.25 23.125 1 98.38 305 ALA B N 1
ATOM 5735 C CA . ALA B 1 305 ? 11.328 34.969 22.828 1 98.38 305 ALA B CA 1
ATOM 5736 C C . ALA B 1 305 ? 10.695 35.5 24.094 1 98.38 305 ALA B C 1
ATOM 5738 O O . ALA B 1 305 ? 10.25 36.656 24.125 1 98.38 305 ALA B O 1
ATOM 5739 N N . LYS B 1 306 ? 10.633 34.688 25.094 1 97.94 306 LYS B N 1
ATOM 5740 C CA . LYS B 1 306 ? 10.062 35.094 26.375 1 97.94 306 LYS B CA 1
ATOM 5741 C C . LYS B 1 306 ? 10.883 36.25 27 1 97.94 306 LYS B C 1
ATOM 5743 O O . LYS B 1 306 ? 10.32 37.188 27.562 1 97.94 306 LYS B O 1
ATOM 5748 N N . GLU B 1 307 ? 12.188 36.031 26.891 1 97.81 307 GLU B N 1
ATOM 5749 C CA . GLU B 1 307 ? 13.07 37.062 27.391 1 97.81 307 GLU B CA 1
ATOM 5750 C C . GLU B 1 307 ? 12.789 38.406 26.688 1 97.81 307 GLU B C 1
ATOM 5752 O O . GLU B 1 307 ? 12.906 39.469 27.297 1 97.81 307 GLU B O 1
ATOM 5757 N N . ALA B 1 308 ? 12.453 38.312 25.5 1 98.12 308 ALA B N 1
ATOM 5758 C CA . ALA B 1 308 ? 12.227 39.5 24.688 1 98.12 308 ALA B CA 1
ATOM 5759 C C . ALA B 1 308 ? 10.828 40.062 24.922 1 98.12 308 ALA B C 1
ATOM 5761 O O . ALA B 1 308 ? 10.484 41.125 24.406 1 98.12 308 ALA B O 1
ATOM 5762 N N . GLY B 1 309 ? 10 39.344 25.688 1 98.06 309 GLY B N 1
ATOM 5763 C CA . GLY B 1 309 ? 8.711 39.938 26.078 1 98.06 309 GLY B CA 1
ATOM 5764 C C . GLY B 1 309 ? 7.531 39.156 25.516 1 98.06 309 GLY B C 1
ATOM 5765 O O . GLY B 1 309 ? 6.379 39.531 25.766 1 98.06 309 GLY B O 1
ATOM 5766 N N . ALA B 1 310 ? 7.73 38.062 24.844 1 98.56 310 ALA B N 1
ATOM 5767 C CA . ALA B 1 310 ? 6.629 37.281 24.312 1 98.56 310 ALA B CA 1
ATOM 5768 C C . ALA B 1 310 ? 5.777 36.688 25.453 1 98.56 310 ALA B C 1
ATOM 5770 O O . ALA B 1 310 ? 6.309 36.188 26.438 1 98.56 310 ALA B O 1
ATOM 5771 N N . ARG B 1 311 ? 4.52 36.812 25.344 1 98.56 311 ARG B N 1
ATOM 5772 C CA . ARG B 1 311 ? 3.596 36.312 26.344 1 98.56 311 ARG B CA 1
ATOM 5773 C C . ARG B 1 311 ? 3.314 34.844 26.125 1 98.56 311 ARG B C 1
ATOM 5775 O O . ARG B 1 311 ? 3.215 34.062 27.078 1 98.56 311 ARG B O 1
ATOM 5782 N N . VAL B 1 312 ? 3.021 34.438 24.922 1 98.75 312 VAL B N 1
ATOM 5783 C CA . VAL B 1 312 ? 2.754 33.062 24.516 1 98.75 312 VAL B CA 1
ATOM 5784 C C . VAL B 1 312 ? 3.713 32.656 23.406 1 98.75 312 VAL B C 1
ATOM 5786 O O . VAL B 1 312 ? 3.932 33.406 22.453 1 98.75 312 VAL B O 1
ATOM 5789 N N . VAL B 1 313 ? 4.32 31.5 23.562 1 98.69 313 VAL B N 1
ATOM 5790 C CA . VAL B 1 313 ? 5.246 30.984 22.547 1 98.69 313 VAL B CA 1
ATOM 5791 C C . VAL B 1 313 ? 4.867 29.547 22.188 1 98.69 313 VAL B C 1
ATOM 5793 O O . VAL B 1 313 ? 4.598 28.719 23.062 1 98.69 313 VAL B O 1
ATOM 5796 N N . GLY B 1 314 ? 4.695 29.312 20.906 1 97.75 314 GLY B N 1
ATOM 5797 C CA . GLY B 1 314 ? 4.52 27.969 20.375 1 97.75 314 GLY B CA 1
ATOM 5798 C C . GLY B 1 314 ? 5.598 27.578 19.375 1 97.75 314 GLY B C 1
ATOM 5799 O O . GLY B 1 314 ? 6.129 28.422 18.672 1 97.75 314 GLY B O 1
ATOM 5800 N N . THR B 1 315 ? 5.914 26.344 19.344 1 95.56 315 THR B N 1
ATOM 5801 C CA . THR B 1 315 ? 6.879 25.797 18.391 1 95.56 315 THR B CA 1
ATOM 5802 C C . THR B 1 315 ? 6.379 24.469 17.812 1 95.56 315 THR B C 1
ATOM 5804 O O . THR B 1 315 ? 5.285 24.016 18.156 1 95.56 315 THR B O 1
ATOM 5807 N N . GLY B 1 316 ? 7.18 23.922 16.891 1 90.12 316 GLY B N 1
ATOM 5808 C CA . GLY B 1 316 ? 6.871 22.609 16.359 1 90.12 316 GLY B CA 1
ATOM 5809 C C . GLY B 1 316 ? 7.426 21.484 17.203 1 90.12 316 GLY B C 1
ATOM 5810 O O . GLY B 1 316 ? 7.152 20.297 16.938 1 90.12 316 GLY B O 1
ATOM 5811 N N . ARG B 1 317 ? 8.062 21.812 18.25 1 84 317 ARG B N 1
ATOM 5812 C CA . ARG B 1 317 ? 8.805 20.828 19.031 1 84 317 ARG B CA 1
ATOM 5813 C C . ARG B 1 317 ? 7.988 20.312 20.203 1 84 317 ARG B C 1
ATOM 5815 O O . ARG B 1 317 ? 7.277 21.094 20.859 1 84 317 ARG B O 1
ATOM 5822 N N . SER B 1 318 ? 8.227 19.031 20.484 1 80.12 318 SER B N 1
ATOM 5823 C CA . SER B 1 318 ? 7.438 18.391 21.531 1 80.12 318 SER B CA 1
ATOM 5824 C C . SER B 1 318 ? 8.023 18.672 22.922 1 80.12 318 SER B C 1
ATOM 5826 O O . SER B 1 318 ? 7.34 18.5 23.938 1 80.12 318 SER B O 1
ATOM 5828 N N . ASP B 1 319 ? 9.305 19.031 22.984 1 80.75 319 ASP B N 1
ATOM 5829 C CA . ASP B 1 319 ? 9.945 19.234 24.281 1 80.75 319 ASP B CA 1
ATOM 5830 C C . ASP B 1 319 ? 9.617 20.625 24.844 1 80.75 319 ASP B C 1
ATOM 5832 O O . ASP B 1 319 ? 10.023 20.969 25.953 1 80.75 319 ASP B O 1
ATOM 5836 N N . TYR B 1 320 ? 8.875 21.453 24.125 1 89.12 320 TYR B N 1
ATOM 5837 C CA . TYR B 1 320 ? 8.375 22.734 24.578 1 89.12 320 TYR B CA 1
ATOM 5838 C C . TYR B 1 320 ? 6.867 22.703 24.766 1 89.12 320 TYR B C 1
ATOM 5840 O O . TYR B 1 320 ? 6.18 21.891 24.156 1 89.12 320 TYR B O 1
ATOM 5848 N N . PRO B 1 321 ? 6.422 23.516 25.578 1 93.94 321 PRO B N 1
ATOM 5849 C CA . PRO B 1 321 ? 4.969 23.672 25.594 1 93.94 321 PRO B CA 1
ATOM 5850 C C . PRO B 1 321 ? 4.406 24.172 24.266 1 93.94 321 PRO B C 1
ATOM 5852 O O . PRO B 1 321 ? 5.152 24.703 23.438 1 93.94 321 PRO B O 1
ATOM 5855 N N . ASN B 1 322 ? 3.111 24 24.047 1 97.06 322 ASN B N 1
ATOM 5856 C CA . ASN B 1 322 ? 2.408 24.531 22.891 1 97.06 322 ASN B CA 1
ATOM 5857 C C . ASN B 1 322 ? 3.004 24.016 21.578 1 97.06 322 ASN B C 1
ATOM 5859 O O . ASN B 1 322 ? 3.332 24.797 20.688 1 97.06 322 ASN B O 1
ATOM 5863 N N . GLN B 1 323 ? 3.066 22.734 21.5 1 93.56 323 GLN B N 1
ATOM 5864 C CA . GLN B 1 323 ? 3.535 22.141 20.25 1 93.56 323 GLN B CA 1
ATOM 5865 C C . GLN B 1 323 ? 2.49 22.297 19.156 1 93.56 323 GLN B C 1
ATOM 5867 O O . GLN B 1 323 ? 1.387 21.75 19.25 1 93.56 323 GLN B O 1
ATOM 5872 N N . ILE B 1 324 ? 2.838 23.016 18.172 1 96.31 324 ILE B N 1
ATOM 5873 C CA . ILE B 1 324 ? 2.006 23.172 16.984 1 96.31 324 ILE B CA 1
ATOM 5874 C C . ILE B 1 324 ? 2.43 22.156 15.922 1 96.31 324 ILE B C 1
ATOM 5876 O O . ILE B 1 324 ? 3.389 22.391 15.18 1 96.31 324 ILE B O 1
ATOM 5880 N N . ASN B 1 325 ? 1.661 21.141 15.859 1 92.62 325 ASN B N 1
ATOM 5881 C CA . ASN B 1 325 ? 2.047 20 15.031 1 92.62 325 ASN B CA 1
ATOM 5882 C C . ASN B 1 325 ? 0.838 19.375 14.344 1 92.62 325 ASN B C 1
ATOM 5884 O O . ASN B 1 325 ? -0.229 19.25 14.945 1 92.62 325 ASN B O 1
ATOM 5888 N N . ASN B 1 326 ? 1.087 19.016 13.125 1 95.31 326 ASN B N 1
ATOM 5889 C CA . ASN B 1 326 ? -0.026 18.5 12.336 1 95.31 326 ASN B CA 1
ATOM 5890 C C . ASN B 1 326 ? -0.455 17.109 12.812 1 95.31 326 ASN B C 1
ATOM 5892 O O . ASN B 1 326 ? -1.533 16.641 12.461 1 95.31 326 ASN B O 1
ATOM 5896 N N . SER B 1 327 ? 0.264 16.422 13.703 1 92.31 327 SER B N 1
ATOM 5897 C CA . SER B 1 327 ? -0.112 15.133 14.273 1 92.31 327 SER B CA 1
ATOM 5898 C C . SER B 1 327 ? -1.395 15.242 15.086 1 92.31 327 SER B C 1
ATOM 5900 O O . SER B 1 327 ? -2.07 14.242 15.336 1 92.31 327 SER B O 1
ATOM 5902 N N . LEU B 1 328 ? -1.705 16.453 15.477 1 94.56 328 LEU B N 1
ATOM 5903 C CA . LEU B 1 328 ? -2.943 16.703 16.203 1 94.56 328 LEU B CA 1
ATOM 5904 C C . LEU B 1 328 ? -4.133 16.766 15.25 1 94.56 328 LEU B C 1
ATOM 5906 O O . LEU B 1 328 ? -5.285 16.719 15.688 1 94.56 328 LEU B O 1
ATOM 5910 N N . VAL B 1 329 ? -3.805 16.828 13.945 1 97.75 329 VAL B N 1
ATOM 5911 C CA . VAL B 1 329 ? -4.848 17.219 13 1 97.75 329 VAL B CA 1
ATOM 5912 C C . VAL B 1 329 ? -5.176 16.047 12.078 1 97.75 329 VAL B C 1
ATOM 5914 O O . VAL B 1 329 ? -6.301 15.539 12.078 1 97.75 329 VAL B O 1
ATOM 5917 N N . PHE B 1 330 ? -4.223 15.484 11.383 1 97.88 330 PHE B N 1
ATOM 5918 C CA . PHE B 1 330 ? -4.488 14.633 10.234 1 97.88 330 PHE B CA 1
ATOM 5919 C C . PHE B 1 330 ? -5.148 13.328 10.664 1 97.88 330 PHE B C 1
ATOM 5921 O O . PHE B 1 330 ? -6.004 12.797 9.961 1 97.88 330 PHE B O 1
ATOM 5928 N N . PRO B 1 331 ? -4.82 12.727 11.844 1 97.44 331 PRO B N 1
ATOM 5929 C CA . PRO B 1 331 ? -5.531 11.492 12.195 1 97.44 331 PRO B CA 1
ATOM 5930 C C . PRO B 1 331 ? -7.035 11.703 12.359 1 97.44 331 PRO B C 1
ATOM 5932 O O . PRO B 1 331 ? -7.828 10.922 11.828 1 97.44 331 PRO B O 1
ATOM 5935 N N . GLY B 1 332 ? -7.344 12.773 13.086 1 98.06 332 GLY B N 1
ATOM 5936 C CA . GLY B 1 332 ? -8.758 13.07 13.289 1 98.06 332 GLY B CA 1
ATOM 5937 C C . GLY B 1 332 ? -9.477 13.438 12.008 1 98.06 332 GLY B C 1
ATOM 5938 O O . GLY B 1 332 ? -10.625 13.039 11.797 1 98.06 332 GLY B O 1
ATOM 5939 N N . ILE B 1 333 ? -8.797 14.227 11.172 1 98.75 333 ILE B N 1
ATOM 5940 C CA . ILE B 1 333 ? -9.383 14.641 9.898 1 98.75 333 ILE B CA 1
ATOM 5941 C C . ILE B 1 333 ? -9.734 13.406 9.07 1 98.75 333 ILE B C 1
ATOM 5943 O O . ILE B 1 333 ? -10.867 13.266 8.609 1 98.75 333 ILE B O 1
ATOM 5947 N N . PHE B 1 334 ? -8.852 12.484 8.906 1 98.88 334 PHE B N 1
ATOM 5948 C CA . PHE B 1 334 ? -9.094 11.336 8.047 1 98.88 334 PHE B CA 1
ATOM 5949 C C . PHE B 1 334 ? -10.062 10.359 8.703 1 98.88 334 PHE B C 1
ATOM 5951 O O . PHE B 1 334 ? -10.852 9.703 8.016 1 98.88 334 PHE B O 1
ATOM 5958 N N . ARG B 1 335 ? -9.992 10.227 10.062 1 98.75 335 ARG B N 1
ATOM 5959 C CA . ARG B 1 335 ? -11.008 9.422 10.727 1 98.75 335 ARG B CA 1
ATOM 5960 C C . ARG B 1 335 ? -12.406 9.945 10.422 1 98.75 335 ARG B C 1
ATOM 5962 O O . ARG B 1 335 ? -13.32 9.164 10.133 1 98.75 335 ARG B O 1
ATOM 5969 N N . GLY B 1 336 ? -12.539 11.258 10.477 1 98.88 336 GLY B N 1
ATOM 5970 C CA . GLY B 1 336 ? -13.828 11.867 10.195 1 98.88 336 GLY B CA 1
ATOM 5971 C C . GLY B 1 336 ? -14.281 11.664 8.758 1 98.88 336 GLY B C 1
ATOM 5972 O O . GLY B 1 336 ? -15.383 11.18 8.508 1 98.88 336 GLY B O 1
ATOM 5973 N N . VAL B 1 337 ? -13.422 11.977 7.789 1 98.88 337 VAL B N 1
ATOM 5974 C CA . VAL B 1 337 ? -13.828 11.977 6.387 1 98.88 337 VAL B CA 1
ATOM 5975 C C . VAL B 1 337 ? -14.031 10.539 5.91 1 98.88 337 VAL B C 1
ATOM 5977 O O . VAL B 1 337 ? -14.906 10.273 5.078 1 98.88 337 VAL B O 1
ATOM 5980 N N . LEU B 1 338 ? -13.266 9.586 6.414 1 98.81 338 LEU B N 1
ATOM 5981 C CA . LEU B 1 338 ? -13.461 8.188 6.035 1 98.81 338 LEU B CA 1
ATOM 5982 C C . LEU B 1 338 ? -14.758 7.645 6.617 1 98.81 338 LEU B C 1
ATOM 5984 O O . LEU B 1 338 ? -15.453 6.852 5.973 1 98.81 338 LEU B O 1
ATOM 5988 N N . THR B 1 339 ? -15.07 8.094 7.852 1 98.69 339 THR B N 1
ATOM 5989 C CA . THR B 1 339 ? -16.281 7.621 8.516 1 98.69 339 THR B CA 1
ATOM 5990 C C . THR B 1 339 ? -17.516 7.957 7.684 1 98.69 339 THR B C 1
ATOM 5992 O O . THR B 1 339 ? -18.453 7.156 7.598 1 98.69 339 THR B O 1
ATOM 5995 N N . VAL B 1 340 ? -17.516 9.086 7.051 1 98.69 340 VAL B N 1
ATOM 5996 C CA . VAL B 1 340 ? -18.703 9.508 6.32 1 98.69 340 VAL B CA 1
ATOM 5997 C C . VAL B 1 340 ? -18.453 9.383 4.816 1 98.69 340 VAL B C 1
ATOM 5999 O O . VAL B 1 340 ? -19.266 9.852 4.008 1 98.69 340 VAL B O 1
ATOM 6002 N N . ARG B 1 341 ? -17.344 8.773 4.426 1 98.31 341 ARG B N 1
ATOM 6003 C CA . ARG B 1 341 ? -16.984 8.578 3.025 1 98.31 341 ARG B CA 1
ATOM 6004 C C . ARG B 1 341 ? -17.062 9.891 2.252 1 98.31 341 ARG B C 1
ATOM 6006 O O . ARG B 1 341 ? -17.719 9.961 1.206 1 98.31 341 ARG B O 1
ATOM 6013 N N . ALA B 1 342 ? -16.359 10.906 2.785 1 98.75 342 ALA B N 1
ATOM 6014 C CA . ALA B 1 342 ? -16.391 12.242 2.184 1 98.75 342 ALA B CA 1
ATOM 6015 C C . ALA B 1 342 ? -15.688 12.242 0.832 1 98.75 342 ALA B C 1
ATOM 6017 O O . ALA B 1 342 ? -14.688 11.547 0.645 1 98.75 342 ALA B O 1
ATOM 6018 N N . ARG B 1 343 ? -16.078 13.125 -0.089 1 98.25 343 ARG B N 1
ATOM 6019 C CA . ARG B 1 343 ? -15.5 13.242 -1.422 1 98.25 343 ARG B CA 1
ATOM 6020 C C . ARG B 1 343 ? -14.297 14.188 -1.417 1 98.25 343 ARG B C 1
ATOM 6022 O O . ARG B 1 343 ? -13.453 14.125 -2.312 1 98.25 343 ARG B O 1
ATOM 6029 N N . GLU B 1 344 ? -14.25 15.016 -0.436 1 98.44 344 GLU B N 1
ATOM 6030 C CA . GLU B 1 344 ? -13.18 16 -0.352 1 98.44 344 GLU B CA 1
ATOM 6031 C C . GLU B 1 344 ? -13.008 16.516 1.078 1 98.44 344 GLU B C 1
ATOM 6033 O O . GLU B 1 344 ? -13.805 16.188 1.959 1 98.44 344 GLU B O 1
ATOM 6038 N N . ILE B 1 345 ? -11.977 17.219 1.348 1 98.5 345 ILE B N 1
ATOM 6039 C CA . ILE B 1 345 ? -11.734 18 2.559 1 98.5 345 ILE B CA 1
ATOM 6040 C C . ILE B 1 345 ? -11.672 19.484 2.213 1 98.5 345 ILE B C 1
ATOM 6042 O O . ILE B 1 345 ? -10.836 19.906 1.416 1 98.5 345 ILE B O 1
ATOM 6046 N N . THR B 1 346 ? -12.5 20.234 2.758 1 98 346 THR B N 1
ATOM 6047 C CA . THR B 1 346 ? -12.57 21.656 2.455 1 98 346 THR B CA 1
ATOM 6048 C C . THR B 1 346 ? -11.875 22.484 3.543 1 98 346 THR B C 1
ATOM 6050 O O . THR B 1 346 ? -11.562 21.953 4.617 1 98 346 THR B O 1
ATOM 6053 N N . ASP B 1 347 ? -11.672 23.766 3.244 1 97.88 347 ASP B N 1
ATOM 6054 C CA . ASP B 1 347 ? -11.125 24.688 4.238 1 97.88 347 ASP B CA 1
ATOM 6055 C C . ASP B 1 347 ? -12.047 24.812 5.445 1 97.88 347 ASP B C 1
ATOM 6057 O O . ASP B 1 347 ? -11.586 24.922 6.582 1 97.88 347 ASP B O 1
ATOM 6061 N N . SER B 1 348 ? -13.344 24.75 5.188 1 98.5 348 SER B N 1
ATOM 6062 C CA . SER B 1 348 ? -14.312 24.828 6.27 1 98.5 348 SER B CA 1
ATOM 6063 C C . SER B 1 348 ? -14.18 23.641 7.223 1 98.5 348 SER B C 1
ATOM 6065 O O . SER B 1 348 ? -14.328 23.797 8.438 1 98.5 348 SER B O 1
ATOM 6067 N N . MET B 1 349 ? -13.938 22.5 6.668 1 98.75 349 MET B N 1
ATOM 6068 C CA . MET B 1 349 ? -13.719 21.312 7.488 1 98.75 349 MET B CA 1
ATOM 6069 C C . MET B 1 349 ? -12.438 21.453 8.312 1 98.75 349 MET B C 1
ATOM 6071 O O . MET B 1 349 ? -12.406 21.062 9.484 1 98.75 349 MET B O 1
ATOM 6075 N N . ALA B 1 350 ? -11.406 22.031 7.695 1 98.75 350 ALA B N 1
ATOM 6076 C CA . ALA B 1 350 ? -10.164 22.266 8.422 1 98.75 350 ALA B CA 1
ATOM 6077 C C . ALA B 1 350 ? -10.383 23.266 9.562 1 98.75 350 ALA B C 1
ATOM 6079 O O . ALA B 1 350 ? -9.844 23.078 10.656 1 98.75 350 ALA B O 1
ATOM 6080 N N . ILE B 1 351 ? -11.148 24.281 9.344 1 98.75 351 ILE B N 1
ATOM 6081 C CA . ILE B 1 351 ? -11.438 25.297 10.352 1 98.75 351 ILE B CA 1
ATOM 6082 C C . ILE B 1 351 ? -12.211 24.656 11.508 1 98.75 351 ILE B C 1
ATOM 6084 O O . ILE B 1 351 ? -11.953 24.953 12.672 1 98.75 351 ILE B O 1
ATOM 6088 N N . GLU B 1 352 ? -13.148 23.766 11.141 1 98.69 352 GLU B N 1
ATOM 6089 C CA . GLU B 1 352 ? -13.883 23.062 12.188 1 98.69 352 GLU B CA 1
ATOM 6090 C C . GLU B 1 352 ? -12.953 22.188 13.023 1 98.69 352 GLU B C 1
ATOM 6092 O O . GLU B 1 352 ? -13.148 22.047 14.234 1 98.69 352 GLU B O 1
ATOM 6097 N N . ALA B 1 353 ? -12.031 21.562 12.367 1 98.81 353 ALA B N 1
ATOM 6098 C CA . ALA B 1 353 ? -11.031 20.797 13.109 1 98.81 353 ALA B CA 1
ATOM 6099 C C . ALA B 1 353 ? -10.258 21.688 14.078 1 98.81 353 ALA B C 1
ATOM 6101 O O . ALA B 1 353 ? -10.055 21.328 15.234 1 98.81 353 ALA B O 1
ATOM 6102 N N . ALA B 1 354 ? -9.812 22.859 13.609 1 98.81 354 ALA B N 1
ATOM 6103 C CA . ALA B 1 354 ? -9.094 23.812 14.445 1 98.81 354 ALA B CA 1
ATOM 6104 C C . ALA B 1 354 ? -9.945 24.266 15.625 1 98.81 354 ALA B C 1
ATOM 6106 O O . ALA B 1 354 ? -9.461 24.375 16.75 1 98.81 354 ALA B O 1
ATOM 6107 N N . ARG B 1 355 ? -11.219 24.5 15.406 1 98.69 355 ARG B N 1
ATOM 6108 C CA . ARG B 1 355 ? -12.133 24.906 16.469 1 98.69 355 ARG B CA 1
ATOM 6109 C C . ARG B 1 355 ? -12.297 23.797 17.5 1 98.69 355 ARG B C 1
ATOM 6111 O O . ARG B 1 355 ? -12.383 24.078 18.703 1 98.69 355 ARG B O 1
ATOM 6118 N N . ALA B 1 356 ? -12.398 22.594 16.969 1 98.5 356 ALA B N 1
ATOM 6119 C CA . ALA B 1 356 ? -12.516 21.469 17.875 1 98.5 356 ALA B CA 1
ATOM 6120 C C . ALA B 1 356 ? -11.312 21.391 18.812 1 98.5 356 ALA B C 1
ATOM 6122 O O . ALA B 1 356 ? -11.461 21.125 20 1 98.5 356 ALA B O 1
ATOM 6123 N N . LEU B 1 357 ? -10.148 21.531 18.266 1 98.56 357 LEU B N 1
ATOM 6124 C CA . LEU B 1 357 ? -8.938 21.531 19.062 1 98.56 357 LEU B CA 1
ATOM 6125 C C . LEU B 1 357 ? -8.961 22.656 20.094 1 98.56 357 LEU B C 1
ATOM 6127 O O . LEU B 1 357 ? -8.664 22.422 21.266 1 98.56 357 LEU B O 1
ATOM 6131 N N . TYR B 1 358 ? -9.359 23.844 19.703 1 98.5 358 TYR B N 1
ATOM 6132 C CA . TYR B 1 358 ? -9.438 25 20.578 1 98.5 358 TYR B CA 1
ATOM 6133 C C . TYR B 1 358 ? -10.445 24.766 21.703 1 98.5 358 TYR B C 1
ATOM 6135 O O . TYR B 1 358 ? -10.141 25.016 22.875 1 98.5 358 TYR B O 1
ATOM 6143 N N . GLU B 1 359 ? -11.555 24.266 21.312 1 98.31 359 GLU B N 1
ATOM 6144 C CA . GLU B 1 359 ? -12.602 24.031 22.297 1 98.31 359 GLU B CA 1
ATOM 6145 C C . GLU B 1 359 ? -12.172 23 23.344 1 98.31 359 GLU B C 1
ATOM 6147 O O . GLU B 1 359 ? -12.539 23.094 24.516 1 98.31 359 GLU B O 1
ATOM 6152 N N . TYR B 1 360 ? -11.469 22.031 22.859 1 97.81 360 TYR B N 1
ATOM 6153 C CA . TYR B 1 360 ? -10.938 21.031 23.766 1 97.81 360 TYR B CA 1
ATOM 6154 C C . TYR B 1 360 ? -9.977 21.656 24.766 1 97.81 360 TYR B C 1
ATOM 6156 O O . TYR B 1 360 ? -9.992 21.297 25.953 1 97.81 360 TYR B O 1
ATOM 6164 N N . ALA B 1 361 ? -9.172 22.562 24.328 1 97.94 361 ALA B N 1
ATOM 6165 C CA . ALA B 1 361 ? -8.141 23.172 25.156 1 97.94 361 ALA B CA 1
ATOM 6166 C C . ALA B 1 361 ? -8.727 24.297 26.016 1 97.94 361 ALA B C 1
ATOM 6168 O O . ALA B 1 361 ? -8.156 24.656 27.047 1 97.94 361 ALA B O 1
ATOM 6169 N N . LYS B 1 362 ? -9.805 24.891 25.734 1 98.06 362 LYS B N 1
ATOM 6170 C CA . LYS B 1 362 ? -10.352 26.141 26.25 1 98.06 362 LYS B CA 1
ATOM 6171 C C . LYS B 1 362 ? -10.445 26.125 27.766 1 98.06 362 LYS B C 1
ATOM 6173 O O . LYS B 1 362 ? -10.031 27.078 28.438 1 98.06 362 LYS B O 1
ATOM 6178 N N . PRO B 1 363 ? -10.93 25 28.344 1 97.94 363 PRO B N 1
ATOM 6179 C CA . PRO B 1 363 ? -11.078 25 29.797 1 97.94 363 PRO B CA 1
ATOM 6180 C C . PRO B 1 363 ? -9.742 25.078 30.531 1 97.94 363 PRO B C 1
ATOM 6182 O O . PRO B 1 363 ? -9.695 25.391 31.719 1 97.94 363 PRO B O 1
ATOM 6185 N N . ARG B 1 364 ? -8.609 24.797 29.828 1 97.88 364 ARG B N 1
ATOM 6186 C CA . ARG B 1 364 ? -7.316 24.703 30.5 1 97.88 364 ARG B CA 1
ATOM 6187 C C . ARG B 1 364 ? -6.32 25.688 29.891 1 97.88 364 ARG B C 1
ATOM 6189 O O . ARG B 1 364 ? -5.113 25.562 30.109 1 97.88 364 ARG B O 1
ATOM 6196 N N . LEU B 1 365 ? -6.773 26.609 29.188 1 98.38 365 LEU B N 1
ATOM 6197 C CA . LEU B 1 365 ? -5.902 27.531 28.453 1 98.38 365 LEU B CA 1
ATOM 6198 C C . LEU B 1 365 ? -4.957 28.25 29.391 1 98.38 365 LEU B C 1
ATOM 6200 O O . LEU B 1 365 ? -5.355 28.656 30.5 1 98.38 365 LEU B O 1
ATOM 6204 N N . SER B 1 366 ? -3.805 28.344 29.062 1 98.56 366 SER B N 1
ATOM 6205 C CA . SER B 1 366 ? -2.744 29.094 29.719 1 98.56 366 SER B CA 1
ATOM 6206 C C . SER B 1 366 ? -1.636 29.469 28.75 1 98.56 366 SER B C 1
ATOM 6208 O O . SER B 1 366 ? -1.679 29.078 27.578 1 98.56 366 SER B O 1
ATOM 6210 N N . GLU B 1 367 ? -0.704 30.188 29.188 1 98.31 367 GLU B N 1
ATOM 6211 C CA . GLU B 1 367 ? 0.406 30.609 28.344 1 98.31 367 GLU B CA 1
ATOM 6212 C C . GLU B 1 367 ? 1.199 29.391 27.844 1 98.31 367 GLU B C 1
ATOM 6214 O O . GLU B 1 367 ? 1.841 29.453 26.797 1 98.31 367 GLU B O 1
ATOM 6219 N N . ASP B 1 368 ? 1.043 28.297 28.609 1 97.81 368 ASP B N 1
ATOM 6220 C CA . ASP B 1 368 ? 1.827 27.109 28.266 1 97.81 368 ASP B CA 1
ATOM 6221 C C . ASP B 1 368 ? 0.934 26 27.734 1 97.81 368 ASP B C 1
ATOM 6223 O O . ASP B 1 368 ? 1.369 24.844 27.609 1 97.81 368 ASP B O 1
ATOM 6227 N N . TYR B 1 369 ? -0.313 26.312 27.484 1 98.19 369 TYR B N 1
ATOM 6228 C CA . TYR B 1 369 ? -1.276 25.359 26.953 1 98.19 369 TYR B CA 1
ATOM 6229 C C . TYR B 1 369 ? -2.336 26.062 26.109 1 98.19 369 TYR B C 1
ATOM 6231 O O . TYR B 1 369 ? -3.422 26.375 26.609 1 98.19 369 TYR B O 1
ATOM 6239 N N . ILE B 1 370 ? -2.025 26.219 24.844 1 98.56 370 ILE B N 1
ATOM 6240 C CA . ILE B 1 370 ? -2.947 26.938 23.969 1 98.56 370 ILE B CA 1
ATOM 6241 C C . ILE B 1 370 ? -3.535 25.969 22.938 1 98.56 370 ILE B C 1
ATOM 6243 O O . ILE B 1 370 ? -4.43 26.344 22.172 1 98.56 370 ILE B O 1
ATOM 6247 N N . ILE B 1 371 ? -3.078 24.797 22.812 1 98.19 371 ILE B N 1
ATOM 6248 C CA . ILE B 1 371 ? -3.482 23.719 21.938 1 98.19 371 ILE B CA 1
ATOM 6249 C C . ILE B 1 371 ? -3.238 22.375 22.625 1 98.19 371 ILE B C 1
ATOM 6251 O O . ILE B 1 371 ? -2.318 22.234 23.438 1 98.19 371 ILE B O 1
ATOM 6255 N N . PRO B 1 372 ? -4.078 21.422 22.406 1 97.06 372 PRO B N 1
ATOM 6256 C CA . PRO B 1 372 ? -3.896 20.141 23.078 1 97.06 372 PRO B CA 1
ATOM 6257 C C . PRO B 1 372 ? -2.57 19.469 22.734 1 97.06 372 PRO B C 1
ATOM 6259 O O . PRO B 1 372 ? -1.915 19.859 21.766 1 97.06 372 PRO B O 1
ATOM 6262 N N . ARG B 1 373 ? -2.289 18.5 23.547 1 90.44 373 ARG B N 1
ATOM 6263 C CA . ARG B 1 373 ? -1.143 17.641 23.281 1 90.44 373 ARG B CA 1
ATOM 6264 C C . ARG B 1 373 ? -1.562 16.406 22.5 1 90.44 373 ARG B C 1
ATOM 6266 O O . ARG B 1 373 ? -2.701 15.945 22.609 1 90.44 373 ARG B O 1
ATOM 6273 N N . MET B 1 374 ? -0.656 15.852 21.781 1 82.62 374 MET B N 1
ATOM 6274 C CA . MET B 1 374 ? -0.947 14.727 20.891 1 82.62 374 MET B CA 1
ATOM 6275 C C . MET B 1 374 ? -1.369 13.5 21.688 1 82.62 374 MET B C 1
ATOM 6277 O O . MET B 1 374 ? -2.084 12.633 21.172 1 82.62 374 MET B O 1
ATOM 6281 N N . ASP B 1 375 ? -0.9 13.367 22.922 1 79.88 375 ASP B N 1
ATOM 6282 C CA . ASP B 1 375 ? -1.171 12.18 23.719 1 79.88 375 ASP B CA 1
ATOM 6283 C C . ASP B 1 375 ? -2.531 12.273 24.406 1 79.88 375 ASP B C 1
ATOM 6285 O O . ASP B 1 375 ? -2.92 11.375 25.156 1 79.88 375 ASP B O 1
ATOM 6289 N N . GLU B 1 376 ? -3.113 13.43 24.203 1 89.94 376 GLU B N 1
ATOM 6290 C CA . GLU B 1 376 ? -4.504 13.523 24.641 1 89.94 376 GLU B CA 1
ATOM 6291 C C . GLU B 1 376 ? -5.449 12.906 23.609 1 89.94 376 GLU B C 1
ATOM 6293 O O . GLU B 1 376 ? -6.055 13.617 22.812 1 89.94 376 GLU B O 1
ATOM 6298 N N . PHE B 1 377 ? -5.68 11.633 23.719 1 86.88 377 PHE B N 1
ATOM 6299 C CA . PHE B 1 377 ? -6.258 10.789 22.672 1 86.88 377 PHE B CA 1
ATOM 6300 C C . PHE B 1 377 ? -7.691 11.211 22.375 1 86.88 377 PHE B C 1
ATOM 6302 O O . PHE B 1 377 ? -8.156 11.078 21.234 1 86.88 377 PHE B O 1
ATOM 6309 N N . ASP B 1 378 ? -8.352 11.766 23.344 1 92.56 378 ASP B N 1
ATOM 6310 C CA . ASP B 1 378 ? -9.758 12.141 23.188 1 92.56 378 ASP B CA 1
ATOM 6311 C C . ASP B 1 378 ? -9.914 13.25 22.156 1 92.56 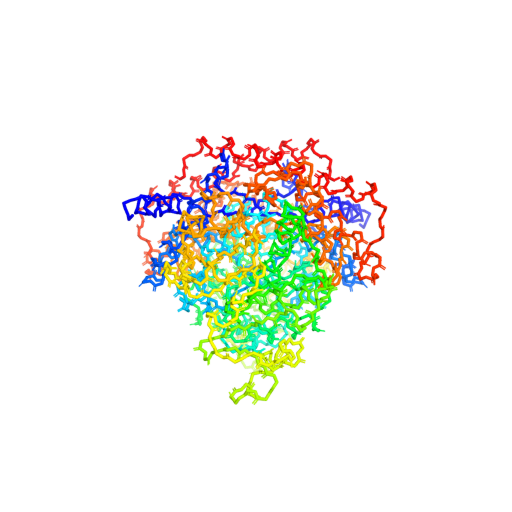378 ASP B C 1
ATOM 6313 O O . ASP B 1 378 ? -10.984 13.414 21.562 1 92.56 378 ASP B O 1
ATOM 6317 N N . VAL B 1 379 ? -8.859 13.969 21.969 1 94.56 379 VAL B N 1
ATOM 6318 C CA . VAL B 1 379 ? -8.93 15.125 21.078 1 94.56 379 VAL B CA 1
ATOM 6319 C C . VAL B 1 379 ? -9.148 14.656 19.641 1 94.56 379 VAL B C 1
ATOM 6321 O O . VAL B 1 379 ? -9.844 15.312 18.859 1 94.56 379 VAL B O 1
ATOM 6324 N N . HIS B 1 380 ? -8.555 13.547 19.266 1 95.44 380 HIS B N 1
ATOM 6325 C CA . HIS B 1 380 ? -8.656 13.047 17.891 1 95.44 380 HIS B CA 1
ATOM 6326 C C . HIS B 1 380 ? -10.086 12.656 17.547 1 95.44 380 HIS B C 1
ATOM 6328 O O . HIS B 1 380 ? -10.547 12.891 16.438 1 95.44 380 HIS B O 1
ATOM 6334 N N . GLU B 1 381 ? -10.766 12.078 18.516 1 96.56 381 GLU B N 1
ATOM 6335 C CA . GLU B 1 381 ? -12.172 11.742 18.328 1 96.56 381 GLU B CA 1
ATOM 6336 C C . GLU B 1 381 ? -13.016 13 18.109 1 96.56 381 GLU B C 1
ATOM 6338 O O . GLU B 1 381 ? -13.891 13.023 17.234 1 96.56 381 GLU B O 1
ATOM 6343 N N . ARG B 1 382 ? -12.727 13.984 18.906 1 97.25 382 ARG B N 1
ATOM 6344 C CA . ARG B 1 382 ? -13.484 15.234 18.812 1 97.25 382 ARG B CA 1
ATOM 6345 C C . ARG B 1 382 ? -13.289 15.883 17.453 1 97.25 382 ARG B C 1
ATOM 6347 O O . ARG B 1 382 ? -14.258 16.359 16.844 1 97.25 382 ARG B O 1
ATOM 6354 N N . VAL B 1 383 ? -12.07 15.93 17 1 98.44 383 VAL B N 1
ATOM 6355 C CA . VAL B 1 383 ? -11.773 16.469 15.68 1 98.44 383 VAL B CA 1
ATOM 6356 C C . VAL B 1 383 ? -12.516 15.672 14.609 1 98.44 383 VAL B C 1
ATOM 6358 O O . VAL B 1 383 ? -13.141 16.25 13.719 1 98.44 383 VAL B O 1
ATOM 6361 N N . ALA B 1 384 ? -12.492 14.367 14.711 1 98.75 384 ALA B N 1
ATOM 6362 C CA . ALA B 1 384 ? -13.109 13.484 13.727 1 98.75 384 ALA B CA 1
ATOM 6363 C C . ALA B 1 384 ? -14.609 13.742 13.625 1 98.75 384 ALA B C 1
ATOM 6365 O O . ALA B 1 384 ? -15.156 13.859 12.523 1 98.75 384 ALA B O 1
ATOM 6366 N N . VAL B 1 385 ? -15.242 13.82 14.773 1 98.69 385 VAL B N 1
ATOM 6367 C CA . VAL B 1 385 ? -16.688 14.023 14.812 1 98.69 385 VAL B CA 1
ATOM 6368 C C . VAL B 1 385 ? -17.031 15.367 14.164 1 98.69 385 VAL B C 1
ATOM 6370 O O . VAL B 1 385 ? -17.938 15.445 13.328 1 98.69 385 VAL B O 1
ATOM 6373 N N . ARG B 1 386 ? -16.312 16.406 14.531 1 98.69 386 ARG B N 1
ATOM 6374 C CA . ARG B 1 386 ? -16.594 17.75 14.031 1 98.69 386 ARG B CA 1
ATOM 6375 C C . ARG B 1 386 ? -16.375 17.828 12.523 1 98.69 386 ARG B C 1
ATOM 6377 O O . ARG B 1 386 ? -17.141 18.5 11.82 1 98.69 386 ARG B O 1
ATOM 6384 N N . VAL B 1 387 ? -15.336 17.234 12.062 1 98.81 387 VAL B N 1
ATOM 6385 C CA . VAL B 1 387 ? -15.016 17.219 10.641 1 98.81 387 VAL B CA 1
ATOM 6386 C C . VAL B 1 387 ? -16.094 16.453 9.875 1 98.81 387 VAL B C 1
ATOM 6388 O O . VAL B 1 387 ? -16.547 16.906 8.82 1 98.81 387 VAL B O 1
ATOM 6391 N N . ALA B 1 388 ? -16.516 15.305 10.391 1 98.88 388 ALA B N 1
ATOM 6392 C CA . ALA B 1 388 ? -17.562 14.508 9.758 1 98.88 388 ALA B CA 1
ATOM 6393 C C . ALA B 1 388 ? -18.875 15.281 9.688 1 98.88 388 ALA B C 1
ATOM 6395 O O . ALA B 1 388 ? -19.547 15.273 8.656 1 98.88 388 ALA B O 1
ATOM 6396 N N . GLU B 1 389 ? -19.203 15.922 10.781 1 98.75 389 GLU B N 1
ATOM 6397 C CA . GLU B 1 389 ? -20.422 16.719 10.812 1 98.75 389 GLU B CA 1
ATOM 6398 C C . GLU B 1 389 ? -20.391 17.812 9.75 1 98.75 389 GLU B C 1
ATOM 6400 O O . GLU B 1 389 ? -21.375 18.047 9.055 1 98.75 389 GLU B O 1
ATOM 6405 N N . LYS B 1 390 ? -19.266 18.469 9.648 1 98.75 390 LYS B N 1
ATOM 6406 C CA . LYS B 1 390 ? -19.141 19.531 8.672 1 98.75 390 LYS B CA 1
ATOM 6407 C C . LYS B 1 390 ? -19.234 19 7.246 1 98.75 390 LYS B C 1
ATOM 6409 O O . LYS B 1 390 ? -19.797 19.641 6.363 1 98.75 390 LYS B O 1
ATOM 6414 N N . ALA B 1 391 ? -18.609 17.844 7.016 1 98.81 391 ALA B N 1
ATOM 6415 C CA . ALA B 1 391 ? -18.703 17.219 5.699 1 98.81 391 ALA B CA 1
ATOM 6416 C C . ALA B 1 391 ? -20.156 16.969 5.32 1 98.81 391 ALA B C 1
ATOM 6418 O O . ALA B 1 391 ? -20.547 17.188 4.176 1 98.81 391 ALA B O 1
ATOM 6419 N N . ILE B 1 392 ? -20.938 16.469 6.238 1 98.75 392 ILE B N 1
ATOM 6420 C CA . ILE B 1 392 ? -22.359 16.188 6.02 1 98.75 392 ILE B CA 1
ATOM 6421 C C . ILE B 1 392 ? -23.094 17.5 5.738 1 98.75 392 ILE B C 1
ATOM 6423 O O . ILE B 1 392 ? -23.875 17.578 4.785 1 98.75 392 ILE B O 1
ATOM 6427 N N . GLU B 1 393 ? -22.844 18.453 6.582 1 98.62 393 GLU B N 1
ATOM 6428 C CA . GLU B 1 393 ? -23.469 19.766 6.434 1 98.62 393 GLU B CA 1
ATOM 6429 C C . GLU B 1 393 ? -23.219 20.344 5.043 1 98.62 393 GLU B C 1
ATOM 6431 O O . GLU B 1 393 ? -24.125 20.922 4.43 1 98.62 393 GLU B O 1
ATOM 6436 N N . LEU B 1 394 ? -22.016 20.188 4.543 1 98.38 394 LEU B N 1
ATOM 6437 C CA . LEU B 1 394 ? -21.609 20.781 3.277 1 98.38 394 LEU B CA 1
ATOM 6438 C C . LEU B 1 394 ? -22.078 19.922 2.1 1 98.38 394 LEU B C 1
ATOM 6440 O O . LEU B 1 394 ? -21.938 20.328 0.943 1 98.38 394 LEU B O 1
ATOM 6444 N N . GLY B 1 395 ? -22.531 18.734 2.328 1 98.25 395 GLY B N 1
ATOM 6445 C CA . GLY B 1 395 ? -23.031 17.875 1.276 1 98.25 395 GLY B CA 1
ATOM 6446 C C . GLY B 1 395 ? -21.953 17.109 0.554 1 98.25 395 GLY B C 1
ATOM 6447 O O . GLY B 1 395 ? -22.156 16.594 -0.546 1 98.25 395 GLY B O 1
ATOM 6448 N N . VAL B 1 396 ? -20.781 17 1.146 1 98.25 396 VAL B N 1
ATOM 6449 C CA . VAL B 1 396 ? -19.688 16.312 0.472 1 98.25 396 VAL B CA 1
ATOM 6450 C C . VAL B 1 396 ? -19.547 14.898 1.034 1 98.25 396 VAL B C 1
ATOM 6452 O O . VAL B 1 396 ? -18.734 14.109 0.549 1 98.25 396 VAL B O 1
ATOM 6455 N N . ALA B 1 397 ? -20.344 14.516 2.02 1 98.25 397 ALA B N 1
ATOM 6456 C CA . ALA B 1 397 ? -20.359 13.172 2.6 1 98.25 397 ALA B CA 1
ATOM 6457 C C . ALA B 1 397 ? -21.266 12.242 1.806 1 98.25 397 ALA B C 1
ATOM 6459 O O . ALA B 1 397 ? -22.328 12.648 1.345 1 98.25 397 ALA B O 1
ATOM 6460 N N . ARG B 1 398 ? -20.891 10.984 1.652 1 96.62 398 ARG B N 1
ATOM 6461 C CA . ARG B 1 398 ? -21.719 9.984 0.988 1 96.62 398 ARG B CA 1
ATOM 6462 C C . ARG B 1 398 ? -22.625 9.281 1.985 1 96.62 398 ARG B C 1
ATOM 6464 O O . ARG B 1 398 ? -23.594 8.625 1.593 1 96.62 398 ARG B O 1
ATOM 6471 N N . ARG B 1 399 ? -22.297 9.445 3.273 1 96.5 399 ARG B N 1
ATOM 6472 C CA . ARG B 1 399 ? -23.094 8.883 4.348 1 96.5 399 ARG B CA 1
ATOM 6473 C C . ARG B 1 399 ? -23.625 9.977 5.27 1 96.5 399 ARG B C 1
ATOM 6475 O O . ARG B 1 399 ? -22.891 10.875 5.664 1 96.5 399 ARG B O 1
ATOM 6482 N N . GLU B 1 400 ? -24.906 9.828 5.594 1 96.81 400 GLU B N 1
ATOM 6483 C CA . GLU B 1 400 ? -25.516 10.719 6.578 1 96.81 400 GLU B CA 1
ATOM 6484 C C . GLU B 1 400 ? -25.656 10.023 7.934 1 96.81 400 GLU B C 1
ATOM 6486 O O . GLU B 1 400 ? -26.141 8.891 8.008 1 96.81 400 GLU B O 1
ATOM 6491 N N . MET B 1 401 ? -25.141 10.719 8.891 1 97.69 401 MET B N 1
ATOM 6492 C CA . MET B 1 401 ? -25.172 10.195 10.258 1 97.69 401 MET B CA 1
ATOM 6493 C C . MET B 1 401 ? -25.438 11.312 11.258 1 97.69 401 MET B C 1
ATOM 6495 O O . MET B 1 401 ? -25.031 12.453 11.047 1 97.69 401 MET B O 1
ATOM 6499 N N . SER B 1 402 ? -26.172 10.914 12.32 1 98.12 402 SER B N 1
ATOM 6500 C CA . SER B 1 402 ? -26.297 11.844 13.43 1 98.12 402 SER B CA 1
ATOM 6501 C C . SER B 1 402 ? -25.016 11.945 14.227 1 98.12 402 SER B C 1
ATOM 6503 O O . SER B 1 402 ? -24.125 11.102 14.094 1 98.12 402 SER B O 1
ATOM 6505 N N . ARG B 1 403 ? -24.922 13.023 15.008 1 96.94 403 ARG B N 1
ATOM 6506 C CA . ARG B 1 403 ? -23.75 13.195 15.859 1 96.94 403 ARG B CA 1
ATOM 6507 C C . ARG B 1 403 ? -23.547 11.977 16.766 1 96.94 403 ARG B C 1
ATOM 6509 O O . ARG B 1 403 ? -22.406 11.547 16.969 1 96.94 403 ARG B O 1
ATOM 6516 N N . GLU B 1 404 ? -24.625 11.461 17.266 1 97.75 404 GLU B N 1
ATOM 6517 C CA . GLU B 1 404 ? -24.547 10.297 18.141 1 97.75 404 GLU B CA 1
ATOM 6518 C C . GLU B 1 404 ? -24.016 9.078 17.406 1 97.75 404 GLU B C 1
ATOM 6520 O O . GLU B 1 404 ? -23.203 8.32 17.938 1 97.75 404 GLU B O 1
ATOM 6525 N N . GLU B 1 405 ? -24.484 8.93 16.234 1 98.06 405 GLU B N 1
ATOM 6526 C CA . GLU B 1 405 ? -24.016 7.824 15.406 1 98.06 405 GLU B CA 1
ATOM 6527 C C . GLU B 1 405 ? -22.531 7.973 15.078 1 98.06 405 GLU B C 1
ATOM 6529 O O . GLU B 1 405 ? -21.781 6.992 15.094 1 98.06 405 GLU B O 1
ATOM 6534 N N . LEU B 1 406 ? -22.172 9.164 14.734 1 98.44 406 LEU B N 1
ATOM 6535 C CA . LEU B 1 406 ? -20.766 9.453 14.438 1 98.44 406 LEU B CA 1
ATOM 6536 C C . LEU B 1 406 ? -19.875 9.109 15.625 1 98.44 406 LEU B C 1
ATOM 6538 O O . LEU B 1 406 ? -18.859 8.438 15.469 1 98.44 406 LEU B O 1
ATOM 6542 N N . LYS B 1 407 ? -20.266 9.609 16.781 1 97.69 407 LYS B N 1
ATOM 6543 C CA . LYS B 1 407 ? -19.484 9.359 17.984 1 97.69 407 LYS B CA 1
ATOM 6544 C C . LYS B 1 407 ? -19.344 7.859 18.25 1 97.69 407 LYS B C 1
ATOM 6546 O O . LYS B 1 407 ? -18.266 7.371 18.562 1 97.69 407 LYS B O 1
ATOM 6551 N N . LYS B 1 408 ? -20.453 7.156 18.094 1 97 408 LYS B N 1
ATOM 6552 C CA . LYS B 1 408 ? -20.453 5.715 18.344 1 97 408 LYS B CA 1
ATOM 6553 C C . LYS B 1 408 ? -19.531 4.992 17.359 1 97 408 LYS B C 1
ATOM 6555 O O . LYS B 1 408 ? -18.75 4.129 17.766 1 97 408 LYS B O 1
ATOM 6560 N N . GLU B 1 409 ? -19.641 5.344 16.141 1 96.69 409 GLU B N 1
ATOM 6561 C CA . GLU B 1 409 ? -18.844 4.688 15.109 1 96.69 409 GLU B CA 1
ATOM 6562 C C . GLU B 1 409 ? -17.359 5.004 15.273 1 96.69 409 GLU B C 1
ATOM 6564 O O . GLU B 1 409 ? -16.516 4.113 15.156 1 96.69 409 GLU B O 1
ATOM 6569 N N . ILE B 1 410 ? -17.031 6.219 15.492 1 98 410 ILE B N 1
ATOM 6570 C CA . ILE B 1 410 ? -15.641 6.652 15.625 1 98 410 ILE B CA 1
ATOM 6571 C C . ILE B 1 410 ? -15.023 6.031 16.875 1 98 410 ILE B C 1
ATOM 6573 O O . ILE B 1 410 ? -13.891 5.543 16.844 1 98 410 ILE B O 1
ATOM 6577 N N . ASP B 1 411 ? -15.781 6.008 17.969 1 96.25 411 ASP B N 1
ATOM 6578 C CA . ASP B 1 411 ? -15.32 5.363 19.203 1 96.25 411 ASP B CA 1
ATOM 6579 C C . ASP B 1 411 ? -15.062 3.875 18.969 1 96.25 411 ASP B C 1
ATOM 6581 O O . ASP B 1 411 ? -14.078 3.328 19.484 1 96.25 411 ASP B O 1
ATOM 6585 N N . ARG B 1 412 ? -15.945 3.291 18.266 1 95.25 412 ARG B N 1
ATOM 6586 C CA . ARG B 1 412 ? -15.797 1.868 17.984 1 95.25 412 ARG B CA 1
ATOM 6587 C C . ARG B 1 412 ? -14.477 1.59 17.281 1 95.25 412 ARG B C 1
ATOM 6589 O O . ARG B 1 412 ? -13.734 0.679 17.656 1 95.25 412 ARG B O 1
ATOM 6596 N N . VAL B 1 413 ? -14.188 2.357 16.25 1 96.06 413 VAL B N 1
ATOM 6597 C CA . VAL B 1 413 ? -12.984 2.164 15.461 1 96.06 413 VAL B CA 1
ATOM 6598 C C . VAL B 1 413 ? -11.75 2.416 16.328 1 96.06 413 VAL B C 1
ATOM 6600 O O . VAL B 1 413 ? -10.805 1.626 16.312 1 96.06 413 VAL B O 1
ATOM 6603 N N . LEU B 1 414 ? -11.742 3.473 17.094 1 96.44 414 LEU B N 1
ATOM 6604 C CA . LEU B 1 414 ? -10.578 3.848 17.891 1 96.44 414 LEU B CA 1
ATOM 6605 C C . LEU B 1 414 ? -10.367 2.865 19.031 1 96.44 414 LEU B C 1
ATOM 6607 O O . LEU B 1 414 ? -9.234 2.463 19.312 1 96.44 414 LEU B O 1
ATOM 6611 N N . ASP B 1 415 ? -11.453 2.461 19.688 1 95.12 415 ASP B N 1
ATOM 6612 C CA . ASP B 1 415 ? -11.344 1.492 20.781 1 95.12 415 ASP B CA 1
ATOM 6613 C C . ASP B 1 415 ? -10.805 0.157 20.281 1 95.12 415 ASP B C 1
ATOM 6615 O O . ASP B 1 415 ? -9.953 -0.459 20.922 1 95.12 415 ASP B O 1
ATOM 6619 N N . SER B 1 416 ? -11.383 -0.258 19.172 1 95.62 416 SER B N 1
ATOM 6620 C CA . SER B 1 416 ? -10.906 -1.496 18.578 1 95.62 416 SER B CA 1
ATOM 6621 C C . SER B 1 416 ? -9.414 -1.413 18.25 1 95.62 416 SER B C 1
ATOM 6623 O O . SER B 1 416 ? -8.664 -2.352 18.516 1 95.62 416 SER B O 1
ATOM 6625 N N . THR B 1 417 ? -9.008 -0.317 17.672 1 96 417 THR B N 1
ATOM 6626 C CA . THR B 1 417 ? -7.609 -0.108 17.312 1 96 417 THR B CA 1
ATOM 6627 C C . THR B 1 417 ? -6.723 -0.148 18.547 1 96 417 THR B C 1
ATOM 6629 O O . THR B 1 417 ? -5.695 -0.827 18.562 1 96 417 THR B O 1
ATOM 6632 N N . HIS B 1 418 ? -7.102 0.531 19.594 1 95 418 HIS B N 1
ATOM 6633 C CA . HIS B 1 418 ? -6.297 0.611 20.797 1 95 418 HIS B CA 1
ATOM 6634 C C . HIS B 1 418 ? -6.188 -0.75 21.484 1 95 418 HIS B C 1
ATOM 6636 O O . HIS B 1 418 ? -5.133 -1.095 22.031 1 95 418 HIS B O 1
ATOM 6642 N N . GLU B 1 419 ? -7.266 -1.493 21.438 1 96.19 419 GLU B N 1
ATOM 6643 C CA . GLU B 1 419 ? -7.227 -2.83 22.016 1 96.19 419 GLU B CA 1
ATOM 6644 C C . GLU B 1 419 ? -6.297 -3.748 21.234 1 96.19 419 GLU B C 1
ATOM 6646 O O . GLU B 1 419 ? -5.52 -4.508 21.812 1 96.19 419 GLU B O 1
ATOM 6651 N N . LYS B 1 420 ? -6.391 -3.736 19.938 1 96.62 420 LYS B N 1
ATOM 6652 C CA . LYS B 1 420 ? -5.508 -4.539 19.094 1 96.62 420 LYS B CA 1
ATOM 6653 C C . LYS B 1 420 ? -4.047 -4.164 19.328 1 96.62 420 LYS B C 1
ATOM 6655 O O . LYS B 1 420 ? -3.184 -5.039 19.438 1 96.62 420 LYS B O 1
ATOM 6660 N N . VAL B 1 421 ? -3.777 -2.844 19.359 1 96 421 VAL B N 1
ATOM 6661 C CA . VAL B 1 421 ? -2.414 -2.361 19.547 1 96 421 VAL B CA 1
ATOM 6662 C C . VAL B 1 421 ? -1.898 -2.807 20.922 1 96 421 VAL B C 1
ATOM 6664 O O . VAL B 1 421 ? -0.735 -3.195 21.062 1 96 421 VAL B O 1
ATOM 6667 N N . ARG B 1 422 ? -2.74 -2.729 21.891 1 95.19 422 ARG B N 1
ATOM 6668 C CA . ARG B 1 422 ? -2.352 -3.15 23.234 1 95.19 422 ARG B CA 1
ATOM 6669 C C . ARG B 1 422 ? -1.931 -4.617 23.25 1 95.19 422 ARG B C 1
ATOM 6671 O O . ARG B 1 422 ? -0.85 -4.953 23.734 1 95.19 422 ARG B O 1
ATOM 6678 N N . VAL B 1 423 ? -2.715 -5.512 22.703 1 95.38 423 VAL B N 1
ATOM 6679 C CA . VAL B 1 423 ? -2.439 -6.941 22.734 1 95.38 423 VAL B CA 1
ATOM 6680 C C . VAL B 1 423 ? -1.209 -7.254 21.891 1 95.38 423 VAL B C 1
ATOM 6682 O O . VAL B 1 423 ? -0.38 -8.086 22.266 1 95.38 423 VAL B O 1
ATOM 6685 N N . LEU B 1 424 ? -1.113 -6.613 20.766 1 95.81 424 LEU B N 1
ATOM 6686 C CA . LEU B 1 424 ? 0.046 -6.82 19.891 1 95.81 424 LEU B CA 1
ATOM 6687 C C . LEU B 1 424 ? 1.325 -6.355 20.594 1 95.81 424 LEU B C 1
ATOM 6689 O O . LEU B 1 424 ? 2.379 -6.977 20.438 1 95.81 424 LEU B O 1
ATOM 6693 N N . SER B 1 425 ? 1.24 -5.215 21.297 1 95.06 425 SER B N 1
ATOM 6694 C CA . SER B 1 425 ? 2.408 -4.703 22 1 95.06 425 SER B CA 1
ATOM 6695 C C . SER B 1 425 ? 2.896 -5.695 23.047 1 95.06 425 SER B C 1
ATOM 6697 O O . SER B 1 425 ? 4.102 -5.848 23.266 1 95.06 425 SER B O 1
ATOM 6699 N N . GLU B 1 426 ? 1.982 -6.367 23.672 1 94 426 GLU B N 1
ATOM 6700 C CA . GLU B 1 426 ? 2.332 -7.379 24.656 1 94 426 GLU B CA 1
ATOM 6701 C C . GLU B 1 426 ? 3.064 -8.555 24.016 1 94 426 GLU B C 1
ATOM 6703 O O . GLU B 1 426 ? 4.07 -9.031 24.547 1 94 426 GLU B O 1
ATOM 6708 N N . VAL B 1 427 ? 2.604 -8.938 22.906 1 93.38 427 VAL B N 1
ATOM 6709 C CA . VAL B 1 427 ? 3.209 -10.055 22.203 1 93.38 427 VAL B CA 1
ATOM 6710 C C . VAL B 1 427 ? 4.582 -9.648 21.672 1 93.38 427 VAL B C 1
ATOM 6712 O O . VAL B 1 427 ? 5.547 -10.406 21.781 1 93.38 427 VAL B O 1
ATOM 6715 N N . LEU B 1 428 ? 4.676 -8.453 21.109 1 92.06 428 LEU B N 1
ATOM 6716 C CA . LEU B 1 428 ? 5.906 -7.953 20.5 1 92.06 428 LEU B CA 1
ATOM 6717 C C . LEU B 1 428 ? 7.004 -7.801 21.547 1 92.06 428 LEU B C 1
ATOM 6719 O O . LEU B 1 428 ? 8.188 -7.973 21.25 1 92.06 428 LEU B O 1
ATOM 6723 N N . SER B 1 429 ? 6.625 -7.52 22.719 1 89.88 429 SER B N 1
ATOM 6724 C CA . SER B 1 429 ? 7.59 -7.348 23.797 1 89.88 429 SER B CA 1
ATOM 6725 C C . SER B 1 429 ? 8.219 -8.68 24.188 1 89.88 429 SER B C 1
ATOM 6727 O O . SER B 1 429 ? 9.289 -8.711 24.797 1 89.88 429 SER B O 1
ATOM 6729 N N . THR B 1 430 ? 7.559 -9.75 23.812 1 87.38 430 THR B N 1
ATOM 6730 C CA . THR B 1 430 ? 8.055 -11.07 24.172 1 87.38 430 THR B CA 1
ATOM 6731 C C . THR B 1 430 ? 8.781 -11.719 23 1 87.38 430 THR B C 1
ATOM 6733 O O . THR B 1 430 ? 9.555 -12.656 23.188 1 87.38 430 THR B O 1
ATOM 6736 N N . LEU B 1 431 ? 8.43 -11.172 21.906 1 81.44 431 LEU B N 1
ATOM 6737 C CA . LEU B 1 431 ? 9.023 -11.734 20.703 1 81.44 431 LEU B CA 1
ATOM 6738 C C . LEU B 1 431 ? 10.383 -11.102 20.406 1 81.44 431 LEU B C 1
ATOM 6740 O O . LEU B 1 431 ? 10.578 -9.906 20.641 1 81.44 431 LEU B O 1
ATOM 6744 N N . SER B 1 432 ? 11.406 -11.836 20.234 1 68.75 432 SER B N 1
ATOM 6745 C CA . SER B 1 432 ? 12.688 -11.305 19.781 1 68.75 432 SER B CA 1
ATOM 6746 C C . SER B 1 432 ? 12.609 -10.875 18.312 1 68.75 432 SER B C 1
ATOM 6748 O O . SER B 1 432 ? 12.078 -11.594 17.469 1 68.75 432 SER B O 1
ATOM 6750 N N . PRO B 1 433 ? 12.953 -9.555 18.078 1 62.84 433 PRO B N 1
ATOM 6751 C CA . PRO B 1 433 ? 12.93 -9.203 16.656 1 62.84 433 PRO B CA 1
ATOM 6752 C C . PRO B 1 433 ? 13.914 -10.016 15.836 1 62.84 433 PRO B C 1
ATOM 6754 O O . PRO B 1 433 ? 14.922 -10.5 16.359 1 62.84 433 PRO B O 1
#

InterPro domains:
  IPR001891 Malic oxidoreductase [PIRSF000106] (39-411)
  IPR012301 Malic enzyme, N-terminal domain [PF00390] (23-113)
  IPR012301 Malic enzyme, N-terminal domain [PF00390] (115-152)
  IPR012301 Malic enzyme, N-terminal domain [SM01274] (19-152)
  IPR012302 Malic enzyme, NAD-binding [PF03949] (165-392)
  IPR012302 Malic enzyme, NAD-binding [SM00919] (164-392)
  IPR036291 NAD(P)-binding domain superfamily [SSF51735] (164-416)
  IPR037062 Malic enzyme, N-terminal domain superfamily [G3DSA:3.40.50.10380] (1-161)
  IPR045213 Malic enzyme, NAD-binding domain, bacterial type [cd05311] (164-391)
  IPR046346 Aminoacid dehydrogenase-like, N-terminal domain superfamily [SSF53223] (10-162)
  IPR051674 Malate Decarboxylating Enzymes [PTHR43237] (1-414)

pLDDT: mean 95.55, std 6.32, range [41.19, 98.94]

Foldseek 3Di:
DVVVVVVVVVVVVVCVQVVADDDDDDPDDDPDPVCCVCVPPPNVVVLVVVCVVPVVCCCVRALQLFEEEEEEQQQAAAPPGRPGQVVSQRVQRVVQVLLCQQQVGRYDYDYDNDQDLVVSLVVCLVVCSSHQEYEYERHWPPSVVVNQVVNLVRFQHAYYHCLALLLLLLVLLLVLLLCVQLVHDLQPFAEEEEADTRHVLNNLVLSVVVHHQQASYWYAHPVWTAAAPDPPCVVPVSSNVSRDRHNPVVQTDHRLSSLQQGQEYAYADDADAPLDALQSLLRYDAQHEYEQERPPHGPHDPVSNVVSHHQAYEYCDPVAFNHSHSSLPDSLLSSQCSLQSFRYQDSVLSNQLSVLQQVVQVVPRDSRGRGDDNVPSVSSLSSSLSSNVVSVVVVRGPHDDDSVRSSVVSCVSNVVSNVVCVVVVVVVVVDRD/DVVVVVVVVVVVVVCVQVVADDDDDDPDDDPDPVCCVCVPPPNVVVLVVVCVVPVVCCCVRALQLFEEEEEEQQQAAAPPGRPGQVVNQRVQRVVQVLLCQQQVGRYDYDYDNDLDLVVSLVVCLVVCSSHQEYEYERHFPPSVVVNQVVNLVRFQHAYYHCLALLLLLLVLLLVLLLCVAVVHDLQPFAEEEEADTRHVLNNLVLSVVVHHQQASYWYAHPVWTAAAPDPPCVVPVSSNVSRDRHNPVVQTDHRLSSLQQGQEYAYAHDADAPLDALVSLLRYDAQHEYEQERPPHGPHDPVSNVVSHHQAYEYCDPVAFHHSHSSLPDSLLSSQCSLQSFRYQDSVLSNQLSVLQQVVQVVPRDSRGRGDDNVPSVSSLSSSLSSNVVSVVVPRGPHDDDSVRSSVVSCVSNVVSNVVCVVVVVVVVVDRD

Radius of gyration: 30.06 Å; Cα contacts (8 Å, |Δi|>4): 2017; chains: 2; bounding box: 53×96×70 Å